Protein AF-A0A3D3JT69-F1 (afdb_monomer_lite)

Foldseek 3Di:
DDDDDDDDDDDDDDDDDDDDDDPDDPDDPVRVVVVVVLVVVVVVPPPDDDDDDDDDDDDDDDDPADPWDDDDPDWGEGEFDAEDAELVVSQVRVVDVVAWDADPVQLEIEHCTEYEFDANGEYEYECHEYEYNHAEYYYAANGEYEAECYEYYYDDPDAHEYEHNYEYEHELYEYERYDYDDDPDDDYDYHYYNYDYDDDDDDPDDDDDDDDDDDDDDDPDDPPPCPVVVVVPVVVVVCVVQVVVVVVLPDDCVVCPPPDDPVNLVSVVVVLVVVVVVLVVVCVVVVCVVVVVVVVVVPDDDDDDDPVVVVVVVVVVVVVVSVVSVVVSVVSSVVVVVSSVVSLVVPDPDPDPPPDPDPVLLVQVCVPPPDPDDPPDRQQCDADPVGDGSLLVVLVVCLLLLNAAEEDDPLLVCCVPPNVSSLVVLLSNLQSNLSSLHAYAAELPLQVVCVVVVFFFQDPVRDGDHLGGLLQDVVSLVVSLVSLLVSCVRRVVRSNYAAHEYEAHDLDLGQDPRSLVQLLVLPVVVDDCVVCVVLVNNDSVPDDQDDPVCCQVNLQSLLSSLVSSLVSVQVSVVSSLVSSCVSPVNHFYEYAHELQRDCQSRQQPGAEYHYDDQQLLFLLLLVSLLASVLSHNHWYAYEYQLLSAQELLSSLNSLQSRLLRTLYYDYQDPLCQRLDRDPPVVDSRNNNHDNCSPVSSSVSSLLCVLQNVPRHPWAFLAQEEEEDEVLVCSSQPAPDDPNPGDRLSSLLRSLLQLLCQLLQHHYRYYYLSSDDLVVLVSHQEYEAQLCQEHAPVSLVSVQVSQLVAHEYEYEPNRQQAYNSRHGDQFHPCCVQQQKTFDAWDQDDQKFKKFFAPPALLCVQQVDRIAMFGQNQTFTFIGGHQWDQGIATPVRTGQWTKHRHNNHIYIYGGGNRRSNFAPDPDSHDFVVRGHNRSSSVSSSVVSSSCVRSVHDRQKDKDPQDSQFGWGWIDDVPDIDIDTRRSDPPDPDDDPMDMGGDDDPPDPDFAADSSPRHGD

Structure (mmCIF, N/CA/C/O backbone):
data_AF-A0A3D3JT69-F1
#
_entry.id   AF-A0A3D3JT69-F1
#
loop_
_atom_site.group_PDB
_atom_site.id
_atom_site.type_symbol
_atom_site.label_atom_id
_atom_site.label_alt_id
_atom_site.label_comp_id
_atom_site.label_asym_id
_atom_site.label_entity_id
_atom_site.label_seq_id
_atom_site.pdbx_PDB_ins_code
_atom_site.Cartn_x
_atom_site.Cartn_y
_atom_site.Cartn_z
_atom_site.occupancy
_atom_site.B_iso_or_equiv
_atom_site.auth_seq_id
_atom_site.auth_comp_id
_atom_site.auth_asym_id
_atom_site.auth_atom_id
_atom_site.pdbx_PDB_model_num
ATOM 1 N N . MET A 1 1 ? 76.857 24.174 -8.595 1.00 25.11 1 MET A N 1
ATOM 2 C CA . MET A 1 1 ? 77.795 24.598 -7.530 1.00 25.11 1 MET A CA 1
ATOM 3 C C . MET A 1 1 ? 77.105 24.362 -6.198 1.00 25.11 1 MET A C 1
ATOM 5 O O . MET A 1 1 ? 75.937 24.708 -6.132 1.00 25.11 1 MET A O 1
ATOM 9 N N . LEU A 1 2 ? 77.691 23.782 -5.151 1.00 24.42 2 LEU A N 1
ATOM 10 C CA . LEU A 1 2 ? 78.926 22.993 -4.941 1.00 24.42 2 LEU A CA 1
ATOM 11 C C . LEU A 1 2 ? 78.522 21.928 -3.879 1.00 24.42 2 LEU A C 1
ATOM 13 O O . LEU A 1 2 ? 77.674 22.218 -3.046 1.00 24.42 2 LEU A O 1
ATOM 17 N N . CYS A 1 3 ? 78.853 20.640 -4.002 1.00 20.95 3 CYS A N 1
ATOM 18 C CA . CYS A 1 3 ? 80.142 20.002 -3.677 1.00 20.95 3 CYS A CA 1
ATOM 19 C C . CYS A 1 3 ? 80.611 20.204 -2.214 1.00 20.95 3 CYS A C 1
ATOM 21 O O . CYS A 1 3 ? 80.583 21.331 -1.739 1.00 20.95 3 CYS A O 1
ATOM 23 N N . ALA A 1 4 ? 81.153 19.205 -1.497 1.00 24.44 4 ALA A N 1
ATOM 24 C CA . ALA A 1 4 ? 81.247 17.749 -1.733 1.00 24.44 4 ALA A CA 1
ATOM 25 C C . ALA A 1 4 ? 81.879 17.025 -0.508 1.00 24.44 4 ALA A C 1
ATOM 27 O O . ALA A 1 4 ? 82.585 17.675 0.254 1.00 24.44 4 ALA A O 1
ATOM 28 N N . GLU A 1 5 ? 81.763 15.682 -0.450 1.00 26.53 5 GLU A N 1
ATOM 29 C CA . GLU A 1 5 ? 82.745 14.741 0.171 1.00 26.53 5 GLU A CA 1
ATOM 30 C C . GLU A 1 5 ? 82.989 14.819 1.706 1.00 26.53 5 GLU A C 1
ATOM 32 O O . GLU A 1 5 ? 82.524 15.741 2.358 1.00 26.53 5 GLU A O 1
ATOM 37 N N . ARG A 1 6 ? 83.644 13.876 2.421 1.00 25.52 6 ARG A N 1
ATOM 38 C CA . ARG A 1 6 ? 84.262 12.518 2.232 1.00 25.52 6 ARG A CA 1
ATOM 39 C C . ARG A 1 6 ? 84.212 11.842 3.635 1.00 25.52 6 ARG A C 1
ATOM 41 O O . ARG A 1 6 ? 84.133 12.570 4.614 1.00 25.52 6 ARG A O 1
ATOM 48 N N . SER A 1 7 ? 84.320 10.536 3.916 1.00 24.56 7 SER A N 1
ATOM 49 C CA . SER A 1 7 ? 84.473 9.229 3.220 1.00 24.56 7 SER A CA 1
ATOM 50 C C . SER A 1 7 ? 83.868 8.151 4.185 1.00 24.56 7 SER A C 1
ATOM 52 O O . SER A 1 7 ? 83.101 8.560 5.048 1.00 24.56 7 SER A O 1
ATOM 54 N N . SER A 1 8 ? 84.053 6.819 4.206 1.00 23.16 8 SER A N 1
ATOM 55 C CA . SER A 1 8 ? 84.802 5.738 3.508 1.00 23.16 8 SER A CA 1
ATOM 56 C C . SER A 1 8 ? 83.991 4.409 3.727 1.00 23.16 8 SER A C 1
ATOM 58 O O . SER A 1 8 ? 82.895 4.487 4.271 1.00 23.16 8 SER A O 1
ATOM 60 N N . LYS A 1 9 ? 84.273 3.152 3.316 1.00 22.08 9 LYS A N 1
ATOM 61 C CA . LYS A 1 9 ? 85.363 2.373 2.662 1.00 22.08 9 LYS A CA 1
ATOM 62 C C . LYS A 1 9 ? 86.536 1.913 3.562 1.00 22.08 9 LYS A C 1
ATOM 64 O O . LYS A 1 9 ? 87.231 2.754 4.107 1.00 22.08 9 LYS A O 1
ATOM 69 N N . CYS A 1 10 ? 86.882 0.625 3.730 1.00 22.62 10 CYS A N 1
ATOM 70 C CA . CYS A 1 10 ? 86.420 -0.703 3.239 1.00 22.62 10 CYS A CA 1
ATOM 71 C C . CYS A 1 10 ? 86.761 -1.773 4.327 1.00 22.62 10 CYS A C 1
ATOM 73 O O . CYS A 1 10 ? 87.497 -1.443 5.247 1.00 22.62 10 CYS A O 1
ATOM 75 N N . GLY A 1 11 ? 86.358 -3.056 4.300 1.00 22.52 11 GLY A N 1
ATOM 76 C CA . GLY A 1 11 ? 85.484 -3.832 3.400 1.00 22.52 11 GLY A CA 1
ATOM 77 C C . GLY A 1 11 ? 85.798 -5.355 3.434 1.00 22.52 11 GLY A C 1
ATOM 78 O O . GLY A 1 11 ? 86.669 -5.783 4.178 1.00 22.52 11 GLY A O 1
ATOM 79 N N . LEU A 1 12 ? 85.146 -6.122 2.542 1.00 23.16 12 LEU A N 1
ATOM 80 C CA . LEU A 1 12 ? 85.492 -7.481 2.045 1.00 23.16 12 LEU A CA 1
ATOM 81 C C . LEU A 1 12 ? 85.227 -8.776 2.875 1.00 23.16 12 LEU A C 1
ATOM 83 O O . LEU A 1 12 ? 85.897 -9.072 3.854 1.00 23.16 12 LEU A O 1
ATOM 87 N N . LEU A 1 13 ? 84.394 -9.631 2.237 1.00 23.95 13 LEU A N 1
ATOM 88 C CA . LEU A 1 13 ? 84.350 -11.119 2.181 1.00 23.95 13 LEU A CA 1
ATOM 89 C C . LEU A 1 13 ? 83.310 -11.886 3.034 1.00 23.95 13 LEU A C 1
ATOM 91 O O . LEU A 1 13 ? 83.487 -12.102 4.224 1.00 23.95 13 LEU A O 1
ATOM 95 N N . GLY A 1 14 ? 82.264 -12.412 2.364 1.00 23.31 14 GLY A N 1
ATOM 96 C CA . GLY A 1 14 ? 81.161 -13.148 3.018 1.00 23.31 14 GLY A CA 1
ATOM 97 C C . GLY A 1 14 ? 80.224 -14.013 2.142 1.00 23.31 14 GLY A C 1
ATOM 98 O O . GLY A 1 14 ? 79.122 -14.303 2.579 1.00 23.31 14 GLY A O 1
ATOM 99 N N . ARG A 1 15 ? 80.637 -14.449 0.936 1.00 24.39 15 ARG A N 1
ATOM 100 C CA . ARG A 1 15 ? 79.939 -15.430 0.049 1.00 24.39 15 ARG A CA 1
ATOM 101 C C . ARG A 1 15 ? 78.454 -15.170 -0.313 1.00 24.39 15 ARG A C 1
ATOM 103 O O . ARG A 1 15 ? 77.541 -15.650 0.351 1.00 24.39 15 ARG A O 1
ATOM 110 N N . ASN A 1 16 ? 78.217 -14.643 -1.518 1.00 24.42 16 ASN A N 1
ATOM 111 C CA . ASN A 1 16 ? 76.950 -14.879 -2.228 1.00 24.42 16 ASN A CA 1
ATOM 112 C C . ASN A 1 16 ? 76.803 -16.364 -2.623 1.00 24.42 16 ASN A C 1
ATOM 114 O O . ASN A 1 16 ? 77.756 -16.972 -3.115 1.00 24.42 16 ASN A O 1
ATOM 118 N N . ARG A 1 17 ? 75.584 -16.911 -2.525 1.00 24.09 17 ARG A N 1
ATOM 119 C CA . ARG A 1 17 ? 75.153 -18.110 -3.267 1.00 24.09 17 ARG A CA 1
ATOM 120 C C . ARG A 1 17 ? 73.887 -17.795 -4.062 1.00 24.09 17 ARG A C 1
ATOM 122 O O . ARG A 1 17 ? 72.787 -17.823 -3.524 1.00 24.09 17 ARG A O 1
ATOM 129 N N . LEU A 1 18 ? 74.053 -17.547 -5.360 1.00 26.19 18 LEU A N 1
ATOM 130 C CA . LEU A 1 18 ? 72.968 -17.730 -6.324 1.00 26.19 18 LEU A CA 1
ATOM 131 C C . LEU A 1 18 ? 72.593 -19.217 -6.354 1.00 26.19 18 LEU A C 1
ATOM 133 O O . LEU A 1 18 ? 73.477 -20.066 -6.476 1.00 26.19 18 LEU A O 1
ATOM 137 N N . LEU A 1 19 ? 71.299 -19.527 -6.292 1.00 23.61 19 LEU A N 1
ATOM 138 C CA . LEU A 1 19 ? 70.789 -20.863 -6.593 1.00 23.61 19 LEU A CA 1
ATOM 139 C C . LEU A 1 19 ? 69.545 -20.764 -7.477 1.00 23.61 19 LEU A C 1
ATOM 141 O O . LEU A 1 19 ? 68.429 -20.531 -7.022 1.00 23.61 19 LEU A O 1
ATOM 145 N N . THR A 1 20 ? 69.777 -20.927 -8.776 1.00 26.95 20 THR A N 1
ATOM 146 C CA . THR A 1 20 ? 68.760 -20.903 -9.826 1.00 26.95 20 THR A CA 1
ATOM 147 C C . THR A 1 20 ? 67.828 -22.111 -9.702 1.00 26.95 20 THR A C 1
ATOM 149 O O . THR A 1 20 ? 68.151 -23.199 -10.181 1.00 26.95 20 THR A O 1
ATOM 152 N N . VAL A 1 21 ? 66.652 -21.932 -9.095 1.00 25.34 21 VAL A N 1
ATOM 153 C CA . VAL A 1 21 ? 65.589 -22.950 -9.105 1.00 25.34 21 VAL A CA 1
ATOM 154 C C . VAL A 1 21 ? 64.744 -22.791 -10.372 1.00 25.34 21 VAL A C 1
ATOM 156 O O . VAL A 1 21 ? 64.348 -21.691 -10.756 1.00 25.34 21 VAL A O 1
ATOM 159 N N . ARG A 1 22 ? 64.520 -23.902 -11.078 1.00 25.34 22 ARG A N 1
ATOM 160 C CA . ARG A 1 22 ? 63.975 -23.912 -12.441 1.00 25.34 22 ARG A CA 1
ATOM 161 C C . ARG A 1 22 ? 62.456 -23.700 -12.438 1.00 25.34 22 ARG A C 1
ATOM 163 O O . ARG A 1 22 ? 61.723 -24.601 -12.049 1.00 25.34 22 ARG A O 1
ATOM 170 N N . ARG A 1 23 ? 61.964 -22.587 -13.001 1.00 26.91 23 ARG A N 1
ATOM 171 C CA . ARG A 1 23 ? 60.575 -22.499 -13.508 1.00 26.91 23 ARG A CA 1
ATOM 172 C C . ARG A 1 23 ? 60.438 -23.302 -14.812 1.00 26.91 23 ARG A C 1
ATOM 174 O O . ARG A 1 23 ? 60.352 -22.732 -15.896 1.00 26.91 23 ARG A O 1
ATOM 181 N N . LYS A 1 24 ? 60.438 -24.631 -14.699 1.00 31.14 24 LYS A N 1
ATOM 182 C CA . LYS A 1 24 ? 59.963 -25.565 -15.729 1.00 31.14 24 LYS A CA 1
ATOM 183 C C . LYS A 1 24 ? 59.310 -26.784 -15.071 1.00 31.14 24 LYS A C 1
ATOM 185 O O . LYS A 1 24 ? 59.735 -27.213 -14.007 1.00 31.14 24 LYS A O 1
ATOM 190 N N . ASP A 1 25 ? 58.305 -27.316 -15.759 1.00 38.91 25 ASP A N 1
ATOM 191 C CA . ASP A 1 25 ? 57.787 -28.681 -15.616 1.00 38.91 25 ASP A CA 1
ATOM 192 C C . ASP A 1 25 ? 57.030 -29.065 -14.325 1.00 38.91 25 ASP A C 1
ATOM 194 O O . ASP A 1 25 ? 57.192 -30.174 -13.831 1.00 38.91 25 ASP A O 1
ATOM 198 N N . ILE A 1 26 ? 56.070 -28.231 -13.887 1.00 37.03 26 ILE A N 1
ATOM 199 C CA . ILE A 1 26 ? 54.722 -28.732 -13.517 1.00 37.03 26 ILE A CA 1
ATOM 200 C C . ILE A 1 26 ? 53.636 -27.786 -14.075 1.00 37.03 26 ILE A C 1
ATOM 202 O O . ILE A 1 26 ? 53.062 -26.969 -13.361 1.00 37.03 26 ILE A O 1
ATOM 206 N N . MET A 1 27 ? 53.325 -27.912 -15.367 1.00 34.22 27 MET A N 1
ATOM 207 C CA . MET A 1 27 ? 52.020 -27.510 -15.916 1.00 34.22 27 MET A CA 1
ATOM 208 C C . MET A 1 27 ? 51.402 -28.715 -16.619 1.00 34.22 27 MET A C 1
ATOM 210 O O . MET A 1 27 ? 52.091 -29.425 -17.356 1.00 34.22 27 MET A O 1
ATOM 214 N N . SER A 1 28 ? 50.106 -28.960 -16.411 1.00 44.59 28 SER A N 1
ATOM 215 C CA . SER A 1 28 ? 49.423 -30.038 -17.126 1.00 44.59 28 SER A CA 1
ATOM 216 C C . SER A 1 28 ? 49.312 -29.686 -18.614 1.00 44.59 28 SER A C 1
ATOM 218 O O . SER A 1 28 ? 49.070 -28.536 -18.985 1.00 44.59 28 SER A O 1
ATOM 220 N N . LYS A 1 29 ? 49.423 -30.689 -19.497 1.00 36.53 29 LYS A N 1
ATOM 221 C CA . LYS A 1 29 ? 49.267 -30.492 -20.954 1.00 36.53 29 LYS A CA 1
ATOM 222 C C . LYS A 1 29 ? 47.880 -29.952 -21.352 1.00 36.53 29 LYS A C 1
ATOM 224 O O . LYS A 1 29 ? 47.718 -29.519 -22.490 1.00 36.53 29 LYS A O 1
ATOM 229 N N . ARG A 1 30 ? 46.895 -29.973 -20.441 1.00 39.41 30 ARG A N 1
ATOM 230 C CA . ARG A 1 30 ? 45.580 -29.331 -20.605 1.00 39.41 30 ARG A CA 1
ATOM 231 C C . ARG A 1 30 ? 45.664 -27.821 -20.339 1.00 39.41 30 ARG A C 1
ATOM 233 O O . ARG A 1 30 ? 45.279 -27.045 -21.206 1.00 39.41 30 ARG A O 1
ATOM 240 N N . PHE A 1 31 ? 46.255 -27.401 -19.217 1.00 40.16 31 PHE A N 1
ATOM 241 C CA . PHE A 1 31 ? 46.348 -25.984 -18.831 1.00 40.16 31 PHE A CA 1
ATOM 242 C C . PHE A 1 31 ? 47.177 -25.145 -19.822 1.00 40.16 31 PHE A C 1
ATOM 244 O O . PHE A 1 31 ? 46.760 -24.064 -20.231 1.00 40.16 31 PHE A O 1
ATOM 251 N N . THR A 1 32 ? 48.298 -25.680 -20.322 1.00 41.47 32 THR A N 1
ATOM 252 C CA . THR A 1 32 ? 49.110 -24.984 -21.340 1.00 41.47 32 THR A CA 1
ATOM 253 C C . THR A 1 32 ? 48.388 -24.853 -22.690 1.00 41.47 32 THR A C 1
ATOM 255 O O . THR A 1 32 ? 48.632 -23.899 -23.423 1.00 41.47 32 THR A O 1
ATOM 258 N N . ARG A 1 33 ? 47.482 -25.785 -23.033 1.00 39.00 33 ARG A N 1
ATOM 259 C CA . ARG A 1 33 ? 46.637 -25.678 -24.238 1.00 39.00 33 ARG A CA 1
ATOM 260 C C . ARG A 1 33 ? 45.537 -24.630 -24.069 1.00 39.00 33 ARG A C 1
ATOM 262 O O . ARG A 1 33 ? 45.292 -23.883 -25.006 1.00 39.00 33 ARG A O 1
ATOM 269 N N . PHE A 1 34 ? 44.927 -24.551 -22.886 1.00 41.25 34 PHE A N 1
ATOM 270 C CA . PHE A 1 34 ? 43.922 -23.538 -22.552 1.00 41.25 34 PHE A CA 1
ATOM 271 C C . PHE A 1 34 ? 44.482 -22.114 -22.721 1.00 41.25 34 PHE A C 1
ATOM 273 O O . PHE A 1 34 ? 43.963 -21.344 -23.527 1.00 41.25 34 PHE A O 1
ATOM 280 N N . LEU A 1 35 ? 45.616 -21.808 -22.076 1.00 39.72 35 LEU A N 1
ATOM 281 C CA . LEU A 1 35 ? 46.285 -20.503 -22.202 1.00 39.72 35 LEU A CA 1
ATOM 282 C C . LEU A 1 35 ? 46.687 -20.159 -23.647 1.00 39.72 35 LEU A C 1
ATOM 284 O O . LEU A 1 35 ? 46.569 -19.006 -24.057 1.00 39.72 35 LEU A O 1
ATOM 288 N N . ALA A 1 36 ? 47.126 -21.147 -24.436 1.00 36.06 36 ALA A N 1
ATOM 289 C CA . ALA A 1 36 ? 47.487 -20.931 -25.837 1.00 36.06 36 ALA A CA 1
ATOM 290 C C . ALA A 1 36 ? 46.282 -20.545 -26.717 1.00 36.06 36 ALA A C 1
ATOM 292 O O . ALA A 1 36 ? 46.438 -19.734 -27.626 1.00 36.06 36 ALA A O 1
ATOM 293 N N . VAL A 1 37 ? 45.089 -21.088 -26.443 1.00 38.09 37 VAL A N 1
ATOM 294 C CA . VAL A 1 37 ? 43.857 -20.736 -27.170 1.00 38.09 37 VAL A CA 1
ATOM 295 C C . VAL A 1 37 ? 43.357 -19.349 -26.762 1.00 38.09 37 VAL A C 1
ATOM 297 O O . VAL A 1 37 ? 43.074 -18.538 -27.640 1.00 38.09 37 VAL A O 1
ATOM 300 N N . VAL A 1 38 ? 43.335 -19.032 -25.461 1.00 37.72 38 VAL A N 1
ATOM 301 C CA . VAL A 1 38 ? 42.938 -17.698 -24.959 1.00 37.72 38 VAL A CA 1
ATOM 302 C C . VAL A 1 38 ? 43.817 -16.595 -25.565 1.00 37.72 38 VAL A C 1
ATOM 304 O O . VAL A 1 38 ? 43.300 -15.602 -26.077 1.00 37.72 38 VAL A O 1
ATOM 307 N N . ALA A 1 39 ? 45.139 -16.794 -25.601 1.00 33.41 39 ALA A N 1
ATOM 308 C CA . ALA A 1 39 ? 46.063 -15.849 -26.229 1.00 33.41 39 ALA A CA 1
ATOM 309 C C . ALA A 1 39 ? 45.804 -15.662 -27.738 1.00 33.41 39 ALA A C 1
ATOM 311 O O . ALA A 1 39 ? 45.961 -14.557 -28.258 1.00 33.41 39 ALA A O 1
ATOM 312 N N . MET A 1 40 ? 45.383 -16.716 -28.446 1.00 30.80 40 MET A N 1
ATOM 313 C CA . MET A 1 40 ? 45.122 -16.658 -29.888 1.00 30.80 40 MET A CA 1
ATOM 314 C C . MET A 1 40 ? 43.848 -15.866 -30.225 1.00 30.80 40 MET A C 1
ATOM 316 O O . MET A 1 40 ? 43.816 -15.181 -31.247 1.00 30.80 40 MET A O 1
ATOM 320 N N . THR A 1 41 ? 42.839 -15.890 -29.347 1.00 32.72 41 THR A N 1
ATOM 321 C CA . THR A 1 41 ? 41.621 -15.069 -29.471 1.00 32.72 41 THR A CA 1
ATOM 322 C C . THR A 1 41 ? 41.914 -13.575 -29.283 1.00 32.72 41 THR A C 1
ATOM 324 O O . THR A 1 41 ? 41.390 -12.749 -30.026 1.00 32.72 41 THR A O 1
ATOM 327 N N . ILE A 1 42 ? 42.795 -13.218 -28.340 1.00 30.95 42 ILE A N 1
ATOM 328 C CA . ILE A 1 42 ? 43.143 -11.815 -28.036 1.00 30.95 42 ILE A CA 1
ATOM 329 C C . ILE A 1 42 ? 43.859 -11.136 -29.219 1.00 30.95 42 ILE A C 1
ATOM 331 O O . ILE A 1 42 ? 43.561 -9.988 -29.547 1.00 30.95 42 ILE A O 1
ATOM 335 N N . VAL A 1 43 ? 44.762 -11.846 -29.907 1.00 27.41 43 VAL A N 1
ATOM 336 C CA . VAL A 1 43 ? 45.553 -11.294 -31.029 1.00 27.41 43 VAL A CA 1
ATOM 337 C C . VAL A 1 43 ? 44.688 -10.871 -32.227 1.00 27.41 43 VAL A C 1
ATOM 339 O O . VAL A 1 43 ? 45.072 -9.966 -32.968 1.00 27.41 43 VAL A O 1
ATOM 342 N N . PHE A 1 44 ? 43.505 -11.465 -32.414 1.00 27.23 44 PHE A N 1
ATOM 343 C CA . PHE A 1 44 ? 42.612 -11.109 -33.525 1.00 27.23 44 PHE A CA 1
ATOM 344 C C . PHE A 1 44 ? 41.963 -9.719 -33.390 1.00 27.23 44 PHE A C 1
ATOM 346 O O . PHE A 1 44 ? 41.537 -9.156 -34.397 1.00 27.23 44 PHE A O 1
ATOM 353 N N . PHE A 1 45 ? 41.911 -9.138 -32.186 1.00 27.70 45 PHE A N 1
ATOM 354 C CA . PHE A 1 45 ? 41.260 -7.842 -31.950 1.00 27.70 45 PHE A CA 1
ATOM 355 C C . PHE A 1 45 ? 42.126 -6.620 -32.306 1.00 27.70 45 PHE A C 1
ATOM 357 O O . PHE A 1 45 ? 41.590 -5.549 -32.584 1.00 27.70 45 PHE A O 1
ATOM 364 N N . THR A 1 46 ? 43.458 -6.738 -32.313 1.00 24.30 46 THR A N 1
ATOM 365 C CA . THR A 1 46 ? 44.363 -5.565 -32.310 1.00 24.30 46 THR A CA 1
ATOM 366 C C . THR A 1 46 ? 44.657 -4.968 -33.698 1.00 24.30 46 THR A C 1
ATOM 368 O O . THR A 1 46 ? 45.325 -3.944 -33.796 1.00 24.30 46 THR A O 1
ATOM 371 N N . ILE A 1 47 ? 44.187 -5.585 -34.787 1.00 25.17 47 ILE A N 1
ATOM 372 C CA . ILE A 1 47 ? 44.587 -5.230 -36.169 1.00 25.17 47 ILE A CA 1
ATOM 373 C C . ILE A 1 47 ? 43.637 -4.199 -36.830 1.00 25.17 47 ILE A C 1
ATOM 375 O O . ILE A 1 47 ? 43.936 -3.665 -37.895 1.00 25.17 47 ILE A O 1
ATOM 379 N N . ALA A 1 48 ? 42.503 -3.870 -36.205 1.00 24.03 48 ALA A N 1
ATOM 380 C CA . ALA A 1 48 ? 41.397 -3.168 -36.867 1.00 24.03 48 ALA A CA 1
ATOM 381 C C . ALA A 1 48 ? 41.528 -1.632 -37.025 1.00 24.03 48 ALA A C 1
ATOM 383 O O . ALA A 1 48 ? 40.702 -1.040 -37.719 1.00 24.03 48 ALA A O 1
ATOM 384 N N . THR A 1 49 ? 42.501 -0.958 -36.392 1.00 25.73 49 THR A N 1
ATOM 385 C CA . THR A 1 49 ? 42.469 0.518 -36.247 1.00 25.73 49 THR A CA 1
ATOM 386 C C . THR A 1 49 ? 43.813 1.231 -36.451 1.00 25.73 49 THR A C 1
ATOM 388 O O . THR A 1 49 ? 44.519 1.516 -35.483 1.00 25.73 49 THR A O 1
ATOM 391 N N . THR A 1 50 ? 44.149 1.617 -37.691 1.00 25.06 50 THR A N 1
ATOM 392 C CA . THR A 1 50 ? 44.907 2.860 -37.999 1.00 25.06 50 THR A CA 1
ATOM 393 C C . THR A 1 50 ? 44.969 3.170 -39.503 1.00 25.06 50 THR A C 1
ATOM 395 O O . THR A 1 50 ? 44.974 2.251 -40.315 1.00 25.06 50 THR A O 1
ATOM 398 N N . VAL A 1 51 ? 45.092 4.473 -39.821 1.00 24.05 51 VAL A N 1
ATOM 399 C CA . VAL A 1 51 ? 45.667 5.150 -41.020 1.00 24.05 51 VAL A CA 1
ATOM 400 C C . VAL A 1 51 ? 44.762 6.283 -41.526 1.00 24.05 51 VAL A C 1
ATOM 402 O O . VAL A 1 51 ? 43.581 6.092 -41.797 1.00 24.05 51 VAL A O 1
ATOM 405 N N . THR A 1 52 ? 45.350 7.470 -41.701 1.00 28.53 52 THR A N 1
ATOM 406 C CA . THR A 1 52 ? 44.730 8.684 -42.257 1.00 28.53 52 THR A CA 1
ATOM 407 C C . THR A 1 52 ? 45.677 9.356 -43.258 1.00 28.53 52 THR A C 1
ATOM 409 O O . THR A 1 52 ? 46.871 9.428 -42.979 1.00 28.53 52 THR A O 1
ATOM 412 N N . ALA A 1 53 ? 45.154 9.853 -44.396 1.00 24.83 53 ALA A N 1
ATOM 413 C CA . ALA A 1 53 ? 45.549 11.114 -45.072 1.00 24.83 53 ALA A CA 1
ATOM 414 C C . ALA A 1 53 ? 45.053 11.232 -46.540 1.00 24.83 53 ALA A C 1
ATOM 416 O O . ALA A 1 53 ? 45.374 10.394 -47.375 1.00 24.83 53 ALA A O 1
ATOM 417 N N . GLY A 1 54 ? 44.406 12.363 -46.861 1.00 25.80 54 GLY A N 1
ATOM 418 C CA . GLY A 1 54 ? 44.704 13.174 -48.060 1.00 25.80 54 GLY A CA 1
ATOM 419 C C . GLY A 1 54 ? 44.096 12.829 -49.434 1.00 25.80 54 GLY A C 1
ATOM 420 O O . GLY A 1 54 ? 44.659 12.040 -50.184 1.00 25.80 54 GLY A O 1
ATOM 421 N N . SER A 1 55 ? 43.069 13.584 -49.853 1.00 24.64 55 SER A N 1
ATOM 422 C CA . SER A 1 55 ? 42.897 14.068 -51.245 1.00 24.64 55 SER A CA 1
ATOM 423 C C . SER A 1 55 ? 41.930 15.273 -51.292 1.00 24.64 55 SER A C 1
ATOM 425 O O . SER A 1 55 ? 41.282 15.565 -50.288 1.00 24.64 55 SER A O 1
ATOM 427 N N . THR A 1 56 ? 41.879 16.005 -52.414 1.00 23.78 56 THR A N 1
ATOM 428 C CA . THR A 1 56 ? 41.227 17.331 -52.532 1.00 23.78 56 THR A CA 1
ATOM 429 C C . THR A 1 56 ? 40.002 17.310 -53.459 1.00 23.78 56 THR A C 1
ATOM 431 O O . THR A 1 56 ? 40.080 16.776 -54.563 1.00 23.78 56 THR A O 1
ATOM 434 N N . THR A 1 57 ? 38.905 17.952 -53.044 1.00 28.66 57 THR A N 1
ATOM 435 C CA . THR A 1 57 ? 37.638 18.120 -53.796 1.00 28.66 57 THR A CA 1
ATOM 436 C C . THR A 1 57 ? 37.589 19.440 -54.584 1.00 28.66 57 THR A C 1
ATOM 438 O O . THR A 1 57 ? 38.204 20.397 -54.130 1.00 28.66 57 THR A O 1
ATOM 441 N N . LEU A 1 58 ? 36.814 19.513 -55.684 1.00 28.03 58 LEU A N 1
ATOM 442 C CA . LEU A 1 58 ? 36.165 20.707 -56.299 1.00 28.03 58 LEU A CA 1
ATOM 443 C C . LEU A 1 58 ? 35.173 20.189 -57.392 1.00 28.03 58 LEU A C 1
ATOM 445 O O . LEU A 1 58 ? 35.628 19.562 -58.343 1.00 28.03 58 LEU A O 1
ATOM 449 N N . THR A 1 59 ? 33.844 20.150 -57.171 1.00 29.47 59 THR A N 1
ATOM 450 C CA . THR A 1 59 ? 32.785 21.135 -57.577 1.00 29.47 59 THR A CA 1
ATOM 451 C C . THR A 1 59 ? 32.592 21.373 -59.089 1.00 29.47 59 THR A C 1
ATOM 453 O O . THR A 1 59 ? 33.583 21.544 -59.787 1.00 29.47 59 THR A O 1
ATOM 456 N N . ASP A 1 60 ? 31.397 21.603 -59.657 1.00 26.17 60 ASP A N 1
ATOM 457 C CA . ASP A 1 60 ? 29.970 21.427 -59.268 1.00 26.17 60 ASP A CA 1
ATOM 458 C C . ASP A 1 60 ? 29.088 21.829 -60.490 1.00 26.17 60 ASP A C 1
ATOM 460 O O . ASP A 1 60 ? 29.482 22.753 -61.211 1.00 26.17 60 ASP A O 1
ATOM 464 N N . LYS A 1 61 ? 27.919 21.183 -60.711 1.00 25.94 61 LYS A N 1
ATOM 465 C CA . LYS A 1 61 ? 26.683 21.804 -61.268 1.00 25.94 61 LYS A CA 1
ATOM 466 C C . LYS A 1 61 ? 25.463 20.857 -61.372 1.00 25.94 61 LYS A C 1
ATOM 468 O O . LYS A 1 61 ? 25.264 20.180 -62.374 1.00 25.94 61 LYS A O 1
ATOM 473 N N . GLN A 1 62 ? 24.562 20.940 -60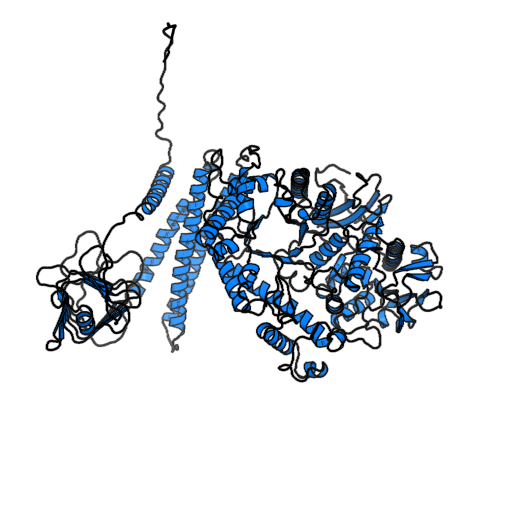.391 1.00 32.22 62 GLN A N 1
ATOM 474 C CA . GLN A 1 62 ? 23.089 20.827 -60.541 1.00 32.22 62 GLN A CA 1
ATOM 475 C C . GLN A 1 62 ? 22.455 19.637 -61.317 1.00 32.22 62 GLN A C 1
ATOM 477 O O . GLN A 1 62 ? 21.396 19.783 -61.930 1.00 32.22 62 GLN A O 1
ATOM 482 N N . ARG A 1 63 ? 23.005 18.429 -61.194 1.00 32.88 63 ARG A N 1
ATOM 483 C CA . ARG A 1 63 ? 22.263 17.147 -61.220 1.00 32.88 63 ARG A CA 1
ATOM 484 C C . ARG A 1 63 ? 23.142 16.146 -60.487 1.00 32.88 63 ARG A C 1
ATOM 486 O O . ARG A 1 63 ? 24.196 15.844 -61.021 1.00 32.88 63 ARG A O 1
ATOM 493 N N . ASP A 1 64 ? 22.747 15.765 -59.270 1.00 29.44 64 ASP A N 1
ATOM 494 C CA . ASP A 1 64 ? 23.622 15.285 -58.179 1.00 29.44 64 ASP A CA 1
ATOM 495 C C . ASP A 1 64 ? 24.846 14.465 -58.663 1.00 29.44 64 ASP A C 1
ATOM 497 O O . ASP A 1 64 ? 24.728 13.254 -58.869 1.00 29.44 64 ASP A O 1
ATOM 501 N N . PRO A 1 65 ? 25.994 15.123 -58.954 1.00 30.80 65 PRO A N 1
ATOM 502 C CA . PRO A 1 65 ? 27.039 14.501 -59.761 1.00 30.80 65 PRO A CA 1
ATOM 503 C C . PRO A 1 65 ? 27.825 13.446 -58.985 1.00 30.80 65 PRO A C 1
ATOM 505 O O . PRO A 1 65 ? 27.857 13.440 -57.755 1.00 30.80 65 PRO A O 1
ATOM 508 N N . LEU A 1 66 ? 28.549 12.597 -59.719 1.00 35.91 66 LEU A N 1
ATOM 509 C CA . LEU A 1 66 ? 29.495 11.631 -59.159 1.00 35.91 66 LEU A CA 1
ATOM 510 C C . LEU A 1 66 ? 30.405 12.253 -58.084 1.00 35.91 66 LEU A C 1
ATOM 512 O O . LEU A 1 66 ? 31.318 13.022 -58.387 1.00 35.91 66 LEU A O 1
ATOM 516 N N . GLU A 1 67 ? 30.237 11.813 -56.834 1.00 32.50 67 GLU A N 1
ATOM 517 C CA . GLU A 1 67 ? 31.301 11.881 -55.830 1.00 32.50 67 GLU A CA 1
ATOM 518 C C . GLU A 1 67 ? 32.455 10.975 -56.276 1.00 32.50 67 GLU A C 1
ATOM 520 O O . GLU A 1 67 ? 32.473 9.759 -56.053 1.00 32.50 67 GLU A O 1
ATOM 525 N N . THR A 1 68 ? 33.421 11.574 -56.962 1.00 31.19 68 THR A N 1
ATOM 526 C CA . THR A 1 68 ? 34.551 10.869 -57.552 1.00 31.19 68 THR A CA 1
ATOM 527 C C . THR A 1 68 ? 35.448 10.270 -56.462 1.00 31.19 68 THR A C 1
ATOM 529 O O . THR A 1 68 ? 36.107 10.993 -55.722 1.00 31.19 68 THR A O 1
ATOM 532 N N . LEU A 1 69 ? 35.564 8.935 -56.451 1.00 31.42 69 LEU A N 1
ATOM 533 C CA . LEU A 1 69 ? 36.612 8.157 -55.764 1.00 31.42 69 LEU A CA 1
ATOM 534 C C . LEU A 1 69 ? 36.558 8.085 -54.225 1.00 31.42 69 LEU A C 1
ATOM 536 O O . LEU A 1 69 ? 37.532 8.397 -53.539 1.00 31.42 69 LEU A O 1
ATOM 540 N N . ALA A 1 70 ? 35.514 7.448 -53.690 1.00 32.41 70 ALA A N 1
ATOM 541 C CA . ALA A 1 70 ? 35.658 6.716 -52.429 1.00 32.41 70 ALA A CA 1
ATOM 542 C C . ALA A 1 70 ? 36.769 5.645 -52.559 1.00 32.41 70 ALA A C 1
ATOM 544 O O . ALA A 1 70 ? 36.730 4.780 -53.444 1.00 32.41 70 ALA A O 1
ATOM 545 N N . THR A 1 71 ? 37.779 5.691 -51.688 1.00 30.34 71 THR A N 1
ATOM 546 C CA . THR A 1 71 ? 38.951 4.809 -51.754 1.00 30.34 71 THR A CA 1
ATOM 547 C C . THR A 1 71 ? 38.596 3.354 -51.442 1.00 30.34 71 THR A C 1
ATOM 549 O O . THR A 1 71 ? 38.254 2.984 -50.324 1.00 30.34 71 THR A O 1
ATOM 552 N N . THR A 1 72 ? 38.764 2.484 -52.439 1.00 34.41 72 THR A N 1
ATOM 553 C CA . THR A 1 72 ? 38.926 1.036 -52.237 1.00 34.41 72 THR A CA 1
ATOM 554 C C . THR A 1 72 ? 40.301 0.613 -52.750 1.00 34.41 72 THR A C 1
ATOM 556 O O . THR A 1 72 ? 40.867 1.276 -53.616 1.00 34.41 72 THR A O 1
ATOM 559 N N . VAL A 1 73 ? 40.833 -0.499 -52.236 1.00 35.34 73 VAL A N 1
ATOM 560 C CA . VAL A 1 73 ? 42.262 -0.904 -52.288 1.00 35.34 73 VAL A CA 1
ATOM 561 C C . VAL A 1 73 ? 42.838 -1.155 -53.707 1.00 35.34 73 VAL A C 1
ATOM 563 O O . VAL A 1 73 ? 43.997 -1.523 -53.855 1.00 35.34 73 VAL A O 1
ATOM 566 N N . ALA A 1 74 ? 42.077 -0.914 -54.781 1.00 40.09 74 ALA A N 1
ATOM 567 C CA . ALA A 1 74 ? 42.579 -0.983 -56.154 1.00 40.09 74 ALA A CA 1
ATOM 568 C C . ALA A 1 74 ? 41.813 -0.058 -57.119 1.00 40.09 74 ALA A C 1
ATOM 570 O O . ALA A 1 74 ? 40.636 -0.305 -57.388 1.00 40.09 74 ALA A O 1
ATOM 571 N N . GLY A 1 75 ? 42.515 0.917 -57.712 1.00 52.22 75 GLY A N 1
ATOM 572 C CA . GLY A 1 75 ? 42.160 1.595 -58.972 1.00 52.22 75 GLY A CA 1
ATOM 573 C C . GLY A 1 75 ? 41.102 2.712 -58.928 1.00 52.22 75 GLY A C 1
ATOM 574 O O . GLY A 1 75 ? 40.269 2.788 -58.023 1.00 52.22 75 GLY A O 1
ATOM 575 N N . LYS A 1 76 ? 41.109 3.564 -59.970 1.00 60.34 76 LYS A N 1
ATOM 576 C CA . LYS A 1 76 ? 40.023 4.524 -60.238 1.00 60.34 76 LYS A CA 1
ATOM 577 C C . LYS A 1 76 ? 38.689 3.777 -60.414 1.00 60.34 76 LYS A C 1
ATOM 579 O O . LYS A 1 76 ? 38.664 2.690 -60.991 1.00 60.34 76 LYS A O 1
ATOM 584 N N . SER A 1 77 ? 37.595 4.364 -59.932 1.00 69.19 77 SER A N 1
ATOM 585 C CA . SER A 1 77 ? 36.278 3.723 -59.832 1.00 69.19 77 SER A CA 1
ATOM 586 C C . SER A 1 77 ? 35.149 4.688 -60.196 1.00 69.19 77 SER A C 1
ATOM 588 O O . SER A 1 77 ? 35.137 5.809 -59.695 1.00 69.19 77 SER A O 1
ATOM 590 N N . ALA A 1 78 ? 34.196 4.226 -61.005 1.00 74.19 78 ALA A N 1
ATOM 591 C CA . ALA A 1 78 ? 32.849 4.776 -61.086 1.00 74.19 78 ALA A CA 1
ATOM 592 C C . ALA A 1 78 ? 32.004 4.178 -59.949 1.00 74.19 78 ALA A C 1
ATOM 594 O O . ALA A 1 78 ? 32.084 2.972 -59.694 1.00 74.19 78 ALA A O 1
ATOM 595 N N . VAL A 1 79 ? 31.224 5.010 -59.257 1.00 73.00 79 VAL A N 1
ATOM 596 C CA . VAL A 1 79 ? 30.407 4.600 -58.105 1.00 73.00 79 VAL A CA 1
ATOM 597 C C . VAL A 1 79 ? 28.940 4.853 -58.430 1.00 73.00 79 VAL A C 1
ATOM 599 O O . VAL A 1 79 ? 28.546 5.979 -58.710 1.00 73.00 79 VAL A O 1
ATOM 602 N N . VAL A 1 80 ? 28.151 3.787 -58.404 1.00 73.81 80 VAL A N 1
ATOM 603 C CA . VAL A 1 80 ? 26.734 3.749 -58.753 1.00 73.81 80 VAL A CA 1
ATOM 604 C C . VAL A 1 80 ? 25.919 3.828 -57.465 1.00 73.81 80 VAL A C 1
ATOM 606 O O . VAL A 1 80 ? 26.051 2.971 -56.587 1.00 73.81 80 VAL A O 1
ATOM 609 N N . LYS A 1 81 ? 25.076 4.859 -57.365 1.00 64.94 81 LYS A N 1
ATOM 610 C CA . LYS A 1 81 ? 24.137 5.108 -56.261 1.00 64.94 81 LYS A CA 1
ATOM 611 C C . LYS A 1 81 ? 22.706 5.168 -56.820 1.00 64.94 81 LYS A C 1
ATOM 613 O O . LYS A 1 81 ? 22.509 5.597 -57.954 1.00 64.94 81 LYS A O 1
ATOM 618 N N . GLY A 1 82 ? 21.710 4.766 -56.029 1.00 61.78 82 GLY A N 1
ATOM 619 C CA . GLY A 1 82 ? 20.291 4.848 -56.407 1.00 61.78 82 GLY A CA 1
ATOM 620 C C . GLY A 1 82 ? 19.842 3.883 -57.519 1.00 61.78 82 GLY A C 1
ATOM 621 O O . GLY A 1 82 ? 20.609 3.059 -58.022 1.00 61.78 82 GLY A O 1
ATOM 622 N N . ALA A 1 83 ? 18.562 3.956 -57.882 1.00 67.56 83 ALA A N 1
ATOM 623 C CA . ALA A 1 83 ? 17.933 3.064 -58.858 1.00 67.56 83 ALA A CA 1
ATOM 624 C C . ALA A 1 83 ? 17.865 3.676 -60.269 1.00 67.56 83 ALA A C 1
ATOM 626 O O . ALA A 1 83 ? 17.858 4.893 -60.427 1.00 67.56 83 ALA A O 1
ATOM 627 N N . GLY A 1 84 ? 17.756 2.818 -61.290 1.00 69.50 84 GLY A N 1
ATOM 628 C CA . GLY A 1 84 ? 17.603 3.232 -62.692 1.00 69.50 84 GLY A CA 1
ATOM 629 C C . GLY A 1 84 ? 18.914 3.420 -63.465 1.00 69.50 84 GLY A C 1
ATOM 630 O O . GLY A 1 84 ? 18.879 3.888 -64.600 1.00 69.50 84 GLY A O 1
ATOM 631 N N . ASN A 1 85 ? 20.057 3.039 -62.888 1.00 83.25 85 ASN A N 1
ATOM 632 C CA . ASN A 1 85 ? 21.355 3.181 -63.543 1.00 83.25 85 ASN A CA 1
ATOM 633 C C . ASN A 1 85 ? 21.517 2.195 -64.710 1.00 83.25 85 ASN A C 1
ATOM 635 O O . ASN A 1 85 ? 21.191 1.010 -64.598 1.00 83.25 85 ASN A O 1
ATOM 639 N N . THR A 1 86 ? 22.080 2.690 -65.811 1.00 88.94 86 THR A N 1
ATOM 640 C CA . THR A 1 86 ? 22.373 1.942 -67.043 1.00 88.94 86 THR A CA 1
ATOM 641 C C . THR A 1 86 ? 23.804 2.218 -67.498 1.00 88.94 86 THR A C 1
ATOM 643 O O . THR A 1 86 ? 24.461 3.132 -66.994 1.00 88.94 86 THR A O 1
ATOM 646 N N . LEU A 1 87 ? 24.308 1.467 -68.481 1.00 90.25 87 LEU A N 1
ATOM 647 C CA . LEU A 1 87 ? 25.623 1.764 -69.058 1.00 90.25 87 LEU A CA 1
ATOM 648 C C . LEU A 1 87 ? 25.650 3.105 -69.808 1.00 90.25 87 LEU A C 1
ATOM 650 O O . LEU A 1 87 ? 26.697 3.750 -69.847 1.00 90.25 87 LEU A O 1
ATOM 654 N N . GLN A 1 88 ? 24.511 3.543 -70.354 1.00 87.25 88 GLN A N 1
ATOM 655 C CA . GLN A 1 88 ? 24.375 4.867 -70.953 1.00 87.25 88 GLN A CA 1
ATOM 656 C C . GLN A 1 88 ? 24.432 5.979 -69.896 1.00 87.25 88 GLN A C 1
ATOM 658 O O . GLN A 1 88 ? 25.245 6.889 -70.047 1.00 87.25 88 GLN A O 1
ATOM 663 N N . SER A 1 89 ? 23.644 5.896 -68.813 1.00 82.50 89 SER A N 1
ATOM 664 C CA . SER A 1 89 ? 23.633 6.954 -67.787 1.00 82.50 89 SER A CA 1
ATOM 665 C C . SER A 1 89 ? 25.008 7.121 -67.136 1.00 82.50 89 SER A C 1
ATOM 667 O O . SER A 1 89 ? 25.502 8.234 -67.040 1.00 82.50 89 SER A O 1
ATOM 669 N N . ILE A 1 90 ? 25.705 6.017 -66.837 1.00 84.00 90 ILE A N 1
ATOM 670 C CA . ILE A 1 90 ? 27.075 6.058 -66.298 1.00 84.00 90 ILE A CA 1
ATOM 671 C C . ILE A 1 90 ? 28.049 6.793 -67.243 1.00 84.00 90 ILE A C 1
ATOM 673 O O . ILE A 1 90 ? 28.957 7.472 -66.768 1.00 84.00 90 ILE A O 1
ATOM 677 N N . ALA A 1 91 ? 27.879 6.699 -68.566 1.00 82.38 91 ALA A N 1
ATOM 678 C CA . ALA A 1 91 ? 28.704 7.448 -69.519 1.00 82.38 91 ALA A CA 1
ATOM 679 C C . ALA A 1 91 ? 28.333 8.940 -69.587 1.00 82.38 91 ALA A C 1
ATOM 681 O O . ALA A 1 91 ? 29.224 9.784 -69.699 1.00 82.38 91 ALA A O 1
ATOM 682 N N . GLU A 1 92 ? 27.039 9.259 -69.509 1.00 79.94 92 GLU A N 1
ATOM 683 C CA . GLU A 1 92 ? 26.526 10.634 -69.475 1.00 79.94 92 GLU A CA 1
ATOM 684 C C . GLU A 1 92 ? 26.970 11.365 -68.195 1.00 79.94 92 GLU A C 1
ATOM 686 O O . GLU A 1 92 ? 27.466 12.488 -68.280 1.00 79.94 92 GLU A O 1
ATOM 691 N N . ASP A 1 93 ? 26.894 10.700 -67.038 1.00 73.19 93 ASP A N 1
ATOM 692 C CA . ASP A 1 93 ? 27.291 11.240 -65.732 1.00 73.19 93 ASP A CA 1
ATOM 693 C C . ASP A 1 93 ? 28.815 11.433 -65.613 1.00 73.19 93 ASP A C 1
ATOM 695 O O . ASP A 1 93 ? 29.278 12.417 -65.034 1.00 73.19 93 ASP A O 1
ATOM 699 N N . ILE A 1 94 ? 29.621 10.508 -66.160 1.00 77.12 94 ILE A N 1
ATOM 700 C CA . ILE A 1 94 ? 31.094 10.594 -66.118 1.00 77.12 94 ILE A CA 1
ATOM 701 C C . ILE A 1 94 ? 31.629 11.709 -67.029 1.00 77.12 94 ILE A C 1
ATOM 703 O O . ILE A 1 94 ? 32.685 12.267 -66.729 1.00 77.12 94 ILE A O 1
ATOM 707 N N . ALA A 1 95 ? 30.943 12.014 -68.138 1.00 72.88 95 ALA A N 1
ATOM 708 C CA . ALA A 1 95 ? 31.284 13.040 -69.138 1.00 72.88 95 ALA A CA 1
ATOM 709 C C . ALA A 1 95 ? 32.704 12.972 -69.769 1.00 72.88 95 ALA A C 1
ATOM 711 O O . ALA A 1 95 ? 33.037 13.770 -70.646 1.00 72.88 95 ALA A O 1
ATOM 712 N N . ASP A 1 96 ? 33.534 12.000 -69.381 1.00 76.94 96 ASP A N 1
ATOM 713 C CA . ASP A 1 96 ? 34.890 11.761 -69.875 1.00 76.94 96 ASP A CA 1
ATOM 714 C C . ASP A 1 96 ? 34.973 10.414 -70.615 1.00 76.94 96 ASP A C 1
ATOM 716 O O . ASP A 1 96 ? 35.238 9.355 -70.034 1.00 76.94 96 ASP A O 1
ATOM 720 N N . ALA A 1 97 ? 34.829 10.475 -71.942 1.00 78.44 97 ALA A N 1
ATOM 721 C CA . ALA A 1 97 ? 34.971 9.330 -72.845 1.00 78.44 97 ALA A CA 1
ATOM 722 C C . ALA A 1 97 ? 36.380 8.691 -72.837 1.00 78.44 97 ALA A C 1
ATOM 724 O O . ALA A 1 97 ? 36.579 7.608 -73.397 1.00 78.44 97 ALA A O 1
ATOM 725 N N . THR A 1 98 ? 37.380 9.319 -72.203 1.00 74.94 98 THR A N 1
ATOM 726 C CA . THR A 1 98 ? 38.686 8.696 -71.961 1.00 74.94 98 THR A CA 1
ATOM 727 C C . THR A 1 98 ? 38.673 7.765 -70.745 1.00 74.94 98 THR A C 1
ATOM 729 O O . THR A 1 98 ? 39.522 6.873 -70.686 1.00 74.94 98 THR A O 1
ATOM 732 N N . VAL A 1 99 ? 37.704 7.903 -69.834 1.00 75.56 99 VAL A N 1
ATOM 733 C CA . VAL A 1 99 ? 37.532 7.116 -68.600 1.00 75.56 99 VAL A CA 1
ATOM 734 C C . VAL A 1 99 ? 36.445 6.049 -68.753 1.00 75.56 99 VAL A C 1
ATOM 736 O O . VAL A 1 99 ? 36.692 4.878 -68.447 1.00 75.56 99 VAL A O 1
ATOM 739 N N . PHE A 1 100 ? 35.275 6.431 -69.262 1.00 85.50 100 PHE A N 1
ATOM 740 C CA . PHE A 1 100 ? 34.156 5.537 -69.558 1.00 85.50 100 PHE A CA 1
ATOM 741 C C . PHE A 1 100 ? 33.443 6.056 -70.807 1.00 85.50 100 PHE A C 1
ATOM 743 O O . PHE A 1 100 ? 33.074 7.224 -70.862 1.00 85.50 100 PHE A O 1
ATOM 750 N N . SER A 1 101 ? 33.239 5.208 -71.813 1.00 86.44 101 SER A N 1
ATOM 751 C CA . SER A 1 101 ? 32.485 5.577 -73.016 1.00 86.44 101 SER A CA 1
ATOM 752 C C . SER A 1 101 ? 31.332 4.616 -73.276 1.00 86.44 101 SER A C 1
ATOM 754 O O . SER A 1 101 ? 31.409 3.438 -72.928 1.00 86.44 101 SER A O 1
ATOM 756 N N . TYR A 1 102 ? 30.276 5.119 -73.913 1.00 92.69 102 TYR A N 1
ATOM 757 C CA . TYR A 1 102 ? 29.140 4.341 -74.396 1.00 92.69 102 TYR A CA 1
ATOM 758 C C . TYR A 1 102 ? 28.840 4.739 -75.843 1.00 92.69 102 TYR A C 1
ATOM 760 O O . TYR A 1 102 ? 28.657 5.916 -76.147 1.00 92.69 102 TYR A O 1
ATOM 768 N N . ASP A 1 103 ? 28.813 3.756 -76.738 1.00 90.62 103 ASP A N 1
ATOM 769 C CA . ASP A 1 103 ? 28.376 3.921 -78.121 1.00 90.62 103 ASP A CA 1
ATOM 770 C C . ASP A 1 103 ? 26.941 3.404 -78.263 1.00 90.62 103 ASP A C 1
ATOM 772 O O . ASP A 1 103 ? 26.698 2.194 -78.278 1.00 90.62 103 ASP A O 1
ATOM 776 N N . ALA A 1 104 ? 25.997 4.336 -78.400 1.00 84.94 104 ALA A N 1
ATOM 777 C CA . ALA A 1 104 ? 24.577 4.044 -78.570 1.00 84.94 104 ALA A CA 1
ATOM 778 C C . ALA A 1 104 ? 24.252 3.308 -79.886 1.00 84.94 104 ALA A C 1
ATOM 780 O O . ALA A 1 104 ? 23.225 2.634 -79.961 1.00 84.94 104 ALA A O 1
ATOM 781 N N . SER A 1 105 ? 25.112 3.394 -80.911 1.00 83.50 105 SER A N 1
ATOM 782 C CA . SER A 1 105 ? 24.897 2.716 -82.198 1.00 83.50 105 SER A CA 1
ATOM 783 C C . SER A 1 105 ? 25.230 1.221 -82.143 1.00 83.50 105 SER A C 1
ATOM 785 O O . SER A 1 105 ? 24.544 0.416 -82.771 1.00 83.50 105 SER A O 1
ATOM 787 N N . SER A 1 106 ? 26.229 0.832 -81.341 1.00 87.38 106 SER A N 1
ATOM 788 C CA . SER A 1 106 ? 26.631 -0.567 -81.128 1.00 87.38 106 SER A CA 1
ATOM 789 C C . SER A 1 106 ? 26.270 -1.125 -79.743 1.00 87.38 106 SER A C 1
ATOM 791 O O . SER A 1 106 ? 26.692 -2.235 -79.406 1.00 87.38 106 SER A O 1
ATOM 793 N N . LYS A 1 107 ? 25.523 -0.360 -78.928 1.00 91.19 107 LYS A N 1
ATOM 794 C CA . LYS A 1 107 ? 25.183 -0.658 -77.520 1.00 91.19 107 LYS A CA 1
ATOM 795 C C . LYS A 1 107 ? 26.379 -1.169 -76.708 1.00 91.19 107 LYS A C 1
ATOM 797 O O . LYS A 1 107 ? 26.281 -2.137 -75.949 1.00 91.19 107 LYS A O 1
ATOM 802 N N . THR A 1 108 ? 27.541 -0.556 -76.926 1.00 91.69 108 THR A N 1
ATOM 803 C CA . THR A 1 108 ? 28.811 -1.004 -76.351 1.00 91.69 108 THR A CA 1
ATOM 804 C C . THR A 1 108 ? 29.364 0.043 -75.398 1.00 91.69 108 THR A C 1
ATOM 806 O O . THR A 1 108 ? 29.706 1.149 -75.813 1.00 91.69 108 THR A O 1
ATOM 809 N N . ALA A 1 109 ? 29.531 -0.342 -74.136 1.00 90.62 109 ALA A N 1
ATOM 810 C CA . ALA A 1 109 ? 30.258 0.423 -73.136 1.00 90.62 109 ALA A CA 1
ATOM 811 C C . ALA A 1 109 ? 31.714 -0.044 -73.020 1.00 90.62 109 ALA A C 1
ATOM 813 O O . ALA A 1 109 ? 32.008 -1.242 -73.105 1.00 90.62 109 ALA A O 1
ATOM 814 N N . VAL A 1 110 ? 32.624 0.891 -72.759 1.00 88.62 110 VAL A N 1
ATOM 815 C CA . VAL A 1 110 ? 34.036 0.621 -72.471 1.00 88.62 110 VAL A CA 1
ATOM 816 C C . VAL A 1 110 ? 34.433 1.355 -71.192 1.00 88.62 110 VAL A C 1
ATOM 818 O O . VAL A 1 110 ? 34.651 2.565 -71.205 1.00 88.62 110 VAL A O 1
ATOM 821 N N . SER A 1 111 ? 34.566 0.618 -70.088 1.00 85.06 111 SER A N 1
ATOM 822 C CA . SER A 1 111 ? 35.015 1.176 -68.806 1.00 85.06 111 SER A CA 1
ATOM 823 C C . SER A 1 111 ? 36.513 0.967 -68.618 1.00 85.06 111 SER A C 1
ATOM 825 O O . SER A 1 111 ? 36.974 -0.175 -68.585 1.00 85.06 111 SER A O 1
ATOM 827 N N . LYS A 1 112 ? 37.283 2.042 -68.416 1.00 80.69 112 LYS A N 1
ATOM 828 C CA . LYS A 1 112 ? 38.698 1.969 -67.987 1.00 80.69 112 LYS A CA 1
ATOM 829 C C . LYS A 1 112 ? 38.863 2.038 -66.467 1.00 80.69 112 LYS A C 1
ATOM 831 O O . LYS A 1 112 ? 39.982 2.085 -65.960 1.00 80.69 112 LYS A O 1
ATOM 836 N N . VAL A 1 113 ? 37.749 2.033 -65.743 1.00 74.81 113 VAL A N 1
ATOM 837 C CA . VAL A 1 113 ? 37.666 2.125 -64.285 1.00 74.81 113 VAL A CA 1
ATOM 838 C C . VAL A 1 113 ? 36.892 0.947 -63.710 1.00 74.81 113 VAL A C 1
ATOM 840 O O . VAL A 1 113 ? 36.250 0.181 -64.432 1.00 74.81 113 VAL A O 1
ATOM 843 N N . ASN A 1 114 ? 36.962 0.784 -62.394 1.00 76.25 114 ASN A N 1
ATOM 844 C CA . ASN A 1 114 ? 36.052 -0.114 -61.697 1.00 76.25 114 ASN A CA 1
ATOM 845 C C . ASN A 1 114 ? 34.606 0.375 -61.820 1.00 76.25 114 ASN A C 1
ATOM 847 O O . ASN A 1 114 ? 34.384 1.578 -61.944 1.00 76.25 114 ASN A O 1
ATOM 851 N N . ILE A 1 115 ? 33.644 -0.527 -61.657 1.00 82.19 115 ILE A N 1
ATOM 852 C CA . ILE A 1 115 ? 32.246 -0.173 -61.376 1.00 82.19 115 ILE A CA 1
ATOM 853 C C . ILE A 1 115 ? 31.924 -0.667 -59.964 1.00 82.19 115 ILE A C 1
ATOM 855 O O . ILE A 1 115 ? 32.140 -1.841 -59.665 1.00 82.19 115 ILE A O 1
ATOM 859 N N . VAL A 1 116 ? 31.449 0.214 -59.085 1.00 76.94 116 VAL A N 1
ATOM 860 C CA . VAL A 1 116 ? 31.061 -0.117 -57.704 1.00 76.94 116 VAL A CA 1
ATOM 861 C C . VAL A 1 116 ? 29.583 0.199 -57.518 1.00 76.94 116 VAL A C 1
ATOM 863 O O . VAL A 1 116 ? 29.195 1.341 -57.709 1.00 76.94 116 VAL A O 1
ATOM 866 N N . VAL A 1 117 ? 28.766 -0.784 -57.148 1.00 75.50 117 VAL A N 1
ATOM 867 C CA . VAL A 1 117 ? 27.334 -0.615 -56.854 1.00 75.50 117 VAL A CA 1
ATOM 868 C C . VAL A 1 117 ? 27.160 -0.581 -55.337 1.00 75.50 117 VAL A C 1
ATOM 870 O O . VAL A 1 117 ? 27.508 -1.550 -54.659 1.00 75.50 117 VAL A O 1
ATOM 873 N N . GLU A 1 118 ? 26.698 0.551 -54.807 1.00 68.94 118 GLU A N 1
ATOM 874 C CA . GLU A 1 118 ? 26.552 0.807 -53.365 1.00 68.94 118 GLU A CA 1
ATOM 875 C C . GLU A 1 118 ? 25.228 0.272 -52.783 1.00 68.94 118 GLU A C 1
ATOM 877 O O . GLU A 1 118 ? 24.353 -0.214 -53.500 1.00 68.94 118 GLU A O 1
ATOM 882 N N . PHE A 1 119 ? 25.069 0.374 -51.459 1.00 54.91 119 PHE A N 1
ATOM 883 C CA . PHE A 1 119 ? 23.813 0.063 -50.769 1.00 54.91 119 PHE A CA 1
ATOM 884 C C . PHE A 1 119 ? 22.640 0.884 -51.338 1.00 54.91 119 PHE A C 1
ATOM 886 O O . PHE A 1 119 ? 22.736 2.104 -51.471 1.00 54.91 119 PHE A O 1
ATOM 893 N N . GLY A 1 120 ? 21.523 0.223 -51.656 1.00 49.69 120 GLY A N 1
ATOM 894 C CA . GLY A 1 120 ? 20.337 0.844 -52.250 1.00 49.69 120 GLY A CA 1
ATOM 895 C C . GLY A 1 120 ? 20.487 1.212 -53.731 1.00 49.69 120 GLY A C 1
ATOM 896 O O . GLY A 1 120 ? 19.611 1.881 -54.279 1.00 49.69 120 GLY A O 1
ATOM 897 N N . ALA A 1 121 ? 21.584 0.812 -54.384 1.00 65.81 121 ALA A N 1
ATOM 898 C CA . ALA A 1 121 ? 21.825 1.087 -55.793 1.00 65.81 121 ALA A CA 1
ATOM 899 C C . ALA A 1 121 ? 21.437 -0.099 -56.692 1.00 65.81 121 ALA A C 1
ATOM 901 O O . ALA A 1 121 ? 21.720 -1.250 -56.363 1.00 65.81 121 ALA A O 1
ATOM 902 N N . ILE A 1 122 ? 20.829 0.184 -57.848 1.00 73.06 122 ILE A N 1
ATOM 903 C CA . ILE A 1 122 ? 20.442 -0.821 -58.850 1.00 73.06 122 ILE A CA 1
ATOM 904 C C . ILE A 1 122 ? 21.073 -0.456 -60.193 1.00 73.06 122 ILE A C 1
ATOM 906 O O . ILE A 1 122 ? 20.792 0.618 -60.733 1.00 73.06 122 ILE A O 1
ATOM 910 N N . LEU A 1 123 ? 21.886 -1.369 -60.732 1.00 84.62 123 LEU A N 1
ATOM 911 C CA . LEU A 1 123 ? 22.487 -1.285 -62.066 1.00 84.62 123 LEU A CA 1
ATOM 912 C C . LEU A 1 123 ? 21.885 -2.346 -62.997 1.00 84.62 123 LEU A C 1
ATOM 914 O O . LEU A 1 123 ? 21.979 -3.548 -62.731 1.00 84.62 123 LEU A O 1
ATOM 918 N N . THR A 1 124 ? 21.334 -1.895 -64.121 1.00 86.81 124 THR A N 1
ATOM 919 C CA . THR A 1 124 ? 20.777 -2.751 -65.174 1.00 86.81 124 THR A CA 1
ATOM 920 C C . THR A 1 124 ? 21.670 -2.730 -66.413 1.00 86.81 124 THR A C 1
ATOM 922 O O . THR A 1 124 ? 22.059 -1.667 -66.889 1.00 86.81 124 THR A O 1
ATOM 925 N N . ILE A 1 125 ? 21.965 -3.915 -66.951 1.00 89.56 125 ILE A N 1
ATOM 926 C CA . ILE A 1 125 ? 22.677 -4.128 -68.216 1.00 89.56 125 ILE A CA 1
ATOM 927 C C . ILE A 1 125 ? 21.803 -5.040 -69.085 1.00 89.56 125 ILE A C 1
ATOM 929 O O . ILE A 1 125 ? 21.695 -6.238 -68.805 1.00 89.56 125 ILE A O 1
ATOM 933 N N . GLN A 1 126 ? 21.151 -4.495 -70.118 1.00 88.38 126 GLN A N 1
ATOM 934 C CA . GLN A 1 126 ? 20.122 -5.231 -70.869 1.00 88.38 126 GLN A CA 1
ATOM 935 C C . GLN A 1 126 ? 20.269 -5.104 -72.391 1.00 88.38 126 GLN A C 1
ATOM 937 O O . GLN A 1 126 ? 19.980 -4.065 -72.982 1.00 88.38 126 GLN A O 1
ATOM 942 N N . GLY A 1 127 ? 20.667 -6.197 -73.053 1.00 86.25 127 GLY A N 1
ATOM 943 C CA . GLY A 1 127 ? 20.907 -6.193 -74.503 1.00 86.25 127 GLY A CA 1
ATOM 944 C C . GLY A 1 127 ? 22.126 -5.361 -74.930 1.00 86.25 127 GLY A C 1
ATOM 945 O O . GLY A 1 127 ? 22.153 -4.842 -76.045 1.00 86.25 127 GLY A O 1
ATOM 946 N N . GLU A 1 128 ? 23.102 -5.203 -74.034 1.00 90.44 128 GLU A N 1
ATOM 947 C CA . GLU A 1 128 ? 24.294 -4.359 -74.191 1.00 90.44 128 GLU A CA 1
ATOM 948 C C . GLU A 1 128 ? 25.593 -5.178 -74.081 1.00 90.44 128 GLU A C 1
ATOM 950 O O . GLU A 1 128 ? 25.612 -6.315 -73.595 1.00 90.44 128 GLU A O 1
ATOM 955 N N . THR A 1 129 ? 26.711 -4.582 -74.505 1.00 89.75 129 THR A N 1
ATOM 956 C CA . THR A 1 129 ? 28.060 -5.138 -74.326 1.00 89.75 129 THR A CA 1
ATOM 957 C C . THR A 1 129 ? 28.906 -4.244 -73.421 1.00 89.75 129 THR A C 1
ATOM 959 O O . THR A 1 129 ? 29.252 -3.132 -73.806 1.00 89.75 129 THR A O 1
ATOM 962 N N . LEU A 1 130 ? 29.320 -4.746 -72.256 1.00 89.56 130 LEU A N 1
ATOM 963 C CA . LEU A 1 130 ? 30.269 -4.076 -71.363 1.00 89.56 130 LEU A CA 1
ATOM 964 C C . LEU A 1 130 ? 31.679 -4.655 -71.537 1.00 89.56 130 LEU A C 1
ATOM 966 O O . LEU A 1 130 ? 31.919 -5.831 -71.252 1.00 89.56 130 LEU A O 1
ATOM 970 N N . LYS A 1 131 ? 32.623 -3.805 -71.955 1.00 86.62 131 LYS A N 1
ATOM 971 C CA . LYS A 1 131 ? 34.056 -4.115 -72.052 1.00 86.62 131 LYS A CA 1
ATOM 972 C C . LYS A 1 131 ? 34.811 -3.466 -70.890 1.00 86.62 131 LYS A C 1
ATOM 974 O O . LYS A 1 131 ? 34.980 -2.248 -70.846 1.00 86.62 131 LYS A O 1
ATOM 979 N N . MET A 1 132 ? 35.287 -4.287 -69.960 1.00 80.25 132 MET A N 1
ATOM 980 C CA . MET A 1 132 ? 36.098 -3.870 -68.816 1.00 80.25 132 MET A CA 1
ATOM 981 C C . MET A 1 132 ? 37.580 -3.804 -69.206 1.00 80.25 132 MET A C 1
ATOM 983 O O . MET A 1 132 ? 38.251 -4.824 -69.364 1.00 80.25 132 MET A O 1
ATOM 987 N N . LEU A 1 133 ? 38.096 -2.585 -69.353 1.00 73.75 133 LEU A N 1
ATOM 988 C CA . LEU A 1 133 ? 39.532 -2.290 -69.375 1.00 73.75 133 LEU A CA 1
ATOM 989 C C . LEU A 1 133 ? 40.050 -1.920 -67.966 1.00 73.75 133 LEU A C 1
ATOM 991 O O . LEU A 1 133 ? 41.252 -1.989 -67.722 1.00 73.75 133 LEU A O 1
ATOM 995 N N . GLY A 1 134 ? 39.152 -1.545 -67.042 1.00 61.53 134 GLY A N 1
ATOM 996 C CA . GLY A 1 134 ? 39.418 -1.390 -65.606 1.00 61.53 134 GLY A CA 1
ATOM 997 C C . GLY A 1 134 ? 39.260 -2.700 -64.802 1.00 61.53 134 GLY A C 1
ATOM 998 O O . GLY A 1 134 ? 38.614 -3.632 -65.283 1.00 61.53 134 GLY A O 1
ATOM 999 N N . PRO A 1 135 ? 39.834 -2.802 -63.583 1.00 61.03 135 PRO A N 1
ATOM 1000 C CA . PRO A 1 135 ? 40.104 -4.103 -62.963 1.00 61.03 135 PRO A CA 1
ATOM 1001 C C . PRO A 1 135 ? 38.987 -4.755 -62.122 1.00 61.03 135 PRO A C 1
ATOM 1003 O O . PRO A 1 135 ? 39.180 -5.904 -61.733 1.00 61.03 135 PRO A O 1
ATOM 1006 N N . LYS A 1 136 ? 37.840 -4.124 -61.815 1.00 72.06 136 LYS A N 1
ATOM 1007 C CA . LYS A 1 136 ? 36.734 -4.851 -61.144 1.00 72.06 136 LYS A CA 1
ATOM 1008 C C . LYS A 1 136 ? 35.318 -4.324 -61.403 1.00 72.06 136 LYS A C 1
ATOM 1010 O O . LYS A 1 136 ? 35.117 -3.134 -61.638 1.00 72.06 136 LYS A O 1
ATOM 1015 N N . ILE A 1 137 ? 34.333 -5.205 -61.249 1.00 77.19 137 ILE A N 1
ATOM 1016 C CA . ILE A 1 137 ? 32.950 -4.848 -60.907 1.00 77.19 137 ILE A CA 1
ATOM 1017 C C . ILE A 1 137 ? 32.702 -5.335 -59.472 1.00 77.19 137 ILE A C 1
ATOM 1019 O O . ILE A 1 137 ? 33.023 -6.475 -59.141 1.00 77.19 137 ILE A O 1
ATOM 1023 N N . LEU A 1 138 ? 32.170 -4.469 -58.613 1.00 69.25 138 LEU A N 1
ATOM 1024 C CA . LEU A 1 138 ? 31.975 -4.712 -57.185 1.00 69.25 138 LEU A CA 1
ATOM 1025 C C . LEU A 1 138 ? 30.540 -4.355 -56.786 1.00 69.25 138 LEU A C 1
ATOM 1027 O O . LEU A 1 138 ? 30.193 -3.180 -56.770 1.00 69.25 138 LEU A O 1
ATOM 1031 N N . VAL A 1 139 ? 29.726 -5.341 -56.415 1.00 68.38 139 VAL A N 1
ATOM 1032 C CA . VAL A 1 139 ? 28.391 -5.107 -55.836 1.00 68.38 139 VAL A CA 1
ATOM 1033 C C . VAL A 1 139 ? 28.508 -5.204 -54.320 1.00 68.38 139 VAL A C 1
ATOM 1035 O O . VAL A 1 139 ? 28.858 -6.267 -53.812 1.00 68.38 139 VAL A O 1
ATOM 1038 N N . ARG A 1 140 ? 28.269 -4.111 -53.592 1.00 56.78 140 ARG A N 1
ATOM 1039 C CA . ARG A 1 140 ? 28.308 -4.081 -52.120 1.00 56.78 140 ARG A CA 1
ATOM 1040 C C . ARG A 1 140 ? 26.991 -4.583 -51.516 1.00 56.78 140 ARG A C 1
ATOM 1042 O O . ARG A 1 140 ? 25.999 -4.766 -52.219 1.00 56.78 140 ARG A O 1
ATOM 1049 N N . PHE A 1 141 ? 26.985 -4.809 -50.201 1.00 49.19 141 PHE A N 1
ATOM 1050 C CA . PHE A 1 141 ? 25.775 -5.167 -49.456 1.00 49.19 141 PHE A CA 1
ATOM 1051 C C . PHE A 1 141 ? 24.639 -4.173 -49.737 1.00 49.19 141 PHE A C 1
ATOM 1053 O O . PHE A 1 141 ? 24.853 -2.964 -49.706 1.00 49.19 141 PHE A O 1
ATOM 1060 N N . GLY A 1 142 ? 23.440 -4.690 -50.017 1.00 46.69 142 GLY A N 1
ATOM 1061 C CA . GLY A 1 142 ? 22.258 -3.890 -50.357 1.00 46.69 142 GLY A CA 1
ATOM 1062 C C . GLY A 1 142 ? 22.252 -3.267 -51.759 1.00 46.69 142 GLY A C 1
ATOM 1063 O O . GLY A 1 142 ? 21.290 -2.579 -52.080 1.00 46.69 142 GLY A O 1
ATOM 1064 N N . GLY A 1 143 ? 23.287 -3.473 -52.579 1.00 56.59 143 GLY A N 1
ATOM 1065 C CA . GLY A 1 143 ? 23.272 -3.143 -54.007 1.00 56.59 143 GLY A CA 1
ATOM 1066 C C . GLY A 1 143 ? 22.810 -4.327 -54.863 1.00 56.59 143 GLY A C 1
ATOM 1067 O O . GLY A 1 143 ? 23.009 -5.486 -54.483 1.00 56.59 143 GLY A O 1
ATOM 1068 N N . GLU A 1 144 ? 22.227 -4.050 -56.030 1.00 69.38 144 GLU A N 1
ATOM 1069 C CA . GLU A 1 144 ? 21.731 -5.067 -56.966 1.00 69.38 144 GLU A CA 1
ATOM 1070 C C . GLU A 1 144 ? 22.229 -4.863 -58.403 1.00 69.38 144 GLU A C 1
ATOM 1072 O O . GLU A 1 144 ? 22.348 -3.741 -58.904 1.00 69.38 144 GLU A O 1
ATOM 1077 N N . VAL A 1 145 ? 22.489 -5.980 -59.090 1.00 78.12 145 VAL A N 1
ATOM 1078 C CA . VAL A 1 145 ? 22.859 -6.018 -60.512 1.00 78.12 145 VAL A CA 1
ATOM 1079 C C . VAL A 1 145 ? 21.933 -6.949 -61.296 1.00 78.12 145 VAL A C 1
ATOM 1081 O O . VAL A 1 145 ? 21.812 -8.139 -60.991 1.00 78.12 145 VAL A O 1
ATOM 1084 N N . PHE A 1 146 ? 21.337 -6.414 -62.362 1.00 80.56 146 PHE A N 1
ATOM 1085 C CA . PHE A 1 146 ? 20.517 -7.155 -63.321 1.00 80.56 146 PHE A CA 1
ATOM 1086 C C . PHE A 1 146 ? 21.217 -7.197 -64.681 1.00 80.56 146 PHE A C 1
ATOM 1088 O O . PHE A 1 146 ? 21.484 -6.159 -65.281 1.00 80.56 146 PHE A O 1
ATOM 1095 N N . ILE A 1 147 ? 21.516 -8.402 -65.170 1.00 83.75 147 ILE A N 1
ATOM 1096 C CA . ILE A 1 147 ? 22.178 -8.638 -66.460 1.00 83.75 147 ILE A CA 1
ATOM 1097 C C . ILE A 1 147 ? 21.277 -9.557 -67.289 1.00 83.75 147 ILE A C 1
ATOM 1099 O O . ILE A 1 147 ? 21.115 -10.724 -66.934 1.00 83.75 147 ILE A O 1
ATOM 1103 N N . ASP A 1 148 ? 20.696 -9.066 -68.385 1.00 81.44 148 ASP A N 1
ATOM 1104 C CA . ASP A 1 148 ? 19.858 -9.885 -69.277 1.00 81.44 148 ASP A CA 1
ATOM 1105 C C . ASP A 1 148 ? 20.199 -9.676 -70.759 1.00 81.44 148 ASP A C 1
ATOM 1107 O O . ASP A 1 148 ? 20.376 -8.551 -71.227 1.00 81.44 148 ASP A O 1
ATOM 1111 N N . ASN A 1 149 ? 20.295 -10.780 -71.503 1.00 85.44 149 ASN A N 1
ATOM 1112 C CA . ASN A 1 149 ? 20.647 -10.816 -72.927 1.00 85.44 149 ASN A CA 1
ATOM 1113 C C . ASN A 1 149 ? 21.923 -10.008 -73.282 1.00 85.44 149 ASN A C 1
ATOM 1115 O O . ASN A 1 149 ? 22.011 -9.394 -74.345 1.00 85.44 149 ASN A O 1
ATOM 1119 N N . ALA A 1 150 ? 22.899 -9.955 -72.371 1.00 85.06 150 ALA A N 1
ATOM 1120 C CA . ALA A 1 150 ? 24.048 -9.053 -72.434 1.00 85.06 150 ALA A CA 1
ATOM 1121 C C . ALA A 1 150 ? 25.394 -9.798 -72.500 1.00 85.06 150 ALA A C 1
ATOM 1123 O O . ALA A 1 150 ? 25.501 -10.999 -72.225 1.00 85.06 150 ALA A O 1
ATOM 1124 N N . THR A 1 151 ? 26.458 -9.072 -72.854 1.00 85.62 151 THR A N 1
ATOM 1125 C CA . THR A 1 151 ? 27.837 -9.589 -72.849 1.00 85.62 151 THR A CA 1
ATOM 1126 C C . THR A 1 151 ? 28.726 -8.746 -71.942 1.00 85.62 151 THR A C 1
ATOM 1128 O O . THR A 1 151 ? 28.901 -7.557 -72.186 1.00 85.62 151 THR A O 1
ATOM 1131 N N . VAL A 1 152 ? 29.339 -9.366 -70.931 1.00 82.88 152 VAL A N 1
ATOM 1132 C CA . VAL A 1 152 ? 30.319 -8.714 -70.044 1.00 82.88 152 VAL A CA 1
ATOM 1133 C C . VAL A 1 152 ? 31.673 -9.403 -70.195 1.00 82.88 152 VAL A C 1
ATOM 1135 O O . VAL A 1 152 ? 31.800 -10.606 -69.951 1.00 82.88 152 VAL A O 1
ATOM 1138 N N . SER A 1 153 ? 32.692 -8.653 -70.611 1.00 77.00 153 SER A N 1
ATOM 1139 C CA . SER A 1 153 ? 34.021 -9.191 -70.916 1.00 77.00 153 SER A CA 1
ATOM 1140 C C . SER A 1 153 ? 35.150 -8.234 -70.537 1.00 77.00 153 SER A C 1
ATOM 1142 O O . SER A 1 153 ? 34.975 -7.019 -70.505 1.00 77.00 153 SER A O 1
ATOM 1144 N N . GLY A 1 154 ? 36.326 -8.791 -70.241 1.00 69.62 154 GLY A N 1
ATOM 1145 C CA . GLY A 1 154 ? 37.534 -8.035 -69.910 1.00 69.62 154 GLY A CA 1
ATOM 1146 C C . GLY A 1 154 ? 38.497 -7.869 -71.086 1.00 69.62 154 GLY A C 1
ATOM 1147 O O . GLY A 1 154 ? 38.437 -8.609 -72.071 1.00 69.62 154 GLY A O 1
ATOM 1148 N N . ALA A 1 155 ? 39.431 -6.928 -70.952 1.00 64.00 155 ALA A N 1
ATOM 1149 C CA . ALA A 1 155 ? 40.546 -6.744 -71.877 1.00 64.00 155 ALA A CA 1
ATOM 1150 C C . ALA A 1 155 ? 41.376 -8.030 -72.058 1.00 64.00 155 ALA A C 1
ATOM 1152 O O . ALA A 1 155 ? 41.739 -8.706 -71.092 1.00 64.00 155 ALA A O 1
ATOM 1153 N N . SER A 1 156 ? 41.750 -8.341 -73.301 1.00 52.56 156 SER A N 1
ATOM 1154 C CA . SER A 1 156 ? 42.583 -9.502 -73.629 1.00 52.56 156 SER A CA 1
ATOM 1155 C C . SER A 1 156 ? 43.978 -9.391 -72.999 1.00 52.56 156 SER A C 1
ATOM 1157 O O . SER A 1 156 ? 44.842 -8.693 -73.522 1.00 52.56 156 SER A O 1
ATOM 1159 N N . GLY A 1 157 ? 44.198 -10.105 -71.891 1.00 51.66 157 GLY A N 1
ATOM 1160 C CA . GLY A 1 157 ? 45.486 -10.179 -71.189 1.00 51.66 157 GLY A CA 1
ATOM 1161 C C . GLY A 1 157 ? 45.472 -9.661 -69.748 1.00 51.66 157 GLY A C 1
ATOM 1162 O O . GLY A 1 157 ? 46.397 -9.971 -69.001 1.00 51.66 157 GLY A O 1
ATOM 1163 N N . HIS A 1 158 ? 44.424 -8.950 -69.322 1.00 45.72 158 HIS A N 1
ATOM 1164 C CA . HIS A 1 158 ? 44.305 -8.441 -67.951 1.00 45.72 158 HIS A CA 1
ATOM 1165 C C . HIS A 1 158 ? 43.351 -9.289 -67.096 1.00 45.72 158 HIS A C 1
ATOM 1167 O O . HIS A 1 158 ? 42.415 -9.910 -67.602 1.00 45.72 158 HIS A O 1
ATOM 1173 N N . ARG A 1 159 ? 43.589 -9.309 -65.778 1.00 48.06 159 ARG A N 1
ATOM 1174 C CA . ARG A 1 159 ? 42.586 -9.746 -64.797 1.00 48.06 159 ARG A CA 1
ATOM 1175 C C . ARG A 1 159 ? 41.530 -8.653 -64.651 1.00 48.06 159 ARG A C 1
ATOM 1177 O O . ARG A 1 159 ? 41.891 -7.479 -64.591 1.00 48.06 159 ARG A O 1
ATOM 1184 N N . TYR A 1 160 ? 40.271 -9.053 -64.515 1.00 55.47 160 TYR A N 1
ATOM 1185 C CA . TYR A 1 160 ? 39.264 -8.239 -63.849 1.00 55.47 160 TYR A CA 1
ATOM 1186 C C . TYR A 1 160 ? 38.399 -9.142 -62.969 1.00 55.47 160 TYR A C 1
ATOM 1188 O O . TYR A 1 160 ? 38.081 -10.259 -63.374 1.00 55.47 160 TYR A O 1
ATOM 1196 N N . ASP A 1 161 ? 38.051 -8.674 -61.776 1.00 58.16 161 ASP A N 1
ATOM 1197 C CA . ASP A 1 161 ? 37.257 -9.437 -60.810 1.00 58.16 161 ASP A CA 1
ATOM 1198 C C . ASP A 1 161 ? 35.797 -8.958 -60.813 1.00 58.16 161 ASP A C 1
ATOM 1200 O O . ASP A 1 161 ? 35.525 -7.764 -60.943 1.00 58.16 161 ASP A O 1
ATOM 1204 N N . PHE A 1 162 ? 34.836 -9.873 -60.665 1.00 61.66 162 PHE A N 1
ATOM 1205 C CA . PHE A 1 162 ? 33.412 -9.538 -60.528 1.00 61.66 162 PHE A CA 1
ATOM 1206 C C . PHE A 1 162 ? 32.907 -10.045 -59.176 1.00 61.66 162 PHE A C 1
ATOM 1208 O O . PHE A 1 162 ? 32.428 -11.170 -59.055 1.00 61.66 162 PHE A O 1
ATOM 1215 N N . ALA A 1 163 ? 33.078 -9.214 -58.148 1.00 58.03 163 ALA A N 1
ATOM 1216 C CA . ALA A 1 163 ? 32.803 -9.560 -56.760 1.00 58.03 163 ALA A CA 1
ATOM 1217 C C . ALA A 1 163 ? 31.392 -9.109 -56.350 1.00 58.03 163 ALA A C 1
ATOM 1219 O O . ALA A 1 163 ? 31.037 -7.936 -56.487 1.00 58.03 163 ALA A O 1
ATOM 1220 N N . ILE A 1 164 ? 30.592 -10.045 -55.836 1.00 57.59 164 ILE A N 1
ATOM 1221 C CA . ILE A 1 164 ? 29.179 -9.835 -55.498 1.00 57.59 164 ILE A CA 1
ATOM 1222 C C . ILE A 1 164 ? 28.985 -10.088 -53.998 1.00 57.59 164 ILE A C 1
ATOM 1224 O O . ILE A 1 164 ? 28.965 -11.232 -53.553 1.00 57.59 164 ILE A O 1
ATOM 1228 N N . PHE A 1 165 ? 28.830 -9.005 -53.237 1.00 48.88 165 PHE A N 1
ATOM 1229 C CA . PHE A 1 165 ? 28.430 -8.993 -51.822 1.00 48.88 165 PHE A CA 1
ATOM 1230 C C . PHE A 1 165 ? 26.955 -8.566 -51.640 1.00 48.88 165 PHE A C 1
ATOM 1232 O O . PHE A 1 165 ? 26.425 -8.632 -50.534 1.00 48.88 165 PHE A O 1
ATOM 1239 N N . GLY A 1 166 ? 26.302 -8.116 -52.718 1.00 50.12 166 GLY A N 1
ATOM 1240 C CA . GLY A 1 166 ? 24.868 -7.816 -52.797 1.00 50.12 166 GLY A CA 1
ATOM 1241 C C . GLY A 1 166 ? 24.080 -8.863 -53.597 1.00 50.12 166 GLY A C 1
ATOM 1242 O O . GLY A 1 166 ? 24.427 -10.046 -53.600 1.00 50.12 166 GLY A O 1
ATOM 1243 N N . GLY A 1 167 ? 23.016 -8.431 -54.278 1.00 51.50 167 GLY A N 1
ATOM 1244 C CA . GLY A 1 167 ? 22.169 -9.288 -55.118 1.00 51.50 167 GLY A CA 1
ATOM 1245 C C . GLY A 1 167 ? 22.586 -9.298 -56.594 1.00 51.50 167 GLY A C 1
ATOM 1246 O O . GLY A 1 167 ? 23.013 -8.275 -57.133 1.00 51.50 167 GLY A O 1
ATOM 1247 N N . ALA A 1 168 ? 22.434 -10.441 -57.277 1.00 58.78 168 ALA A N 1
ATOM 1248 C CA . ALA A 1 168 ? 22.647 -10.525 -58.724 1.00 58.78 168 ALA A CA 1
ATOM 1249 C C . ALA A 1 168 ? 21.653 -11.458 -59.439 1.00 58.78 168 ALA A C 1
ATOM 1251 O O . ALA A 1 168 ? 21.452 -12.611 -59.050 1.00 58.78 168 ALA A O 1
ATOM 1252 N N . THR A 1 169 ? 21.086 -10.984 -60.551 1.00 67.88 169 THR A N 1
ATOM 1253 C CA . THR A 1 169 ? 20.266 -11.791 -61.470 1.00 67.88 169 THR A CA 1
ATOM 1254 C C . THR A 1 169 ? 20.860 -11.739 -62.874 1.00 67.88 169 THR A C 1
ATOM 1256 O O . THR A 1 169 ? 21.010 -10.662 -63.446 1.00 67.88 169 THR A O 1
ATOM 1259 N N . ILE A 1 170 ? 21.193 -12.905 -63.435 1.00 70.19 170 ILE A N 1
ATOM 1260 C CA . ILE A 1 170 ? 21.910 -13.053 -64.708 1.00 70.19 170 ILE A CA 1
ATOM 1261 C C . ILE A 1 170 ? 21.124 -13.988 -65.635 1.00 70.19 170 ILE A C 1
ATOM 1263 O O . ILE A 1 170 ? 20.920 -15.163 -65.334 1.00 70.19 170 ILE A O 1
ATOM 1267 N N . ARG A 1 171 ? 20.668 -13.494 -66.783 1.00 68.06 171 ARG A N 1
ATOM 1268 C CA . ARG A 1 171 ? 19.809 -14.239 -67.715 1.00 68.06 171 ARG A CA 1
ATOM 1269 C C . ARG A 1 171 ? 20.327 -14.114 -69.147 1.00 68.06 171 ARG A C 1
ATOM 1271 O O . ARG A 1 171 ? 20.801 -13.058 -69.544 1.00 68.06 171 ARG A O 1
ATOM 1278 N N . ASN A 1 172 ? 20.287 -15.199 -69.918 1.00 70.88 172 ASN A N 1
ATOM 1279 C CA . ASN A 1 172 ? 20.559 -15.225 -71.366 1.00 70.88 172 ASN A CA 1
ATOM 1280 C C . ASN A 1 172 ? 21.904 -14.590 -71.799 1.00 70.88 172 ASN A C 1
ATOM 1282 O O . ASN A 1 172 ? 22.027 -14.096 -72.917 1.00 70.88 172 ASN A O 1
ATOM 1286 N N . SER A 1 173 ? 22.904 -14.557 -70.912 1.00 71.94 173 SER A N 1
ATOM 1287 C CA . SER A 1 173 ? 24.072 -13.667 -71.024 1.00 71.94 173 SER A CA 1
ATOM 1288 C C . SER A 1 173 ? 25.406 -14.414 -71.113 1.00 71.94 173 SER A C 1
ATOM 1290 O O . SER A 1 173 ? 25.552 -15.554 -70.659 1.00 71.94 173 SER A O 1
ATOM 1292 N N . ARG A 1 174 ? 26.426 -13.752 -71.673 1.00 74.50 174 ARG A N 1
ATOM 1293 C CA . ARG A 1 174 ? 27.804 -14.266 -71.773 1.00 74.50 174 ARG A CA 1
ATOM 1294 C C . ARG A 1 174 ? 28.731 -13.494 -70.835 1.00 74.50 174 ARG A C 1
ATOM 1296 O O . ARG A 1 174 ? 28.849 -12.278 -70.958 1.00 74.50 174 ARG A O 1
ATOM 1303 N N . ILE A 1 175 ? 29.434 -14.207 -69.949 1.00 70.06 175 ILE A N 1
ATOM 1304 C CA . ILE A 1 175 ? 30.390 -13.615 -68.998 1.00 70.06 175 ILE A CA 1
ATOM 1305 C C . ILE A 1 175 ? 31.696 -14.423 -68.999 1.00 70.06 175 ILE A C 1
ATOM 1307 O O . ILE A 1 175 ? 31.682 -15.653 -68.909 1.00 70.06 175 ILE A O 1
ATOM 1311 N N . SER A 1 176 ? 32.843 -13.747 -69.107 1.00 63.69 176 SER A N 1
ATOM 1312 C CA . SER A 1 176 ? 34.161 -14.391 -69.247 1.00 63.69 176 SER A CA 1
ATOM 1313 C C . SER A 1 176 ? 35.224 -13.741 -68.358 1.00 63.69 176 SER A C 1
ATOM 1315 O O . SER A 1 176 ? 35.587 -12.597 -68.608 1.00 63.69 176 SER A O 1
ATOM 1317 N N . GLY A 1 177 ? 35.768 -14.485 -67.387 1.00 52.47 177 GLY A N 1
ATOM 1318 C CA . GLY A 1 177 ? 36.726 -13.968 -66.391 1.00 52.47 177 GLY A CA 1
ATOM 1319 C C . GLY A 1 177 ? 36.236 -14.004 -64.936 1.00 52.47 177 GLY A C 1
ATOM 1320 O O . GLY A 1 177 ? 36.873 -13.417 -64.074 1.00 52.47 177 GLY A O 1
ATOM 1321 N N . LEU A 1 178 ? 35.116 -14.681 -64.659 1.00 53.50 178 LEU A N 1
ATOM 1322 C CA . LEU A 1 178 ? 34.471 -14.713 -63.343 1.00 53.50 178 LEU A CA 1
ATOM 1323 C C . LEU A 1 178 ? 35.377 -15.285 -62.231 1.00 53.50 178 LEU A C 1
ATOM 1325 O O . LEU A 1 178 ? 35.997 -16.336 -62.409 1.00 53.50 178 LEU A O 1
ATOM 1329 N N . SER A 1 179 ? 35.362 -14.627 -61.070 1.00 48.50 179 SER A N 1
ATOM 1330 C CA . SER A 1 179 ? 36.020 -15.030 -59.822 1.00 48.50 179 SER A CA 1
ATOM 1331 C C . SER A 1 179 ? 35.012 -14.917 -58.674 1.00 48.50 179 SER A C 1
ATOM 1333 O O . SER A 1 179 ? 34.267 -13.941 -58.621 1.00 48.50 179 SER A O 1
ATOM 1335 N N . PHE A 1 180 ? 34.972 -15.899 -57.770 1.00 47.78 180 PHE A N 1
ATOM 1336 C CA . PHE A 1 180 ? 34.147 -15.865 -56.558 1.00 47.78 180 PHE A CA 1
ATOM 1337 C C . PHE A 1 180 ? 35.057 -15.918 -55.327 1.00 47.78 180 PHE A C 1
ATOM 1339 O O . PHE A 1 180 ? 35.716 -16.933 -55.096 1.00 47.78 180 PHE A O 1
ATOM 1346 N N . GLU A 1 181 ? 35.052 -14.865 -54.509 1.00 39.53 181 GLU A N 1
ATOM 1347 C CA . GLU A 1 181 ? 35.688 -14.863 -53.188 1.00 39.53 181 GLU A CA 1
ATOM 1348 C C . GLU A 1 181 ? 34.627 -15.000 -52.081 1.00 39.53 181 GLU A C 1
ATOM 1350 O O . GLU A 1 181 ? 33.975 -14.014 -51.735 1.00 39.53 181 GLU A O 1
ATOM 1355 N N . PRO A 1 182 ? 34.419 -16.201 -51.509 1.00 35.34 182 PRO A N 1
ATOM 1356 C CA . PRO A 1 182 ? 33.557 -16.359 -50.345 1.00 35.34 182 PRO A CA 1
ATOM 1357 C C . PRO A 1 182 ? 34.272 -15.872 -49.076 1.00 35.34 182 PRO A C 1
ATOM 1359 O O . PRO A 1 182 ? 35.362 -16.349 -48.747 1.00 35.34 182 PRO A O 1
ATOM 1362 N N . MET A 1 183 ? 33.633 -14.969 -48.329 1.00 33.09 183 MET A N 1
ATOM 1363 C CA . MET A 1 183 ? 33.970 -14.723 -46.922 1.00 33.09 183 MET A CA 1
ATOM 1364 C C . MET A 1 183 ? 33.173 -15.665 -45.998 1.00 33.09 183 MET A C 1
ATOM 1366 O O . MET A 1 183 ? 32.167 -16.224 -46.433 1.00 33.09 183 MET A O 1
ATOM 1370 N N . PRO A 1 184 ? 33.595 -15.880 -44.733 1.00 30.84 184 PRO A N 1
ATOM 1371 C CA . PRO A 1 184 ? 32.990 -16.900 -43.864 1.00 30.84 184 PRO A CA 1
ATOM 1372 C C . PRO A 1 184 ? 31.573 -16.577 -43.360 1.00 30.84 184 PRO A C 1
ATOM 1374 O O . PRO A 1 184 ? 30.963 -17.418 -42.706 1.00 30.84 184 PRO A O 1
ATOM 1377 N N . PHE A 1 185 ? 31.066 -15.373 -43.636 1.00 31.38 185 PHE A N 1
ATOM 1378 C CA . PHE A 1 185 ? 29.791 -14.863 -43.141 1.00 31.38 185 PHE A CA 1
ATOM 1379 C C . PHE A 1 185 ? 29.031 -14.143 -44.268 1.00 31.38 185 PHE A C 1
ATOM 1381 O O . PHE A 1 185 ? 29.639 -13.432 -45.070 1.00 31.38 185 PHE A O 1
ATOM 1388 N N . ASN A 1 186 ? 27.702 -14.285 -44.250 1.00 30.83 186 ASN A N 1
ATOM 1389 C CA . ASN A 1 186 ? 26.698 -13.731 -45.174 1.00 30.83 186 ASN A CA 1
ATOM 1390 C C . ASN A 1 186 ? 26.563 -14.406 -46.556 1.00 30.83 186 ASN A C 1
ATOM 1392 O O . ASN A 1 186 ? 27.484 -15.003 -47.107 1.00 30.83 186 ASN A O 1
ATOM 1396 N N . SER A 1 187 ? 25.346 -14.317 -47.101 1.00 34.19 187 SER A N 1
ATOM 1397 C CA . SER A 1 187 ? 24.875 -15.044 -48.284 1.00 34.19 187 SER A CA 1
ATOM 1398 C C . SER A 1 187 ? 24.613 -14.121 -49.478 1.00 34.19 187 SER A C 1
ATOM 1400 O O . SER A 1 187 ? 23.706 -13.291 -49.422 1.00 34.19 187 SER A O 1
ATOM 1402 N N . ALA A 1 188 ? 25.328 -14.325 -50.586 1.00 34.25 188 ALA A N 1
ATOM 1403 C CA . ALA A 1 188 ? 24.974 -13.741 -51.880 1.00 34.25 188 ALA A CA 1
ATOM 1404 C C . ALA A 1 188 ? 23.959 -14.637 -52.616 1.00 34.25 188 ALA A C 1
ATOM 1406 O O . ALA A 1 188 ? 24.170 -15.846 -52.739 1.00 34.25 188 ALA A O 1
ATOM 1407 N N . VAL A 1 189 ? 22.874 -14.053 -53.135 1.00 35.84 189 VAL A N 1
ATOM 1408 C CA . VAL A 1 189 ? 21.908 -14.749 -54.004 1.00 35.84 189 VAL A CA 1
ATOM 1409 C C . VAL A 1 189 ? 22.240 -14.425 -55.459 1.00 35.84 189 VAL A C 1
ATOM 1411 O O . VAL A 1 189 ? 22.173 -13.267 -55.871 1.00 35.84 189 VAL A O 1
ATOM 1414 N N . VAL A 1 190 ? 22.601 -15.455 -56.231 1.00 41.81 190 VAL A N 1
ATOM 1415 C CA . VAL A 1 190 ? 22.951 -15.341 -57.654 1.00 41.81 190 VAL A CA 1
ATOM 1416 C C . VAL A 1 190 ? 22.018 -16.227 -58.476 1.00 41.81 190 VAL A C 1
ATOM 1418 O O . VAL A 1 190 ? 22.209 -17.440 -58.559 1.00 41.81 190 VAL A O 1
ATOM 1421 N N . ASN A 1 191 ? 21.010 -15.617 -59.096 1.00 41.06 191 ASN A N 1
ATOM 1422 C CA . ASN A 1 191 ? 20.061 -16.314 -59.965 1.00 41.06 191 ASN A CA 1
ATOM 1423 C C . ASN A 1 191 ? 20.604 -16.364 -61.399 1.00 41.06 191 ASN A C 1
ATOM 1425 O O . ASN A 1 191 ? 20.845 -15.307 -61.982 1.00 41.06 191 ASN A O 1
ATOM 1429 N N . TYR A 1 192 ? 20.760 -17.556 -61.988 1.00 53.16 192 TYR A N 1
ATOM 1430 C CA . TYR A 1 192 ? 21.270 -17.722 -63.356 1.00 53.16 192 TYR A CA 1
ATOM 1431 C C . TYR A 1 192 ? 20.345 -18.548 -64.267 1.00 53.16 192 TYR A C 1
ATOM 1433 O O . TYR A 1 192 ? 19.855 -19.603 -63.877 1.00 53.16 192 TYR A O 1
ATOM 1441 N N . ARG A 1 193 ? 20.136 -18.088 -65.511 1.00 40.69 193 ARG A N 1
ATOM 1442 C CA . ARG A 1 193 ? 19.412 -18.811 -66.584 1.00 40.69 193 ARG A CA 1
ATOM 1443 C C . ARG A 1 193 ? 20.140 -18.615 -67.915 1.00 40.69 193 ARG A C 1
ATOM 1445 O O . ARG A 1 193 ? 20.452 -17.479 -68.256 1.00 40.69 193 ARG A O 1
ATOM 1452 N N . ASN A 1 194 ? 20.395 -19.681 -68.678 1.00 46.00 194 ASN A N 1
ATOM 1453 C CA . ASN A 1 194 ? 21.028 -19.620 -70.010 1.00 46.00 194 ASN A CA 1
ATOM 1454 C C . ASN A 1 194 ? 22.367 -18.836 -70.053 1.00 46.00 194 ASN A C 1
ATOM 1456 O O . ASN A 1 194 ? 22.535 -17.932 -70.872 1.00 46.00 194 ASN A O 1
ATOM 1460 N N . VAL A 1 195 ? 23.319 -19.149 -69.162 1.00 49.25 195 VAL A N 1
ATOM 1461 C CA . VAL A 1 195 ? 24.600 -18.417 -69.035 1.00 49.25 195 VAL A CA 1
ATOM 1462 C C . VAL A 1 195 ? 25.783 -19.270 -69.501 1.00 49.25 195 VAL A C 1
ATOM 1464 O O . VAL A 1 195 ? 25.947 -20.400 -69.046 1.00 49.25 195 VAL A O 1
ATOM 1467 N N . LYS A 1 196 ? 26.657 -18.722 -70.361 1.00 46.69 196 LYS A N 1
ATOM 1468 C CA . LYS A 1 196 ? 27.921 -19.380 -70.764 1.00 46.69 196 LYS A CA 1
ATOM 1469 C C . LYS A 1 196 ? 29.121 -18.751 -70.050 1.00 46.69 196 LYS A C 1
ATOM 1471 O O . LYS A 1 196 ? 29.423 -17.577 -70.268 1.00 46.69 196 LYS A O 1
ATOM 1476 N N . LEU A 1 197 ? 29.787 -19.557 -69.215 1.00 51.66 197 LEU A N 1
ATOM 1477 C CA . LEU A 1 197 ? 30.899 -19.181 -68.332 1.00 51.66 197 LEU A CA 1
ATOM 1478 C C . LEU A 1 197 ? 32.230 -19.806 -68.778 1.00 51.66 197 LEU A C 1
ATOM 1480 O O . LEU A 1 197 ? 32.263 -20.931 -69.272 1.00 51.66 197 LEU A O 1
ATOM 1484 N N . PHE A 1 198 ? 33.338 -19.095 -68.545 1.00 42.88 198 PHE A N 1
ATOM 1485 C CA . PHE A 1 198 ? 34.694 -19.528 -68.918 1.00 42.88 198 PHE A CA 1
ATOM 1486 C C . PHE A 1 198 ? 35.705 -19.289 -67.769 1.00 42.88 198 PHE A C 1
ATOM 1488 O O . PHE A 1 198 ? 36.320 -18.221 -67.721 1.00 42.88 198 PHE A O 1
ATOM 1495 N N . PRO A 1 199 ? 35.877 -20.243 -66.828 1.00 41.84 199 PRO A N 1
ATOM 1496 C CA . PRO A 1 199 ? 36.844 -20.149 -65.725 1.00 41.84 199 PRO A CA 1
ATOM 1497 C C . PRO A 1 199 ? 38.268 -20.552 -66.156 1.00 41.84 199 PRO A C 1
ATOM 1499 O O . PRO A 1 199 ? 38.442 -21.342 -67.087 1.00 41.84 199 PRO A O 1
ATOM 1502 N N . LYS A 1 200 ? 39.312 -20.047 -65.473 1.00 35.41 200 LYS A N 1
ATOM 1503 C CA . LYS A 1 200 ? 40.717 -20.259 -65.887 1.00 35.41 200 LYS A CA 1
ATOM 1504 C C . LYS A 1 200 ? 41.691 -20.494 -64.712 1.00 35.41 200 LYS A C 1
ATOM 1506 O O . LYS A 1 200 ? 42.410 -19.588 -64.307 1.00 35.41 200 LYS A O 1
ATOM 1511 N N . ARG A 1 201 ? 41.775 -21.769 -64.289 1.00 33.66 201 ARG A N 1
ATOM 1512 C CA . ARG A 1 201 ? 42.578 -22.354 -63.181 1.00 33.66 201 ARG A CA 1
ATOM 1513 C C . ARG A 1 201 ? 42.136 -21.996 -61.753 1.00 33.66 201 ARG A C 1
ATOM 1515 O O . ARG A 1 201 ? 41.589 -20.935 -61.496 1.00 33.66 201 ARG A O 1
ATOM 1522 N N . ALA A 1 202 ? 42.438 -22.924 -60.843 1.00 30.95 202 ALA A N 1
ATOM 1523 C CA . ALA A 1 202 ? 42.393 -22.763 -59.393 1.00 30.95 202 ALA A CA 1
ATOM 1524 C C . ALA A 1 202 ? 43.825 -22.771 -58.824 1.00 30.95 202 ALA A C 1
ATOM 1526 O O . ALA A 1 202 ? 44.742 -23.292 -59.464 1.00 30.95 202 ALA A O 1
ATOM 1527 N N . SER A 1 203 ? 44.000 -22.210 -57.628 1.00 26.05 203 SER A N 1
ATOM 1528 C CA . SER A 1 203 ? 45.230 -22.266 -56.829 1.00 26.05 203 SER A CA 1
ATOM 1529 C C . SER A 1 203 ? 45.042 -23.180 -55.616 1.00 26.05 203 SER A C 1
ATOM 1531 O O . SER A 1 203 ? 43.937 -23.295 -55.086 1.00 26.05 203 SER A O 1
ATOM 1533 N N . GLU A 1 204 ? 46.117 -23.825 -55.177 1.00 31.69 204 GLU A N 1
ATOM 1534 C CA . GLU A 1 204 ? 46.095 -24.841 -54.121 1.00 31.69 204 GLU A CA 1
ATOM 1535 C C . GLU A 1 204 ? 45.655 -24.274 -52.755 1.00 31.69 204 GLU A C 1
ATOM 1537 O O . GLU A 1 204 ? 45.909 -23.113 -52.434 1.00 31.69 204 GLU A O 1
ATOM 1542 N N . GLY A 1 205 ? 44.993 -25.105 -51.938 1.00 31.42 205 GLY A N 1
ATOM 1543 C CA . GLY A 1 205 ? 44.654 -24.789 -50.541 1.00 31.42 205 GLY A CA 1
ATOM 1544 C C . GLY A 1 205 ? 43.192 -24.432 -50.230 1.00 31.42 205 GLY A C 1
ATOM 1545 O O . GLY A 1 205 ? 42.877 -24.219 -49.061 1.00 31.42 205 GLY A O 1
ATOM 1546 N N . ARG A 1 206 ? 42.276 -24.391 -51.211 1.00 27.41 206 ARG A N 1
ATOM 1547 C CA . ARG A 1 206 ? 40.823 -24.226 -50.971 1.00 27.41 206 ARG A CA 1
ATOM 1548 C C . ARG A 1 206 ? 40.005 -25.225 -51.795 1.00 27.41 206 ARG A C 1
ATOM 1550 O O . ARG A 1 206 ? 40.317 -25.479 -52.954 1.00 27.41 206 ARG A O 1
ATOM 1557 N N . TYR A 1 207 ? 38.971 -25.807 -51.186 1.00 27.88 207 TYR A N 1
ATOM 1558 C CA . TYR A 1 207 ? 38.148 -26.851 -51.805 1.00 27.88 207 TYR A CA 1
ATOM 1559 C C . TYR A 1 207 ? 37.172 -26.280 -52.842 1.00 27.88 207 TYR A C 1
ATOM 1561 O O . TYR A 1 207 ? 36.457 -25.321 -52.564 1.00 27.88 207 TYR A O 1
ATOM 1569 N N . PHE A 1 208 ? 37.076 -26.936 -53.998 1.00 25.17 208 PHE A N 1
ATOM 1570 C CA . PHE A 1 208 ? 35.985 -26.759 -54.957 1.00 25.17 208 PHE A CA 1
ATOM 1571 C C . PHE A 1 208 ? 35.527 -28.140 -55.443 1.00 25.17 208 PHE A C 1
ATOM 1573 O O . PHE A 1 208 ? 36.364 -29.000 -55.721 1.00 25.17 208 PHE A O 1
ATOM 1580 N N . ILE A 1 209 ? 34.214 -28.369 -55.529 1.00 28.78 209 ILE A N 1
ATOM 1581 C CA . ILE A 1 209 ? 33.643 -29.672 -55.895 1.00 28.78 209 ILE A CA 1
ATOM 1582 C C . ILE A 1 209 ? 33.021 -29.595 -57.288 1.00 28.78 209 ILE A C 1
ATOM 1584 O O . ILE A 1 209 ? 32.037 -28.893 -57.501 1.00 28.78 209 ILE A O 1
ATOM 1588 N N . GLY A 1 210 ? 33.536 -30.419 -58.201 1.00 25.56 210 GLY A N 1
ATOM 1589 C CA . GLY A 1 210 ? 32.826 -30.805 -59.418 1.00 25.56 210 GLY A CA 1
ATOM 1590 C C . GLY A 1 210 ? 32.903 -29.828 -60.594 1.00 25.56 210 GLY A C 1
ATOM 1591 O O . GLY A 1 210 ? 33.333 -28.681 -60.496 1.00 25.56 210 GLY A O 1
ATOM 1592 N N . LYS A 1 211 ? 32.498 -30.346 -61.754 1.00 23.17 211 LYS A N 1
ATOM 1593 C CA . LYS A 1 211 ? 32.459 -29.648 -63.041 1.00 23.17 211 LYS A CA 1
ATOM 1594 C C . LYS A 1 211 ? 30.994 -29.366 -63.371 1.00 23.17 211 LYS A C 1
ATOM 1596 O O . LYS A 1 211 ? 30.191 -30.292 -63.335 1.00 23.17 211 LYS A O 1
ATOM 1601 N N . VAL A 1 212 ? 30.658 -28.128 -63.723 1.00 30.39 212 VAL A N 1
ATOM 1602 C CA . VAL A 1 212 ? 29.310 -27.764 -64.184 1.00 30.39 212 VAL A CA 1
ATOM 1603 C C . VAL A 1 212 ? 29.342 -27.556 -65.696 1.00 30.39 212 VAL A C 1
ATOM 1605 O O . VAL A 1 212 ? 30.072 -26.703 -66.194 1.00 30.39 212 VAL A O 1
ATOM 1608 N N . ASN A 1 213 ? 28.548 -28.352 -66.408 1.00 28.03 213 ASN A N 1
ATOM 1609 C CA . ASN A 1 213 ? 28.229 -28.202 -67.826 1.00 28.03 213 ASN A CA 1
ATOM 1610 C C . ASN A 1 213 ? 26.696 -28.115 -67.884 1.00 28.03 213 ASN A C 1
ATOM 1612 O O . ASN A 1 213 ? 26.043 -29.068 -67.463 1.00 28.03 213 ASN A O 1
ATOM 1616 N N . ILE A 1 214 ? 26.125 -26.993 -68.331 1.00 37.22 214 ILE A N 1
ATOM 1617 C CA . ILE A 1 214 ? 24.665 -26.806 -68.390 1.00 37.22 214 ILE A CA 1
ATOM 1618 C C . ILE A 1 214 ? 24.225 -26.760 -69.850 1.00 37.22 214 ILE A C 1
ATOM 1620 O O . ILE A 1 214 ? 24.388 -25.738 -70.508 1.00 37.22 214 ILE A O 1
ATOM 1624 N N . ASP A 1 215 ? 23.642 -27.865 -70.302 1.00 38.84 215 ASP A N 1
ATOM 1625 C CA . ASP A 1 215 ? 22.726 -27.954 -71.442 1.00 38.84 215 ASP A CA 1
ATOM 1626 C C . ASP A 1 215 ? 21.703 -29.055 -71.071 1.00 38.84 215 ASP A C 1
ATOM 1628 O O . ASP A 1 215 ? 21.934 -30.239 -71.317 1.00 38.84 215 ASP A O 1
ATOM 1632 N N . GLN A 1 216 ? 20.619 -28.684 -70.376 1.00 34.78 216 GLN A N 1
ATOM 1633 C CA . GLN A 1 216 ? 19.501 -29.567 -69.989 1.00 34.78 216 GLN A CA 1
ATOM 1634 C C . GLN A 1 216 ? 18.156 -28.793 -69.942 1.00 34.78 216 GLN A C 1
ATOM 1636 O O . GLN A 1 216 ? 18.194 -27.563 -70.023 1.00 34.78 216 GLN A O 1
ATOM 1641 N N . PRO A 1 217 ? 16.991 -29.487 -69.930 1.00 36.22 217 PRO A N 1
ATOM 1642 C CA . PRO A 1 217 ? 15.726 -28.950 -70.463 1.00 36.22 217 PRO A CA 1
ATOM 1643 C C . PRO A 1 217 ? 14.950 -27.930 -69.603 1.00 36.22 217 PRO A C 1
ATOM 1645 O O . PRO A 1 217 ? 15.408 -27.461 -68.565 1.00 36.22 217 PRO A O 1
ATOM 1648 N N . ALA A 1 218 ? 13.780 -27.534 -70.116 1.00 38.59 218 ALA A N 1
ATOM 1649 C CA . ALA A 1 218 ? 12.991 -26.369 -69.709 1.00 38.59 218 ALA A CA 1
ATOM 1650 C C . ALA A 1 218 ? 11.994 -26.649 -68.563 1.00 38.59 218 ALA A C 1
ATOM 1652 O O . ALA A 1 218 ? 10.843 -26.216 -68.607 1.00 38.59 218 ALA A O 1
ATOM 1653 N N . ASP A 1 219 ? 12.452 -27.363 -67.541 1.00 37.16 219 ASP A N 1
ATOM 1654 C CA . ASP A 1 219 ? 11.641 -27.863 -66.434 1.00 37.16 219 ASP A CA 1
ATOM 1655 C C . ASP A 1 219 ? 11.969 -27.039 -65.173 1.00 37.16 219 ASP A C 1
ATOM 1657 O O . ASP A 1 219 ? 13.004 -27.254 -64.542 1.00 37.16 219 ASP A O 1
ATOM 1661 N N . ASP A 1 220 ? 11.116 -26.071 -64.803 1.00 37.94 220 ASP A N 1
ATOM 1662 C CA . ASP A 1 220 ? 11.370 -25.059 -63.748 1.00 37.94 220 ASP A CA 1
ATOM 1663 C C . ASP A 1 220 ? 11.336 -25.628 -62.291 1.00 37.94 220 ASP A C 1
ATOM 1665 O O . ASP A 1 220 ? 10.830 -24.997 -61.363 1.00 37.94 220 ASP A O 1
ATOM 1669 N N . THR A 1 221 ? 11.891 -26.826 -62.054 1.00 35.88 221 THR A N 1
ATOM 1670 C CA . THR A 1 221 ? 11.987 -27.475 -60.728 1.00 35.88 221 THR A CA 1
ATOM 1671 C C . THR A 1 221 ? 13.290 -27.092 -60.002 1.00 35.88 221 THR A C 1
ATOM 1673 O O . THR A 1 221 ? 14.375 -27.467 -60.459 1.00 35.88 221 THR A O 1
ATOM 1676 N N . PRO A 1 222 ? 13.252 -26.410 -58.837 1.00 33.03 222 PRO A N 1
ATOM 1677 C CA . PRO A 1 222 ? 14.470 -26.003 -58.133 1.00 33.03 222 PRO A CA 1
ATOM 1678 C C . PRO A 1 222 ? 15.169 -27.181 -57.430 1.00 33.03 222 PRO A C 1
ATOM 1680 O O . PRO A 1 222 ? 14.806 -27.573 -56.319 1.00 33.03 222 PRO A O 1
ATOM 1683 N N . VAL A 1 223 ? 16.230 -27.726 -58.035 1.00 32.62 223 VAL A N 1
ATOM 1684 C CA . VAL A 1 223 ? 17.070 -28.764 -57.405 1.00 32.62 223 VAL A CA 1
ATOM 1685 C C . VAL A 1 223 ? 17.892 -28.154 -56.263 1.00 32.62 223 VAL A C 1
ATOM 1687 O O . VAL A 1 223 ? 19.021 -27.695 -56.447 1.00 32.62 223 VAL A O 1
ATOM 1690 N N . ASN A 1 224 ? 17.329 -28.138 -55.051 1.00 35.22 224 ASN A N 1
ATOM 1691 C CA . ASN A 1 224 ? 17.998 -27.562 -53.888 1.00 35.22 224 ASN A CA 1
ATOM 1692 C C . ASN A 1 224 ? 19.074 -28.501 -53.308 1.00 35.22 224 ASN A C 1
ATOM 1694 O O . ASN A 1 224 ? 18.848 -29.248 -52.353 1.00 35.22 224 ASN A O 1
ATOM 1698 N N . VAL A 1 225 ? 20.283 -28.402 -53.868 1.00 31.64 225 VAL A N 1
ATOM 1699 C CA . VAL A 1 225 ? 21.483 -29.147 -53.443 1.00 31.64 225 VAL A CA 1
ATOM 1700 C C . VAL A 1 225 ? 21.816 -28.944 -51.953 1.00 31.64 225 VAL A C 1
ATOM 1702 O O . VAL A 1 225 ? 22.443 -29.816 -51.347 1.00 31.64 225 VAL A O 1
ATOM 1705 N N . GLN A 1 226 ? 21.361 -27.853 -51.316 1.00 34.16 226 GLN A N 1
ATOM 1706 C CA . GLN A 1 226 ? 21.602 -27.638 -49.887 1.00 34.16 226 GLN A CA 1
ATOM 1707 C C . GLN A 1 226 ? 20.912 -28.689 -49.012 1.00 34.16 226 GLN A C 1
ATOM 1709 O O . GLN A 1 226 ? 21.528 -29.144 -48.056 1.00 34.16 226 GLN A O 1
ATOM 1714 N N . THR A 1 227 ? 19.672 -29.103 -49.299 1.00 29.80 227 THR A N 1
ATOM 1715 C CA . THR A 1 227 ? 18.861 -29.878 -48.335 1.00 29.80 227 THR A CA 1
ATOM 1716 C C . THR A 1 227 ? 19.499 -31.225 -47.975 1.00 29.80 227 THR A C 1
ATOM 1718 O O . THR A 1 227 ? 19.656 -31.544 -46.795 1.00 29.80 227 THR A O 1
ATOM 1721 N N . VAL A 1 228 ? 19.957 -31.989 -48.973 1.00 29.48 228 VAL A N 1
ATOM 1722 C CA . VAL A 1 228 ? 20.597 -33.303 -48.755 1.00 29.48 228 VAL A CA 1
ATOM 1723 C C . VAL A 1 228 ? 21.986 -33.164 -48.115 1.00 29.48 228 VAL A C 1
ATOM 1725 O O . VAL A 1 228 ? 22.384 -34.011 -47.311 1.00 29.48 228 VAL A O 1
ATOM 1728 N N . ALA A 1 229 ? 22.717 -32.088 -48.426 1.00 30.17 229 ALA A N 1
ATOM 1729 C CA . ALA A 1 229 ? 24.028 -31.809 -47.843 1.00 30.17 229 ALA A CA 1
ATOM 1730 C C . ALA A 1 229 ? 23.930 -31.333 -46.381 1.00 30.17 229 ALA A C 1
ATOM 1732 O O . ALA A 1 229 ? 24.669 -31.811 -45.521 1.00 30.17 229 ALA A O 1
ATOM 1733 N N . PHE A 1 230 ? 22.995 -30.430 -46.083 1.00 33.69 230 PHE A N 1
ATOM 1734 C CA . PHE A 1 230 ? 22.783 -29.809 -44.774 1.00 33.69 230 PHE A CA 1
ATOM 1735 C C . PHE A 1 230 ? 22.435 -30.861 -43.713 1.00 33.69 230 PHE A C 1
ATOM 1737 O O . PHE A 1 230 ? 23.133 -30.975 -42.705 1.00 33.69 230 PHE A O 1
ATOM 1744 N N . ILE A 1 231 ? 21.445 -31.719 -43.995 1.00 33.78 231 ILE A N 1
ATOM 1745 C CA . ILE A 1 231 ? 20.976 -32.767 -43.070 1.00 33.78 231 ILE A CA 1
ATOM 1746 C C . ILE A 1 231 ? 22.096 -33.762 -42.713 1.00 33.78 231 ILE A C 1
ATOM 1748 O O . ILE A 1 231 ? 22.219 -34.161 -41.555 1.00 33.78 231 ILE A O 1
ATOM 1752 N N . LYS A 1 232 ? 22.956 -34.137 -43.673 1.00 32.56 232 LYS A N 1
ATOM 1753 C CA . LYS A 1 232 ? 24.058 -35.092 -43.441 1.00 32.56 232 LYS A CA 1
ATOM 1754 C C . LYS A 1 232 ? 25.321 -34.481 -42.819 1.00 32.56 232 LYS A C 1
ATOM 1756 O O . LYS A 1 232 ? 26.160 -35.237 -42.339 1.00 32.56 232 LYS A O 1
ATOM 1761 N N . THR A 1 233 ? 25.472 -33.156 -42.808 1.00 35.75 233 THR A N 1
ATOM 1762 C CA . THR A 1 233 ? 26.688 -32.480 -42.305 1.00 35.75 233 THR A CA 1
ATOM 1763 C C . THR A 1 233 ? 26.490 -31.763 -40.974 1.00 35.75 233 THR A C 1
ATOM 1765 O O . THR A 1 233 ? 27.391 -31.781 -40.136 1.00 35.75 233 THR A O 1
ATOM 1768 N N . HIS A 1 234 ? 25.328 -31.145 -40.745 1.00 38.75 234 HIS A N 1
ATOM 1769 C CA . HIS A 1 234 ? 25.174 -30.199 -39.638 1.00 38.75 234 HIS A CA 1
ATOM 1770 C C . HIS A 1 234 ? 24.975 -30.863 -38.269 1.00 38.75 234 HIS A C 1
ATOM 1772 O O . HIS A 1 234 ? 25.418 -30.311 -37.268 1.00 38.75 234 HIS A O 1
ATOM 1778 N N . ILE A 1 235 ? 24.410 -32.074 -38.198 1.00 39.81 235 ILE A N 1
ATOM 1779 C CA . ILE A 1 235 ? 24.280 -32.810 -36.924 1.00 39.81 235 ILE A CA 1
ATOM 1780 C C . ILE A 1 235 ? 25.662 -33.233 -36.373 1.00 39.81 235 ILE A C 1
ATOM 1782 O O . ILE A 1 235 ? 25.932 -32.954 -35.202 1.00 39.81 235 ILE A O 1
ATOM 1786 N N . PRO A 1 236 ? 26.580 -33.815 -37.180 1.00 43.47 236 PRO A N 1
ATOM 1787 C CA . PRO A 1 236 ? 27.979 -33.974 -36.783 1.00 43.47 236 PRO A CA 1
ATOM 1788 C C . PRO A 1 236 ? 28.675 -32.656 -36.426 1.00 43.47 236 PRO A C 1
ATOM 1790 O O . PRO A 1 236 ? 29.430 -32.638 -35.463 1.00 43.47 236 PRO A O 1
ATOM 1793 N N . LEU A 1 237 ? 28.424 -31.559 -37.151 1.00 37.28 237 LEU A N 1
ATOM 1794 C CA . LEU A 1 237 ? 29.066 -30.261 -36.891 1.00 37.28 237 LEU A CA 1
ATOM 1795 C C . LEU A 1 237 ? 28.620 -29.608 -35.577 1.00 37.28 237 LEU A C 1
ATOM 1797 O O . LEU A 1 237 ? 29.476 -29.169 -34.819 1.00 37.28 237 LEU A O 1
ATOM 1801 N N . VAL A 1 238 ? 27.321 -29.584 -35.262 1.00 41.34 238 VAL A N 1
ATOM 1802 C CA . VAL A 1 238 ? 26.820 -29.055 -33.977 1.00 41.34 238 VAL A CA 1
ATOM 1803 C C . VAL A 1 238 ? 27.391 -29.864 -32.808 1.00 41.34 238 VAL A C 1
ATOM 1805 O O . VAL A 1 238 ? 27.790 -29.286 -31.798 1.00 41.34 238 VAL A O 1
ATOM 1808 N N . LYS A 1 239 ? 27.534 -31.186 -32.969 1.00 42.69 239 LYS A N 1
ATOM 1809 C CA . LYS A 1 239 ? 28.253 -32.034 -32.009 1.00 42.69 239 LYS A CA 1
ATOM 1810 C C . LYS A 1 239 ? 29.745 -31.691 -31.936 1.00 42.69 239 LYS A C 1
ATOM 1812 O O . LYS A 1 239 ? 30.211 -31.347 -30.859 1.00 42.69 239 LYS A O 1
ATOM 1817 N N . LEU A 1 240 ? 30.474 -31.653 -33.053 1.00 40.84 240 LEU A N 1
ATOM 1818 C CA . LEU A 1 240 ? 31.894 -31.259 -33.083 1.00 40.84 240 LEU A CA 1
ATOM 1819 C C . LEU A 1 240 ? 32.163 -29.833 -32.568 1.00 40.84 240 LEU A C 1
ATOM 1821 O O . LEU A 1 240 ? 33.297 -29.541 -32.203 1.00 40.84 240 LEU A O 1
ATOM 1825 N N . TYR A 1 241 ? 31.168 -28.946 -32.553 1.00 39.53 241 TYR A N 1
ATOM 1826 C CA . TYR A 1 241 ? 31.313 -27.563 -32.098 1.00 39.53 241 TYR A CA 1
ATOM 1827 C C . TYR A 1 241 ? 30.927 -27.362 -30.621 1.00 39.53 241 TYR A C 1
ATOM 1829 O O . TYR A 1 241 ? 31.510 -26.510 -29.948 1.00 39.53 241 TYR A O 1
ATOM 1837 N N . LEU A 1 242 ? 29.979 -28.150 -30.095 1.00 43.59 242 LEU A N 1
ATOM 1838 C CA . LEU A 1 242 ? 29.502 -28.044 -28.708 1.00 43.59 242 LEU A CA 1
ATOM 1839 C C . LEU A 1 242 ? 30.063 -29.129 -27.773 1.00 43.59 242 LEU A C 1
ATOM 1841 O O . LEU A 1 242 ? 30.314 -28.838 -26.607 1.00 43.59 242 LEU A O 1
ATOM 1845 N N . GLU A 1 243 ? 30.322 -30.352 -28.244 1.00 49.72 243 GLU A N 1
ATOM 1846 C CA . GLU A 1 243 ? 30.888 -31.429 -27.412 1.00 49.72 243 GLU A CA 1
ATOM 1847 C C . GLU A 1 243 ? 32.309 -31.082 -26.899 1.00 49.72 243 GLU A C 1
ATOM 1849 O O . GLU A 1 243 ? 32.549 -31.255 -25.704 1.00 49.72 243 GLU A O 1
ATOM 1854 N N . PRO A 1 244 ? 33.216 -30.440 -27.669 1.00 46.91 244 PRO A N 1
ATOM 1855 C CA . PRO A 1 244 ? 34.472 -29.916 -27.115 1.00 46.91 244 PRO A CA 1
ATOM 1856 C C . PRO A 1 244 ? 34.300 -28.765 -26.107 1.00 46.91 244 PRO A C 1
ATOM 1858 O O . PRO A 1 244 ? 35.192 -28.532 -25.291 1.00 46.91 244 PRO A O 1
ATOM 1861 N N . LYS A 1 245 ? 33.159 -28.055 -26.114 1.00 46.31 245 LYS A N 1
ATOM 1862 C CA . LYS A 1 245 ? 32.829 -27.067 -25.070 1.00 46.31 245 LYS A CA 1
ATOM 1863 C C . LYS A 1 245 ? 32.359 -27.743 -23.769 1.00 46.31 245 LYS A C 1
ATOM 1865 O O . LYS A 1 245 ? 32.555 -27.165 -22.704 1.00 46.31 245 LYS A O 1
ATOM 1870 N N . PHE A 1 246 ? 31.864 -28.989 -23.805 1.00 48.06 246 PHE A N 1
ATOM 1871 C CA . PHE A 1 246 ? 31.673 -29.793 -22.585 1.00 48.06 246 PHE A CA 1
ATOM 1872 C C . PHE A 1 246 ? 33.010 -30.190 -21.938 1.00 48.06 246 PHE A C 1
ATOM 1874 O O . PHE A 1 246 ? 33.115 -30.127 -20.716 1.00 48.06 246 PHE A O 1
ATOM 1881 N N . ASP A 1 247 ? 34.041 -30.538 -22.716 1.00 48.84 247 ASP A N 1
ATOM 1882 C CA . ASP A 1 247 ? 35.380 -30.847 -22.178 1.00 48.84 247 ASP A CA 1
ATOM 1883 C C . ASP A 1 247 ? 36.041 -29.629 -21.502 1.00 48.84 247 ASP A C 1
ATOM 1885 O O . ASP A 1 247 ? 36.754 -29.778 -20.509 1.00 48.84 247 ASP A O 1
ATOM 1889 N N . LEU A 1 248 ? 35.765 -28.411 -21.986 1.00 48.12 248 LEU A N 1
ATOM 1890 C CA . LEU A 1 248 ? 36.181 -27.160 -21.332 1.00 48.12 248 LEU A CA 1
ATOM 1891 C C . LEU A 1 248 ? 35.435 -26.891 -20.012 1.00 48.12 248 LEU A C 1
ATOM 1893 O O . LEU A 1 248 ? 35.976 -26.225 -19.136 1.00 48.12 248 LEU A O 1
ATOM 1897 N N . LEU A 1 249 ? 34.228 -27.439 -19.843 1.00 48.47 249 LEU A N 1
ATOM 1898 C CA . LEU A 1 249 ? 33.404 -27.318 -18.632 1.00 48.47 249 LEU A CA 1
ATOM 1899 C C . LEU A 1 249 ? 33.512 -28.545 -17.700 1.00 48.47 249 LEU A C 1
ATOM 1901 O O . LEU A 1 249 ? 32.793 -28.626 -16.702 1.00 48.47 249 LEU A O 1
ATOM 1905 N N . GLN A 1 250 ? 34.408 -29.496 -17.988 1.00 50.34 250 GLN A N 1
ATOM 1906 C CA . GLN A 1 250 ? 34.700 -30.679 -17.157 1.00 50.34 250 GLN A CA 1
ATOM 1907 C C . GLN A 1 250 ? 35.811 -30.455 -16.111 1.00 50.34 250 GLN A C 1
ATOM 1909 O O . GLN A 1 250 ? 36.302 -31.413 -15.517 1.00 50.34 250 GLN A O 1
ATOM 1914 N N . PHE A 1 251 ? 36.219 -29.209 -15.864 1.00 52.09 251 PHE A N 1
ATOM 1915 C CA . PHE A 1 251 ? 37.093 -28.904 -14.732 1.00 52.09 251 PHE A CA 1
ATOM 1916 C C . PHE A 1 251 ? 36.329 -28.986 -13.407 1.00 52.09 251 PHE A C 1
ATOM 1918 O O . PHE A 1 251 ? 35.160 -28.597 -13.322 1.00 52.09 251 PHE A O 1
ATOM 1925 N N . ASP A 1 252 ? 37.022 -29.475 -12.382 1.00 52.44 252 ASP A N 1
ATOM 1926 C CA . ASP A 1 252 ? 36.643 -29.283 -10.989 1.00 52.44 252 ASP A CA 1
ATOM 1927 C C . ASP A 1 252 ? 37.358 -28.028 -10.463 1.00 52.44 252 ASP A C 1
ATOM 1929 O O . ASP A 1 252 ? 38.537 -27.806 -10.755 1.00 52.44 252 ASP A O 1
ATOM 1933 N N . LEU A 1 253 ? 36.628 -27.178 -9.742 1.00 52.09 253 LEU A N 1
ATOM 1934 C CA . LEU A 1 253 ? 37.147 -25.929 -9.184 1.00 52.09 253 LEU A CA 1
ATOM 1935 C C . LEU A 1 253 ? 37.767 -26.135 -7.797 1.00 52.09 253 LEU A C 1
ATOM 1937 O O . LEU A 1 253 ? 38.637 -25.354 -7.412 1.00 52.09 253 LEU A O 1
ATOM 1941 N N . ASP A 1 254 ? 37.406 -27.202 -7.078 1.00 50.09 254 ASP A N 1
ATOM 1942 C CA . ASP A 1 254 ? 38.025 -27.509 -5.785 1.00 50.09 254 ASP A CA 1
ATOM 1943 C C . ASP A 1 254 ? 39.493 -27.968 -5.965 1.00 50.09 254 ASP A C 1
ATOM 1945 O O . ASP A 1 254 ? 40.356 -27.629 -5.153 1.00 50.09 254 ASP A O 1
ATOM 1949 N N . ASP A 1 255 ? 39.816 -28.595 -7.105 1.00 48.47 255 ASP A N 1
ATOM 1950 C CA . ASP A 1 255 ? 41.173 -28.991 -7.546 1.00 48.47 255 ASP A CA 1
ATOM 1951 C C . ASP A 1 255 ? 42.085 -27.777 -7.888 1.00 48.47 255 ASP A C 1
ATOM 1953 O O . ASP A 1 255 ? 43.303 -27.901 -8.056 1.00 48.47 255 ASP A O 1
ATOM 1957 N N . LEU A 1 256 ? 41.496 -26.575 -7.982 1.00 48.47 256 LEU A N 1
ATOM 1958 C CA . LEU A 1 256 ? 42.167 -25.287 -8.215 1.00 48.47 256 LEU A CA 1
ATOM 1959 C C . LEU A 1 256 ? 42.206 -24.386 -6.964 1.00 48.47 256 LEU A C 1
ATOM 1961 O O . LEU A 1 256 ? 42.735 -23.269 -7.027 1.00 48.47 256 LEU A O 1
ATOM 1965 N N . SER A 1 257 ? 41.682 -24.858 -5.828 1.00 43.66 257 SER A N 1
ATOM 1966 C CA . SER A 1 257 ? 41.671 -24.106 -4.570 1.00 43.66 257 SER A CA 1
ATOM 1967 C C . SER A 1 257 ? 43.084 -23.648 -4.163 1.00 43.66 257 SER A C 1
ATOM 1969 O O . SER A 1 257 ? 44.069 -24.385 -4.236 1.00 43.66 257 SER A O 1
ATOM 1971 N N . GLY A 1 258 ? 43.209 -22.364 -3.805 1.00 47.34 258 GLY A N 1
ATOM 1972 C CA . GLY A 1 258 ? 44.498 -21.727 -3.505 1.00 47.34 258 GLY A CA 1
ATOM 1973 C C . GLY A 1 258 ? 45.382 -21.383 -4.718 1.00 47.34 258 GLY A C 1
ATOM 1974 O O . GLY A 1 258 ? 46.555 -21.063 -4.523 1.00 47.34 258 GLY A O 1
ATOM 1975 N N . ARG A 1 259 ? 44.872 -21.452 -5.961 1.00 45.69 259 ARG A N 1
ATOM 1976 C CA . ARG A 1 259 ? 45.618 -21.078 -7.189 1.00 45.69 259 ARG A CA 1
ATOM 1977 C C . ARG A 1 259 ? 44.882 -20.144 -8.157 1.00 45.69 259 ARG A C 1
ATOM 1979 O O . ARG A 1 259 ? 45.434 -19.831 -9.210 1.00 45.69 259 ARG A O 1
ATOM 1986 N N . ILE A 1 260 ? 43.666 -19.716 -7.827 1.00 47.34 260 ILE A N 1
ATOM 1987 C CA . ILE A 1 260 ? 42.891 -18.747 -8.611 1.00 47.34 260 ILE A CA 1
ATOM 1988 C C . ILE A 1 260 ? 43.104 -17.357 -8.003 1.00 47.34 260 ILE A C 1
ATOM 1990 O O . ILE A 1 260 ? 42.877 -17.171 -6.809 1.00 47.34 260 ILE A O 1
ATOM 1994 N N . ASP A 1 261 ? 43.526 -16.398 -8.824 1.00 48.44 261 ASP A N 1
ATOM 1995 C CA . ASP A 1 261 ? 43.485 -14.965 -8.516 1.00 48.44 261 ASP A CA 1
ATOM 1996 C C . ASP A 1 261 ? 42.345 -14.278 -9.295 1.00 48.44 261 ASP A C 1
ATOM 1998 O O . ASP A 1 261 ? 41.674 -14.899 -10.125 1.00 48.44 261 ASP A O 1
ATOM 2002 N N . THR A 1 262 ? 42.107 -12.991 -9.036 1.00 43.88 262 THR A N 1
ATOM 2003 C CA . THR A 1 262 ? 41.049 -12.213 -9.701 1.00 43.88 262 THR A CA 1
ATOM 2004 C C . THR A 1 262 ? 41.226 -12.100 -11.215 1.00 43.88 262 THR A C 1
ATOM 2006 O O . THR A 1 262 ? 40.225 -12.031 -11.917 1.00 43.88 262 THR A O 1
ATOM 2009 N N . ALA A 1 263 ? 42.449 -12.138 -11.754 1.00 44.19 263 ALA A N 1
ATOM 2010 C CA . ALA A 1 263 ? 42.666 -12.088 -13.201 1.00 44.19 263 ALA A CA 1
ATOM 2011 C C . ALA A 1 263 ? 42.356 -13.439 -13.871 1.00 44.19 263 ALA A C 1
ATOM 2013 O O . ALA A 1 263 ? 41.805 -13.476 -14.972 1.00 44.19 263 ALA A O 1
ATOM 2014 N N . VAL A 1 264 ? 42.649 -14.555 -13.193 1.00 46.09 264 VAL A N 1
ATOM 2015 C CA . VAL A 1 264 ? 42.196 -15.894 -13.608 1.00 46.09 264 VAL A CA 1
ATOM 2016 C C . VAL A 1 264 ? 40.670 -16.005 -13.519 1.00 46.09 264 VAL A C 1
ATOM 2018 O O . VAL A 1 264 ? 40.057 -16.606 -14.402 1.00 46.09 264 VAL A O 1
ATOM 2021 N N . PHE A 1 265 ? 40.048 -15.406 -12.499 1.00 49.72 265 PHE A N 1
ATOM 2022 C CA . PHE A 1 265 ? 38.592 -15.386 -12.348 1.00 49.72 265 PHE A CA 1
ATOM 2023 C C . PHE A 1 265 ? 37.902 -14.551 -13.436 1.00 49.72 265 PHE A C 1
ATOM 2025 O O . PHE A 1 265 ? 37.004 -15.068 -14.098 1.00 49.72 265 PHE A O 1
ATOM 2032 N N . ASP A 1 266 ? 38.356 -13.318 -13.692 1.00 45.22 266 ASP A N 1
ATOM 2033 C CA . ASP A 1 266 ? 37.836 -12.467 -14.773 1.00 45.22 266 ASP A CA 1
ATOM 2034 C C . ASP A 1 266 ? 37.973 -13.164 -16.140 1.00 45.22 266 ASP A C 1
ATOM 2036 O O . ASP A 1 266 ? 37.023 -13.194 -16.919 1.00 45.22 266 ASP A O 1
ATOM 2040 N N . ALA A 1 267 ? 39.111 -13.813 -16.418 1.00 47.38 267 ALA A N 1
ATOM 2041 C CA . ALA A 1 267 ? 39.312 -14.558 -17.664 1.00 47.38 267 ALA A CA 1
ATOM 2042 C C . ALA A 1 267 ? 38.393 -15.791 -17.801 1.00 47.38 267 ALA A C 1
ATOM 2044 O O . ALA A 1 267 ? 37.952 -16.106 -18.907 1.00 47.38 267 ALA A O 1
ATOM 2045 N N . LEU A 1 268 ? 38.085 -16.488 -16.699 1.00 49.03 268 LEU A N 1
ATOM 2046 C CA . LEU A 1 268 ? 37.081 -17.560 -16.677 1.00 49.03 268 LEU A CA 1
ATOM 2047 C C . LEU A 1 268 ? 35.667 -17.010 -16.889 1.00 49.03 268 LEU A C 1
ATOM 2049 O O . LEU A 1 268 ? 34.879 -17.609 -17.618 1.00 49.03 268 LEU A O 1
ATOM 2053 N N . TYR A 1 269 ? 35.355 -15.870 -16.278 1.00 51.59 269 TYR A N 1
ATOM 2054 C CA . TYR A 1 269 ? 34.045 -15.239 -16.345 1.00 51.59 269 TYR A CA 1
ATOM 2055 C C . TYR A 1 269 ? 33.725 -14.724 -17.759 1.00 51.59 269 TYR A C 1
ATOM 2057 O O . TYR A 1 269 ? 32.701 -15.099 -18.329 1.00 51.59 269 TYR A O 1
ATOM 2065 N N . GLU A 1 270 ? 34.645 -13.975 -18.374 1.00 48.56 270 GLU A N 1
ATOM 2066 C CA . GLU A 1 270 ? 34.559 -13.528 -19.775 1.00 48.56 270 GLU A CA 1
ATOM 2067 C C . GLU A 1 270 ? 34.454 -14.728 -20.741 1.00 48.56 270 GLU A C 1
ATOM 2069 O O . GLU A 1 270 ? 33.672 -14.704 -21.694 1.00 48.56 270 GLU A O 1
ATOM 2074 N N . ALA A 1 271 ? 35.172 -15.830 -20.475 1.00 48.00 271 ALA A N 1
ATOM 2075 C CA . ALA A 1 271 ? 35.065 -17.052 -21.275 1.00 48.00 271 ALA A CA 1
ATOM 2076 C C . ALA A 1 271 ? 33.687 -17.733 -21.147 1.00 48.00 271 ALA A C 1
ATOM 2078 O O . ALA A 1 271 ? 33.133 -18.182 -22.152 1.00 48.00 271 ALA A O 1
ATOM 2079 N N . VAL A 1 272 ? 33.104 -17.791 -19.944 1.00 47.66 272 VAL A N 1
ATOM 2080 C CA . VAL A 1 272 ? 31.747 -18.325 -19.726 1.00 47.66 272 VAL A CA 1
ATOM 2081 C C . VAL A 1 272 ? 30.690 -17.427 -20.378 1.00 47.66 272 VAL A C 1
ATOM 2083 O O . VAL A 1 272 ? 29.787 -17.943 -21.040 1.00 47.66 272 VAL A O 1
ATOM 2086 N N . ALA A 1 273 ? 30.824 -16.101 -20.272 1.00 46.12 273 ALA A N 1
ATOM 2087 C CA . ALA A 1 273 ? 29.944 -15.138 -20.933 1.00 46.12 273 ALA A CA 1
ATOM 2088 C C . ALA A 1 273 ? 30.009 -15.268 -22.467 1.00 46.12 273 ALA A C 1
ATOM 2090 O O . ALA A 1 273 ? 28.969 -15.387 -23.119 1.00 46.12 273 ALA A O 1
ATOM 2091 N N . GLY A 1 274 ? 31.216 -15.354 -23.038 1.00 47.91 274 GLY A N 1
ATOM 2092 C CA . GLY A 1 274 ? 31.431 -15.602 -24.466 1.00 47.91 274 GLY A CA 1
ATOM 2093 C C . GLY A 1 274 ? 30.835 -16.932 -24.940 1.00 47.91 274 GLY A C 1
ATOM 2094 O O . GLY A 1 274 ? 30.158 -16.974 -25.965 1.00 47.91 274 GLY A O 1
ATOM 2095 N N . ILE A 1 275 ? 30.981 -18.010 -24.161 1.00 48.31 275 ILE A N 1
ATOM 2096 C CA . ILE A 1 275 ? 30.335 -19.300 -24.456 1.00 48.31 275 ILE A CA 1
ATOM 2097 C C . ILE A 1 275 ? 28.799 -19.175 -24.412 1.00 48.31 275 ILE A C 1
ATOM 2099 O O . ILE A 1 275 ? 28.126 -19.711 -25.294 1.00 48.31 275 ILE A O 1
ATOM 2103 N N . ARG A 1 276 ? 28.225 -18.444 -23.444 1.00 48.06 276 ARG A N 1
ATOM 2104 C CA . ARG A 1 276 ? 26.768 -18.211 -23.352 1.00 48.06 276 ARG A CA 1
ATOM 2105 C C . ARG A 1 276 ? 26.249 -17.383 -24.535 1.00 48.06 276 ARG A C 1
ATOM 2107 O O . ARG A 1 276 ? 25.175 -17.686 -25.060 1.00 48.06 276 ARG A O 1
ATOM 2114 N N . ALA A 1 277 ? 27.025 -16.406 -25.006 1.00 47.62 277 ALA A N 1
ATOM 2115 C CA . ALA A 1 277 ? 26.732 -15.627 -26.209 1.00 47.62 277 ALA A CA 1
ATOM 2116 C C . ALA A 1 277 ? 26.798 -16.484 -27.489 1.00 47.62 277 ALA A C 1
ATOM 2118 O O . ALA A 1 277 ? 25.838 -16.476 -28.260 1.00 47.62 277 ALA A O 1
ATOM 2119 N N . ASP A 1 278 ? 27.856 -17.284 -27.675 1.00 47.69 278 ASP A N 1
ATOM 2120 C CA . ASP A 1 278 ? 28.002 -18.234 -28.792 1.00 47.69 278 ASP A CA 1
ATOM 2121 C C . ASP A 1 278 ? 26.792 -19.175 -28.904 1.00 47.69 278 ASP A C 1
ATOM 2123 O O . ASP A 1 278 ? 26.242 -19.362 -29.992 1.00 47.69 278 ASP A O 1
ATOM 2127 N N . ILE A 1 279 ? 26.376 -19.778 -27.782 1.00 49.25 279 ILE A N 1
ATOM 2128 C CA . ILE A 1 279 ? 25.213 -20.679 -27.719 1.00 49.25 279 ILE A CA 1
ATOM 2129 C C . ILE A 1 279 ? 23.947 -19.913 -28.110 1.00 49.25 279 ILE A C 1
ATOM 2131 O O . ILE A 1 279 ? 23.186 -20.370 -28.961 1.00 49.25 279 ILE A O 1
ATOM 2135 N N . SER A 1 280 ? 23.747 -18.728 -27.527 1.00 45.25 280 SER A N 1
ATOM 2136 C CA . SER A 1 280 ? 22.562 -17.901 -27.762 1.00 45.25 280 SER A CA 1
ATOM 2137 C C . SER A 1 280 ? 22.429 -17.479 -29.226 1.00 45.25 280 SER A C 1
ATOM 2139 O O . SER A 1 280 ? 21.335 -17.567 -29.778 1.00 45.25 280 SER A O 1
ATOM 2141 N N . LEU A 1 281 ? 23.524 -17.061 -29.868 1.00 45.41 281 LEU A N 1
ATOM 2142 C CA . LEU A 1 281 ? 23.564 -16.707 -31.290 1.00 45.41 281 LEU A CA 1
ATOM 2143 C C . LEU A 1 281 ? 23.304 -17.935 -32.172 1.00 45.41 281 LEU A C 1
ATOM 2145 O O . LEU A 1 281 ? 22.348 -17.944 -32.946 1.00 45.41 281 LEU A O 1
ATOM 2149 N N . THR A 1 282 ? 24.087 -19.005 -31.986 1.00 45.97 282 THR A N 1
ATOM 2150 C CA . THR A 1 282 ? 23.996 -20.235 -32.795 1.00 45.97 282 THR A CA 1
ATOM 2151 C C . THR A 1 282 ? 22.587 -20.832 -32.757 1.00 45.97 282 THR A C 1
ATOM 2153 O O . THR A 1 282 ? 22.041 -21.209 -33.795 1.00 45.97 282 THR A O 1
ATOM 2156 N N . THR A 1 283 ? 21.970 -20.898 -31.573 1.00 47.66 283 THR A N 1
ATOM 2157 C CA . THR A 1 283 ? 20.608 -21.422 -31.414 1.00 47.66 283 THR A CA 1
ATOM 2158 C C . THR A 1 283 ? 19.564 -20.466 -31.984 1.00 47.66 283 THR A C 1
ATOM 2160 O O . THR A 1 283 ? 18.665 -20.921 -32.690 1.00 47.66 283 THR A O 1
ATOM 2163 N N . ARG A 1 284 ? 19.676 -19.152 -31.738 1.00 46.84 284 ARG A N 1
ATOM 2164 C CA . ARG A 1 284 ? 18.716 -18.148 -32.232 1.00 46.84 284 ARG A CA 1
ATOM 2165 C C . ARG A 1 284 ? 18.657 -18.127 -33.757 1.00 46.84 284 ARG A C 1
ATOM 2167 O O . ARG A 1 284 ? 17.556 -18.158 -34.303 1.00 46.84 284 ARG A O 1
ATOM 2174 N N . ASP A 1 285 ? 19.801 -18.157 -34.434 1.00 45.97 285 ASP A N 1
ATOM 2175 C CA . ASP A 1 285 ? 19.868 -18.161 -35.899 1.00 45.97 285 ASP A CA 1
ATOM 2176 C C . ASP A 1 285 ? 19.338 -19.475 -36.487 1.00 45.97 285 ASP A C 1
ATOM 2178 O O . ASP A 1 285 ? 18.554 -19.469 -37.443 1.00 45.97 285 ASP A O 1
ATOM 2182 N N . LEU A 1 286 ? 19.684 -20.617 -35.881 1.00 46.75 286 LEU A N 1
ATOM 2183 C CA . LEU A 1 286 ? 19.179 -21.930 -36.291 1.00 46.75 286 LEU A CA 1
ATOM 2184 C C . LEU A 1 286 ? 17.653 -22.031 -36.110 1.00 46.75 286 LEU A C 1
ATOM 2186 O O . LEU A 1 286 ? 16.945 -22.509 -36.998 1.00 46.75 286 LEU A O 1
ATOM 2190 N N . GLN A 1 287 ? 17.128 -21.537 -34.987 1.00 47.12 287 GLN A N 1
ATOM 2191 C CA . GLN A 1 287 ? 15.708 -21.585 -34.644 1.00 47.12 287 GLN A CA 1
ATOM 2192 C C . GLN A 1 287 ? 14.884 -20.569 -35.448 1.00 47.12 287 GLN A C 1
ATOM 2194 O O . GLN A 1 287 ? 13.794 -20.911 -35.914 1.00 47.12 287 GLN A O 1
ATOM 2199 N N . ALA A 1 288 ? 15.413 -19.368 -35.708 1.00 46.16 288 ALA A N 1
ATOM 2200 C CA . ALA A 1 288 ? 14.821 -18.406 -36.636 1.00 46.16 288 ALA A CA 1
ATOM 2201 C C . ALA A 1 288 ? 14.782 -18.960 -38.069 1.00 46.16 288 ALA A C 1
ATOM 2203 O O . ALA A 1 288 ? 13.736 -18.892 -38.716 1.00 46.16 288 ALA A O 1
ATOM 2204 N N . THR A 1 289 ? 15.860 -19.595 -38.540 1.00 44.69 289 THR A N 1
ATOM 2205 C CA . THR A 1 289 ? 15.919 -20.236 -39.868 1.00 44.69 289 THR A CA 1
ATOM 2206 C C . THR A 1 289 ? 14.876 -21.353 -39.997 1.00 44.69 289 THR A C 1
ATOM 2208 O O . THR A 1 289 ? 14.094 -21.372 -40.951 1.00 44.69 289 THR A O 1
ATOM 2211 N N . LEU A 1 290 ? 14.799 -22.255 -39.010 1.00 45.34 290 LEU A N 1
ATOM 2212 C CA . LEU A 1 290 ? 13.830 -23.360 -38.988 1.00 45.34 290 LEU A CA 1
ATOM 2213 C C . LEU A 1 290 ? 12.371 -22.884 -38.888 1.00 45.34 290 LEU A C 1
ATOM 2215 O O . LEU A 1 290 ? 11.492 -23.507 -39.493 1.00 45.34 290 LEU A O 1
ATOM 2219 N N . THR A 1 291 ? 12.118 -21.790 -38.161 1.00 44.47 291 THR A N 1
ATOM 2220 C CA . THR A 1 291 ? 10.784 -21.180 -38.001 1.00 44.47 291 THR A CA 1
ATOM 2221 C C . THR A 1 291 ? 10.359 -20.401 -39.244 1.00 44.47 291 THR A C 1
ATOM 2223 O O . THR A 1 291 ? 9.193 -20.450 -39.630 1.00 44.47 291 THR A O 1
ATOM 2226 N N . THR A 1 292 ? 11.292 -19.714 -39.906 1.00 44.41 292 THR A N 1
ATOM 2227 C CA . THR A 1 292 ? 11.018 -18.954 -41.135 1.00 44.41 292 THR A CA 1
ATOM 2228 C C . THR A 1 292 ? 10.638 -19.898 -42.271 1.00 44.41 292 THR A C 1
ATOM 2230 O O . THR A 1 292 ? 9.614 -19.679 -42.914 1.00 44.41 292 THR A O 1
ATOM 2233 N N . ARG A 1 293 ? 11.368 -21.013 -42.431 1.00 42.44 293 ARG A N 1
ATOM 2234 C CA . ARG A 1 293 ? 10.976 -22.088 -43.356 1.00 42.44 293 ARG A CA 1
ATOM 2235 C C . ARG A 1 293 ? 9.612 -22.688 -43.018 1.00 42.44 293 ARG A C 1
ATOM 2237 O O . ARG A 1 293 ? 8.776 -22.781 -43.906 1.00 42.44 293 ARG A O 1
ATOM 2244 N N . ALA A 1 294 ? 9.331 -22.982 -41.743 1.00 42.41 294 ALA A N 1
ATOM 2245 C CA . ALA A 1 294 ? 8.032 -23.542 -41.341 1.00 42.41 294 ALA A CA 1
ATOM 2246 C C . ALA A 1 294 ? 6.847 -22.646 -41.749 1.00 42.41 294 ALA A C 1
ATOM 2248 O O . ALA A 1 294 ? 5.818 -23.144 -42.194 1.00 42.41 294 ALA A O 1
ATOM 2249 N N . LYS A 1 295 ? 7.003 -21.319 -41.645 1.00 40.66 295 LYS A N 1
ATOM 2250 C CA . LYS A 1 295 ? 5.985 -20.344 -42.075 1.00 40.66 295 LYS A CA 1
ATOM 2251 C C . LYS A 1 295 ? 5.843 -20.218 -43.598 1.00 40.66 295 LYS A C 1
ATOM 2253 O O . LYS A 1 295 ? 4.828 -19.704 -44.051 1.00 40.66 295 LYS A O 1
ATOM 2258 N N . GLN A 1 296 ? 6.835 -20.659 -44.371 1.00 42.34 296 GLN A N 1
ATOM 2259 C CA . GLN A 1 296 ? 6.794 -20.701 -45.838 1.00 42.34 296 GLN A CA 1
ATOM 2260 C C . GLN A 1 296 ? 6.221 -22.032 -46.350 1.00 42.34 296 GLN A C 1
ATOM 2262 O O . GLN A 1 296 ? 5.491 -22.042 -47.333 1.00 42.34 296 GLN A O 1
ATOM 2267 N N . GLU A 1 297 ? 6.506 -23.136 -45.658 1.00 39.03 297 GLU A N 1
ATOM 2268 C CA . GLU A 1 297 ? 6.039 -24.489 -45.994 1.00 39.03 297 GLU A CA 1
ATOM 2269 C C . GLU A 1 297 ? 4.536 -24.663 -45.683 1.00 39.03 297 GLU A C 1
ATOM 2271 O O . GLU A 1 297 ? 3.782 -25.150 -46.516 1.00 39.03 297 GLU A O 1
ATOM 2276 N N . VAL A 1 298 ? 4.051 -24.151 -44.542 1.00 41.28 298 VAL A N 1
ATOM 2277 C CA . VAL A 1 298 ? 2.620 -24.201 -44.145 1.00 41.28 298 VAL A CA 1
ATOM 2278 C C . VAL A 1 298 ? 1.715 -23.283 -45.000 1.00 41.28 298 VAL A C 1
ATOM 2280 O O . VAL A 1 298 ? 0.498 -23.277 -44.837 1.00 41.28 298 VAL A O 1
ATOM 2283 N N . ALA A 1 299 ? 2.281 -22.503 -45.926 1.00 38.34 299 ALA A N 1
ATOM 2284 C CA . ALA A 1 299 ? 1.544 -21.545 -46.755 1.00 38.34 299 ALA A CA 1
ATOM 2285 C C . ALA A 1 299 ? 0.998 -22.122 -48.081 1.00 38.34 299 ALA A C 1
ATOM 2287 O O . ALA A 1 299 ? 0.435 -21.362 -48.870 1.00 38.34 299 ALA A O 1
ATOM 2288 N N . GLN A 1 300 ? 1.153 -23.426 -48.347 1.00 40.53 300 GLN A N 1
ATOM 2289 C CA . GLN A 1 300 ? 0.582 -24.097 -49.526 1.00 40.53 300 GLN A CA 1
ATOM 2290 C C . GLN A 1 300 ? -0.491 -25.134 -49.134 1.00 40.53 300 GLN A C 1
ATOM 2292 O O . GLN A 1 300 ? -0.399 -25.717 -48.052 1.00 40.53 300 GLN A O 1
ATOM 2297 N N . PRO A 1 301 ? -1.526 -25.371 -49.970 1.00 38.44 301 PRO A N 1
ATOM 2298 C CA . PRO A 1 301 ? -2.554 -26.370 -49.681 1.00 38.44 301 PRO A CA 1
ATOM 2299 C C . PRO A 1 301 ? -1.996 -27.791 -49.814 1.00 38.44 301 PRO A C 1
ATOM 2301 O O . PRO A 1 301 ? -1.354 -28.113 -50.811 1.00 38.44 301 PRO A O 1
ATOM 2304 N N . LEU A 1 302 ? -2.286 -28.646 -48.834 1.00 41.72 302 LEU A N 1
ATOM 2305 C CA . LEU A 1 302 ? -1.918 -30.062 -48.854 1.00 41.72 302 LEU A CA 1
ATOM 2306 C C . LEU A 1 302 ? -3.002 -30.889 -49.561 1.00 41.72 302 LEU A C 1
ATOM 2308 O O . LEU A 1 302 ? -4.121 -30.988 -49.056 1.00 41.72 302 LEU A O 1
ATOM 2312 N N . GLU A 1 303 ? -2.648 -31.530 -50.674 1.00 37.12 303 GLU A N 1
ATOM 2313 C CA . GLU A 1 303 ? -3.349 -32.721 -51.175 1.00 37.12 303 GLU A CA 1
ATOM 2314 C C . GLU A 1 303 ? -2.580 -34.000 -50.772 1.00 37.12 303 GLU A C 1
ATOM 2316 O O . GLU A 1 303 ? -1.517 -33.933 -50.156 1.00 37.12 303 GLU A O 1
ATOM 2321 N N . SER A 1 304 ? -3.184 -35.174 -50.971 1.00 46.12 304 SER A N 1
ATOM 2322 C CA . SER A 1 304 ? -2.901 -36.382 -50.178 1.00 46.12 304 SER A CA 1
ATOM 2323 C C . SER A 1 304 ? -1.617 -37.165 -50.518 1.00 46.12 304 SER A C 1
ATOM 2325 O O . SER A 1 304 ? -1.082 -37.085 -51.618 1.00 46.12 304 SER A O 1
ATOM 2327 N N . ASP A 1 305 ? -1.222 -38.022 -49.564 1.00 51.00 305 ASP A N 1
ATOM 2328 C CA . ASP A 1 305 ? -0.189 -39.076 -49.650 1.00 51.00 305 ASP A CA 1
ATOM 2329 C C . ASP A 1 305 ? 1.282 -38.606 -49.668 1.00 51.00 305 ASP A C 1
ATOM 2331 O O . ASP A 1 305 ? 2.110 -39.043 -50.468 1.00 51.00 305 ASP A O 1
ATOM 2335 N N . ASP A 1 306 ? 1.623 -37.742 -48.707 1.00 39.16 306 ASP A N 1
ATOM 2336 C CA . ASP A 1 306 ? 2.859 -36.952 -48.697 1.00 39.16 306 ASP A CA 1
ATOM 2337 C C . ASP A 1 306 ? 4.034 -37.509 -47.832 1.00 39.16 306 ASP A C 1
ATOM 2339 O O . ASP A 1 306 ? 3.913 -37.654 -46.603 1.00 39.16 306 ASP A O 1
ATOM 2343 N N . PRO A 1 307 ? 5.229 -37.742 -48.425 1.00 44.56 307 PRO A N 1
ATOM 2344 C CA . PRO A 1 307 ? 6.491 -37.981 -47.713 1.00 44.56 307 PRO A CA 1
ATOM 2345 C C . PRO A 1 307 ? 6.934 -36.897 -46.707 1.00 44.56 307 PRO A C 1
ATOM 2347 O O . PRO A 1 307 ? 7.688 -37.224 -45.780 1.00 44.56 307 PRO A O 1
ATOM 2350 N N . GLU A 1 308 ? 6.503 -35.634 -46.823 1.00 40.06 308 GLU A N 1
ATOM 2351 C CA . GLU A 1 308 ? 6.881 -34.559 -45.887 1.00 40.06 308 GLU A CA 1
ATOM 2352 C C . GLU A 1 308 ? 6.470 -34.854 -44.441 1.00 40.06 308 GLU A C 1
ATOM 2354 O O . GLU A 1 308 ? 7.154 -34.444 -43.498 1.00 40.06 308 GLU A O 1
ATOM 2359 N N . LEU A 1 309 ? 5.421 -35.654 -44.227 1.00 41.03 309 LEU A N 1
ATOM 2360 C CA . LEU A 1 309 ? 4.972 -36.042 -42.888 1.00 41.03 309 LEU A CA 1
ATOM 2361 C C . LEU A 1 309 ? 6.025 -36.897 -42.144 1.00 41.03 309 LEU A C 1
ATOM 2363 O O . LEU A 1 309 ? 6.067 -36.913 -40.909 1.00 41.03 309 LEU A O 1
ATOM 2367 N N . SER A 1 310 ? 6.946 -37.534 -42.879 1.00 42.41 310 SER A N 1
ATOM 2368 C CA . SER A 1 310 ? 8.166 -38.151 -42.338 1.00 42.41 310 SER A CA 1
ATOM 2369 C C . SER A 1 310 ? 9.213 -37.099 -41.942 1.00 42.41 310 SER A C 1
ATOM 2371 O O . SER A 1 310 ? 9.744 -37.135 -40.825 1.00 42.41 310 SER A O 1
ATOM 2373 N N . MET A 1 311 ? 9.459 -36.103 -42.804 1.00 40.88 311 MET A N 1
ATOM 2374 C CA . MET A 1 311 ? 10.392 -35.005 -42.517 1.00 40.88 311 MET A CA 1
ATOM 2375 C C . MET A 1 311 ? 9.936 -34.152 -41.327 1.00 40.88 311 MET A C 1
ATOM 2377 O O . MET A 1 311 ? 10.765 -33.791 -40.495 1.00 40.88 311 MET A O 1
ATOM 2381 N N . LEU A 1 312 ? 8.634 -33.902 -41.156 1.00 44.38 312 LEU A N 1
ATOM 2382 C CA . LEU A 1 312 ? 8.081 -33.208 -39.986 1.00 44.38 312 LEU A CA 1
ATOM 2383 C C . LEU A 1 312 ? 8.331 -33.974 -38.675 1.00 44.38 312 LEU A C 1
ATOM 2385 O O . LEU A 1 312 ? 8.682 -33.364 -37.661 1.00 44.38 312 LEU A O 1
ATOM 2389 N N . ARG A 1 313 ? 8.237 -35.311 -38.683 1.00 45.72 313 ARG A N 1
ATOM 2390 C CA . ARG A 1 313 ? 8.565 -36.147 -37.510 1.00 45.72 313 ARG A CA 1
ATOM 2391 C C . ARG A 1 313 ? 10.069 -36.136 -37.205 1.00 45.72 313 ARG A C 1
ATOM 2393 O O . ARG A 1 313 ? 10.455 -36.020 -36.037 1.00 45.72 313 ARG A O 1
ATOM 2400 N N . GLN A 1 314 ? 10.926 -36.167 -38.229 1.00 45.69 314 GLN A N 1
ATOM 2401 C CA . GLN A 1 314 ? 12.374 -35.977 -38.055 1.00 45.69 314 GLN A CA 1
ATOM 2402 C C . GLN A 1 314 ? 12.703 -34.573 -37.516 1.00 45.69 314 GLN A C 1
ATOM 2404 O O . GLN A 1 314 ? 13.431 -34.455 -36.535 1.00 45.69 314 GLN A O 1
ATOM 2409 N N . ARG A 1 315 ? 12.090 -33.513 -38.057 1.00 50.78 315 ARG A N 1
ATOM 2410 C CA . ARG A 1 315 ? 12.234 -32.110 -37.619 1.00 50.78 315 ARG A CA 1
ATOM 2411 C C . ARG A 1 315 ? 11.878 -31.912 -36.144 1.00 50.78 315 ARG A C 1
ATOM 2413 O O . ARG A 1 315 ? 12.651 -31.293 -35.416 1.00 50.78 315 ARG A O 1
ATOM 2420 N N . GLN A 1 316 ? 10.764 -32.485 -35.674 1.00 49.09 316 GLN A N 1
ATOM 2421 C CA . GLN A 1 316 ? 10.425 -32.479 -34.243 1.00 49.09 316 GLN A CA 1
ATOM 2422 C C . GLN A 1 316 ? 11.459 -33.232 -33.394 1.00 49.09 316 GLN A C 1
ATOM 2424 O O . GLN A 1 316 ? 11.750 -32.818 -32.274 1.00 49.09 316 GLN A O 1
ATOM 2429 N N . THR A 1 317 ? 12.032 -34.317 -33.917 1.00 50.50 317 THR A N 1
ATOM 2430 C CA . THR A 1 317 ? 13.077 -35.085 -33.224 1.00 50.50 317 THR A CA 1
ATOM 2431 C C . THR A 1 317 ? 14.378 -34.283 -33.118 1.00 50.50 317 THR A C 1
ATOM 2433 O O . THR A 1 317 ? 14.992 -34.253 -32.053 1.00 50.50 317 THR A O 1
ATOM 2436 N N . TYR A 1 318 ? 14.759 -33.554 -34.171 1.00 52.69 318 TYR A N 1
ATOM 2437 C CA . TYR A 1 318 ? 15.938 -32.687 -34.161 1.00 52.69 318 TYR A CA 1
ATOM 2438 C C . TYR A 1 318 ? 15.788 -31.490 -33.217 1.00 52.69 318 TYR A C 1
ATOM 2440 O O . TYR A 1 318 ? 16.706 -31.227 -32.446 1.00 52.69 318 TYR A O 1
ATOM 2448 N N . LEU A 1 319 ? 14.630 -30.818 -33.197 1.00 52.44 319 LEU A N 1
ATOM 2449 C CA . LEU A 1 319 ? 14.367 -29.733 -32.239 1.00 52.44 319 LEU A CA 1
ATOM 2450 C C . LEU A 1 319 ? 14.459 -30.219 -30.782 1.00 52.44 319 LEU A C 1
ATOM 2452 O O . LEU A 1 319 ? 15.050 -29.541 -29.946 1.00 52.44 319 LEU A O 1
ATOM 2456 N N . ARG A 1 320 ? 13.947 -31.421 -30.477 1.00 55.84 320 ARG A N 1
ATOM 2457 C CA . ARG A 1 320 ? 14.078 -32.017 -29.135 1.00 55.84 320 ARG A CA 1
ATOM 2458 C C . ARG A 1 320 ? 15.537 -32.249 -28.744 1.00 55.84 320 ARG A C 1
ATOM 2460 O O . ARG A 1 320 ? 15.903 -31.931 -27.618 1.00 55.84 320 ARG A O 1
ATOM 2467 N N . GLU A 1 321 ? 16.367 -32.778 -29.643 1.00 53.19 321 GLU A N 1
ATOM 2468 C CA . GLU A 1 321 ? 17.765 -33.090 -29.316 1.00 53.19 321 GLU A CA 1
ATOM 2469 C C . GLU A 1 321 ? 18.658 -31.831 -29.272 1.00 53.19 321 GLU A C 1
ATOM 2471 O O . GLU A 1 321 ? 19.560 -31.770 -28.439 1.00 53.19 321 GLU A O 1
ATOM 2476 N N . ILE A 1 322 ? 18.364 -30.789 -30.066 1.00 51.78 322 ILE A N 1
ATOM 2477 C CA . ILE A 1 322 ? 19.003 -29.462 -29.944 1.00 51.78 322 ILE A CA 1
ATOM 2478 C C . ILE A 1 322 ? 18.717 -28.871 -28.558 1.00 51.78 322 ILE A C 1
ATOM 2480 O O . ILE A 1 322 ? 19.655 -28.599 -27.806 1.00 51.78 322 ILE A O 1
ATOM 2484 N N . ASN A 1 323 ? 17.440 -28.773 -28.173 1.00 54.66 323 ASN A N 1
ATOM 2485 C CA . ASN A 1 323 ? 17.042 -28.261 -26.858 1.00 54.66 323 ASN A CA 1
ATOM 2486 C C . ASN A 1 323 ? 17.643 -29.112 -25.720 1.00 54.66 323 ASN A C 1
ATOM 2488 O O . ASN A 1 323 ? 18.053 -28.594 -24.689 1.00 54.66 323 ASN A O 1
ATOM 2492 N N . ARG A 1 324 ? 17.766 -30.432 -25.901 1.00 61.91 324 ARG A N 1
ATOM 2493 C CA . ARG A 1 324 ? 18.388 -31.332 -24.914 1.00 61.91 324 ARG A CA 1
ATOM 2494 C C . ARG A 1 324 ? 19.889 -31.084 -24.728 1.00 61.91 324 ARG A C 1
ATOM 2496 O O . ARG A 1 324 ? 20.388 -31.250 -23.614 1.00 61.91 324 ARG A O 1
ATOM 2503 N N . VAL A 1 325 ? 20.611 -30.718 -25.790 1.00 53.69 325 VAL A N 1
ATOM 2504 C CA . VAL A 1 325 ? 22.027 -30.319 -25.708 1.00 53.69 325 VAL A CA 1
ATOM 2505 C C . VAL A 1 325 ? 22.151 -28.938 -25.063 1.00 53.69 325 VAL A C 1
ATOM 2507 O O . VAL A 1 325 ? 22.954 -28.788 -24.144 1.00 53.69 325 VAL A O 1
ATOM 2510 N N . GLN A 1 326 ? 21.315 -27.975 -25.467 1.00 56.31 326 GLN A N 1
ATOM 2511 C CA . GLN A 1 326 ? 21.254 -26.633 -24.878 1.00 56.31 326 GLN A CA 1
ATOM 2512 C C . GLN A 1 326 ? 20.994 -26.687 -23.367 1.00 56.31 326 GLN A C 1
ATOM 2514 O O . GLN A 1 326 ? 21.848 -26.260 -22.595 1.00 56.31 326 GLN A O 1
ATOM 2519 N N . ASN A 1 327 ? 19.889 -27.301 -22.930 1.00 59.41 327 ASN A N 1
ATOM 2520 C CA . ASN A 1 327 ? 19.501 -27.355 -21.517 1.00 59.41 327 ASN A CA 1
ATOM 2521 C C . ASN A 1 327 ? 20.570 -28.038 -20.639 1.00 59.41 327 ASN A C 1
ATOM 2523 O O . ASN A 1 327 ? 20.723 -27.705 -19.467 1.00 59.41 327 ASN A O 1
ATOM 2527 N N . ARG A 1 328 ? 21.329 -29.001 -21.188 1.00 59.78 328 ARG A N 1
ATOM 2528 C CA . ARG A 1 328 ? 22.469 -29.633 -20.495 1.00 59.78 328 ARG A CA 1
ATOM 2529 C C . ARG A 1 328 ? 23.680 -28.711 -20.373 1.00 59.78 328 ARG A C 1
ATOM 2531 O O . ARG A 1 328 ? 24.404 -28.802 -19.385 1.00 59.78 328 ARG A O 1
ATOM 2538 N N . LEU A 1 329 ? 23.919 -27.878 -21.381 1.00 55.19 329 LEU A N 1
ATOM 2539 C CA . LEU A 1 329 ? 25.046 -26.955 -21.432 1.00 55.19 329 LEU A CA 1
ATOM 2540 C C . LEU A 1 329 ? 24.784 -25.730 -20.542 1.00 55.19 329 LEU A C 1
ATOM 2542 O O . LEU A 1 329 ? 25.648 -25.370 -19.749 1.00 55.19 329 LEU A O 1
ATOM 2546 N N . GLU A 1 330 ? 23.567 -25.185 -20.573 1.00 57.41 330 GLU A N 1
ATOM 2547 C CA . GLU A 1 330 ? 23.084 -24.142 -19.656 1.00 57.41 330 GLU A CA 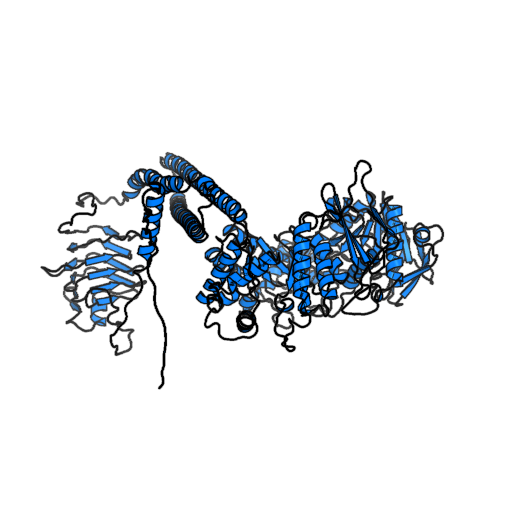1
ATOM 2548 C C . GLU A 1 330 ? 23.123 -24.620 -18.199 1.00 57.41 330 GLU A C 1
ATOM 2550 O O . GLU A 1 330 ? 23.792 -24.002 -17.377 1.00 57.41 330 GLU A O 1
ATOM 2555 N N . ALA A 1 331 ? 22.552 -25.791 -17.888 1.00 61.81 331 ALA A N 1
ATOM 2556 C CA . ALA A 1 331 ? 22.600 -26.341 -16.531 1.00 61.81 331 ALA A CA 1
ATOM 2557 C C . ALA A 1 331 ? 24.033 -26.596 -16.016 1.00 61.81 331 ALA A C 1
ATOM 2559 O O . ALA A 1 331 ? 24.259 -26.546 -14.804 1.00 61.81 331 ALA A O 1
ATOM 2560 N N . ARG A 1 332 ? 25.013 -26.852 -16.902 1.00 61.56 332 ARG A N 1
ATOM 2561 C CA . ARG A 1 332 ? 26.432 -26.948 -16.515 1.00 61.56 332 ARG A CA 1
ATOM 2562 C C . ARG A 1 332 ? 27.088 -25.574 -16.370 1.00 61.56 332 ARG A C 1
ATOM 2564 O O . ARG A 1 332 ? 27.867 -25.418 -15.436 1.00 61.56 332 ARG A O 1
ATOM 2571 N N . ILE A 1 333 ? 26.757 -24.594 -17.213 1.00 56.06 333 ILE A N 1
ATOM 2572 C CA . ILE A 1 333 ? 27.172 -23.192 -17.041 1.00 56.06 333 ILE A CA 1
ATOM 2573 C C . ILE A 1 333 ? 26.691 -22.680 -15.680 1.00 56.06 333 ILE A C 1
ATOM 2575 O O . ILE A 1 333 ? 27.513 -22.272 -14.870 1.00 56.06 333 ILE A O 1
ATOM 2579 N N . ASP A 1 334 ? 25.405 -22.823 -15.361 1.00 56.09 334 ASP A N 1
ATOM 2580 C CA . ASP A 1 334 ? 24.844 -22.347 -14.093 1.00 56.09 334 ASP A CA 1
ATOM 2581 C C . ASP A 1 334 ? 25.346 -23.154 -12.880 1.00 56.09 334 ASP A C 1
ATOM 2583 O O . ASP A 1 334 ? 25.305 -22.672 -11.749 1.00 56.09 334 ASP A O 1
ATOM 2587 N N . ALA A 1 335 ? 25.831 -24.387 -13.068 1.00 59.22 335 ALA A N 1
ATOM 2588 C CA . ALA A 1 335 ? 26.553 -25.127 -12.027 1.00 59.22 335 ALA A CA 1
ATOM 2589 C C . ALA A 1 335 ? 27.981 -24.589 -11.821 1.00 59.22 335 ALA A C 1
ATOM 2591 O O . ALA A 1 335 ? 28.390 -24.385 -10.681 1.00 59.22 335 ALA A O 1
ATOM 2592 N N . VAL A 1 336 ? 28.718 -24.303 -12.901 1.00 55.69 336 VAL A N 1
ATOM 2593 C CA . VAL A 1 336 ? 30.061 -23.704 -12.834 1.00 55.69 336 VAL A CA 1
ATOM 2594 C C . VAL A 1 336 ? 29.996 -22.287 -12.259 1.00 55.69 336 VAL A C 1
ATOM 2596 O O . VAL A 1 336 ? 30.780 -21.975 -11.371 1.00 55.69 336 VAL A O 1
ATOM 2599 N N . SER A 1 337 ? 29.024 -21.460 -12.654 1.00 52.94 337 SER A N 1
ATOM 2600 C CA . SER A 1 337 ? 28.807 -20.127 -12.075 1.00 52.94 337 SER A CA 1
ATOM 2601 C C . SER A 1 337 ? 28.486 -20.178 -10.576 1.00 52.94 337 SER A C 1
ATOM 2603 O O . SER A 1 337 ? 28.979 -19.333 -9.834 1.00 52.94 337 SER A O 1
ATOM 2605 N N . ARG A 1 338 ? 27.743 -21.190 -10.101 1.00 58.34 338 ARG A N 1
ATOM 2606 C CA . ARG A 1 338 ? 27.531 -21.411 -8.657 1.00 58.34 338 ARG A CA 1
ATOM 2607 C C . ARG A 1 338 ? 28.805 -21.855 -7.942 1.00 58.34 338 ARG A C 1
ATOM 2609 O O . ARG A 1 338 ? 29.154 -21.242 -6.944 1.00 58.34 338 ARG A O 1
ATOM 2616 N N . GLN A 1 339 ? 29.559 -22.820 -8.479 1.00 59.06 339 GLN A N 1
ATOM 2617 C CA . GLN A 1 339 ? 30.863 -23.197 -7.909 1.00 59.06 339 GLN A CA 1
ATOM 2618 C C . GLN A 1 339 ? 31.852 -22.012 -7.894 1.00 59.06 339 GLN A C 1
ATOM 2620 O O . GLN A 1 339 ? 32.610 -21.856 -6.941 1.00 59.06 339 GLN A O 1
ATOM 2625 N N . MET A 1 340 ? 31.816 -21.140 -8.910 1.00 56.72 340 MET A N 1
ATOM 2626 C CA . MET A 1 340 ? 32.579 -19.888 -8.951 1.00 56.72 340 MET A CA 1
ATOM 2627 C C . MET A 1 340 ? 32.137 -18.912 -7.852 1.00 56.72 340 MET A C 1
ATOM 2629 O O . MET A 1 340 ? 33.000 -18.363 -7.177 1.00 56.72 340 MET A O 1
ATOM 2633 N N . GLN A 1 341 ? 30.833 -18.725 -7.624 1.00 56.12 341 GLN A N 1
ATOM 2634 C CA . GLN A 1 341 ? 30.310 -17.892 -6.530 1.00 56.12 341 GLN A CA 1
ATOM 2635 C C . GLN A 1 341 ? 30.642 -18.467 -5.144 1.00 56.12 341 GLN A C 1
ATOM 2637 O O . GLN A 1 341 ? 31.074 -17.726 -4.266 1.00 56.12 341 GLN A O 1
ATOM 2642 N N . GLU A 1 342 ? 30.509 -19.781 -4.950 1.00 59.41 342 GLU A N 1
ATOM 2643 C CA . GLU A 1 342 ? 30.870 -20.469 -3.704 1.00 59.41 342 GLU A CA 1
ATOM 2644 C C . GLU A 1 342 ? 32.370 -20.366 -3.400 1.00 59.41 342 GLU A C 1
ATOM 2646 O O . GLU A 1 342 ? 32.747 -20.167 -2.248 1.00 59.41 342 GLU A O 1
ATOM 2651 N N . GLN A 1 343 ? 33.234 -20.464 -4.415 1.00 58.25 343 GLN A N 1
ATOM 2652 C CA . GLN A 1 343 ? 34.673 -20.243 -4.257 1.00 58.25 343 GLN A CA 1
ATOM 2653 C C . GLN A 1 343 ? 35.007 -18.758 -4.039 1.00 58.25 343 GLN A C 1
ATOM 2655 O O . GLN A 1 343 ? 35.846 -18.458 -3.193 1.00 58.25 343 GLN A O 1
ATOM 2660 N N . LEU A 1 344 ? 34.318 -17.819 -4.700 1.00 51.56 344 LEU A N 1
ATOM 2661 C CA . LEU A 1 344 ? 34.505 -16.383 -4.456 1.00 51.56 344 LEU A CA 1
ATOM 2662 C C . LEU A 1 344 ? 34.110 -15.998 -3.019 1.00 51.56 344 LEU A C 1
ATOM 2664 O O . LEU A 1 344 ? 34.829 -15.246 -2.375 1.00 51.56 344 LEU A O 1
ATOM 2668 N N . ALA A 1 345 ? 33.034 -16.581 -2.481 1.00 49.22 345 ALA A N 1
ATOM 2669 C CA . ALA A 1 345 ? 32.611 -16.405 -1.088 1.00 49.22 345 ALA A CA 1
ATOM 2670 C C . ALA A 1 345 ? 33.542 -17.083 -0.056 1.00 49.22 345 ALA A C 1
ATOM 2672 O O . ALA A 1 345 ? 33.451 -16.792 1.136 1.00 49.22 345 ALA A O 1
ATOM 2673 N N . ARG A 1 346 ? 34.435 -17.986 -0.494 1.00 50.09 346 ARG A N 1
ATOM 2674 C CA . ARG A 1 346 ? 35.510 -18.579 0.330 1.00 50.09 346 ARG A CA 1
ATOM 2675 C C . ARG A 1 346 ? 36.818 -17.785 0.261 1.00 50.09 346 ARG A C 1
ATOM 2677 O O . ARG A 1 346 ? 37.662 -17.957 1.141 1.00 50.09 346 ARG A O 1
ATOM 2684 N N . LEU A 1 347 ? 37.014 -16.936 -0.752 1.00 48.97 347 LEU A N 1
ATOM 2685 C CA . LEU A 1 347 ? 38.107 -15.966 -0.742 1.00 48.97 347 LEU A CA 1
ATOM 2686 C C . LEU A 1 347 ? 37.816 -14.959 0.372 1.00 48.97 347 LEU A C 1
ATOM 2688 O O . LEU A 1 347 ? 36.769 -14.315 0.377 1.00 48.97 347 LEU A O 1
ATOM 2692 N N . ALA A 1 348 ? 38.732 -14.846 1.336 1.00 40.28 348 ALA A N 1
ATOM 2693 C CA . ALA A 1 348 ? 38.577 -13.897 2.431 1.00 40.28 348 ALA A CA 1
ATOM 2694 C C . ALA A 1 348 ? 38.365 -12.482 1.860 1.00 40.28 348 ALA A C 1
ATOM 2696 O O . ALA A 1 348 ? 39.081 -12.111 0.921 1.00 40.28 348 ALA A O 1
ATOM 2697 N N . PRO A 1 349 ? 37.408 -11.695 2.392 1.00 42.00 349 PRO A N 1
ATOM 2698 C CA . PRO A 1 349 ? 37.162 -10.350 1.897 1.00 42.00 349 PRO A CA 1
ATOM 2699 C C . PRO A 1 349 ? 38.465 -9.559 1.975 1.00 42.00 349 PRO A C 1
ATOM 2701 O O . PRO A 1 349 ? 39.077 -9.477 3.042 1.00 42.00 349 PRO A O 1
ATOM 2704 N N . VAL A 1 350 ? 38.899 -9.012 0.835 1.00 40.09 350 VAL A N 1
ATOM 2705 C CA . VAL A 1 350 ? 40.093 -8.163 0.768 1.00 40.09 350 VAL A CA 1
ATOM 2706 C C . VAL A 1 350 ? 39.917 -7.067 1.805 1.00 40.09 350 VAL A C 1
ATOM 2708 O O . VAL A 1 350 ? 38.916 -6.352 1.764 1.00 40.09 350 VAL A O 1
ATOM 2711 N N . GLU A 1 351 ? 40.859 -6.979 2.745 1.00 36.75 351 GLU A N 1
ATOM 2712 C CA . GLU A 1 351 ? 40.794 -6.061 3.877 1.00 36.75 351 GLU A CA 1
ATOM 2713 C C . GLU A 1 351 ? 40.665 -4.634 3.339 1.00 36.75 351 GLU A C 1
ATOM 2715 O O . GLU A 1 351 ? 41.625 -4.066 2.824 1.00 36.75 351 GLU A O 1
ATOM 2720 N N . VAL A 1 352 ? 39.433 -4.108 3.346 1.00 40.75 352 VAL A N 1
ATOM 2721 C CA . VAL A 1 352 ? 39.098 -2.856 2.663 1.00 40.75 352 VAL A CA 1
ATOM 2722 C C . VAL A 1 352 ? 39.818 -1.739 3.404 1.00 40.75 352 VAL A C 1
ATOM 2724 O O . VAL A 1 352 ? 39.383 -1.429 4.523 1.00 40.75 352 VAL A O 1
ATOM 2727 N N . PRO A 1 353 ? 40.860 -1.117 2.811 1.00 41.38 353 PRO A N 1
ATOM 2728 C CA . PRO A 1 353 ? 41.513 0.010 3.446 1.00 41.38 353 PRO A CA 1
ATOM 2729 C C . PRO A 1 353 ? 40.448 1.074 3.674 1.00 41.38 353 PRO A C 1
ATOM 2731 O O . PRO A 1 353 ? 39.569 1.256 2.826 1.00 41.38 353 PRO A O 1
ATOM 2734 N N . ASP A 1 354 ? 40.515 1.796 4.788 1.00 43.12 354 ASP A N 1
ATOM 2735 C CA . ASP A 1 354 ? 39.721 3.015 4.940 1.00 43.12 354 ASP A CA 1
ATOM 2736 C C . ASP A 1 354 ? 40.362 4.127 4.092 1.00 43.12 354 ASP A C 1
ATOM 2738 O O . ASP A 1 354 ? 40.873 5.123 4.600 1.00 43.12 354 ASP A O 1
ATOM 2742 N N . VAL A 1 355 ? 40.324 3.918 2.767 1.00 45.59 355 VAL A N 1
ATOM 2743 C CA . VAL A 1 355 ? 40.395 4.974 1.761 1.00 45.59 355 VAL A CA 1
ATOM 2744 C C . VAL A 1 355 ? 39.324 5.983 2.172 1.00 45.59 355 VAL A C 1
ATOM 2746 O O . VAL A 1 355 ? 38.148 5.605 2.261 1.00 45.59 355 VAL A O 1
ATOM 2749 N N . PRO A 1 356 ? 39.686 7.233 2.501 1.00 46.75 356 PRO A N 1
ATOM 2750 C CA . PRO A 1 356 ? 38.686 8.217 2.861 1.00 46.75 356 PRO A CA 1
ATOM 2751 C C . PRO A 1 356 ? 37.749 8.440 1.671 1.00 46.75 356 PRO A C 1
ATOM 2753 O O . PRO A 1 356 ? 38.149 8.325 0.512 1.00 46.75 356 PRO A O 1
ATOM 2756 N N . MET A 1 357 ? 36.494 8.800 1.947 1.00 50.59 357 MET A N 1
ATOM 2757 C CA . MET A 1 357 ? 35.558 9.255 0.914 1.00 50.59 357 MET A CA 1
ATOM 2758 C C . MET A 1 357 ? 35.955 10.681 0.492 1.00 50.59 357 MET A C 1
ATOM 2760 O O . MET A 1 357 ? 35.295 11.657 0.852 1.00 50.59 357 MET A O 1
ATOM 2764 N N . ASP A 1 358 ? 37.106 10.778 -0.172 1.00 49.25 358 ASP A N 1
ATOM 2765 C CA . ASP A 1 358 ? 37.889 11.995 -0.341 1.00 49.25 358 ASP A CA 1
ATOM 2766 C C . ASP A 1 358 ? 37.204 13.050 -1.219 1.00 49.25 358 ASP A C 1
ATOM 2768 O O . ASP A 1 358 ? 36.283 12.787 -2.003 1.00 49.25 358 ASP A O 1
ATOM 2772 N N . ASP A 1 359 ? 37.763 14.258 -1.133 1.00 43.34 359 ASP A N 1
ATOM 2773 C CA . ASP A 1 359 ? 37.457 15.463 -1.909 1.00 43.34 359 ASP A CA 1
ATOM 2774 C C . ASP A 1 359 ? 37.220 15.242 -3.418 1.00 43.34 359 ASP A C 1
ATOM 2776 O O . ASP A 1 359 ? 36.543 16.049 -4.059 1.00 43.34 359 ASP A O 1
ATOM 2780 N N . TRP A 1 360 ? 37.742 14.153 -3.985 1.00 41.84 360 TRP A N 1
ATOM 2781 C CA . TRP A 1 360 ? 37.628 13.798 -5.396 1.00 41.84 360 TRP A CA 1
ATOM 2782 C C . TRP A 1 360 ? 36.293 13.128 -5.773 1.00 41.84 360 TRP A C 1
ATOM 2784 O O . TRP A 1 360 ? 35.663 13.550 -6.741 1.00 41.84 360 TRP A O 1
ATOM 2794 N N . LEU A 1 361 ? 35.788 12.155 -4.997 1.00 48.72 361 LEU A N 1
ATOM 2795 C CA . LEU A 1 361 ? 34.463 11.546 -5.247 1.00 48.72 361 LEU A CA 1
ATOM 2796 C C . LEU A 1 361 ? 33.343 12.584 -5.091 1.00 48.72 361 LEU A C 1
ATOM 2798 O O . LEU A 1 361 ? 32.407 12.648 -5.894 1.00 48.72 361 LEU A O 1
ATOM 2802 N N . ARG A 1 362 ? 33.509 13.444 -4.083 1.00 48.12 362 ARG A N 1
ATOM 2803 C CA . ARG A 1 362 ? 32.714 14.642 -3.798 1.00 48.12 362 ARG A CA 1
ATOM 2804 C C . ARG A 1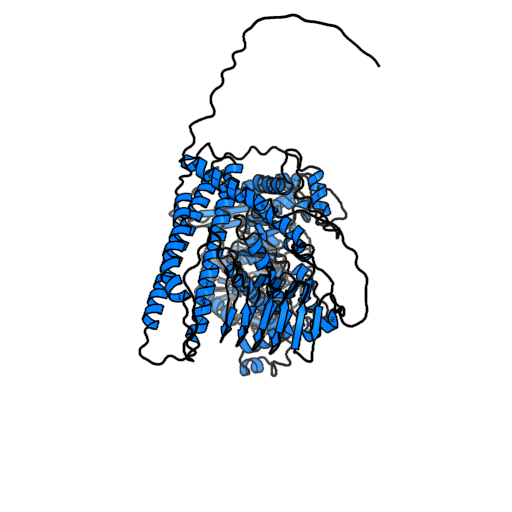 362 ? 32.608 15.577 -5.010 1.00 48.12 362 ARG A C 1
ATOM 2806 O O . ARG A 1 362 ? 31.508 16.011 -5.345 1.00 48.12 362 ARG A O 1
ATOM 2813 N N . ASP A 1 363 ? 33.722 15.865 -5.683 1.00 43.03 363 ASP A N 1
ATOM 2814 C CA . ASP A 1 363 ? 33.753 16.707 -6.885 1.00 43.03 363 ASP A CA 1
ATOM 2815 C C . ASP A 1 363 ? 33.196 15.988 -8.130 1.00 43.03 363 ASP A C 1
ATOM 2817 O O . ASP A 1 363 ? 32.419 16.578 -8.886 1.00 43.03 363 ASP A O 1
ATOM 2821 N N . THR A 1 364 ? 33.541 14.712 -8.322 1.00 44.91 364 THR A N 1
ATOM 2822 C CA . THR A 1 364 ? 33.135 13.887 -9.473 1.00 44.91 364 THR A CA 1
ATOM 2823 C C . THR A 1 364 ? 31.618 13.683 -9.544 1.00 44.91 364 THR A C 1
ATOM 2825 O O . THR A 1 364 ? 31.009 13.990 -10.571 1.00 44.91 364 THR A O 1
ATOM 2828 N N . PHE A 1 365 ? 30.967 13.254 -8.455 1.00 49.25 365 PHE A N 1
ATOM 2829 C CA . PHE A 1 365 ? 29.513 13.027 -8.452 1.00 49.25 365 PHE A CA 1
ATOM 2830 C C . PHE A 1 365 ? 28.682 14.322 -8.356 1.00 49.25 365 PHE A C 1
ATOM 2832 O O . PHE A 1 365 ? 27.537 14.353 -8.809 1.00 49.25 365 PHE A O 1
ATOM 2839 N N . HIS A 1 366 ? 29.218 15.428 -7.822 1.00 41.97 366 HIS A N 1
ATOM 2840 C CA . HIS A 1 366 ? 28.485 16.704 -7.823 1.00 41.97 366 HIS A CA 1
ATOM 2841 C C . HIS A 1 366 ? 28.352 17.335 -9.216 1.00 41.97 366 HIS A C 1
ATOM 2843 O O . HIS A 1 366 ? 27.348 18.005 -9.477 1.00 41.97 366 HIS A O 1
ATOM 2849 N N . ARG A 1 367 ? 29.327 17.127 -10.111 1.00 38.16 367 ARG A N 1
ATOM 2850 C CA . ARG A 1 367 ? 29.327 17.717 -11.462 1.00 38.16 367 ARG A CA 1
ATOM 2851 C C . ARG A 1 367 ? 28.329 17.049 -12.414 1.00 38.16 367 ARG A C 1
ATOM 2853 O O . ARG A 1 367 ? 27.800 17.732 -13.285 1.00 38.16 367 ARG A O 1
ATOM 2860 N N . SER A 1 368 ? 28.042 15.758 -12.240 1.00 37.97 368 SER A N 1
ATOM 2861 C CA . SER A 1 368 ? 27.221 14.965 -13.170 1.00 37.97 368 SER A CA 1
ATOM 2862 C C . SER A 1 368 ? 25.705 15.042 -12.935 1.00 37.97 368 SER A C 1
ATOM 2864 O O . SER A 1 368 ? 24.943 14.790 -13.867 1.00 37.97 368 SER A O 1
ATOM 2866 N N . ILE A 1 369 ? 25.247 15.399 -11.725 1.00 41.03 369 ILE A N 1
ATOM 2867 C CA . ILE A 1 369 ? 23.820 15.295 -11.339 1.00 41.03 369 ILE A CA 1
ATOM 2868 C C . ILE A 1 369 ? 23.188 16.655 -10.971 1.00 41.03 369 ILE A C 1
ATOM 2870 O O . ILE A 1 369 ? 21.991 16.861 -11.162 1.00 41.03 369 ILE A O 1
ATOM 2874 N N . GLY A 1 370 ? 23.969 17.614 -10.454 1.00 31.38 370 GLY A N 1
ATOM 2875 C CA . GLY A 1 370 ? 23.421 18.807 -9.788 1.00 31.38 370 GLY A CA 1
ATOM 2876 C C . GLY A 1 370 ? 22.900 19.937 -10.691 1.00 31.38 370 GLY A C 1
ATOM 2877 O O . GLY A 1 370 ? 22.104 20.759 -10.237 1.00 31.38 370 GLY A O 1
ATOM 2878 N N . SER A 1 371 ? 23.353 20.027 -11.945 1.00 27.72 371 SER A N 1
ATOM 2879 C CA . SER A 1 371 ? 22.961 21.088 -12.889 1.00 27.72 371 SER A CA 1
ATOM 2880 C C . SER A 1 371 ? 23.252 20.678 -14.337 1.00 27.72 371 SER A C 1
ATOM 2882 O O . SER A 1 371 ? 24.067 19.791 -14.569 1.00 27.72 371 SER A O 1
ATOM 2884 N N . GLY A 1 372 ? 22.579 21.299 -15.313 1.00 33.06 372 GLY A N 1
ATOM 2885 C CA . GLY A 1 372 ? 22.687 20.946 -16.736 1.00 33.06 372 GLY A CA 1
ATOM 2886 C C . GLY A 1 372 ? 24.015 21.360 -17.379 1.00 33.06 372 GLY A C 1
ATOM 2887 O O . GLY A 1 372 ? 24.051 22.330 -18.130 1.00 33.06 372 GLY A O 1
ATOM 2888 N N . ILE A 1 373 ? 25.086 20.627 -17.077 1.00 30.25 373 ILE A N 1
ATOM 2889 C CA . ILE A 1 373 ? 26.447 20.823 -17.595 1.00 30.25 373 ILE A CA 1
ATOM 2890 C C . ILE A 1 373 ? 26.787 19.712 -18.608 1.00 30.25 373 ILE A C 1
ATOM 2892 O O . ILE A 1 373 ? 26.170 18.648 -18.618 1.00 30.25 373 ILE A O 1
ATOM 2896 N N . SER A 1 374 ? 27.730 19.997 -19.513 1.00 32.03 374 SER A N 1
ATOM 2897 C CA . SER A 1 374 ? 28.115 19.125 -20.631 1.00 32.03 374 SER A CA 1
ATOM 2898 C C . SER A 1 374 ? 28.540 17.717 -20.192 1.00 32.03 374 SER A C 1
ATOM 2900 O O . SER A 1 374 ? 29.403 17.561 -19.330 1.00 32.03 374 SER A O 1
ATOM 2902 N N . MET A 1 375 ? 27.991 16.694 -20.851 1.00 36.06 375 MET A N 1
ATOM 2903 C CA . MET A 1 375 ? 28.272 15.266 -20.621 1.00 36.06 375 MET A CA 1
ATOM 2904 C C . MET A 1 375 ? 29.556 14.819 -21.350 1.00 36.06 375 MET A C 1
ATOM 2906 O O . MET A 1 375 ? 29.556 13.797 -22.031 1.00 36.06 375 MET A O 1
ATOM 2910 N N . ALA A 1 376 ? 30.610 15.639 -21.306 1.00 34.22 376 ALA A N 1
ATOM 2911 C CA . ALA A 1 376 ? 31.739 15.528 -22.230 1.00 34.22 376 ALA A CA 1
ATOM 2912 C C . ALA A 1 376 ? 32.567 14.244 -22.042 1.00 34.22 376 ALA A C 1
ATOM 2914 O O . ALA A 1 376 ? 32.847 13.561 -23.023 1.00 34.22 376 ALA A O 1
ATOM 2915 N N . GLU A 1 377 ? 32.939 13.910 -20.801 1.00 40.84 377 GLU A N 1
ATOM 2916 C CA . GLU A 1 377 ? 33.845 12.796 -20.484 1.00 40.84 377 GLU A CA 1
ATOM 2917 C C . GLU A 1 377 ? 33.407 12.086 -19.181 1.00 40.84 377 GLU A C 1
ATOM 2919 O O . GLU A 1 377 ? 32.996 12.761 -18.230 1.00 40.84 377 GLU A O 1
ATOM 2924 N N . PRO A 1 378 ? 33.440 10.737 -19.108 1.00 42.75 378 PRO A N 1
ATOM 2925 C CA . PRO A 1 378 ? 33.003 9.986 -17.931 1.00 42.75 378 PRO A CA 1
ATOM 2926 C C . PRO A 1 378 ? 34.119 9.813 -16.886 1.00 42.75 378 PRO A C 1
ATOM 2928 O O . PRO A 1 378 ? 34.866 8.834 -16.919 1.00 42.75 378 PRO A O 1
ATOM 2931 N N . THR A 1 379 ? 34.129 10.675 -15.867 1.00 51.19 379 THR A N 1
ATOM 2932 C CA . THR A 1 379 ? 35.028 10.645 -14.685 1.00 51.19 379 THR A CA 1
ATOM 2933 C C . THR A 1 379 ? 34.825 9.447 -13.727 1.00 51.19 379 THR A C 1
ATOM 2935 O O . THR A 1 379 ? 35.149 9.486 -12.537 1.00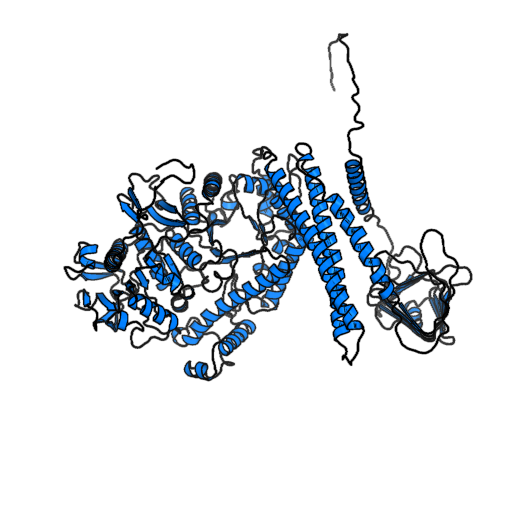 51.19 379 THR A O 1
ATOM 2938 N N . PHE A 1 380 ? 34.263 8.352 -14.244 1.00 49.94 380 PHE A N 1
ATOM 2939 C CA . PHE A 1 380 ? 34.038 7.076 -13.559 1.00 49.94 380 PHE A CA 1
ATOM 2940 C C . PHE A 1 380 ? 35.028 5.983 -13.981 1.00 49.94 380 PHE A C 1
ATOM 2942 O O . PHE A 1 380 ? 35.126 4.964 -13.301 1.00 49.94 380 PHE A O 1
ATOM 2949 N N . ALA A 1 381 ? 35.739 6.187 -15.096 1.00 45.06 381 ALA A N 1
ATOM 2950 C CA . ALA A 1 381 ? 36.805 5.305 -15.576 1.00 45.06 381 ALA A CA 1
ATOM 2951 C C . ALA A 1 381 ? 38.214 5.793 -15.182 1.00 45.06 381 ALA A C 1
ATOM 2953 O O . ALA A 1 381 ? 39.186 5.066 -15.383 1.00 45.06 381 ALA A O 1
ATOM 2954 N N . ASP A 1 382 ? 38.326 7.004 -14.626 1.00 48.09 382 ASP A N 1
ATOM 2955 C CA . ASP A 1 382 ? 39.599 7.567 -14.178 1.00 48.09 382 ASP A CA 1
ATOM 2956 C C . ASP A 1 382 ? 40.155 6.771 -12.982 1.00 48.09 382 ASP A C 1
ATOM 2958 O O . ASP A 1 382 ? 39.428 6.556 -12.003 1.00 48.09 382 ASP A O 1
ATOM 2962 N N . PRO A 1 383 ? 41.431 6.341 -13.022 1.00 48.31 383 PRO A N 1
ATOM 2963 C CA . PRO A 1 383 ? 42.049 5.638 -11.910 1.00 48.31 383 PRO A CA 1
ATOM 2964 C C . PRO A 1 383 ? 42.324 6.593 -10.744 1.00 48.31 383 PRO A C 1
ATOM 2966 O O . PRO A 1 383 ? 43.018 7.605 -10.870 1.00 48.31 383 PRO A O 1
ATOM 2969 N N . VAL A 1 384 ? 41.800 6.218 -9.586 1.00 53.59 384 VAL A N 1
ATOM 2970 C CA . VAL A 1 384 ? 42.057 6.822 -8.275 1.00 53.59 384 VAL A CA 1
ATOM 2971 C C . VAL A 1 384 ? 43.470 6.411 -7.815 1.00 53.59 384 VAL A C 1
ATOM 2973 O O . VAL A 1 384 ? 44.016 5.430 -8.338 1.00 53.59 384 VAL A O 1
ATOM 2976 N N . PRO A 1 385 ? 44.108 7.103 -6.846 1.00 43.56 385 PRO A N 1
ATOM 2977 C CA . PRO A 1 385 ? 45.206 6.518 -6.079 1.00 43.56 385 PRO A CA 1
ATOM 2978 C C . PRO A 1 385 ? 44.956 5.044 -5.708 1.00 43.56 385 PRO A C 1
ATOM 2980 O O . PRO A 1 385 ? 43.822 4.620 -5.498 1.00 43.56 385 PRO A O 1
ATOM 2983 N N . ASP A 1 386 ? 46.032 4.258 -5.719 1.00 49.59 386 ASP A N 1
ATOM 2984 C CA . ASP A 1 386 ? 46.046 2.788 -5.630 1.00 49.59 386 ASP A CA 1
ATOM 2985 C C . ASP A 1 386 ? 45.383 2.020 -6.801 1.00 49.59 386 ASP A C 1
ATOM 2987 O O . ASP A 1 386 ? 45.387 0.789 -6.816 1.00 49.59 386 ASP A O 1
ATOM 2991 N N . GLY A 1 387 ? 44.925 2.714 -7.851 1.00 55.97 387 GLY A N 1
ATOM 2992 C CA . GLY A 1 387 ? 44.602 2.127 -9.162 1.00 55.97 387 GLY A CA 1
ATOM 2993 C C . GLY A 1 387 ? 43.188 1.559 -9.319 1.00 55.97 387 GLY A C 1
ATOM 2994 O O . GLY A 1 387 ? 42.912 0.903 -10.322 1.00 55.97 387 GLY A O 1
ATOM 2995 N N . LEU A 1 388 ? 42.299 1.810 -8.355 1.00 55.75 388 LEU A N 1
ATOM 2996 C CA . LEU A 1 388 ? 40.873 1.467 -8.428 1.00 55.75 388 LEU A CA 1
ATOM 2997 C C . LEU A 1 388 ? 40.084 2.526 -9.220 1.00 55.75 388 LEU A C 1
ATOM 2999 O O . LEU A 1 388 ? 40.555 3.647 -9.410 1.00 55.75 388 LEU A O 1
ATOM 3003 N N . THR A 1 389 ? 38.856 2.209 -9.639 1.00 66.62 389 THR A N 1
ATOM 3004 C CA . THR A 1 389 ? 37.932 3.200 -10.235 1.00 66.62 389 THR A CA 1
ATOM 3005 C C . THR A 1 389 ? 36.989 3.815 -9.195 1.00 66.62 389 THR A C 1
ATOM 3007 O O . THR A 1 389 ? 36.679 3.203 -8.170 1.00 66.62 389 THR A O 1
ATOM 3010 N N . SER A 1 390 ? 36.447 5.003 -9.484 1.00 65.94 390 SER A N 1
ATOM 3011 C CA . SER A 1 390 ? 35.406 5.663 -8.673 1.00 65.94 390 SER A CA 1
ATOM 3012 C C . SER A 1 390 ? 34.166 4.781 -8.471 1.00 65.94 390 SER A C 1
ATOM 3014 O O . SER A 1 390 ? 33.552 4.814 -7.404 1.00 65.94 390 SER A O 1
ATOM 3016 N N . MET A 1 391 ? 33.800 3.988 -9.485 1.00 74.19 391 MET A N 1
ATOM 3017 C CA . MET A 1 391 ? 32.666 3.060 -9.427 1.00 74.19 391 MET A CA 1
ATOM 3018 C C . MET A 1 391 ? 32.954 1.857 -8.520 1.00 74.19 391 MET A C 1
ATOM 3020 O O . MET A 1 391 ? 32.123 1.490 -7.691 1.00 74.19 391 MET A O 1
ATOM 3024 N N . GLU A 1 392 ? 34.148 1.273 -8.632 1.00 73.00 392 GLU A N 1
ATOM 3025 C CA . GLU A 1 392 ? 34.574 0.147 -7.799 1.00 73.00 392 GLU A CA 1
ATOM 3026 C C . GLU A 1 392 ? 34.634 0.531 -6.312 1.00 73.00 392 GLU A C 1
ATOM 3028 O O . GLU A 1 392 ? 34.154 -0.215 -5.457 1.00 73.00 392 GLU A O 1
ATOM 3033 N N . ILE A 1 393 ? 35.153 1.723 -5.999 1.00 71.75 393 ILE A N 1
ATOM 3034 C CA . ILE A 1 393 ? 35.178 2.267 -4.633 1.00 71.75 393 ILE A CA 1
ATOM 3035 C C . ILE A 1 393 ? 33.752 2.455 -4.091 1.00 71.75 393 ILE A C 1
ATOM 3037 O O . ILE A 1 393 ? 33.463 2.018 -2.975 1.00 71.75 393 ILE A O 1
ATOM 3041 N N . LEU A 1 394 ? 32.835 3.033 -4.880 1.00 75.75 394 LEU A N 1
ATOM 3042 C CA . LEU A 1 394 ? 31.431 3.195 -4.484 1.00 75.75 394 LEU A CA 1
ATOM 3043 C C . LEU A 1 394 ? 30.769 1.845 -4.163 1.00 75.75 394 LEU A C 1
ATOM 3045 O O . LEU A 1 394 ? 30.182 1.695 -3.091 1.00 75.75 394 LEU A O 1
ATOM 3049 N N . MET A 1 395 ? 30.878 0.859 -5.059 1.00 81.56 395 MET A N 1
ATOM 3050 C CA . MET A 1 395 ? 30.258 -0.458 -4.864 1.00 81.56 395 MET A CA 1
ATOM 3051 C C . MET A 1 395 ? 30.842 -1.179 -3.640 1.00 81.56 395 MET A C 1
ATOM 3053 O O . MET A 1 395 ? 30.086 -1.713 -2.827 1.00 81.56 395 MET A O 1
ATOM 3057 N N . ARG A 1 396 ? 32.165 -1.116 -3.428 1.00 78.12 396 ARG A N 1
ATOM 3058 C CA . ARG A 1 396 ? 32.819 -1.650 -2.218 1.00 78.12 396 ARG A CA 1
ATOM 3059 C C . ARG A 1 396 ? 32.320 -0.973 -0.934 1.00 78.12 396 ARG A C 1
ATOM 3061 O O . ARG A 1 396 ? 32.107 -1.661 0.063 1.00 78.12 396 ARG A O 1
ATOM 3068 N N . HIS A 1 397 ? 32.093 0.345 -0.930 1.00 76.44 397 HIS A N 1
ATOM 3069 C CA . HIS A 1 397 ? 31.538 1.044 0.239 1.00 76.44 397 HIS A CA 1
ATOM 3070 C C . HIS A 1 397 ? 30.073 0.690 0.518 1.00 76.44 397 HIS A C 1
ATOM 3072 O O . HIS A 1 397 ? 29.714 0.545 1.686 1.00 76.44 397 HIS A O 1
ATOM 3078 N N . LEU A 1 398 ? 29.240 0.529 -0.518 1.00 80.12 398 LEU A N 1
ATOM 3079 C CA . LEU A 1 398 ? 27.848 0.095 -0.358 1.00 80.12 398 LEU A CA 1
ATOM 3080 C C . LEU A 1 398 ? 27.782 -1.325 0.226 1.00 80.12 398 LEU A C 1
ATOM 3082 O O . LEU A 1 398 ? 27.073 -1.544 1.208 1.00 80.12 398 LEU A O 1
ATOM 3086 N N . ALA A 1 399 ? 28.597 -2.256 -0.284 1.00 81.56 399 ALA A N 1
ATOM 3087 C CA . ALA A 1 399 ? 28.716 -3.608 0.265 1.00 81.56 399 ALA A CA 1
ATOM 3088 C C . ALA A 1 399 ? 29.255 -3.616 1.712 1.00 81.56 399 ALA A C 1
ATOM 3090 O O . ALA A 1 399 ? 28.638 -4.222 2.585 1.00 81.56 399 ALA A O 1
ATOM 3091 N N . LYS A 1 400 ? 30.330 -2.862 2.014 1.00 79.19 400 LYS A N 1
ATOM 3092 C CA . LYS A 1 400 ? 30.880 -2.691 3.383 1.00 79.19 400 LYS A CA 1
ATOM 3093 C C . LYS A 1 400 ? 29.874 -2.059 4.366 1.00 79.19 400 LYS A C 1
ATOM 3095 O O . LYS A 1 400 ? 30.112 -2.100 5.568 1.00 79.19 400 LYS A O 1
ATOM 3100 N N . ALA A 1 401 ? 28.772 -1.484 3.879 1.00 77.25 401 ALA A N 1
ATOM 3101 C CA . ALA A 1 401 ? 27.690 -0.907 4.675 1.00 77.25 401 ALA A CA 1
ATOM 3102 C C . ALA A 1 401 ? 26.377 -1.720 4.646 1.00 77.25 401 ALA A C 1
ATOM 3104 O O . ALA A 1 401 ? 25.387 -1.256 5.205 1.00 77.25 401 ALA A O 1
ATOM 3105 N N . GLY A 1 402 ? 26.337 -2.889 3.990 1.00 79.56 402 GLY A N 1
ATOM 3106 C CA . GLY A 1 402 ? 25.126 -3.714 3.843 1.00 79.56 402 GLY A CA 1
ATOM 3107 C C . GLY A 1 402 ? 24.052 -3.130 2.909 1.00 79.56 402 GLY A C 1
ATOM 3108 O O . GLY A 1 402 ? 22.911 -3.585 2.917 1.00 79.56 402 GLY A O 1
ATOM 3109 N N . MET A 1 403 ? 24.376 -2.105 2.115 1.00 81.06 403 MET A N 1
ATOM 3110 C CA . MET A 1 403 ? 23.411 -1.348 1.308 1.00 81.06 403 MET A CA 1
ATOM 3111 C C . MET A 1 403 ? 23.110 -2.042 -0.029 1.00 81.06 403 MET A C 1
ATOM 3113 O O . MET A 1 403 ? 23.655 -1.673 -1.070 1.00 81.06 403 MET A O 1
ATOM 3117 N N . THR A 1 404 ? 22.219 -3.038 -0.006 1.00 75.56 404 THR A N 1
ATOM 3118 C CA . THR A 1 404 ? 21.704 -3.716 -1.212 1.00 75.56 404 THR A CA 1
ATOM 3119 C C . THR A 1 404 ? 20.177 -3.889 -1.139 1.00 75.56 404 THR A C 1
ATOM 3121 O O . THR A 1 404 ? 19.660 -4.048 -0.033 1.00 75.56 404 THR A O 1
ATOM 3124 N N . PRO A 1 405 ? 19.435 -3.874 -2.268 1.00 81.31 405 PRO A N 1
ATOM 3125 C CA . PRO A 1 405 ? 19.869 -3.573 -3.638 1.00 81.31 405 PRO A CA 1
ATOM 3126 C C . PRO A 1 405 ? 20.177 -2.079 -3.863 1.00 81.31 405 PRO A C 1
ATOM 3128 O O . PRO A 1 405 ? 19.779 -1.216 -3.085 1.00 81.31 405 PRO A O 1
ATOM 3131 N N . TYR A 1 406 ? 20.861 -1.773 -4.965 1.00 82.19 406 TYR A N 1
ATOM 3132 C CA . TYR A 1 406 ? 21.077 -0.418 -5.472 1.00 82.19 406 TYR A CA 1
ATOM 3133 C C . TYR A 1 406 ? 20.043 -0.058 -6.554 1.00 82.19 406 TYR A C 1
ATOM 3135 O O . TYR A 1 406 ? 19.563 -0.911 -7.307 1.00 82.19 406 TYR A O 1
ATOM 3143 N N . VAL A 1 407 ? 19.715 1.229 -6.650 1.00 79.06 407 VAL A N 1
ATOM 3144 C CA . VAL A 1 407 ? 18.826 1.787 -7.673 1.00 79.06 407 VAL A CA 1
ATOM 3145 C C . VAL A 1 407 ? 19.535 2.957 -8.340 1.00 79.06 407 VAL A C 1
ATOM 3147 O O . VAL A 1 407 ? 19.959 3.896 -7.669 1.00 79.06 407 VAL A O 1
ATOM 3150 N N . ASP A 1 408 ? 19.636 2.899 -9.664 1.00 71.81 408 ASP A N 1
ATOM 3151 C CA . ASP A 1 408 ? 20.129 3.993 -10.495 1.00 71.81 408 ASP A CA 1
ATOM 3152 C C . ASP A 1 408 ? 18.945 4.823 -11.045 1.00 71.81 408 ASP A C 1
ATOM 3154 O O . ASP A 1 408 ? 17.880 4.276 -11.327 1.00 71.81 408 ASP A O 1
ATOM 3158 N N . ASP A 1 409 ? 19.119 6.144 -11.202 1.00 70.62 409 ASP A N 1
ATOM 3159 C CA . ASP A 1 409 ? 18.142 7.053 -11.844 1.00 70.62 409 ASP A CA 1
ATOM 3160 C C . ASP A 1 409 ? 18.726 7.797 -13.067 1.00 70.62 409 ASP A C 1
ATOM 3162 O O . ASP A 1 409 ? 18.118 8.740 -13.574 1.00 70.62 409 ASP A O 1
ATOM 3166 N N . ILE A 1 410 ? 19.921 7.426 -13.551 1.00 67.94 410 ILE A N 1
ATOM 3167 C CA . ILE A 1 410 ? 20.669 8.227 -14.538 1.00 67.94 410 ILE A CA 1
ATOM 3168 C C . ILE A 1 410 ? 21.190 7.466 -15.767 1.00 67.94 410 ILE A C 1
ATOM 3170 O O . ILE A 1 410 ? 21.348 8.107 -16.805 1.00 67.94 410 ILE A O 1
ATOM 3174 N N . CYS A 1 411 ? 21.392 6.144 -15.733 1.00 70.81 411 CYS A N 1
ATOM 3175 C CA . CYS A 1 411 ? 21.926 5.349 -16.849 1.00 70.81 411 CYS A CA 1
ATOM 3176 C C . CYS A 1 411 ? 21.168 5.595 -18.159 1.00 70.81 411 CYS A C 1
ATOM 3178 O O . CYS A 1 411 ? 21.766 6.021 -19.150 1.00 70.81 411 CYS A O 1
ATOM 3180 N N . LEU A 1 412 ? 19.847 5.373 -18.176 1.00 76.12 412 LEU A N 1
ATOM 3181 C CA . LEU A 1 412 ? 19.069 5.551 -19.408 1.00 76.12 412 LEU A CA 1
ATOM 3182 C C . LEU A 1 412 ? 18.958 7.029 -19.803 1.00 76.12 412 LEU A C 1
ATOM 3184 O O . LEU A 1 412 ? 19.000 7.343 -20.989 1.00 76.12 412 LEU A O 1
ATOM 3188 N N . ARG A 1 413 ? 18.941 7.951 -18.832 1.00 73.19 413 ARG A N 1
ATOM 3189 C CA . ARG A 1 413 ? 18.980 9.402 -19.076 1.00 73.19 413 ARG A CA 1
ATOM 3190 C C . ARG A 1 413 ? 20.260 9.838 -19.787 1.00 73.19 413 ARG A C 1
ATOM 3192 O O . ARG A 1 413 ? 20.214 10.693 -20.668 1.00 73.19 413 ARG A O 1
ATOM 3199 N N . MET A 1 414 ? 21.394 9.239 -19.422 1.00 69.50 414 MET A N 1
ATOM 3200 C CA . MET A 1 414 ? 22.680 9.441 -20.088 1.00 69.50 414 MET A CA 1
ATOM 3201 C C . MET A 1 414 ? 22.679 8.810 -21.484 1.00 69.50 414 MET A C 1
ATOM 3203 O O . MET A 1 414 ? 23.081 9.476 -22.432 1.00 69.50 414 MET A O 1
ATOM 3207 N N . ILE A 1 415 ? 22.161 7.586 -21.650 1.00 73.81 415 ILE A N 1
ATOM 3208 C CA . ILE A 1 415 ? 22.055 6.930 -22.969 1.00 73.81 415 ILE A CA 1
ATOM 3209 C C . ILE A 1 415 ? 21.188 7.756 -23.937 1.00 73.81 415 ILE A C 1
ATOM 3211 O O . ILE A 1 415 ? 21.611 7.998 -25.065 1.00 73.81 415 ILE A O 1
ATOM 3215 N N . ASN A 1 416 ? 20.033 8.259 -23.485 1.00 69.50 416 ASN A N 1
ATOM 3216 C CA . ASN A 1 416 ? 19.111 9.077 -24.285 1.00 69.50 416 ASN A CA 1
ATOM 3217 C C . ASN A 1 416 ? 19.738 10.394 -24.794 1.00 69.50 416 ASN A C 1
ATOM 3219 O O . ASN A 1 416 ? 19.257 10.961 -25.772 1.00 69.50 416 ASN A O 1
ATOM 3223 N N . ARG A 1 417 ? 20.782 10.907 -24.125 1.00 67.00 417 ARG A N 1
ATOM 3224 C CA . ARG A 1 417 ? 21.410 12.211 -24.423 1.00 67.00 417 ARG A CA 1
ATOM 3225 C C . ARG A 1 417 ? 22.844 12.118 -24.965 1.00 67.00 417 ARG A C 1
ATOM 3227 O O . ARG A 1 417 ? 23.322 13.071 -25.573 1.00 67.00 417 ARG A O 1
ATOM 3234 N N . GLY A 1 418 ? 23.534 11.006 -24.727 1.00 66.56 418 GLY A N 1
ATOM 3235 C CA . GLY A 1 418 ? 24.936 10.768 -25.079 1.00 66.56 418 GLY A CA 1
ATOM 3236 C C . GLY A 1 418 ? 25.238 9.264 -25.094 1.00 66.56 418 GLY A C 1
ATOM 3237 O O . GLY A 1 418 ? 25.802 8.755 -24.121 1.00 66.56 418 GLY A O 1
ATOM 3238 N N . PRO A 1 419 ? 24.863 8.540 -26.171 1.00 70.06 419 PRO A N 1
ATOM 3239 C CA . PRO A 1 419 ? 24.736 7.083 -26.156 1.00 70.06 419 PRO A CA 1
ATOM 3240 C C . PRO A 1 419 ? 25.961 6.320 -25.645 1.00 70.06 419 PRO A C 1
ATOM 3242 O O . PRO A 1 419 ? 25.821 5.498 -24.743 1.00 70.06 419 PRO A O 1
ATOM 3245 N N . GLU A 1 420 ? 27.164 6.595 -26.158 1.00 72.88 420 GLU A N 1
ATOM 3246 C CA . GLU A 1 420 ? 28.357 5.816 -25.786 1.00 72.88 420 GLU A CA 1
ATOM 3247 C C . GLU A 1 420 ? 28.843 6.101 -24.358 1.00 72.88 420 GLU A C 1
ATOM 3249 O O . GLU A 1 420 ? 29.291 5.182 -23.670 1.00 72.88 420 GLU A O 1
ATOM 3254 N N . VAL A 1 421 ? 28.674 7.332 -23.863 1.00 67.81 421 VAL A N 1
ATOM 3255 C CA . VAL A 1 421 ? 28.997 7.695 -22.471 1.00 67.81 421 VAL A CA 1
ATOM 3256 C C . VAL A 1 421 ? 28.044 6.978 -21.510 1.00 67.81 421 VAL A C 1
ATOM 3258 O O . VAL A 1 421 ? 28.489 6.340 -20.556 1.00 67.81 421 VAL A O 1
ATOM 3261 N N . GLY A 1 422 ? 26.737 7.000 -21.801 1.00 72.88 422 GLY A N 1
ATOM 3262 C CA . GLY A 1 422 ? 25.727 6.292 -21.009 1.00 72.88 422 GLY A CA 1
ATOM 3263 C C . GLY A 1 422 ? 25.906 4.769 -21.013 1.00 72.88 422 GLY A C 1
ATOM 3264 O O . GLY A 1 422 ? 25.857 4.146 -19.953 1.00 72.88 422 GLY A O 1
ATOM 3265 N N . LYS A 1 423 ? 26.188 4.166 -22.177 1.00 80.44 423 LYS A N 1
ATOM 3266 C CA . LYS A 1 423 ? 26.490 2.726 -22.307 1.00 80.44 423 LYS A CA 1
ATOM 3267 C C . LYS A 1 423 ? 27.727 2.326 -21.503 1.00 80.44 423 LYS A C 1
ATOM 3269 O O . LYS A 1 423 ? 27.716 1.285 -20.851 1.00 80.44 423 LYS A O 1
ATOM 3274 N N . THR A 1 424 ? 28.782 3.141 -21.548 1.00 76.56 424 THR A N 1
ATOM 3275 C CA . THR A 1 424 ? 30.040 2.881 -20.829 1.00 76.56 424 THR A CA 1
ATOM 3276 C C . THR A 1 424 ? 29.824 2.941 -19.318 1.00 76.56 424 THR A C 1
ATOM 3278 O O . THR A 1 424 ? 30.206 2.008 -18.614 1.00 76.56 424 THR A O 1
ATOM 3281 N N . TYR A 1 425 ? 29.130 3.976 -18.829 1.00 78.56 425 TYR A N 1
ATOM 3282 C CA . TYR A 1 425 ? 28.754 4.099 -17.419 1.00 78.56 425 TYR A CA 1
ATOM 3283 C C . TYR A 1 425 ? 27.909 2.909 -16.940 1.00 78.56 425 TYR A C 1
ATOM 3285 O O . TYR A 1 425 ? 28.221 2.306 -15.915 1.00 78.56 425 TYR A O 1
ATOM 3293 N N . MET A 1 426 ? 26.884 2.521 -17.708 1.00 83.81 426 MET A N 1
ATOM 3294 C CA . MET A 1 426 ? 26.003 1.405 -17.355 1.00 83.81 426 MET A CA 1
ATOM 3295 C C . MET A 1 426 ? 26.760 0.071 -17.273 1.00 83.81 426 MET A C 1
ATOM 3297 O O . MET A 1 426 ? 26.581 -0.670 -16.313 1.00 83.81 426 MET A O 1
ATOM 3301 N N . LYS A 1 427 ? 27.660 -0.222 -18.220 1.00 84.56 427 LYS A N 1
ATOM 3302 C CA . LYS A 1 427 ? 28.492 -1.437 -18.161 1.00 84.56 427 LYS A CA 1
ATOM 3303 C C . LYS A 1 427 ? 29.423 -1.453 -16.947 1.00 84.56 427 LYS A C 1
ATOM 3305 O O . LYS A 1 427 ? 29.517 -2.476 -16.277 1.00 84.56 427 LYS A O 1
ATOM 3310 N N . ALA A 1 428 ? 30.072 -0.328 -16.639 1.00 79.69 428 ALA A N 1
ATOM 3311 C CA . ALA A 1 428 ? 30.936 -0.218 -15.464 1.00 79.69 428 ALA A CA 1
ATOM 3312 C C . ALA A 1 428 ? 30.148 -0.422 -14.157 1.00 79.69 428 ALA A C 1
ATOM 3314 O O . ALA A 1 428 ? 30.557 -1.220 -13.319 1.00 79.69 428 ALA A O 1
ATOM 3315 N N . LEU A 1 429 ? 28.988 0.231 -14.012 1.00 83.56 429 LEU A N 1
ATOM 3316 C CA . LEU A 1 429 ? 28.106 0.076 -12.852 1.00 83.56 429 LEU A CA 1
ATOM 3317 C C . LEU A 1 429 ? 27.749 -1.394 -12.595 1.00 83.56 429 LEU A C 1
ATOM 3319 O O . LEU A 1 429 ? 27.925 -1.883 -11.481 1.00 83.56 429 LEU A O 1
ATOM 3323 N N . TYR A 1 430 ? 27.272 -2.106 -13.618 1.00 88.62 430 TYR A N 1
ATOM 3324 C CA . TYR A 1 430 ? 26.787 -3.475 -13.441 1.00 88.62 430 TYR A CA 1
ATOM 3325 C C . TYR A 1 430 ? 27.929 -4.482 -13.223 1.00 88.62 430 TYR A C 1
ATOM 3327 O O . TYR A 1 430 ? 27.774 -5.358 -12.372 1.00 88.62 430 TYR A O 1
ATOM 3335 N N . ARG A 1 431 ? 29.093 -4.323 -13.877 1.00 84.75 431 ARG A N 1
ATOM 3336 C CA . ARG A 1 431 ? 30.279 -5.170 -13.629 1.00 84.75 431 ARG A CA 1
ATOM 3337 C C . ARG A 1 431 ? 30.810 -5.010 -12.203 1.00 84.75 431 ARG A C 1
ATOM 3339 O O . ARG A 1 431 ? 31.052 -6.003 -11.518 1.00 84.75 431 ARG A O 1
ATOM 3346 N N . GLU A 1 432 ? 30.969 -3.774 -11.727 1.00 81.62 432 GLU A N 1
ATOM 3347 C CA . GLU A 1 432 ? 31.468 -3.526 -10.368 1.00 81.62 432 GLU A CA 1
ATOM 3348 C C . GLU A 1 432 ? 30.451 -3.950 -9.298 1.00 81.62 432 GLU A C 1
ATOM 3350 O O . GLU A 1 432 ? 30.838 -4.518 -8.276 1.00 81.62 432 GLU A O 1
ATOM 3355 N N . ALA A 1 433 ? 29.150 -3.783 -9.555 1.00 85.44 433 ALA A N 1
ATOM 3356 C CA . ALA A 1 433 ? 28.098 -4.329 -8.702 1.00 85.44 433 ALA A CA 1
ATOM 3357 C C . ALA A 1 433 ? 28.125 -5.871 -8.659 1.00 85.44 433 ALA A C 1
ATOM 3359 O O . ALA A 1 433 ? 28.012 -6.451 -7.577 1.00 85.44 433 ALA A O 1
ATOM 3360 N N . SER A 1 434 ? 28.354 -6.544 -9.798 1.00 85.94 434 SER A N 1
ATOM 3361 C CA . SER A 1 434 ? 28.473 -8.010 -9.881 1.00 85.94 434 SER A CA 1
ATOM 3362 C C . SER A 1 434 ? 29.624 -8.540 -9.018 1.00 85.94 434 SER A C 1
ATOM 3364 O O . SER A 1 434 ? 29.427 -9.508 -8.282 1.00 85.94 434 SER A O 1
ATOM 3366 N N . LYS A 1 435 ? 30.794 -7.876 -9.020 1.00 83.50 435 LYS A N 1
ATOM 3367 C CA . LYS A 1 435 ? 31.933 -8.228 -8.140 1.00 83.50 435 LYS A CA 1
ATOM 3368 C C . LYS A 1 435 ? 31.594 -8.159 -6.646 1.00 83.50 435 LYS A C 1
ATOM 3370 O O . LYS A 1 435 ? 32.241 -8.832 -5.851 1.00 83.50 435 LYS A O 1
ATOM 3375 N N . GLN A 1 436 ? 30.640 -7.311 -6.260 1.00 83.12 436 GLN A N 1
ATOM 3376 C CA . GLN A 1 436 ? 30.242 -7.068 -4.868 1.00 83.12 436 GLN A CA 1
ATOM 3377 C C . GLN A 1 436 ? 28.912 -7.757 -4.490 1.00 83.12 436 GLN A C 1
ATOM 3379 O O . GLN A 1 436 ? 28.386 -7.514 -3.408 1.00 83.12 436 GLN A O 1
ATOM 3384 N N . ASN A 1 437 ? 28.351 -8.598 -5.374 1.00 84.44 437 ASN A N 1
ATOM 3385 C CA . ASN A 1 437 ? 27.019 -9.213 -5.241 1.00 84.44 437 ASN A CA 1
ATOM 3386 C C . ASN A 1 437 ? 25.865 -8.197 -5.034 1.00 84.44 437 ASN A C 1
ATOM 3388 O O . ASN A 1 437 ? 24.809 -8.531 -4.495 1.00 84.44 437 ASN A O 1
ATOM 3392 N N . ILE A 1 438 ? 26.039 -6.950 -5.479 1.00 86.50 438 ILE A N 1
ATOM 3393 C CA . ILE A 1 438 ? 25.011 -5.911 -5.376 1.00 86.50 438 ILE A CA 1
ATOM 3394 C C . ILE A 1 438 ? 24.020 -6.086 -6.527 1.00 86.50 438 ILE A C 1
ATOM 3396 O O . ILE A 1 438 ? 24.387 -6.046 -7.701 1.00 86.50 438 ILE A O 1
ATOM 3400 N N . LYS A 1 439 ? 22.739 -6.252 -6.192 1.00 90.81 439 LYS A N 1
ATOM 3401 C CA . LYS A 1 439 ? 21.641 -6.228 -7.165 1.00 90.81 439 LYS A CA 1
ATOM 3402 C C . LYS A 1 439 ? 21.307 -4.789 -7.558 1.00 90.81 439 LYS A C 1
ATOM 3404 O O . LYS A 1 439 ? 21.200 -3.940 -6.680 1.00 90.81 439 LYS A O 1
ATOM 3409 N N . VAL A 1 440 ? 21.122 -4.524 -8.849 1.00 91.62 440 VAL A N 1
ATOM 3410 C CA . VAL A 1 440 ? 20.886 -3.192 -9.425 1.00 91.62 440 VAL A CA 1
ATOM 3411 C C . VAL A 1 440 ? 19.623 -3.193 -10.286 1.00 91.62 440 VAL A C 1
ATOM 3413 O O . VAL A 1 440 ? 19.450 -4.051 -11.157 1.00 91.62 440 VAL A O 1
ATOM 3416 N N . PHE A 1 441 ? 18.757 -2.202 -10.067 1.00 91.81 441 PHE A N 1
ATOM 3417 C CA . PHE A 1 441 ? 17.610 -1.915 -10.932 1.00 91.81 441 PHE A CA 1
ATOM 3418 C C . PHE A 1 441 ? 17.928 -0.775 -11.915 1.00 91.81 441 PHE A C 1
ATOM 3420 O O . PHE A 1 441 ? 18.449 0.270 -11.524 1.00 91.81 441 PHE A O 1
ATOM 3427 N N . THR A 1 442 ? 17.582 -0.961 -13.192 1.00 89.62 442 THR A N 1
ATOM 3428 C CA . THR A 1 442 ? 17.689 0.056 -14.256 1.00 89.62 442 THR A CA 1
ATOM 3429 C C . THR A 1 442 ? 16.508 1.031 -14.194 1.00 89.62 442 THR A C 1
ATOM 3431 O O . THR A 1 442 ? 15.372 0.564 -14.154 1.00 89.62 442 THR A O 1
ATOM 3434 N N . PRO A 1 443 ? 16.694 2.358 -14.295 1.00 82.50 443 PRO A N 1
ATOM 3435 C CA . PRO A 1 443 ? 15.567 3.285 -14.360 1.00 82.50 443 PRO A CA 1
ATOM 3436 C C . PRO A 1 443 ? 14.847 3.207 -15.710 1.00 82.50 443 PRO A C 1
ATOM 3438 O O . PRO A 1 443 ? 15.431 3.512 -16.748 1.00 82.50 443 PRO A O 1
ATOM 3441 N N . GLY A 1 444 ? 13.555 2.883 -15.707 1.00 82.88 444 GLY A N 1
ATOM 3442 C CA . GLY A 1 444 ? 12.673 3.147 -16.845 1.00 82.88 444 GLY A CA 1
ATOM 3443 C C . GLY A 1 444 ? 12.361 4.642 -16.904 1.00 82.88 444 GLY A C 1
ATOM 3444 O O . GLY A 1 444 ? 11.428 5.105 -16.250 1.00 82.88 444 GLY A O 1
ATOM 3445 N N . ASP A 1 445 ? 13.157 5.414 -17.646 1.00 80.88 445 ASP A N 1
ATOM 3446 C CA . ASP A 1 445 ? 13.169 6.883 -17.588 1.00 80.88 445 ASP A CA 1
ATOM 3447 C C . ASP A 1 445 ? 12.041 7.538 -18.408 1.00 80.88 445 ASP A C 1
ATOM 3449 O O . ASP A 1 445 ? 12.263 8.361 -19.302 1.00 80.88 445 ASP A O 1
ATOM 3453 N N . PHE A 1 446 ? 10.792 7.201 -18.068 1.00 85.25 446 PHE A N 1
ATOM 3454 C CA . PHE A 1 446 ? 9.596 7.831 -18.635 1.00 85.25 446 PHE A CA 1
ATOM 3455 C C . PHE A 1 446 ? 9.559 9.352 -18.379 1.00 85.25 446 PHE A C 1
ATOM 3457 O O . PHE A 1 446 ? 8.935 10.088 -19.143 1.00 85.25 446 PHE A O 1
ATOM 3464 N N . LYS A 1 447 ? 10.261 9.844 -17.343 1.00 82.56 447 LYS A N 1
ATOM 3465 C CA . LYS A 1 447 ? 10.398 11.278 -17.031 1.00 82.56 447 LYS A CA 1
ATOM 3466 C C . LYS A 1 447 ? 11.163 12.038 -18.121 1.00 82.56 447 LYS A C 1
ATOM 3468 O O . LYS A 1 447 ? 10.768 13.153 -18.454 1.00 82.56 447 LYS A O 1
ATOM 3473 N N . GLU A 1 448 ? 12.215 11.449 -18.692 1.00 81.12 448 GLU A N 1
ATOM 3474 C CA . GLU A 1 448 ? 12.923 12.015 -19.851 1.00 81.12 448 GLU A CA 1
ATOM 3475 C C . GLU A 1 448 ? 12.119 11.830 -21.147 1.00 81.12 448 GLU A C 1
ATOM 3477 O O . GLU A 1 448 ? 12.067 12.751 -21.957 1.00 81.12 448 GLU A O 1
ATOM 3482 N N . LEU A 1 449 ? 11.429 10.694 -21.325 1.00 85.62 449 LEU A N 1
ATOM 3483 C CA . LEU A 1 449 ? 10.590 10.443 -22.509 1.00 85.62 449 LEU A CA 1
ATOM 3484 C C . LEU A 1 449 ? 9.425 11.443 -22.646 1.00 85.62 449 LEU A C 1
ATOM 3486 O O . LEU A 1 449 ? 9.161 11.936 -23.739 1.00 85.62 449 LEU A O 1
ATOM 3490 N N . MET A 1 450 ? 8.782 11.830 -21.537 1.00 85.81 450 MET A N 1
ATOM 3491 C CA . MET A 1 450 ? 7.739 12.875 -21.504 1.00 85.81 450 MET A CA 1
ATOM 3492 C C . MET A 1 450 ? 8.241 14.301 -21.814 1.00 85.81 450 MET A C 1
ATOM 3494 O O . MET A 1 450 ? 7.489 15.267 -21.666 1.00 85.81 450 MET A O 1
ATOM 3498 N N . ARG A 1 451 ? 9.499 14.468 -22.246 1.00 81.88 451 ARG A N 1
ATOM 3499 C CA . ARG A 1 451 ? 9.960 15.703 -22.898 1.00 81.88 451 ARG A CA 1
ATOM 3500 C C . ARG A 1 451 ? 9.377 15.869 -24.301 1.00 81.88 451 ARG A C 1
ATOM 3502 O O . ARG A 1 451 ? 9.221 17.011 -24.727 1.00 81.88 451 ARG A O 1
ATOM 3509 N N . ASP A 1 452 ? 9.003 14.781 -24.984 1.00 84.81 452 ASP A N 1
ATOM 3510 C CA . ASP A 1 452 ? 8.004 14.876 -26.053 1.00 84.81 452 ASP A CA 1
ATOM 3511 C C . ASP A 1 452 ? 6.661 15.224 -25.385 1.00 84.81 452 ASP A C 1
ATOM 3513 O O . ASP A 1 452 ? 6.129 14.415 -24.611 1.00 84.81 452 ASP A O 1
ATOM 3517 N N . PRO A 1 453 ? 6.083 16.413 -25.650 1.00 81.06 453 PRO A N 1
ATOM 3518 C CA . PRO A 1 453 ? 4.840 16.812 -25.009 1.00 81.06 453 PRO A CA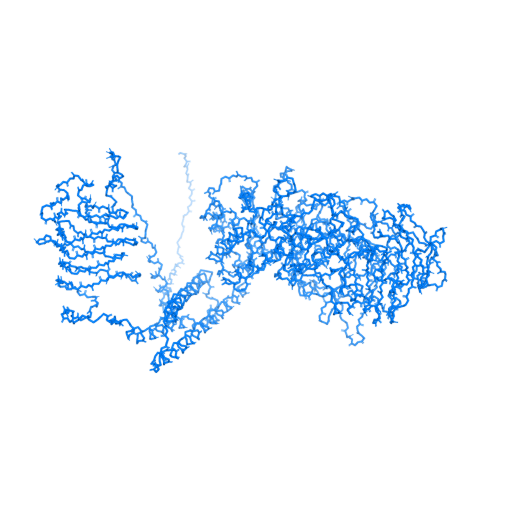 1
ATOM 3519 C C . PRO A 1 453 ? 3.696 15.846 -25.335 1.00 81.06 453 PRO A C 1
ATOM 3521 O O . PRO A 1 453 ? 2.775 15.720 -24.538 1.00 81.06 453 PRO A O 1
ATOM 3524 N N . THR A 1 454 ? 3.724 15.139 -26.466 1.00 84.12 454 THR A N 1
ATOM 3525 C CA . THR A 1 454 ? 2.619 14.274 -26.900 1.00 84.12 454 THR A CA 1
ATOM 3526 C C . THR A 1 454 ? 2.464 12.987 -26.076 1.00 84.12 454 THR A C 1
ATOM 3528 O O . THR A 1 454 ? 1.485 12.273 -26.278 1.00 84.12 454 THR A O 1
ATOM 3531 N N . TRP A 1 455 ? 3.392 12.668 -25.158 1.00 88.44 455 TRP A N 1
ATOM 3532 C CA . TRP A 1 455 ? 3.409 11.389 -24.418 1.00 88.44 455 TRP A CA 1
ATOM 3533 C C . TRP A 1 455 ? 2.900 11.497 -22.966 1.00 88.44 455 TRP A C 1
ATOM 3535 O O . TRP A 1 455 ? 2.530 10.490 -22.359 1.00 88.44 455 TRP A O 1
ATOM 3545 N N . GLY A 1 456 ? 2.838 12.709 -22.406 1.00 86.31 456 GLY A N 1
ATOM 3546 C CA . GLY A 1 456 ? 2.185 12.963 -21.117 1.00 86.31 456 GLY A CA 1
ATOM 3547 C C . GLY A 1 456 ? 0.654 12.888 -21.202 1.00 86.31 456 GLY A C 1
ATOM 3548 O O . GLY A 1 456 ? 0.084 13.038 -22.284 1.00 86.31 456 GLY A O 1
ATOM 3549 N N . CYS A 1 457 ? -0.025 12.765 -20.060 1.00 86.38 457 CYS A N 1
ATOM 3550 C CA . CYS A 1 457 ? -1.438 13.136 -19.958 1.00 86.38 457 CYS A CA 1
ATOM 3551 C C . CYS A 1 457 ? -1.605 14.646 -20.182 1.00 86.38 457 CYS A C 1
ATOM 3553 O O . CYS A 1 457 ? -0.717 15.446 -19.860 1.00 86.38 457 CYS A O 1
ATOM 3555 N N . LEU A 1 458 ? -2.761 15.055 -20.700 1.00 86.62 458 LEU A N 1
ATOM 3556 C CA . LEU A 1 458 ? -3.233 16.437 -20.585 1.00 86.62 458 LEU A CA 1
ATOM 3557 C C . LEU A 1 458 ? -4.103 16.582 -19.325 1.00 86.62 458 LEU A C 1
ATOM 3559 O O . LEU A 1 458 ? -4.910 15.708 -19.034 1.00 86.62 458 LEU A O 1
ATOM 3563 N N . GLY A 1 459 ? -3.948 17.663 -18.565 1.00 81.88 459 GLY A N 1
ATOM 3564 C CA . GLY A 1 459 ? -4.827 18.013 -17.448 1.00 81.88 459 GLY A CA 1
ATOM 3565 C C . GLY A 1 459 ? -5.910 19.018 -17.840 1.00 81.88 459 GLY A C 1
ATOM 3566 O O . GLY A 1 459 ? -5.842 19.639 -18.899 1.00 81.88 459 GLY A O 1
ATOM 3567 N N . GLN A 1 460 ? -6.872 19.228 -16.937 1.00 77.56 460 GLN A N 1
ATOM 3568 C CA . GLN A 1 460 ? -8.070 20.069 -17.131 1.00 77.56 460 GLN A CA 1
ATOM 3569 C C . GLN A 1 460 ? -7.773 21.509 -17.601 1.00 77.56 460 GLN A C 1
ATOM 3571 O O . GLN A 1 460 ? -8.563 22.099 -18.325 1.00 77.56 460 GLN A O 1
ATOM 3576 N N . GLU A 1 461 ? -6.615 22.073 -17.243 1.00 79.75 461 GLU A N 1
ATOM 3577 C CA . GLU A 1 461 ? -6.174 23.410 -17.683 1.00 79.75 461 GLU A CA 1
ATOM 3578 C C . GLU A 1 461 ? -5.505 23.430 -19.079 1.00 79.75 461 GLU A C 1
ATOM 3580 O O . GLU A 1 461 ? -4.866 24.420 -19.435 1.00 79.75 461 GLU A O 1
ATOM 3585 N N . GLY A 1 462 ? -5.533 22.327 -19.837 1.00 77.81 462 GLY A N 1
ATOM 3586 C CA . GLY A 1 462 ? -4.740 22.167 -21.065 1.00 77.81 462 GLY A CA 1
ATOM 3587 C C . GLY A 1 462 ? -3.226 22.073 -20.814 1.00 77.81 462 GLY A C 1
ATOM 3588 O O . GLY A 1 462 ? -2.423 22.265 -21.726 1.00 77.81 462 GLY A O 1
ATOM 3589 N N . LYS A 1 463 ? -2.816 21.800 -19.569 1.00 80.19 463 LYS A N 1
ATOM 3590 C CA . LYS A 1 463 ? -1.413 21.722 -19.124 1.00 80.19 463 LYS A CA 1
ATOM 3591 C C . LYS A 1 463 ? -1.041 20.288 -18.780 1.00 80.19 463 LYS A C 1
ATOM 3593 O O . LYS A 1 463 ? -1.891 19.513 -18.353 1.00 80.19 463 LYS A O 1
ATOM 3598 N N . ARG A 1 464 ? 0.230 19.936 -18.952 1.00 80.19 464 ARG A N 1
ATOM 3599 C CA . ARG A 1 464 ? 0.751 18.585 -18.698 1.00 80.19 464 ARG A CA 1
ATOM 3600 C C . ARG A 1 464 ? 1.395 18.540 -17.319 1.00 80.19 464 ARG A C 1
ATOM 3602 O O . ARG A 1 464 ? 2.197 19.413 -16.992 1.00 80.19 464 ARG A O 1
ATOM 3609 N N . GLU A 1 465 ? 1.010 17.563 -16.507 1.00 75.12 465 GLU A N 1
ATOM 3610 C CA . GLU A 1 465 ? 1.464 17.461 -15.118 1.00 75.12 465 GLU A CA 1
ATOM 3611 C C . GLU A 1 465 ? 2.797 16.717 -14.992 1.00 75.12 465 GLU A C 1
ATOM 3613 O O . GLU A 1 465 ? 3.143 15.835 -15.783 1.00 75.12 465 GLU A O 1
ATOM 3618 N N . ARG A 1 466 ? 3.557 17.053 -13.947 1.00 76.12 466 ARG A N 1
ATOM 3619 C CA . ARG A 1 466 ? 4.823 16.381 -13.645 1.00 76.12 466 ARG A CA 1
ATOM 3620 C C . ARG A 1 466 ? 4.568 14.922 -13.235 1.00 76.12 466 ARG A C 1
ATOM 3622 O O . ARG A 1 466 ? 3.719 14.653 -12.396 1.00 76.12 466 ARG A O 1
ATOM 3629 N N . HIS A 1 467 ? 5.359 14.004 -13.797 1.00 82.56 467 HIS A N 1
ATOM 3630 C CA . HIS A 1 467 ? 5.292 12.548 -13.573 1.00 82.56 467 HIS A CA 1
ATOM 3631 C C . HIS A 1 467 ? 3.969 11.871 -14.002 1.00 82.56 467 HIS A C 1
ATOM 3633 O O . HIS A 1 467 ? 3.710 10.748 -13.580 1.00 82.56 467 HIS A O 1
ATOM 3639 N N . ALA A 1 468 ? 3.162 12.517 -14.855 1.00 87.50 468 ALA A N 1
ATOM 3640 C CA . ALA A 1 468 ? 1.856 12.028 -15.309 1.00 87.50 468 ALA A CA 1
ATOM 3641 C C . ALA A 1 468 ? 1.853 11.613 -16.803 1.00 87.50 468 ALA A C 1
ATOM 3643 O O . ALA A 1 468 ? 1.433 12.399 -17.658 1.00 87.50 468 ALA A O 1
ATOM 3644 N N . PRO A 1 469 ? 2.326 10.404 -17.152 1.00 90.50 469 PRO A N 1
ATOM 3645 C CA . PRO A 1 469 ? 2.220 9.853 -18.506 1.00 90.50 469 PRO A CA 1
ATOM 3646 C C . PRO A 1 469 ? 0.786 9.430 -18.856 1.00 90.50 469 PRO A C 1
ATOM 3648 O O . PRO A 1 469 ? 0.064 8.938 -17.990 1.00 90.50 469 PRO A O 1
ATOM 3651 N N . CYS A 1 470 ? 0.396 9.516 -20.136 1.00 91.69 470 CYS A N 1
ATOM 3652 C CA . CYS A 1 470 ? -0.803 8.806 -20.597 1.00 91.69 470 CYS A CA 1
ATOM 3653 C C . CYS A 1 470 ? -0.420 7.344 -20.850 1.00 91.69 470 CYS A C 1
ATOM 3655 O O . CYS A 1 470 ? 0.126 7.000 -21.898 1.00 91.69 470 CYS A O 1
ATOM 3657 N N . TRP A 1 471 ? -0.712 6.476 -19.878 1.00 93.62 471 TRP A N 1
ATOM 3658 C CA . TRP A 1 471 ? -0.444 5.029 -19.930 1.00 93.62 471 TRP A CA 1
ATOM 3659 C C . TRP A 1 471 ? -1.083 4.316 -21.131 1.00 93.62 471 TRP A C 1
ATOM 3661 O O . TRP A 1 471 ? -0.607 3.264 -21.550 1.00 93.62 471 TRP A O 1
ATOM 3671 N N . ASN A 1 472 ? -2.116 4.920 -21.721 1.00 94.50 472 ASN A N 1
ATOM 3672 C CA . ASN A 1 472 ? -2.790 4.437 -22.924 1.00 94.50 472 ASN A CA 1
ATOM 3673 C C . ASN A 1 472 ? -2.084 4.844 -24.237 1.00 94.50 472 ASN A C 1
ATOM 3675 O O . ASN A 1 472 ? -2.523 4.438 -25.310 1.00 94.50 472 ASN A O 1
ATOM 3679 N N . ASN A 1 473 ? -0.999 5.630 -24.194 1.00 94.38 473 ASN A N 1
ATOM 3680 C CA . ASN A 1 473 ? -0.270 6.058 -25.389 1.00 94.38 473 ASN A CA 1
ATOM 3681 C C . ASN A 1 473 ? 0.734 4.983 -25.863 1.00 94.38 473 ASN A C 1
ATOM 3683 O O . ASN A 1 473 ? 1.773 4.786 -25.222 1.00 94.38 473 ASN A O 1
ATOM 3687 N N . PRO A 1 474 ? 0.505 4.327 -27.021 1.00 93.69 474 PRO A N 1
ATOM 3688 C CA . PRO A 1 474 ? 1.371 3.249 -27.490 1.00 93.69 474 PRO A CA 1
ATOM 3689 C C . PRO A 1 474 ? 2.782 3.723 -27.863 1.00 93.69 474 PRO A C 1
ATOM 3691 O O . PRO A 1 474 ? 3.705 2.913 -27.820 1.00 93.69 474 PRO A O 1
ATOM 3694 N N . LYS A 1 475 ? 2.992 5.012 -28.182 1.00 93.62 475 LYS A N 1
ATOM 3695 C CA . LYS A 1 475 ? 4.338 5.553 -28.449 1.00 93.62 475 LYS A CA 1
ATOM 3696 C C . LYS A 1 475 ? 5.204 5.508 -27.194 1.00 93.62 475 LYS A C 1
ATOM 3698 O O . LYS A 1 475 ? 6.314 4.991 -27.246 1.00 93.62 475 LYS A O 1
ATOM 3703 N N . LEU A 1 476 ? 4.662 5.973 -26.065 1.00 92.94 476 LEU A N 1
ATOM 3704 C CA . LEU A 1 476 ? 5.346 5.925 -24.774 1.00 92.94 476 LEU A CA 1
ATOM 3705 C C . LEU A 1 476 ? 5.643 4.481 -24.363 1.00 92.94 476 LEU A C 1
ATOM 3707 O O . LEU A 1 476 ? 6.778 4.163 -24.019 1.00 92.94 476 LEU A O 1
ATOM 3711 N N . ILE A 1 477 ? 4.640 3.600 -24.428 1.00 95.06 477 ILE A N 1
ATOM 3712 C CA . ILE A 1 477 ? 4.801 2.195 -24.037 1.00 95.06 477 ILE A CA 1
ATOM 3713 C C . ILE A 1 477 ? 5.844 1.490 -24.918 1.00 95.06 477 ILE A C 1
ATOM 3715 O O . ILE A 1 477 ? 6.646 0.714 -24.402 1.00 95.06 477 ILE A O 1
ATOM 3719 N N . ASN A 1 478 ? 5.893 1.777 -26.222 1.00 95.56 478 ASN A N 1
ATOM 3720 C CA . ASN A 1 478 ? 6.908 1.208 -27.110 1.00 95.56 478 ASN A CA 1
ATOM 3721 C C . ASN A 1 478 ? 8.307 1.788 -26.851 1.00 95.56 478 ASN A C 1
ATOM 3723 O O . ASN A 1 478 ? 9.252 1.014 -26.757 1.00 95.56 478 ASN A O 1
ATOM 3727 N N . ALA A 1 479 ? 8.447 3.095 -26.617 1.00 93.00 479 ALA A N 1
ATOM 3728 C CA . ALA A 1 479 ? 9.733 3.697 -26.251 1.00 93.00 479 ALA A CA 1
ATOM 3729 C C . ALA A 1 479 ? 10.258 3.196 -24.888 1.00 93.00 479 ALA A C 1
ATOM 3731 O O . ALA A 1 479 ? 11.459 2.990 -24.714 1.00 93.00 479 ALA A O 1
ATOM 3732 N N . MET A 1 480 ? 9.370 2.917 -23.926 1.00 94.19 480 MET A N 1
ATOM 3733 C CA . MET A 1 480 ? 9.738 2.240 -22.676 1.00 94.19 480 MET A CA 1
ATOM 3734 C C . MET A 1 480 ? 10.170 0.782 -22.917 1.00 94.19 480 MET A C 1
ATOM 3736 O O . MET A 1 480 ? 11.115 0.318 -22.283 1.00 94.19 480 MET A O 1
ATOM 3740 N N . LYS A 1 481 ? 9.549 0.065 -23.865 1.00 95.31 481 LYS A N 1
ATOM 3741 C CA . LYS A 1 481 ? 10.001 -1.274 -24.296 1.00 95.31 481 LYS A CA 1
ATOM 3742 C C . LYS A 1 481 ? 11.369 -1.216 -24.999 1.00 95.31 481 LYS A C 1
ATOM 3744 O O . LYS A 1 481 ? 12.217 -2.059 -24.729 1.00 95.31 481 LYS A O 1
ATOM 3749 N N . GLU A 1 482 ? 11.644 -0.199 -25.813 1.00 93.25 482 GLU A N 1
ATOM 3750 C CA . GLU A 1 482 ? 12.962 0.031 -26.433 1.00 93.25 482 GLU A CA 1
ATOM 3751 C C . GLU A 1 482 ? 14.050 0.356 -25.394 1.00 93.25 482 GLU A C 1
ATOM 3753 O O . GLU A 1 482 ? 15.156 -0.189 -25.467 1.00 93.25 482 GLU A O 1
ATOM 3758 N N . GLN A 1 483 ? 13.728 1.160 -24.375 1.00 90.38 483 GLN A N 1
ATOM 3759 C CA . GLN A 1 483 ? 14.586 1.384 -23.204 1.00 90.38 483 GLN A CA 1
ATOM 3760 C C . GLN A 1 483 ? 14.877 0.079 -22.443 1.00 90.38 483 GLN A C 1
ATOM 3762 O O . GLN A 1 483 ? 16.040 -0.220 -22.162 1.00 90.38 483 GLN A O 1
ATOM 3767 N N . ILE A 1 484 ? 13.844 -0.730 -22.172 1.00 94.00 484 ILE A N 1
ATOM 3768 C CA . ILE A 1 484 ? 13.978 -2.048 -21.533 1.00 94.00 484 ILE A CA 1
ATOM 3769 C C . ILE A 1 484 ? 14.891 -2.964 -22.356 1.00 94.00 484 ILE A C 1
ATOM 3771 O O . ILE A 1 484 ? 15.827 -3.553 -21.813 1.00 94.00 484 ILE A O 1
ATOM 3775 N N . LYS A 1 485 ? 14.673 -3.047 -23.673 1.00 94.12 485 LYS A N 1
ATOM 3776 C CA . LYS A 1 485 ? 15.498 -3.869 -24.564 1.00 94.12 485 LYS A CA 1
ATOM 3777 C C . LYS A 1 485 ? 16.957 -3.417 -24.558 1.00 94.12 485 LYS A C 1
ATOM 3779 O O . LYS A 1 485 ? 17.843 -4.251 -24.411 1.00 94.12 485 LYS A O 1
ATOM 3784 N N . THR A 1 486 ? 17.195 -2.110 -24.656 1.00 90.81 486 THR A N 1
ATOM 3785 C CA . THR A 1 486 ? 18.542 -1.521 -24.660 1.00 90.81 486 THR A CA 1
ATOM 3786 C C . THR A 1 486 ? 19.315 -1.888 -23.393 1.00 90.81 486 THR A C 1
ATOM 3788 O O . THR A 1 486 ? 20.474 -2.281 -23.473 1.00 90.81 486 THR A O 1
ATOM 3791 N N . ALA A 1 487 ? 18.674 -1.828 -22.224 1.00 91.19 487 ALA A N 1
ATOM 3792 C CA . ALA A 1 487 ? 19.291 -2.226 -20.962 1.00 91.19 487 ALA A CA 1
ATOM 3793 C C . ALA A 1 487 ? 19.588 -3.736 -20.888 1.00 91.19 487 ALA A C 1
ATOM 3795 O O . ALA A 1 487 ? 20.697 -4.119 -20.514 1.00 91.19 487 ALA A O 1
ATOM 3796 N N . VAL A 1 488 ? 18.644 -4.596 -21.295 1.00 93.56 488 VAL A N 1
ATOM 3797 C CA . VAL A 1 488 ? 18.853 -6.058 -21.299 1.00 93.56 488 VAL A CA 1
ATOM 3798 C C . VAL A 1 488 ? 19.953 -6.465 -22.290 1.00 93.56 488 VAL A C 1
ATOM 3800 O O . VAL A 1 488 ? 20.813 -7.267 -21.934 1.00 93.56 488 VAL A O 1
ATOM 3803 N N . ASP A 1 489 ? 19.999 -5.870 -23.487 1.00 91.62 489 ASP A N 1
ATOM 3804 C CA . ASP A 1 489 ? 21.073 -6.103 -24.466 1.00 91.62 489 ASP A CA 1
ATOM 3805 C C . ASP A 1 489 ? 22.459 -5.677 -23.925 1.00 91.62 489 ASP A C 1
ATOM 3807 O O . ASP A 1 489 ? 23.471 -6.292 -24.265 1.00 91.62 489 ASP A O 1
ATOM 3811 N N . LEU A 1 490 ? 22.527 -4.611 -23.111 1.00 88.81 490 LEU A N 1
ATOM 3812 C CA . LEU A 1 490 ? 23.784 -4.036 -22.612 1.00 88.81 490 LEU A CA 1
ATOM 3813 C C . LEU A 1 490 ? 24.336 -4.721 -21.360 1.00 88.81 490 LEU A C 1
ATOM 3815 O O . LEU A 1 490 ? 25.552 -4.892 -21.280 1.00 88.81 490 LEU A O 1
ATOM 3819 N N . VAL A 1 491 ? 23.474 -5.044 -20.388 1.00 91.19 491 VAL A N 1
ATOM 3820 C CA . VAL A 1 491 ? 23.862 -5.532 -19.047 1.00 91.19 491 VAL A CA 1
ATOM 3821 C C . VAL A 1 491 ? 22.953 -6.638 -18.496 1.00 91.19 491 VAL A C 1
ATOM 3823 O O . VAL A 1 491 ? 23.200 -7.133 -17.405 1.00 91.19 491 VAL A O 1
ATOM 3826 N N . GLY A 1 492 ? 21.941 -7.105 -19.235 1.00 90.12 492 GLY A N 1
ATOM 3827 C CA . GLY A 1 492 ? 21.050 -8.192 -18.792 1.00 90.12 492 GLY A CA 1
ATOM 3828 C C . GLY A 1 492 ? 21.712 -9.573 -18.665 1.00 90.12 492 GLY A C 1
ATOM 3829 O O . GLY A 1 492 ? 21.029 -10.552 -18.400 1.00 90.12 492 GLY A O 1
ATOM 3830 N N . HIS A 1 493 ? 23.023 -9.673 -18.886 1.00 86.19 493 HIS A N 1
ATOM 3831 C CA . HIS A 1 493 ? 23.837 -10.865 -18.633 1.00 86.19 493 HIS A CA 1
ATOM 3832 C C . HIS A 1 493 ? 24.659 -10.765 -17.333 1.00 86.19 493 HIS A C 1
ATOM 3834 O O . HIS A 1 493 ? 25.292 -11.743 -16.941 1.00 86.19 493 HIS A O 1
ATOM 3840 N N . GLU A 1 494 ? 24.673 -9.600 -16.678 1.00 89.06 494 GLU A N 1
ATOM 3841 C CA . GLU A 1 494 ? 25.393 -9.367 -15.425 1.00 89.06 494 GLU A CA 1
ATOM 3842 C C . GLU A 1 494 ? 24.598 -9.911 -14.222 1.00 89.06 494 GLU A C 1
ATOM 3844 O O . GLU A 1 494 ? 23.421 -9.580 -14.076 1.00 89.06 494 GLU A O 1
ATOM 3849 N N . PRO A 1 495 ? 25.206 -10.692 -13.307 1.00 87.50 495 PRO A N 1
ATOM 3850 C CA . PRO A 1 495 ? 24.577 -11.177 -12.080 1.00 87.50 495 PRO A CA 1
ATOM 3851 C C . PRO A 1 495 ? 24.017 -10.082 -11.172 1.00 87.50 495 PRO A C 1
ATOM 3853 O O . PRO A 1 495 ? 23.131 -10.368 -10.365 1.00 87.50 495 PRO A O 1
ATOM 3856 N N . SER A 1 496 ? 24.500 -8.845 -11.285 1.00 90.94 496 SER A N 1
ATOM 3857 C CA . SER A 1 496 ? 23.913 -7.677 -10.628 1.00 90.94 496 SER A CA 1
ATOM 3858 C C . SER A 1 496 ? 22.532 -7.293 -11.175 1.00 90.94 496 SER A C 1
ATOM 3860 O O . SER A 1 496 ? 21.750 -6.690 -10.445 1.00 90.94 496 SER A O 1
ATOM 3862 N N . PHE A 1 497 ? 22.166 -7.659 -12.406 1.00 94.31 497 PHE A N 1
ATOM 3863 C CA . PHE A 1 497 ? 20.906 -7.243 -13.022 1.00 94.31 497 PHE A CA 1
ATOM 3864 C C . PHE A 1 497 ? 19.677 -7.799 -12.284 1.00 94.31 497 PHE A C 1
ATOM 3866 O O . PHE A 1 497 ? 19.458 -9.009 -12.213 1.00 94.31 497 PHE A O 1
ATOM 3873 N N . ALA A 1 498 ? 18.861 -6.897 -11.726 1.00 94.25 498 ALA A N 1
ATOM 3874 C CA . ALA A 1 498 ? 17.617 -7.233 -11.029 1.00 94.25 498 ALA A CA 1
ATOM 3875 C C . ALA A 1 498 ? 16.361 -6.987 -11.883 1.00 94.25 498 ALA A C 1
ATOM 3877 O O . ALA A 1 498 ? 15.347 -7.661 -11.709 1.00 94.25 498 ALA A O 1
ATOM 3878 N N . GLY A 1 499 ? 16.414 -6.027 -12.810 1.00 94.44 499 GLY A N 1
ATOM 3879 C CA . GLY A 1 499 ? 15.270 -5.583 -13.604 1.00 94.44 499 GLY A CA 1
ATOM 3880 C C . GLY A 1 499 ? 15.149 -4.063 -13.627 1.00 94.44 499 GLY A C 1
ATOM 3881 O O . GLY A 1 499 ? 16.156 -3.366 -13.759 1.00 94.44 499 GLY A O 1
ATOM 3882 N N . PHE A 1 500 ? 13.923 -3.546 -13.517 1.00 93.38 500 PHE A N 1
ATOM 3883 C CA . PHE A 1 500 ? 13.608 -2.143 -13.781 1.00 93.38 500 PHE A CA 1
ATOM 3884 C C . PHE A 1 500 ? 12.921 -1.435 -12.618 1.00 93.38 500 PHE A C 1
ATOM 3886 O O . PHE A 1 500 ? 11.969 -1.936 -12.021 1.00 93.38 500 PHE A O 1
ATOM 3893 N N . TYR A 1 501 ? 13.398 -0.224 -12.362 1.00 90.88 501 TYR A N 1
ATOM 3894 C CA . TYR A 1 501 ? 12.864 0.740 -11.422 1.00 90.88 501 TYR A CA 1
ATOM 3895 C C . TYR A 1 501 ? 11.983 1.764 -12.153 1.00 90.88 501 TYR A C 1
ATOM 3897 O O . TYR A 1 501 ? 12.400 2.311 -13.176 1.00 90.88 501 TYR A O 1
ATOM 3905 N N . LEU A 1 502 ? 10.789 2.066 -11.634 1.00 91.00 502 LEU A N 1
ATOM 3906 C CA . LEU A 1 502 ? 9.989 3.210 -12.093 1.00 91.00 502 LEU A CA 1
ATOM 3907 C C . LEU A 1 502 ? 9.869 4.247 -10.977 1.00 91.00 502 LEU A C 1
ATOM 3909 O O . LEU A 1 502 ? 9.258 4.007 -9.938 1.00 91.00 502 LEU A O 1
ATOM 3913 N N . ASN A 1 503 ? 10.439 5.419 -11.233 1.00 87.38 503 ASN A N 1
ATOM 3914 C CA . ASN A 1 503 ? 10.516 6.521 -10.288 1.00 87.38 503 ASN A CA 1
ATOM 3915 C C . ASN A 1 503 ? 9.230 7.372 -10.310 1.00 87.38 503 ASN A C 1
ATOM 3917 O O . ASN A 1 503 ? 8.974 8.053 -11.299 1.00 87.38 503 ASN A O 1
ATOM 3921 N N . GLU A 1 504 ? 8.443 7.390 -9.236 1.00 86.50 504 GLU A N 1
ATOM 3922 C CA . GLU A 1 504 ? 7.249 8.239 -9.065 1.00 86.50 504 GLU A CA 1
ATOM 3923 C C . GLU A 1 504 ? 6.152 8.186 -10.177 1.00 86.50 504 GLU A C 1
ATOM 3925 O O . GLU A 1 504 ? 5.521 9.221 -10.423 1.00 86.50 504 GLU A O 1
ATOM 3930 N N . PRO A 1 505 ? 5.874 7.071 -10.888 1.00 88.81 505 PRO A N 1
ATOM 3931 C CA . PRO A 1 505 ? 4.815 7.046 -11.904 1.00 88.81 505 PRO A CA 1
ATOM 3932 C C . PRO A 1 505 ? 3.444 7.390 -11.303 1.00 88.81 505 PRO A C 1
ATOM 3934 O O . PRO A 1 505 ? 3.064 6.850 -10.268 1.00 88.81 505 PRO A O 1
ATOM 3937 N N . ARG A 1 506 ? 2.691 8.283 -11.956 1.00 86.69 506 ARG A N 1
ATOM 3938 C CA . ARG A 1 506 ? 1.337 8.671 -11.531 1.00 86.69 506 ARG A CA 1
ATOM 3939 C C . ARG A 1 506 ? 0.282 8.081 -12.453 1.00 86.69 506 ARG A C 1
ATOM 3941 O O . ARG A 1 506 ? 0.390 8.205 -13.674 1.00 86.69 506 ARG A O 1
ATOM 3948 N N . ALA A 1 507 ? -0.784 7.533 -11.882 1.00 83.12 507 ALA A N 1
ATOM 3949 C CA . ALA A 1 507 ? -2.053 7.432 -12.587 1.00 83.12 507 ALA A CA 1
ATOM 3950 C C . ALA A 1 507 ? -2.716 8.817 -12.552 1.00 83.12 507 ALA A C 1
ATOM 3952 O O . ALA A 1 507 ? -2.797 9.447 -11.498 1.00 83.12 507 ALA A O 1
ATOM 3953 N N . PHE A 1 508 ? -3.131 9.340 -13.706 1.00 80.50 508 PHE A N 1
ATOM 3954 C CA . PHE A 1 508 ? -3.611 10.716 -13.801 1.00 80.50 508 PHE A CA 1
ATOM 3955 C C . PHE A 1 508 ? -4.809 10.840 -14.736 1.00 80.50 508 PHE A C 1
ATOM 3957 O O . PHE A 1 508 ? -4.881 10.165 -15.761 1.00 80.50 508 PHE A O 1
ATOM 3964 N N . ASN A 1 509 ? -5.724 11.747 -14.393 1.00 74.94 509 ASN A N 1
ATOM 3965 C CA . ASN A 1 509 ? -6.927 12.033 -15.163 1.00 74.94 509 ASN A CA 1
ATOM 3966 C C . ASN A 1 509 ? -6.561 12.710 -16.504 1.00 74.94 509 ASN A C 1
ATOM 3968 O O . ASN A 1 509 ? -6.447 13.934 -16.558 1.00 74.94 509 ASN A O 1
ATOM 3972 N N . GLY A 1 510 ? -6.354 11.922 -17.564 1.00 81.44 510 GLY A N 1
ATOM 3973 C CA . GLY A 1 510 ? -5.925 12.389 -18.889 1.00 81.44 510 GLY A CA 1
ATOM 3974 C C . GLY A 1 510 ? -7.061 12.936 -19.760 1.00 81.44 510 GLY A C 1
ATOM 3975 O O . GLY A 1 510 ? -8.049 12.252 -20.004 1.00 81.44 510 GLY A O 1
ATOM 3976 N N . TRP A 1 511 ? -6.894 14.167 -20.245 1.00 86.81 511 TRP A N 1
ATOM 3977 C CA . TRP A 1 511 ? -7.831 14.900 -21.110 1.00 86.81 511 TRP A CA 1
ATOM 3978 C C . TRP A 1 511 ? -7.403 14.938 -22.584 1.00 86.81 511 TRP A C 1
ATOM 3980 O O . TRP A 1 511 ? -8.084 15.546 -23.403 1.00 86.81 511 TRP A O 1
ATOM 3990 N N . ASP A 1 512 ? -6.286 14.307 -22.938 1.00 88.19 512 ASP A N 1
ATOM 3991 C CA . ASP A 1 512 ? -5.873 14.097 -24.327 1.00 88.19 512 ASP A CA 1
ATOM 3992 C C . ASP A 1 512 ? -6.730 13.030 -25.026 1.00 88.19 512 ASP A C 1
ATOM 3994 O O . ASP A 1 512 ? -7.250 12.111 -24.390 1.00 88.19 512 ASP A O 1
ATOM 3998 N N . ASP A 1 513 ? -6.843 13.131 -26.352 1.00 90.75 513 ASP A N 1
ATOM 3999 C CA . ASP A 1 513 ? -7.728 12.289 -27.169 1.00 90.75 513 ASP A CA 1
ATOM 4000 C C . ASP A 1 513 ? -7.457 10.785 -27.013 1.00 90.75 513 ASP A C 1
ATOM 4002 O O . ASP A 1 513 ? -8.378 9.975 -27.123 1.00 90.75 513 ASP A O 1
ATOM 4006 N N . ILE A 1 514 ? -6.207 10.397 -26.727 1.00 92.75 514 ILE A N 1
ATOM 4007 C CA . ILE A 1 514 ? -5.811 9.000 -26.516 1.00 92.75 514 ILE A CA 1
ATOM 4008 C C . ILE A 1 514 ? -6.398 8.491 -25.199 1.00 92.75 514 ILE A C 1
ATOM 4010 O O . ILE A 1 514 ? -7.133 7.500 -25.194 1.00 92.75 514 ILE A O 1
ATOM 4014 N N . CYS A 1 515 ? -6.110 9.175 -24.087 1.00 91.62 515 CYS A N 1
ATOM 4015 C CA . CYS A 1 515 ? -6.639 8.795 -22.783 1.00 91.62 515 CYS A CA 1
ATOM 4016 C C . CYS A 1 515 ? -8.183 8.927 -22.719 1.00 91.62 515 CYS A C 1
ATOM 4018 O O . CYS A 1 515 ? -8.826 8.053 -22.137 1.00 91.62 515 CYS A O 1
ATOM 4020 N N . GLN A 1 516 ? -8.802 9.900 -23.407 1.00 92.38 516 GLN A N 1
ATOM 4021 C CA . GLN A 1 516 ? -10.268 9.966 -23.565 1.00 92.38 516 GLN A CA 1
ATOM 4022 C C . GLN A 1 516 ? -10.839 8.777 -24.359 1.00 92.38 516 GLN A C 1
ATOM 4024 O O . GLN A 1 516 ? -11.820 8.165 -23.938 1.00 92.38 516 GLN A O 1
ATOM 4029 N N . THR A 1 517 ? -10.245 8.429 -25.506 1.00 94.88 517 THR A N 1
ATOM 4030 C CA . THR A 1 517 ? -10.724 7.313 -26.346 1.00 94.88 517 THR A CA 1
ATOM 4031 C C . THR A 1 517 ? -10.626 5.983 -25.601 1.00 94.88 517 THR A C 1
ATOM 4033 O O . THR A 1 517 ? -11.548 5.170 -25.663 1.00 94.88 517 THR A O 1
ATOM 4036 N N . ALA A 1 518 ? -9.556 5.787 -24.826 1.00 95.38 518 ALA A N 1
ATOM 4037 C CA . ALA A 1 518 ? -9.407 4.631 -23.950 1.00 95.38 518 ALA A CA 1
ATOM 4038 C C . ALA A 1 518 ? -10.467 4.592 -22.827 1.00 95.38 518 ALA A C 1
ATOM 4040 O O . ALA A 1 518 ? -10.982 3.515 -22.535 1.00 95.38 518 ALA A O 1
ATOM 4041 N N . PHE A 1 519 ? -10.879 5.735 -22.259 1.00 96.38 519 PHE A N 1
ATOM 4042 C CA . PHE A 1 519 ? -11.976 5.776 -21.279 1.00 96.38 519 PHE A CA 1
ATOM 4043 C C . PHE A 1 519 ? -13.328 5.387 -21.904 1.00 96.38 519 PHE A C 1
ATOM 4045 O O . PHE A 1 519 ? -14.067 4.577 -21.345 1.00 96.38 519 PHE A O 1
ATOM 4052 N N . ARG A 1 520 ? -13.625 5.876 -23.116 1.00 97.06 520 ARG A N 1
ATOM 4053 C CA . ARG A 1 520 ? -14.823 5.470 -23.882 1.00 97.06 520 ARG A CA 1
ATOM 4054 C C . ARG A 1 520 ? -14.807 3.989 -24.273 1.00 97.06 520 ARG A C 1
ATOM 4056 O O . ARG A 1 520 ? -15.868 3.399 -24.463 1.00 97.06 520 ARG A O 1
ATOM 4063 N N . ALA A 1 521 ? -13.630 3.384 -24.435 1.00 96.50 521 ALA A N 1
ATOM 4064 C CA . ALA A 1 521 ? -13.496 1.944 -24.645 1.00 96.50 521 ALA A CA 1
ATOM 4065 C C . ALA A 1 521 ? -13.743 1.162 -23.342 1.00 96.50 521 ALA A C 1
ATOM 4067 O O . ALA A 1 521 ? -14.541 0.231 -23.346 1.00 96.50 521 ALA A O 1
ATOM 4068 N N . TYR A 1 522 ? -13.153 1.598 -22.221 1.00 96.94 522 TYR A N 1
ATOM 4069 C CA . TYR A 1 522 ? -13.366 1.017 -20.888 1.00 96.94 522 TYR A CA 1
ATOM 4070 C C . TYR A 1 522 ? -14.852 0.961 -20.498 1.00 96.94 522 TYR A C 1
ATOM 4072 O O . TYR A 1 522 ? -15.336 -0.083 -20.069 1.00 96.94 522 TYR A O 1
ATOM 4080 N N . LEU A 1 523 ? -15.604 2.044 -20.723 1.00 97.31 523 LEU A N 1
ATOM 4081 C CA . LEU A 1 523 ? -17.043 2.078 -20.431 1.00 97.31 523 LEU A CA 1
ATOM 4082 C C . LEU A 1 523 ? -17.862 1.078 -21.271 1.00 97.31 523 LEU A C 1
ATOM 4084 O O . LEU A 1 523 ? -18.856 0.559 -20.773 1.00 97.31 523 LEU A O 1
ATOM 4088 N N . ARG A 1 524 ? -17.450 0.783 -22.514 1.00 96.81 524 ARG A N 1
ATOM 4089 C CA . ARG A 1 524 ? -18.111 -0.213 -23.386 1.00 96.81 524 ARG A CA 1
ATOM 4090 C C . ARG A 1 524 ? -17.726 -1.659 -23.074 1.00 96.81 524 ARG A C 1
ATOM 4092 O O . ARG A 1 524 ? -18.502 -2.557 -23.372 1.00 96.81 524 ARG A O 1
ATOM 4099 N N . ASP A 1 525 ? -16.532 -1.876 -22.532 1.00 97.25 525 ASP A N 1
ATOM 4100 C CA . ASP A 1 525 ? -16.058 -3.193 -22.092 1.00 97.25 525 ASP A CA 1
ATOM 4101 C C . ASP A 1 525 ? -16.717 -3.595 -20.760 1.00 97.25 525 ASP A C 1
ATOM 4103 O O . ASP A 1 525 ? -17.144 -4.733 -20.580 1.00 97.25 525 ASP A O 1
ATOM 4107 N N . LYS A 1 526 ? -16.877 -2.623 -19.848 1.00 95.94 526 LYS A N 1
ATOM 4108 C CA . LYS A 1 526 ? -17.451 -2.821 -18.510 1.00 95.94 526 LYS A CA 1
ATOM 4109 C C . LYS A 1 526 ? -18.983 -2.898 -18.475 1.00 95.94 526 LYS A C 1
ATOM 4111 O O . LYS A 1 526 ? -19.517 -3.546 -17.577 1.00 95.94 526 LYS A O 1
ATOM 4116 N N . TYR A 1 527 ? -19.688 -2.239 -19.400 1.00 97.00 527 TYR A N 1
ATOM 4117 C CA . TYR A 1 527 ? -21.148 -2.090 -19.347 1.00 97.00 527 TYR A CA 1
ATOM 4118 C C . TYR A 1 527 ? -21.834 -2.297 -20.699 1.00 97.00 527 TYR A C 1
ATOM 4120 O O . TYR A 1 527 ? -21.396 -1.794 -21.735 1.00 97.00 527 TYR A O 1
ATOM 4128 N N . THR A 1 528 ? -22.999 -2.948 -20.681 1.00 96.94 528 THR A N 1
ATOM 4129 C CA . THR A 1 528 ? -23.905 -2.964 -21.835 1.00 96.94 528 THR A CA 1
ATOM 4130 C C . THR A 1 528 ? -24.549 -1.590 -22.057 1.00 96.94 528 THR A C 1
ATOM 4132 O O . THR A 1 528 ? -24.706 -0.788 -21.136 1.00 96.94 528 THR A O 1
ATOM 4135 N N . ALA A 1 529 ? -25.024 -1.329 -23.280 1.00 95.06 529 ALA A N 1
ATOM 4136 C CA . ALA A 1 529 ? -25.747 -0.094 -23.607 1.00 95.06 529 ALA A CA 1
ATOM 4137 C C . ALA A 1 529 ? -27.011 0.134 -22.744 1.00 95.06 529 ALA A C 1
ATOM 4139 O O . ALA A 1 529 ? -27.414 1.276 -22.530 1.00 95.06 529 ALA A O 1
ATOM 4140 N N . ALA A 1 530 ? -27.628 -0.934 -22.224 1.00 96.69 530 ALA A N 1
ATOM 4141 C CA . ALA A 1 530 ? -28.768 -0.831 -21.314 1.00 96.69 530 ALA A CA 1
ATOM 4142 C C . ALA A 1 530 ? -28.350 -0.359 -19.910 1.00 96.69 530 ALA A C 1
ATOM 4144 O O . ALA A 1 530 ? -29.035 0.469 -19.312 1.00 96.69 530 ALA A O 1
ATOM 4145 N N . GLU A 1 531 ? -27.213 -0.842 -19.403 1.00 97.00 531 GLU A N 1
ATOM 4146 C CA . GLU A 1 531 ? -26.656 -0.431 -18.108 1.00 97.00 531 GLU A CA 1
ATOM 4147 C C . GLU A 1 531 ? -26.105 0.996 -18.165 1.00 97.00 531 GLU A C 1
ATOM 4149 O O . GLU A 1 531 ? -26.409 1.794 -17.284 1.00 97.00 531 GLU A O 1
ATOM 4154 N N . LEU A 1 532 ? -25.396 1.359 -19.240 1.00 96.19 532 LEU A N 1
ATOM 4155 C CA . LEU A 1 532 ? -24.950 2.734 -19.498 1.00 96.19 532 LEU A CA 1
ATOM 4156 C C . LEU A 1 532 ? -26.130 3.714 -19.478 1.00 96.19 532 LEU A C 1
ATOM 4158 O O . LEU A 1 532 ? -26.093 4.714 -18.760 1.00 96.19 532 LEU A O 1
ATOM 4162 N N . LYS A 1 533 ? -27.232 3.379 -20.161 1.00 95.69 533 LYS A N 1
ATOM 4163 C CA . LYS A 1 533 ? -28.457 4.186 -20.134 1.00 95.69 533 LYS A CA 1
ATOM 4164 C C . LYS A 1 533 ? -29.107 4.235 -18.743 1.00 95.69 533 LYS A C 1
ATOM 4166 O O . LYS A 1 533 ? -29.567 5.295 -18.330 1.00 95.69 533 LYS A O 1
ATOM 4171 N N . ALA A 1 534 ? -29.106 3.135 -17.985 1.00 95.25 534 ALA A N 1
ATOM 4172 C CA . ALA A 1 534 ? -29.576 3.118 -16.592 1.00 95.25 534 ALA A CA 1
ATOM 4173 C C . ALA A 1 534 ? -28.677 3.936 -15.634 1.00 95.25 534 ALA A C 1
ATOM 4175 O O . ALA A 1 534 ? -29.139 4.403 -14.591 1.00 95.25 534 ALA A O 1
ATOM 4176 N N . LEU A 1 535 ? -27.414 4.153 -16.007 1.00 93.88 535 LEU A N 1
ATOM 4177 C CA . LEU A 1 535 ? -26.465 5.061 -15.360 1.00 93.88 535 LEU A CA 1
ATOM 4178 C C . LEU A 1 535 ? -26.555 6.513 -15.880 1.00 93.88 535 LEU A C 1
ATOM 4180 O O . LEU A 1 535 ? -25.807 7.369 -15.415 1.00 93.88 535 LEU A O 1
ATOM 4184 N N . GLY A 1 536 ? -27.474 6.825 -16.801 1.00 93.69 536 GLY A N 1
ATOM 4185 C CA . GLY A 1 536 ? -27.643 8.170 -17.367 1.00 93.69 536 GLY A CA 1
ATOM 4186 C C . GLY A 1 536 ? -26.623 8.539 -18.452 1.00 93.69 536 GLY A C 1
ATOM 4187 O O . GLY A 1 536 ? -26.436 9.719 -18.738 1.00 93.69 536 GLY A O 1
ATOM 4188 N N . ILE A 1 537 ? -25.959 7.547 -19.049 1.00 95.06 537 ILE A N 1
ATOM 4189 C CA . ILE A 1 537 ? -25.006 7.701 -20.154 1.00 95.06 537 ILE A CA 1
ATOM 4190 C C . ILE A 1 537 ? -25.695 7.222 -21.441 1.00 95.06 537 ILE A C 1
ATOM 4192 O O . ILE A 1 537 ? -25.576 6.062 -21.835 1.00 95.06 537 ILE A O 1
ATOM 4196 N N . ASP A 1 538 ? -26.463 8.111 -22.078 1.00 93.00 538 ASP A N 1
ATOM 4197 C CA . ASP A 1 538 ? -27.181 7.819 -23.332 1.00 93.00 538 ASP A CA 1
ATOM 4198 C C . ASP A 1 538 ? -26.258 7.711 -24.562 1.00 93.00 538 ASP A C 1
ATOM 4200 O O . ASP A 1 538 ? -26.566 6.967 -25.492 1.00 93.00 538 ASP A O 1
ATOM 4204 N N . ASP A 1 539 ? -25.131 8.431 -24.568 1.00 94.12 539 ASP A N 1
ATOM 4205 C CA . ASP A 1 539 ? -24.131 8.429 -25.643 1.00 94.12 539 ASP A CA 1
ATOM 4206 C C . ASP A 1 539 ? -22.713 8.360 -25.050 1.00 94.12 539 ASP A C 1
ATOM 4208 O O . ASP A 1 539 ? -22.276 9.271 -24.346 1.00 94.12 539 ASP A O 1
ATOM 4212 N N . VAL A 1 540 ? -21.992 7.270 -25.336 1.00 95.44 540 VAL A N 1
ATOM 4213 C CA . VAL A 1 540 ? -20.608 7.048 -24.877 1.00 95.44 540 VAL A CA 1
ATOM 4214 C C . VAL A 1 540 ? -19.578 7.764 -25.757 1.00 95.44 540 VAL A C 1
ATOM 4216 O O . VAL A 1 540 ? -18.491 8.079 -25.275 1.00 95.44 540 VAL A O 1
ATOM 4219 N N . ASP A 1 541 ? -19.884 8.064 -27.020 1.00 94.00 541 ASP A N 1
ATOM 4220 C CA . ASP A 1 541 ? -18.971 8.821 -27.886 1.00 94.00 541 ASP A CA 1
ATOM 4221 C C . ASP A 1 541 ? -18.890 10.296 -27.468 1.00 94.00 541 ASP A C 1
ATOM 4223 O O . ASP A 1 541 ? -17.820 10.902 -27.549 1.00 94.00 541 ASP A O 1
ATOM 4227 N N . ALA A 1 542 ? -19.971 10.835 -26.897 1.00 92.50 542 ALA A N 1
ATOM 4228 C CA . ALA A 1 542 ? -19.995 12.155 -26.271 1.00 92.50 542 ALA A CA 1
ATOM 4229 C C . ALA A 1 542 ? -19.313 12.228 -24.885 1.00 92.50 542 ALA A C 1
ATOM 4231 O O . ALA A 1 542 ? -19.018 13.330 -24.418 1.00 92.50 542 ALA A O 1
ATOM 4232 N N . VAL A 1 543 ? -19.043 11.100 -24.206 1.00 93.88 543 VAL A N 1
ATOM 4233 C CA . VAL A 1 543 ? -18.474 11.113 -22.841 1.00 93.88 543 VAL A CA 1
ATOM 4234 C C . VAL A 1 543 ? -17.090 11.756 -22.819 1.00 93.88 543 VAL A C 1
ATOM 4236 O O . VAL A 1 543 ? -16.207 11.401 -23.599 1.00 93.88 543 VAL A O 1
ATOM 4239 N N . VAL A 1 544 ? -16.871 12.642 -21.851 1.00 88.38 544 VAL A N 1
ATOM 4240 C CA . VAL A 1 544 ? -15.556 13.141 -21.431 1.00 88.38 544 VAL A CA 1
ATOM 4241 C C . VAL A 1 544 ? -15.397 12.929 -19.920 1.00 88.38 544 VAL A C 1
ATOM 4243 O O . VAL A 1 544 ? -16.403 12.803 -19.217 1.00 88.38 544 VAL A O 1
ATOM 4246 N N . PRO A 1 545 ? -14.167 12.879 -19.382 1.00 84.88 545 PRO A N 1
ATOM 4247 C CA . PRO A 1 545 ? -13.962 12.914 -17.938 1.00 84.88 545 PRO A CA 1
ATOM 4248 C C . PRO A 1 545 ? -14.557 14.195 -17.320 1.00 84.88 545 PRO A C 1
ATOM 4250 O O . PRO A 1 545 ? -14.374 15.262 -17.899 1.00 84.88 545 PRO A O 1
ATOM 4253 N N . PRO A 1 546 ? -15.215 14.149 -16.149 1.00 85.62 546 PRO A N 1
ATOM 4254 C CA . PRO A 1 546 ? -15.730 15.357 -15.504 1.00 85.62 546 PRO A CA 1
ATOM 4255 C C . PRO A 1 546 ? -14.630 16.215 -14.852 1.00 85.62 546 PRO A C 1
ATOM 4257 O O . PRO A 1 546 ? -13.575 15.724 -14.423 1.00 85.62 546 PRO A O 1
ATOM 4260 N N . LEU A 1 547 ? -14.883 17.522 -14.738 1.00 83.06 547 LEU A N 1
ATOM 4261 C CA . LEU A 1 547 ? -14.035 18.458 -13.997 1.00 83.06 547 LEU A CA 1
ATOM 4262 C C . LEU A 1 547 ? -14.049 18.163 -12.484 1.00 83.06 547 LEU A C 1
ATOM 4264 O O . LEU A 1 547 ? -15.019 17.632 -11.943 1.00 83.06 547 LEU A O 1
ATOM 4268 N N . VAL A 1 548 ? -13.008 18.583 -11.747 1.00 79.88 548 VAL A N 1
ATOM 4269 C CA . VAL A 1 548 ? -12.963 18.441 -10.265 1.00 79.88 548 VAL A CA 1
ATOM 4270 C C . VAL A 1 548 ? -14.151 19.140 -9.576 1.00 79.88 548 VAL A C 1
ATOM 4272 O O . VAL A 1 548 ? -14.588 18.719 -8.501 1.00 79.88 548 VAL A O 1
ATOM 4275 N N . THR A 1 549 ? -14.673 20.197 -10.205 1.00 82.12 549 THR A N 1
ATOM 4276 C CA . THR A 1 549 ? -15.868 20.959 -9.809 1.00 82.12 549 THR A CA 1
ATOM 4277 C C . THR A 1 549 ? -17.186 20.259 -10.142 1.00 82.12 549 THR A C 1
ATOM 4279 O O . THR A 1 549 ? -18.197 20.547 -9.514 1.00 82.12 549 THR A O 1
ATOM 4282 N N . GLU A 1 550 ? -17.190 19.336 -11.104 1.00 85.50 550 GLU A N 1
ATOM 4283 C CA . GLU A 1 550 ? -18.389 18.648 -11.601 1.00 85.50 550 GLU A CA 1
ATOM 4284 C C . GLU A 1 550 ? -18.630 17.300 -10.916 1.00 85.50 550 GLU A C 1
ATOM 4286 O O . GLU A 1 550 ? -19.694 16.715 -11.093 1.00 85.50 550 GLU A O 1
ATOM 4291 N N . ARG A 1 551 ? -17.689 16.814 -10.093 1.00 83.00 551 ARG A N 1
ATOM 4292 C CA . ARG A 1 551 ? -17.756 15.483 -9.460 1.00 83.00 551 ARG A CA 1
ATOM 4293 C C . ARG A 1 551 ? -19.042 15.192 -8.675 1.00 83.00 551 ARG A C 1
ATOM 4295 O O . ARG A 1 551 ? -19.444 14.042 -8.593 1.00 83.00 551 ARG A O 1
ATOM 4302 N N . GLY A 1 552 ? -19.698 16.217 -8.124 1.00 82.69 552 GLY A N 1
ATOM 4303 C CA . GLY A 1 552 ? -20.996 16.076 -7.446 1.00 82.69 552 GLY A CA 1
ATOM 4304 C C . GLY A 1 552 ? -22.208 16.051 -8.389 1.00 82.69 552 GLY A C 1
ATOM 4305 O O . GLY A 1 552 ? -23.251 15.527 -8.018 1.00 82.69 552 GLY A O 1
ATOM 4306 N N . ALA A 1 553 ? -22.076 16.590 -9.604 1.00 88.50 553 ALA A N 1
ATOM 4307 C CA . ALA A 1 553 ? -23.105 16.559 -10.648 1.00 88.50 553 ALA A CA 1
ATOM 4308 C C . ALA A 1 553 ? -22.965 15.336 -11.574 1.00 88.50 553 ALA A C 1
ATOM 4310 O O . ALA A 1 553 ? -23.954 14.864 -12.125 1.00 88.50 553 ALA A O 1
ATOM 4311 N N . GLN A 1 554 ? -21.746 14.807 -11.724 1.00 91.00 554 GLN A N 1
ATOM 4312 C CA . GLN A 1 554 ? -21.417 13.636 -12.543 1.00 91.00 554 GLN A CA 1
ATOM 4313 C C . GLN A 1 554 ? -20.682 12.548 -11.719 1.00 91.00 554 GLN A C 1
ATOM 4315 O O . GLN A 1 554 ? -19.584 12.132 -12.101 1.00 91.00 554 GLN A O 1
ATOM 4320 N N . PRO A 1 555 ? -21.241 12.076 -10.583 1.00 90.69 555 PRO A N 1
ATOM 4321 C CA . PRO A 1 555 ? -20.533 11.180 -9.661 1.00 90.69 555 PRO A CA 1
ATOM 4322 C C . PRO A 1 555 ? -20.156 9.840 -10.307 1.00 90.69 555 PRO A C 1
ATOM 4324 O O . PRO A 1 555 ? -19.040 9.368 -10.116 1.00 90.69 555 PRO A O 1
ATOM 4327 N N . ILE A 1 556 ? -21.023 9.295 -11.171 1.00 92.94 556 ILE A N 1
ATOM 4328 C CA . ILE A 1 556 ? -20.773 8.059 -11.931 1.00 92.94 556 ILE A CA 1
ATOM 4329 C C . ILE A 1 556 ? -19.527 8.199 -12.807 1.00 92.94 556 ILE A C 1
ATOM 4331 O O . ILE A 1 556 ? -18.577 7.444 -12.632 1.00 92.94 556 ILE A O 1
ATOM 4335 N N . LEU A 1 557 ? -19.487 9.190 -13.704 1.00 93.12 557 LEU A N 1
ATOM 4336 C CA . LEU A 1 557 ? -18.329 9.396 -14.579 1.00 93.12 557 LEU A CA 1
ATOM 4337 C C . LEU A 1 557 ? -17.065 9.771 -13.792 1.00 93.12 557 LEU A C 1
ATOM 4339 O O . LEU A 1 557 ? -15.968 9.423 -14.217 1.00 93.12 557 LEU A O 1
ATOM 4343 N N . TRP A 1 558 ? -17.192 10.430 -12.636 1.00 90.69 558 TRP A N 1
ATOM 4344 C CA . TRP A 1 558 ? -16.053 10.722 -11.764 1.00 90.69 558 TRP A CA 1
ATOM 4345 C C . TRP A 1 558 ? -15.479 9.453 -11.111 1.00 90.69 558 TRP A C 1
ATOM 4347 O O . TRP A 1 558 ? -14.266 9.236 -11.164 1.00 90.69 558 TRP A O 1
ATOM 4357 N N . ALA A 1 559 ? -16.334 8.595 -10.546 1.00 90.81 559 ALA A N 1
ATOM 4358 C CA . ALA A 1 559 ? -15.940 7.323 -9.941 1.00 90.81 559 ALA A CA 1
ATOM 4359 C C . ALA A 1 559 ? -15.351 6.359 -10.984 1.00 90.81 559 ALA A C 1
ATOM 4361 O O . ALA A 1 559 ? -14.261 5.827 -10.784 1.00 90.81 559 ALA A O 1
ATOM 4362 N N . GLU A 1 560 ? -16.023 6.203 -12.128 1.00 93.56 560 GLU A N 1
ATOM 4363 C CA . GLU A 1 560 ? -15.583 5.356 -13.242 1.00 93.56 560 GLU A CA 1
ATOM 4364 C C . GLU A 1 560 ? -14.263 5.831 -13.860 1.00 93.56 560 GLU A C 1
ATOM 4366 O O . GLU A 1 560 ? -13.406 5.015 -14.196 1.00 93.56 560 GLU A O 1
ATOM 4371 N N . HIS A 1 561 ? -14.050 7.146 -13.972 1.00 91.44 561 HIS A N 1
ATOM 4372 C CA . HIS A 1 561 ? -12.782 7.681 -14.464 1.00 91.44 561 HIS A CA 1
ATOM 4373 C C . HIS A 1 561 ? -11.635 7.510 -13.452 1.00 91.44 561 HIS A C 1
ATOM 4375 O O . HIS A 1 561 ? -10.489 7.293 -13.852 1.00 91.44 561 HIS A O 1
ATOM 4381 N N . GLY A 1 562 ? -11.940 7.561 -12.148 1.00 89.25 562 GLY A N 1
ATOM 4382 C CA . GLY A 1 562 ? -11.017 7.167 -11.081 1.00 89.25 562 GLY A CA 1
ATOM 4383 C C . GLY A 1 562 ? -10.605 5.700 -11.210 1.00 89.25 562 GLY A C 1
ATOM 4384 O O . GLY A 1 562 ? -9.421 5.410 -11.344 1.00 89.25 562 GLY A O 1
ATOM 4385 N N . ASP A 1 563 ? -11.584 4.797 -11.295 1.00 90.62 563 ASP A N 1
ATOM 4386 C CA . ASP A 1 563 ? -11.379 3.369 -11.571 1.00 90.62 563 ASP A CA 1
ATOM 4387 C C . ASP A 1 563 ? -10.480 3.160 -12.816 1.00 90.62 563 ASP A C 1
ATOM 4389 O O . ASP A 1 563 ? -9.521 2.385 -12.773 1.00 90.62 563 ASP A O 1
ATOM 4393 N N . PHE A 1 564 ? -10.755 3.878 -13.912 1.00 93.50 564 PHE A N 1
ATOM 4394 C CA . PHE A 1 564 ? -10.079 3.754 -15.209 1.00 93.50 564 PHE A CA 1
ATOM 4395 C C . PHE A 1 564 ? -8.609 4.211 -15.234 1.00 93.50 564 PHE A C 1
ATOM 4397 O O . PHE A 1 564 ? -7.785 3.556 -15.881 1.00 93.50 564 PHE A O 1
ATOM 4404 N N . ARG A 1 565 ? -8.232 5.315 -14.570 1.00 90.38 565 ARG A N 1
ATOM 4405 C CA . ARG A 1 565 ? -6.821 5.773 -14.584 1.00 90.38 565 ARG A CA 1
ATOM 4406 C C . ARG A 1 565 ? -5.889 4.760 -13.904 1.00 90.38 565 ARG A C 1
ATOM 4408 O O . ARG A 1 565 ? -4.777 4.524 -14.383 1.00 90.38 565 ARG A O 1
ATOM 4415 N N . ASP A 1 566 ? -6.375 4.114 -12.848 1.00 89.62 566 ASP A N 1
ATOM 4416 C CA . ASP A 1 566 ? -5.625 3.149 -12.046 1.00 89.62 566 ASP A CA 1
ATOM 4417 C C . ASP A 1 566 ? -5.622 1.766 -12.741 1.00 89.62 566 ASP A C 1
ATOM 4419 O O . ASP A 1 566 ? -4.610 1.060 -12.746 1.00 89.62 566 ASP A O 1
ATOM 4423 N N . GLU A 1 567 ? -6.705 1.437 -13.464 1.00 92.62 567 GLU A N 1
ATOM 4424 C CA . GLU A 1 567 ? -6.776 0.333 -14.438 1.00 92.62 567 GLU A CA 1
ATOM 4425 C C . GLU A 1 567 ? -5.733 0.494 -15.562 1.00 92.62 567 GLU A C 1
ATOM 4427 O O . GLU A 1 567 ? -5.001 -0.441 -15.889 1.00 92.62 567 GLU A O 1
ATOM 4432 N N . SER A 1 568 ? -5.622 1.704 -16.122 1.00 94.19 568 SER A N 1
ATOM 4433 C CA . SER A 1 568 ? -4.698 2.032 -17.215 1.00 94.19 568 SER A CA 1
ATOM 4434 C C . SER A 1 568 ? -3.236 1.852 -16.798 1.00 94.19 568 SER A C 1
ATOM 4436 O O . SER A 1 568 ? -2.451 1.261 -17.542 1.00 94.19 568 SER A O 1
ATOM 4438 N N . MET A 1 569 ? -2.864 2.310 -15.595 1.00 93.62 569 MET A N 1
ATOM 4439 C CA . MET A 1 569 ? -1.497 2.148 -15.089 1.00 93.62 569 MET A CA 1
ATOM 4440 C C . MET A 1 569 ? -1.165 0.679 -14.788 1.00 93.62 569 MET A C 1
ATOM 4442 O O . MET A 1 569 ? -0.097 0.209 -15.184 1.00 93.62 569 MET A O 1
ATOM 4446 N N . LYS A 1 570 ? -2.097 -0.081 -14.187 1.00 94.75 570 LYS A N 1
ATOM 4447 C CA . LYS A 1 570 ? -1.969 -1.541 -14.012 1.00 94.75 570 LYS A CA 1
ATOM 4448 C C . LYS A 1 570 ? -1.700 -2.240 -15.350 1.00 94.75 570 LYS A C 1
ATOM 4450 O O . LYS A 1 570 ? -0.759 -3.025 -15.463 1.00 94.75 570 LYS A O 1
ATOM 4455 N N . ASN A 1 571 ? -2.489 -1.924 -16.376 1.00 95.62 571 ASN A N 1
ATOM 4456 C CA . ASN A 1 571 ? -2.389 -2.555 -17.692 1.00 95.62 571 ASN A CA 1
ATOM 4457 C C . ASN A 1 571 ? -1.082 -2.187 -18.421 1.00 95.62 571 ASN A C 1
ATOM 4459 O O . ASN A 1 571 ? -0.495 -3.033 -19.099 1.00 95.62 571 ASN A O 1
ATOM 4463 N N . ALA A 1 572 ? -0.575 -0.963 -18.242 1.00 95.31 572 ALA A N 1
ATOM 4464 C CA . ALA A 1 572 ? 0.746 -0.574 -18.732 1.00 95.31 572 ALA A CA 1
ATOM 4465 C C . ALA A 1 572 ? 1.885 -1.304 -17.998 1.00 95.31 572 ALA A C 1
ATOM 4467 O O . ALA A 1 572 ? 2.788 -1.827 -18.652 1.00 95.31 572 ALA A O 1
ATOM 4468 N N . PHE A 1 573 ? 1.835 -1.406 -16.665 1.00 96.19 573 PHE A N 1
ATOM 4469 C CA . PHE A 1 573 ? 2.831 -2.159 -15.890 1.00 96.19 573 PHE A CA 1
ATOM 4470 C C . PHE A 1 573 ? 2.854 -3.638 -16.292 1.00 96.19 573 PHE A C 1
ATOM 4472 O O . PHE A 1 573 ? 3.935 -4.193 -16.477 1.00 96.19 573 PHE A O 1
ATOM 4479 N N . GLN A 1 574 ? 1.690 -4.257 -16.512 1.00 96.94 574 GLN A N 1
ATOM 4480 C CA . GLN A 1 574 ? 1.594 -5.633 -17.002 1.00 96.94 574 GLN A CA 1
ATOM 4481 C C . GLN A 1 574 ? 2.266 -5.796 -18.379 1.00 96.94 574 GLN A C 1
ATOM 4483 O O . GLN A 1 574 ? 3.163 -6.623 -18.526 1.00 96.94 574 GLN A O 1
ATOM 4488 N N . GLN A 1 575 ? 1.946 -4.935 -19.354 1.00 96.81 575 GLN A N 1
ATOM 4489 C CA . GLN A 1 575 ? 2.593 -4.951 -20.676 1.00 96.81 575 GLN A CA 1
ATOM 4490 C C . GLN A 1 575 ? 4.116 -4.756 -20.635 1.00 96.81 575 GLN A C 1
ATOM 4492 O O . GLN A 1 575 ? 4.830 -5.308 -21.477 1.00 96.81 575 GLN A O 1
ATOM 4497 N N . LEU A 1 576 ? 4.615 -3.930 -19.711 1.00 96.31 576 LEU A N 1
ATOM 4498 C CA . LEU A 1 576 ? 6.049 -3.713 -19.524 1.00 96.31 576 LEU A CA 1
ATOM 4499 C C . LEU A 1 576 ? 6.702 -4.936 -18.871 1.00 96.31 576 LEU A C 1
ATOM 4501 O O . LEU A 1 576 ? 7.754 -5.365 -19.339 1.00 96.31 576 LEU A O 1
ATOM 4505 N N . MET A 1 577 ? 6.061 -5.544 -17.866 1.00 96.62 577 MET A N 1
ATOM 4506 C CA . MET A 1 577 ? 6.534 -6.780 -17.236 1.00 96.62 577 MET A CA 1
ATOM 4507 C C . MET A 1 577 ? 6.608 -7.952 -18.218 1.00 96.62 577 MET A C 1
ATOM 4509 O O . MET A 1 577 ? 7.611 -8.660 -18.236 1.00 96.62 577 MET A O 1
ATOM 4513 N N . ASP A 1 578 ? 5.581 -8.158 -19.041 1.00 97.25 578 ASP A N 1
ATOM 4514 C CA . ASP A 1 578 ? 5.534 -9.292 -19.970 1.00 97.25 578 ASP A CA 1
ATOM 4515 C C . ASP A 1 578 ? 6.583 -9.147 -21.078 1.00 97.25 578 ASP A C 1
ATOM 4517 O O . ASP A 1 578 ? 7.298 -10.100 -21.397 1.00 97.25 578 ASP A O 1
ATOM 4521 N N . TYR A 1 579 ? 6.763 -7.928 -21.600 1.00 97.56 579 TYR A N 1
ATOM 4522 C CA . TYR A 1 579 ? 7.839 -7.633 -22.543 1.00 97.56 579 TYR A CA 1
ATOM 4523 C C . TYR A 1 579 ? 9.226 -7.825 -21.906 1.00 97.56 579 TYR A C 1
ATOM 4525 O O . TYR A 1 579 ? 10.067 -8.522 -22.471 1.00 97.56 579 TYR A O 1
ATOM 4533 N N . MET A 1 580 ? 9.445 -7.267 -20.711 1.00 95.69 580 MET A N 1
ATOM 4534 C CA . MET A 1 580 ? 10.685 -7.392 -19.935 1.00 95.69 580 MET A CA 1
ATOM 4535 C C . MET A 1 580 ? 11.055 -8.863 -19.701 1.00 95.69 580 MET A C 1
ATOM 4537 O O . MET A 1 580 ? 12.181 -9.265 -19.997 1.00 95.69 580 MET A O 1
ATOM 4541 N N . ARG A 1 581 ? 10.103 -9.688 -19.245 1.00 95.44 581 ARG A N 1
ATOM 4542 C CA . ARG A 1 581 ? 10.328 -11.121 -18.998 1.00 95.44 581 ARG A CA 1
ATOM 4543 C C . ARG A 1 581 ? 10.494 -11.935 -20.285 1.00 95.44 581 ARG A C 1
ATOM 4545 O O . ARG A 1 581 ? 11.191 -12.944 -20.256 1.00 95.44 581 ARG A O 1
ATOM 4552 N N . SER A 1 582 ? 9.953 -11.484 -21.424 1.00 96.88 582 SER A N 1
ATOM 4553 C CA . SER A 1 582 ? 10.244 -12.095 -22.734 1.00 96.88 582 SER A CA 1
ATOM 4554 C C . SER A 1 582 ? 11.704 -11.924 -23.189 1.00 96.88 582 SER A C 1
ATOM 4556 O O . SER A 1 582 ? 12.175 -12.694 -24.025 1.00 96.88 582 SER A O 1
ATOM 4558 N N . LEU A 1 583 ? 12.426 -10.945 -22.625 1.00 96.00 583 LEU A N 1
ATOM 4559 C CA . LEU A 1 583 ? 13.849 -10.703 -22.885 1.00 96.00 583 LEU A CA 1
ATOM 4560 C C . LEU A 1 583 ? 14.753 -11.273 -21.781 1.00 96.00 583 LEU A C 1
ATOM 4562 O O . LEU A 1 583 ? 15.820 -11.799 -22.085 1.00 96.00 583 LEU A O 1
ATOM 4566 N N . HIS A 1 584 ? 14.330 -11.178 -20.517 1.00 95.00 584 HIS A N 1
ATOM 4567 C CA . HIS A 1 584 ? 15.049 -11.700 -19.353 1.00 95.00 584 HIS A CA 1
ATOM 4568 C C . HIS A 1 584 ? 14.055 -12.263 -18.311 1.00 95.00 584 HIS A C 1
ATOM 4570 O O . HIS A 1 584 ? 13.488 -11.483 -17.540 1.00 95.00 584 HIS A O 1
ATOM 4576 N N . PRO A 1 585 ? 13.823 -13.593 -18.257 1.00 93.19 585 PRO A N 1
ATOM 4577 C CA . PRO A 1 585 ? 12.728 -14.198 -17.486 1.00 93.19 585 PRO A CA 1
ATOM 4578 C C . PRO A 1 585 ? 12.666 -13.814 -16.002 1.00 93.19 585 PRO A C 1
ATOM 4580 O O . PRO A 1 585 ? 11.579 -13.552 -15.486 1.00 93.19 585 PRO A O 1
ATOM 4583 N N . ASP A 1 586 ? 13.817 -13.723 -15.332 1.00 92.06 586 ASP A N 1
ATOM 4584 C CA . ASP A 1 586 ? 13.899 -13.437 -13.893 1.00 92.06 586 ASP A CA 1
ATOM 4585 C C . ASP A 1 586 ? 13.816 -11.943 -13.542 1.00 92.06 586 ASP A C 1
ATOM 4587 O O . ASP A 1 586 ? 13.862 -11.586 -12.365 1.00 92.06 586 ASP A O 1
ATOM 4591 N N . ALA A 1 587 ? 13.702 -11.056 -14.537 1.00 95.12 587 ALA A N 1
ATOM 4592 C CA . ALA A 1 587 ? 13.689 -9.615 -14.306 1.00 95.12 587 ALA A CA 1
ATOM 4593 C C . ALA A 1 587 ? 12.460 -9.168 -13.493 1.00 95.12 587 ALA A C 1
ATOM 4595 O O . ALA A 1 587 ? 11.359 -9.720 -13.613 1.00 95.12 587 ALA A O 1
ATOM 4596 N N . LYS A 1 588 ? 12.663 -8.136 -12.670 1.00 95.44 588 LYS A N 1
ATOM 4597 C CA . LYS A 1 588 ? 11.697 -7.634 -11.689 1.00 95.44 588 LYS A CA 1
ATOM 4598 C C . LYS A 1 588 ? 11.285 -6.196 -11.978 1.00 95.44 588 LYS A C 1
ATOM 4600 O O . LYS A 1 588 ? 12.139 -5.362 -12.269 1.00 95.44 588 LYS A O 1
ATOM 4605 N N . LEU A 1 589 ? 9.988 -5.895 -11.866 1.00 95.56 589 LEU A N 1
ATOM 4606 C CA . LEU A 1 589 ? 9.485 -4.519 -11.910 1.00 95.56 589 LEU A CA 1
ATOM 4607 C C . LEU A 1 589 ? 9.279 -3.978 -10.489 1.00 95.56 589 LEU A C 1
ATOM 4609 O O . LEU A 1 589 ? 8.486 -4.529 -9.723 1.00 95.56 589 LEU A O 1
ATOM 4613 N N . PHE A 1 590 ? 9.968 -2.879 -10.181 1.00 94.69 590 PHE A N 1
ATOM 4614 C CA . PHE A 1 590 ? 9.940 -2.175 -8.900 1.00 94.69 590 PHE A CA 1
ATOM 4615 C C . PHE A 1 590 ? 9.543 -0.703 -9.107 1.00 94.69 590 PHE A C 1
ATOM 4617 O O . PHE A 1 590 ? 10.398 0.131 -9.396 1.00 94.69 590 PHE A O 1
ATOM 4624 N N . PRO A 1 591 ? 8.260 -0.327 -9.002 1.00 93.19 591 PRO A N 1
ATOM 4625 C CA . PRO A 1 591 ? 7.878 1.074 -9.023 1.00 93.19 591 PRO A CA 1
ATOM 4626 C C . PRO A 1 591 ? 7.832 1.648 -7.592 1.00 93.19 591 PRO A C 1
ATOM 4628 O O . PRO A 1 591 ? 7.115 1.123 -6.738 1.00 93.19 591 PRO A O 1
ATOM 4631 N N . ILE A 1 592 ? 8.553 2.750 -7.334 1.00 89.88 592 ILE A N 1
ATOM 4632 C CA . ILE A 1 592 ? 8.280 3.611 -6.168 1.00 89.88 592 ILE A CA 1
ATOM 4633 C C . ILE A 1 592 ? 7.217 4.615 -6.585 1.00 89.88 592 ILE A C 1
ATOM 4635 O O . ILE A 1 592 ? 7.448 5.426 -7.480 1.00 89.88 592 ILE A O 1
ATOM 4639 N N . ILE A 1 593 ? 6.062 4.583 -5.931 1.00 86.56 593 ILE A N 1
ATOM 4640 C CA . ILE A 1 593 ? 4.940 5.465 -6.244 1.00 86.56 593 ILE A CA 1
ATOM 4641 C C . ILE A 1 593 ? 4.848 6.603 -5.217 1.00 86.56 593 ILE A C 1
ATOM 4643 O O . ILE A 1 593 ? 5.115 6.415 -4.027 1.00 86.56 593 ILE A O 1
ATOM 4647 N N . ASN A 1 594 ? 4.421 7.783 -5.676 1.00 79.12 594 ASN A N 1
ATOM 4648 C CA . ASN A 1 594 ? 3.991 8.857 -4.778 1.00 79.12 594 ASN A CA 1
ATOM 4649 C C . ASN A 1 594 ? 2.737 8.426 -3.986 1.00 79.12 594 ASN A C 1
ATOM 4651 O O . ASN A 1 594 ? 1.900 7.706 -4.528 1.00 79.12 594 ASN A O 1
ATOM 4655 N N . PRO A 1 595 ? 2.514 8.945 -2.766 1.00 74.12 595 PRO A N 1
ATOM 4656 C CA . PRO A 1 595 ? 1.315 8.635 -1.987 1.00 74.12 595 PRO A CA 1
ATOM 4657 C C . PRO A 1 595 ? -0.037 9.014 -2.632 1.00 74.12 595 PRO A C 1
ATOM 4659 O O . PRO A 1 595 ? -1.063 8.635 -2.078 1.00 74.12 595 PRO A O 1
ATOM 4662 N N . ASP A 1 596 ? -0.082 9.766 -3.746 1.00 71.56 596 ASP A N 1
ATOM 4663 C CA . ASP A 1 596 ? -1.327 10.247 -4.385 1.00 71.56 596 ASP A CA 1
ATOM 4664 C C . ASP A 1 596 ? -1.905 9.281 -5.426 1.00 71.56 596 ASP A C 1
ATOM 4666 O O . ASP A 1 596 ? -2.851 9.623 -6.135 1.00 71.56 596 ASP A O 1
ATOM 4670 N N . VAL A 1 597 ? -1.377 8.058 -5.477 1.00 80.25 597 VAL A N 1
ATOM 4671 C CA . VAL A 1 597 ? -1.920 6.957 -6.270 1.00 80.25 597 VAL A CA 1
ATOM 4672 C C . VAL A 1 597 ? -2.252 5.791 -5.343 1.00 80.25 597 VAL A C 1
ATOM 4674 O O . VAL A 1 597 ? -1.445 5.424 -4.489 1.00 80.25 597 VAL A O 1
ATOM 4677 N N . CYS A 1 598 ? -3.432 5.197 -5.514 1.00 86.06 598 CYS A N 1
ATOM 4678 C CA . CYS A 1 598 ? -3.825 4.021 -4.751 1.00 86.06 598 CYS A CA 1
ATOM 4679 C C . CYS A 1 598 ? -3.105 2.762 -5.275 1.00 86.06 598 CYS A C 1
ATOM 4681 O O . CYS A 1 598 ? -3.254 2.429 -6.454 1.00 86.06 598 CYS A O 1
ATOM 4683 N N . PRO A 1 599 ? -2.371 2.006 -4.434 1.00 90.00 599 PRO A N 1
ATOM 4684 C CA . PRO A 1 599 ? -1.690 0.784 -4.857 1.00 90.00 599 PRO A CA 1
ATOM 4685 C C . PRO A 1 599 ? -2.628 -0.394 -5.141 1.00 90.00 599 PRO A C 1
ATOM 4687 O O . PRO A 1 599 ? -2.180 -1.370 -5.742 1.00 90.00 599 PRO A O 1
ATOM 4690 N N . ALA A 1 600 ? -3.904 -0.323 -4.748 1.00 89.88 600 ALA A N 1
ATOM 4691 C CA . ALA A 1 600 ? -4.825 -1.460 -4.713 1.00 89.88 600 ALA A CA 1
ATOM 4692 C C . ALA A 1 600 ? -4.935 -2.242 -6.036 1.00 89.88 600 ALA A C 1
ATOM 4694 O O . ALA A 1 600 ? -5.044 -3.468 -6.022 1.00 89.88 600 ALA A O 1
ATOM 4695 N N . LYS A 1 601 ? -4.855 -1.560 -7.189 1.00 89.69 601 LYS A N 1
ATOM 4696 C CA . LYS A 1 601 ? -4.965 -2.210 -8.507 1.00 89.69 601 LYS A CA 1
ATOM 4697 C C . LYS A 1 601 ? -3.677 -2.842 -9.035 1.00 89.69 601 LYS A C 1
ATOM 4699 O O . LYS A 1 601 ? -3.769 -3.771 -9.834 1.00 89.69 601 LYS A O 1
ATOM 4704 N N . TYR A 1 602 ? -2.493 -2.361 -8.646 1.00 90.94 602 TYR A N 1
ATOM 4705 C CA . TYR A 1 602 ? -1.215 -2.803 -9.237 1.00 90.94 602 TYR A CA 1
ATOM 4706 C C . TYR A 1 602 ? -0.217 -3.412 -8.241 1.00 90.94 602 TYR A C 1
ATOM 4708 O O . TYR A 1 602 ? 0.631 -4.205 -8.654 1.00 90.94 602 TYR A O 1
ATOM 4716 N N . GLY A 1 603 ? -0.343 -3.129 -6.941 1.00 93.31 603 GLY A N 1
ATOM 4717 C CA . GLY A 1 603 ? 0.354 -3.849 -5.869 1.00 93.31 603 GLY A CA 1
ATOM 4718 C C . GLY A 1 603 ? 0.239 -5.379 -5.993 1.00 93.31 603 GLY A C 1
ATOM 4719 O O . GLY A 1 603 ? 1.266 -6.054 -5.875 1.00 93.31 603 GLY A O 1
ATOM 4720 N N . PRO A 1 604 ? -0.939 -5.931 -6.363 1.00 93.88 604 PRO A N 1
ATOM 4721 C CA . PRO A 1 604 ? -1.122 -7.367 -6.571 1.00 93.88 604 PRO A CA 1
ATOM 4722 C C . PRO A 1 604 ? -0.434 -7.968 -7.811 1.00 93.88 604 PRO A C 1
ATOM 4724 O O . PRO A 1 604 ? -0.515 -9.182 -7.993 1.00 93.88 604 PRO A O 1
ATOM 4727 N N . ILE A 1 605 ? 0.221 -7.179 -8.680 1.00 94.12 605 ILE A N 1
ATOM 4728 C CA . ILE A 1 605 ? 0.897 -7.699 -9.892 1.00 94.12 605 ILE A CA 1
ATOM 4729 C C . ILE A 1 605 ? 2.412 -7.449 -9.936 1.00 94.12 605 ILE A C 1
ATOM 4731 O O . ILE A 1 605 ? 3.135 -8.317 -10.444 1.00 94.12 605 ILE A O 1
ATOM 4735 N N . VAL A 1 606 ? 2.894 -6.322 -9.397 1.00 95.12 606 VAL A N 1
ATOM 4736 C CA . VAL A 1 606 ? 4.320 -5.931 -9.423 1.00 95.12 606 VAL A CA 1
ATOM 4737 C C . VAL A 1 606 ? 5.199 -6.877 -8.594 1.00 95.12 606 VAL A C 1
ATOM 4739 O O . VAL A 1 606 ? 4.708 -7.586 -7.717 1.00 95.12 606 VAL A O 1
ATOM 4742 N N . ASP A 1 607 ? 6.499 -6.944 -8.895 1.00 95.19 607 ASP A N 1
ATOM 4743 C CA . ASP A 1 607 ? 7.420 -7.850 -8.190 1.00 95.19 607 ASP A CA 1
ATOM 4744 C C . ASP A 1 607 ? 7.886 -7.296 -6.835 1.00 95.19 607 ASP A C 1
ATOM 4746 O O . ASP A 1 607 ? 8.138 -8.066 -5.912 1.00 95.19 607 ASP A O 1
ATOM 4750 N N . VAL A 1 608 ? 8.021 -5.973 -6.733 1.00 93.88 608 VAL A N 1
ATOM 4751 C CA . VAL A 1 608 ? 8.420 -5.225 -5.532 1.00 93.88 608 VAL A CA 1
ATOM 4752 C C . VAL A 1 608 ? 7.597 -3.941 -5.531 1.00 93.88 608 VAL A C 1
ATOM 4754 O O . VAL A 1 608 ? 7.521 -3.293 -6.571 1.00 93.88 608 VAL A O 1
ATOM 4757 N N . LEU A 1 609 ? 6.983 -3.553 -4.413 1.00 93.81 609 LEU A N 1
ATOM 4758 C CA . LEU A 1 609 ? 6.247 -2.284 -4.314 1.00 93.81 609 LEU A CA 1
ATOM 4759 C C . LEU A 1 609 ? 7.081 -1.265 -3.531 1.00 93.81 609 LEU A C 1
ATOM 4761 O O . LEU A 1 609 ? 7.708 -1.622 -2.539 1.00 93.81 609 LEU A O 1
ATOM 4765 N N . GLY A 1 610 ? 7.090 -0.000 -3.950 1.00 91.69 610 GLY A N 1
ATOM 4766 C CA . GLY A 1 610 ? 7.757 1.079 -3.223 1.00 91.69 610 GLY A CA 1
ATOM 4767 C C . GLY A 1 610 ? 6.856 2.287 -2.987 1.00 91.69 610 GLY A C 1
ATOM 4768 O O . GLY A 1 610 ? 5.985 2.588 -3.804 1.00 91.69 610 GLY A O 1
ATOM 4769 N N . CYS A 1 611 ? 7.082 2.998 -1.883 1.00 86.44 611 CYS A N 1
ATOM 4770 C CA . CYS A 1 611 ? 6.263 4.137 -1.457 1.00 86.44 611 CYS A CA 1
ATOM 4771 C C . CYS A 1 611 ? 7.110 5.347 -1.029 1.00 86.44 611 CYS A C 1
ATOM 4773 O O . CYS A 1 611 ? 8.048 5.205 -0.245 1.00 86.44 611 CYS A O 1
ATOM 4775 N N . ASP A 1 612 ? 6.780 6.539 -1.538 1.00 83.81 612 ASP A N 1
ATOM 4776 C CA . ASP A 1 612 ? 7.584 7.767 -1.394 1.00 83.81 612 ASP A CA 1
ATOM 4777 C C . ASP A 1 612 ? 7.042 8.717 -0.299 1.00 83.81 612 ASP A C 1
ATOM 4779 O O . ASP A 1 612 ? 6.590 9.832 -0.567 1.00 83.81 612 ASP A O 1
ATOM 4783 N N . PHE A 1 613 ? 6.986 8.254 0.958 1.00 77.31 613 PHE A N 1
ATOM 4784 C CA . PHE A 1 613 ? 6.222 8.950 2.011 1.00 77.31 613 PHE A CA 1
ATOM 4785 C C . PHE A 1 613 ? 6.910 10.164 2.655 1.00 77.31 613 PHE A C 1
ATOM 4787 O O . PHE A 1 613 ? 6.209 11.065 3.123 1.00 77.31 613 PHE A O 1
ATOM 4794 N N . TYR A 1 614 ? 8.247 10.205 2.735 1.00 81.56 614 TYR A N 1
ATOM 4795 C CA . TYR A 1 614 ? 9.031 11.322 3.309 1.00 81.56 614 TYR A CA 1
ATOM 4796 C C . TYR A 1 614 ? 8.483 11.925 4.621 1.00 81.56 614 TYR A C 1
ATOM 4798 O O . TYR A 1 614 ? 8.463 13.153 4.806 1.00 81.56 614 TYR A O 1
ATOM 4806 N N . SER A 1 615 ? 8.024 11.048 5.518 1.00 79.44 615 SER A N 1
ATOM 4807 C CA . SER A 1 615 ? 7.257 11.381 6.724 1.00 79.44 615 SER A CA 1
ATOM 4808 C C . SER A 1 615 ? 8.042 11.171 8.032 1.00 79.44 615 SER A C 1
ATOM 4810 O O . SER A 1 615 ? 7.465 11.263 9.115 1.00 79.44 615 SER A O 1
ATOM 4812 N N . ARG A 1 616 ? 9.376 11.020 7.957 1.00 86.19 616 ARG A N 1
ATOM 4813 C CA . ARG A 1 616 ? 10.310 11.162 9.094 1.00 86.19 616 ARG A CA 1
ATOM 4814 C C . ARG A 1 616 ? 10.077 10.151 10.230 1.00 86.19 616 ARG A C 1
ATOM 4816 O O . ARG A 1 616 ? 10.273 10.484 11.405 1.00 86.19 616 ARG A O 1
ATOM 4823 N N . GLY A 1 617 ? 9.535 8.971 9.933 1.00 87.19 617 GLY A N 1
ATOM 4824 C CA . GLY A 1 617 ? 9.138 7.983 10.942 1.00 87.19 617 GLY A CA 1
ATOM 4825 C C . GLY A 1 617 ? 8.050 8.459 11.918 1.00 87.19 617 GLY A C 1
ATOM 4826 O O . GLY A 1 617 ? 8.082 8.114 13.101 1.00 87.19 617 GLY A O 1
ATOM 4827 N N . GLU A 1 618 ? 7.122 9.317 11.479 1.00 86.06 618 GLU A N 1
ATOM 4828 C CA . GLU A 1 618 ? 5.902 9.613 12.249 1.00 86.06 618 GLU A CA 1
ATOM 4829 C C . GLU A 1 618 ? 4.828 8.522 12.062 1.00 86.06 618 GLU A C 1
ATOM 4831 O O . GLU A 1 618 ? 4.874 7.736 11.115 1.00 86.06 618 GLU A O 1
ATOM 4836 N N . THR A 1 619 ? 3.852 8.436 12.967 1.00 88.31 619 THR A N 1
ATOM 4837 C CA . THR A 1 619 ? 2.917 7.296 13.030 1.00 88.31 619 THR A CA 1
ATOM 4838 C C . THR A 1 619 ? 1.934 7.212 11.851 1.00 88.31 619 THR A C 1
ATOM 4840 O O . THR A 1 619 ? 1.407 6.133 11.575 1.00 88.31 619 THR A O 1
ATOM 4843 N N . ARG A 1 620 ? 1.757 8.280 11.055 1.00 85.50 620 ARG A N 1
ATOM 4844 C CA . ARG A 1 620 ? 1.089 8.195 9.740 1.00 85.50 620 ARG A CA 1
ATOM 4845 C C . ARG A 1 620 ? 1.902 7.434 8.688 1.00 85.50 620 ARG A C 1
ATOM 4847 O O . ARG A 1 620 ? 1.307 6.882 7.766 1.00 85.50 620 ARG A O 1
ATOM 4854 N N . GLN A 1 621 ? 3.231 7.387 8.808 1.00 87.38 621 GLN A N 1
ATOM 4855 C CA . GLN A 1 621 ? 4.080 6.602 7.909 1.00 87.38 621 GLN A CA 1
ATOM 4856 C C . GLN A 1 621 ? 3.899 5.106 8.164 1.00 87.38 621 GLN A C 1
ATOM 4858 O O . GLN A 1 621 ? 3.752 4.352 7.213 1.00 87.38 621 GLN A O 1
ATOM 4863 N N . ALA A 1 622 ? 3.818 4.696 9.434 1.00 90.94 622 ALA A N 1
ATOM 4864 C CA . ALA A 1 622 ? 3.456 3.333 9.826 1.00 90.94 622 ALA A CA 1
ATOM 4865 C C . ALA A 1 622 ? 2.113 2.899 9.205 1.00 90.94 622 ALA A C 1
ATOM 4867 O O . ALA A 1 622 ? 2.066 1.909 8.479 1.00 90.94 622 ALA A O 1
ATOM 4868 N N . TYR A 1 623 ? 1.059 3.709 9.386 1.00 92.06 623 TYR A N 1
ATOM 4869 C CA . TYR A 1 623 ? -0.252 3.506 8.750 1.00 92.06 623 TYR A CA 1
ATOM 4870 C C . TYR A 1 623 ? -0.160 3.326 7.228 1.00 92.06 623 TYR A C 1
ATOM 4872 O O . TYR A 1 623 ? -0.749 2.400 6.673 1.00 92.06 623 TYR A O 1
ATOM 4880 N N . ALA A 1 624 ? 0.545 4.231 6.543 1.00 89.38 624 ALA A N 1
ATOM 4881 C CA . ALA A 1 624 ? 0.589 4.243 5.087 1.00 89.38 624 ALA A CA 1
ATOM 4882 C C . ALA A 1 624 ? 1.405 3.062 4.533 1.00 89.38 624 ALA A C 1
ATOM 4884 O O . ALA A 1 624 ? 0.998 2.453 3.546 1.00 89.38 624 ALA A O 1
ATOM 4885 N N . THR A 1 625 ? 2.501 2.693 5.200 1.00 91.62 625 THR A N 1
ATOM 4886 C CA . THR A 1 625 ? 3.301 1.507 4.875 1.00 91.62 625 THR A CA 1
ATOM 4887 C C . THR A 1 625 ? 2.485 0.229 5.079 1.00 91.62 625 THR A C 1
ATOM 4889 O O . THR A 1 625 ? 2.361 -0.541 4.132 1.00 91.62 625 THR A O 1
ATOM 4892 N N . ASP A 1 626 ? 1.825 0.040 6.227 1.00 93.81 626 ASP A N 1
ATOM 4893 C CA . ASP A 1 626 ? 0.981 -1.145 6.463 1.00 93.81 626 ASP A CA 1
ATOM 4894 C C . ASP A 1 626 ? -0.179 -1.247 5.457 1.00 93.81 626 ASP A C 1
ATOM 4896 O O . ASP A 1 626 ? -0.462 -2.327 4.936 1.00 93.81 626 ASP A O 1
ATOM 4900 N N . LEU A 1 627 ? -0.819 -0.119 5.122 1.00 93.69 627 LEU A N 1
ATOM 4901 C CA . LEU A 1 627 ? -1.912 -0.079 4.149 1.00 93.69 627 LEU A CA 1
ATOM 4902 C C . LEU A 1 627 ? -1.436 -0.470 2.742 1.00 93.69 627 LEU A C 1
ATOM 4904 O O . LEU A 1 627 ? -2.143 -1.173 2.021 1.00 93.69 627 LEU A O 1
ATOM 4908 N N . TRP A 1 628 ? -0.239 -0.047 2.338 1.00 92.69 628 TRP A N 1
ATOM 4909 C CA . TRP A 1 628 ? 0.334 -0.404 1.037 1.00 92.69 628 TRP A CA 1
ATOM 4910 C C . TRP A 1 628 ? 0.833 -1.849 1.009 1.00 92.69 628 TRP A C 1
ATOM 4912 O O . TRP A 1 628 ? 0.660 -2.547 0.011 1.00 92.69 628 TRP A O 1
ATOM 4922 N N . TRP A 1 629 ? 1.376 -2.326 2.126 1.00 92.50 629 TRP A N 1
ATOM 4923 C CA . TRP A 1 629 ? 1.796 -3.710 2.319 1.00 92.50 629 TRP A CA 1
ATOM 4924 C C . TRP A 1 629 ? 0.605 -4.670 2.225 1.00 92.50 629 TRP A C 1
ATOM 4926 O O . TRP A 1 629 ? 0.712 -5.734 1.623 1.00 92.50 629 TRP A O 1
ATOM 4936 N N . SER A 1 630 ? -0.575 -4.241 2.691 1.00 92.38 630 SER A N 1
ATOM 4937 C CA . SER A 1 630 ? -1.829 -5.004 2.623 1.00 92.38 630 SER A CA 1
ATOM 4938 C C . SER A 1 630 ? -2.223 -5.491 1.213 1.00 92.38 630 SER A C 1
ATOM 4940 O O . SER A 1 630 ? -3.014 -6.433 1.095 1.00 92.38 630 SER A O 1
ATOM 4942 N N . THR A 1 631 ? -1.699 -4.859 0.157 1.00 91.62 631 THR A N 1
ATOM 4943 C CA . THR A 1 631 ? -1.975 -5.171 -1.256 1.00 91.62 631 THR A CA 1
ATOM 4944 C C . THR A 1 631 ? -0.705 -5.522 -2.051 1.00 91.62 631 THR A C 1
ATOM 4946 O O . THR A 1 631 ? -0.770 -5.791 -3.249 1.00 91.62 631 THR A O 1
ATOM 4949 N N . ALA A 1 632 ? 0.467 -5.556 -1.410 1.00 92.94 632 ALA A N 1
ATOM 4950 C CA . ALA A 1 632 ? 1.721 -5.900 -2.068 1.00 92.94 632 ALA A CA 1
ATOM 4951 C C . ALA A 1 632 ? 1.809 -7.415 -2.344 1.00 92.94 632 ALA A C 1
ATOM 4953 O O . ALA A 1 632 ? 1.629 -8.240 -1.452 1.00 92.94 632 ALA A O 1
ATOM 4954 N N . LYS A 1 633 ? 2.101 -7.793 -3.595 1.00 92.12 633 LYS A N 1
ATOM 4955 C CA . LYS A 1 633 ? 2.368 -9.189 -3.995 1.00 92.12 633 LYS A CA 1
ATOM 4956 C C . LYS A 1 633 ? 3.757 -9.679 -3.572 1.00 92.12 633 LYS A C 1
ATOM 4958 O O . LYS A 1 633 ? 3.944 -10.867 -3.316 1.00 92.12 633 LYS A O 1
ATOM 4963 N N . GLY A 1 634 ? 4.732 -8.777 -3.597 1.00 90.56 634 GLY A N 1
ATOM 4964 C CA . GLY A 1 634 ? 6.109 -8.993 -3.157 1.00 90.56 634 GLY A CA 1
ATOM 4965 C C . GLY A 1 634 ? 6.469 -8.041 -2.012 1.00 90.56 634 GLY A C 1
ATOM 4966 O O . GLY A 1 634 ? 5.570 -7.408 -1.459 1.00 90.56 634 GLY A O 1
ATOM 4967 N N . PRO A 1 635 ? 7.759 -7.906 -1.660 1.00 91.69 635 PRO A N 1
ATOM 4968 C CA . PRO A 1 635 ? 8.176 -7.053 -0.551 1.00 91.69 635 PRO A CA 1
ATOM 4969 C C . PRO A 1 635 ? 7.770 -5.589 -0.770 1.00 91.69 635 PRO A C 1
ATOM 4971 O O . PRO A 1 635 ? 7.906 -5.057 -1.880 1.00 91.69 635 PRO A O 1
ATOM 4974 N N . LEU A 1 636 ? 7.316 -4.930 0.302 1.00 92.62 636 LEU A N 1
ATOM 4975 C CA . LEU A 1 636 ? 7.160 -3.473 0.321 1.00 92.62 636 LEU A CA 1
ATOM 4976 C C . LEU A 1 636 ? 8.461 -2.811 0.784 1.00 92.62 636 LEU A C 1
ATOM 4978 O O . LEU A 1 636 ? 8.959 -3.091 1.874 1.00 92.62 636 LEU A O 1
ATOM 4982 N N . ILE A 1 637 ? 8.959 -1.878 -0.022 1.00 91.19 637 ILE A N 1
ATOM 4983 C CA . ILE A 1 637 ? 10.147 -1.076 0.258 1.00 91.19 637 ILE A CA 1
ATOM 4984 C C . ILE A 1 637 ? 9.722 0.341 0.658 1.00 91.19 637 ILE A C 1
ATOM 4986 O O . ILE A 1 637 ? 9.247 1.125 -0.168 1.00 91.19 637 ILE A O 1
ATOM 4990 N N . ALA A 1 638 ? 9.898 0.678 1.935 1.00 89.50 638 ALA A N 1
ATOM 4991 C CA . ALA A 1 638 ? 9.563 1.994 2.469 1.00 89.50 638 ALA A CA 1
ATOM 4992 C C . ALA A 1 638 ? 10.654 3.025 2.129 1.00 89.50 638 ALA A C 1
ATOM 4994 O O . ALA A 1 638 ? 11.810 2.858 2.521 1.00 89.50 638 ALA A O 1
ATOM 4995 N N . THR A 1 639 ? 10.313 4.107 1.419 1.00 87.19 639 THR A N 1
ATOM 4996 C CA . THR A 1 639 ? 11.304 5.143 1.075 1.00 87.19 639 THR A CA 1
ATOM 4997 C C . THR A 1 639 ? 11.443 6.160 2.204 1.00 87.19 639 THR A C 1
ATOM 4999 O O . THR A 1 639 ? 10.514 6.926 2.482 1.00 87.19 639 THR A O 1
ATOM 5002 N N . ILE A 1 640 ? 12.619 6.193 2.833 1.00 86.56 640 ILE A N 1
ATOM 5003 C CA . ILE A 1 640 ? 12.984 7.187 3.848 1.00 86.56 640 ILE A CA 1
ATOM 5004 C C . ILE A 1 640 ? 13.609 8.422 3.201 1.00 86.56 640 ILE A C 1
ATOM 5006 O O . ILE A 1 640 ? 14.277 8.346 2.164 1.00 86.56 640 ILE A O 1
ATOM 5010 N N . GLY A 1 641 ? 13.389 9.578 3.822 1.00 84.38 641 GLY A N 1
ATOM 5011 C CA . GLY A 1 641 ? 13.763 10.871 3.259 1.00 84.38 641 GLY A CA 1
ATOM 5012 C C . GLY A 1 641 ? 14.853 11.560 4.049 1.00 84.38 641 GLY A C 1
ATOM 5013 O O . GLY A 1 641 ? 14.578 12.620 4.594 1.00 84.38 641 GLY A O 1
ATOM 5014 N N . ALA A 1 642 ? 16.079 11.034 4.069 1.00 83.50 642 ALA A N 1
ATOM 5015 C CA . ALA A 1 642 ? 17.174 11.550 4.902 1.00 83.50 642 ALA A CA 1
ATOM 5016 C C . ALA A 1 642 ? 17.406 13.077 4.764 1.00 83.50 642 ALA A C 1
ATOM 5018 O O . ALA A 1 642 ? 17.743 13.764 5.725 1.00 83.50 642 ALA A O 1
ATOM 5019 N N . TYR A 1 643 ? 17.141 13.668 3.591 1.00 79.88 643 TYR A N 1
ATOM 5020 C CA . TYR A 1 643 ? 17.196 15.125 3.381 1.00 79.88 643 TYR A CA 1
ATOM 5021 C C . TYR A 1 643 ? 16.126 15.945 4.135 1.00 79.88 643 TYR A C 1
ATOM 5023 O O . TYR A 1 643 ? 16.227 17.174 4.202 1.00 79.88 643 TYR A O 1
ATOM 5031 N N . LYS A 1 644 ? 15.080 15.292 4.649 1.00 82.00 644 LYS A N 1
ATOM 5032 C CA . LYS A 1 644 ? 13.968 15.855 5.428 1.00 82.00 644 LYS A CA 1
ATOM 5033 C C . LYS A 1 644 ? 14.217 15.772 6.927 1.00 82.00 644 LYS A C 1
ATOM 5035 O O . LYS A 1 644 ? 13.591 16.550 7.649 1.00 82.00 644 LYS A O 1
ATOM 5040 N N . ASP A 1 645 ? 15.048 14.848 7.392 1.00 86.88 645 ASP A N 1
ATOM 5041 C CA . ASP A 1 645 ? 15.237 14.563 8.811 1.00 86.88 645 ASP A CA 1
ATOM 5042 C C . ASP A 1 645 ? 16.210 15.558 9.432 1.00 86.88 645 ASP A C 1
ATOM 5044 O O . ASP A 1 645 ? 17.415 15.492 9.243 1.00 86.88 645 ASP A O 1
ATOM 5048 N N . THR A 1 646 ? 15.694 16.536 10.173 1.00 85.50 646 THR A N 1
ATOM 5049 C CA . THR A 1 646 ? 16.509 17.667 10.653 1.00 85.50 646 THR A CA 1
ATOM 5050 C C . THR A 1 646 ? 17.268 17.375 11.954 1.00 85.50 646 THR A C 1
ATOM 5052 O O . THR A 1 646 ? 17.654 18.309 12.654 1.00 85.50 646 THR A O 1
ATOM 5055 N N . SER A 1 647 ? 17.447 16.102 12.316 1.00 87.56 647 SER A N 1
ATOM 5056 C CA . SER A 1 647 ? 18.339 15.663 13.396 1.00 87.56 647 SER A CA 1
ATOM 5057 C C . SER A 1 647 ? 18.705 14.176 13.244 1.00 87.56 647 SER A C 1
ATOM 5059 O O . SER A 1 647 ? 17.893 13.413 12.711 1.00 87.56 647 SER A O 1
ATOM 5061 N N . PRO A 1 648 ? 19.859 13.722 13.779 1.00 88.81 648 PRO A N 1
ATOM 5062 C CA . PRO A 1 648 ? 20.298 12.327 13.650 1.00 88.81 648 PRO A CA 1
ATOM 5063 C C . PRO A 1 648 ? 19.280 11.331 14.222 1.00 88.81 648 PRO A C 1
ATOM 5065 O O . PRO A 1 648 ? 19.067 10.251 13.684 1.00 88.81 648 PRO A O 1
ATOM 5068 N N . ARG A 1 649 ? 18.590 11.727 15.300 1.00 88.69 649 ARG A N 1
ATOM 5069 C CA . ARG A 1 649 ? 17.553 10.921 15.952 1.00 88.69 649 ARG A CA 1
ATOM 5070 C C . ARG A 1 649 ? 16.248 10.847 15.152 1.00 88.69 649 ARG A C 1
ATOM 5072 O O . ARG A 1 649 ? 15.556 9.838 15.215 1.00 88.69 649 ARG A O 1
ATOM 5079 N N . MET A 1 650 ? 15.904 11.896 14.405 1.00 89.25 650 MET A N 1
ATOM 5080 C CA . MET A 1 650 ? 14.750 11.874 13.499 1.00 89.25 650 MET A CA 1
ATOM 5081 C C . MET A 1 650 ? 14.999 10.896 12.346 1.00 89.25 650 MET A C 1
ATOM 5083 O O . MET A 1 650 ? 14.128 10.090 12.037 1.00 89.25 650 MET A O 1
ATOM 5087 N N . TYR A 1 651 ? 16.223 10.895 11.813 1.00 90.62 651 TYR A N 1
ATOM 5088 C CA . TYR A 1 651 ? 16.682 9.942 10.804 1.00 90.62 651 TYR A CA 1
ATOM 5089 C C . TYR A 1 651 ? 16.741 8.498 11.342 1.00 90.62 651 TYR A C 1
ATOM 5091 O O . TYR A 1 651 ? 16.233 7.573 10.710 1.00 90.62 651 TYR A O 1
ATOM 5099 N N . GLU A 1 652 ? 17.264 8.295 12.558 1.00 91.50 652 GLU A N 1
ATOM 5100 C CA . GLU A 1 652 ? 17.234 6.992 13.240 1.00 91.50 652 GLU A CA 1
ATOM 5101 C C . GLU A 1 652 ? 15.794 6.490 13.472 1.00 91.50 652 GLU A C 1
ATOM 5103 O O . GLU A 1 652 ? 15.533 5.294 13.336 1.00 91.50 652 GLU A O 1
ATOM 5108 N N . ARG A 1 653 ? 14.834 7.389 13.733 1.00 91.06 653 ARG A N 1
ATOM 5109 C CA . ARG A 1 653 ? 13.406 7.052 13.834 1.00 91.06 653 ARG A CA 1
ATOM 5110 C C . ARG A 1 653 ? 12.789 6.692 12.478 1.00 91.06 653 ARG A C 1
ATOM 5112 O O . ARG A 1 653 ? 11.995 5.753 12.436 1.00 91.06 653 ARG A O 1
ATOM 5119 N N . ASP A 1 654 ? 13.135 7.393 11.394 1.00 91.19 654 ASP A N 1
ATOM 5120 C CA . ASP A 1 654 ? 12.644 7.072 10.040 1.00 91.19 654 ASP A CA 1
ATOM 5121 C C . ASP A 1 654 ? 13.120 5.673 9.611 1.00 91.19 654 ASP A C 1
ATOM 5123 O O . ASP A 1 654 ? 12.302 4.820 9.266 1.00 91.19 654 ASP A O 1
ATOM 5127 N N . LEU A 1 655 ? 14.416 5.381 9.800 1.00 91.19 655 LEU A N 1
ATOM 5128 C CA . LEU A 1 655 ? 14.998 4.039 9.644 1.00 91.19 655 LEU A CA 1
ATOM 5129 C C . LEU A 1 655 ? 14.232 2.972 10.446 1.00 91.19 655 LEU A C 1
ATOM 5131 O O . LEU A 1 655 ? 13.761 1.996 9.864 1.00 91.19 655 LEU A O 1
ATOM 5135 N N . CYS A 1 656 ? 14.078 3.151 11.765 1.00 91.12 656 CYS A N 1
ATOM 5136 C CA . CYS A 1 656 ? 13.408 2.163 12.625 1.00 91.12 656 CYS A CA 1
ATOM 5137 C C . CYS A 1 656 ? 11.924 1.961 12.279 1.00 91.12 656 CYS A C 1
ATOM 5139 O O . CYS A 1 656 ? 11.407 0.857 12.432 1.00 91.12 656 CYS A O 1
ATOM 5141 N N . THR A 1 657 ? 11.238 3.007 11.807 1.00 91.94 657 THR A N 1
ATOM 5142 C CA . THR A 1 657 ? 9.831 2.914 11.388 1.00 91.94 657 THR A CA 1
ATOM 5143 C C . THR A 1 657 ? 9.705 2.172 10.057 1.00 91.94 657 THR A C 1
ATOM 5145 O O . THR A 1 657 ? 8.781 1.383 9.882 1.00 91.94 657 THR A O 1
ATOM 5148 N N . ALA A 1 658 ? 10.644 2.378 9.127 1.00 89.69 658 ALA A N 1
ATOM 5149 C CA . ALA A 1 658 ? 10.629 1.739 7.817 1.00 89.69 658 ALA A CA 1
ATOM 5150 C C . ALA A 1 658 ? 10.694 0.202 7.909 1.00 89.69 658 ALA A C 1
ATOM 5152 O O . ALA A 1 658 ? 9.781 -0.464 7.424 1.00 89.69 658 ALA A O 1
ATOM 5153 N N . TYR A 1 659 ? 11.697 -0.368 8.593 1.00 86.31 659 TYR A N 1
ATOM 5154 C CA . TYR A 1 659 ? 11.875 -1.833 8.668 1.00 86.31 659 TYR A CA 1
ATOM 5155 C C . TYR A 1 659 ? 10.995 -2.553 9.710 1.00 86.31 659 TYR A C 1
ATOM 5157 O O . TYR A 1 659 ? 11.057 -3.774 9.832 1.00 86.31 659 TYR A O 1
ATOM 5165 N N . ALA A 1 660 ? 10.178 -1.825 10.476 1.00 90.00 660 ALA A N 1
ATOM 5166 C CA . ALA A 1 660 ? 9.127 -2.410 11.318 1.00 90.00 660 ALA A CA 1
ATOM 5167 C C . ALA A 1 660 ? 7.765 -2.513 10.597 1.00 90.00 660 ALA A C 1
ATOM 5169 O O . ALA A 1 660 ? 6.867 -3.233 11.053 1.00 90.00 660 ALA A O 1
ATOM 5170 N N . HIS A 1 661 ? 7.610 -1.790 9.479 1.00 91.94 661 HIS A N 1
ATOM 5171 C CA . HIS A 1 661 ? 6.366 -1.727 8.710 1.00 91.94 661 HIS A CA 1
ATOM 5172 C C . HIS A 1 661 ? 6.459 -2.261 7.272 1.00 91.94 661 HIS A C 1
ATOM 5174 O O . HIS A 1 661 ? 5.454 -2.744 6.759 1.00 91.94 661 HIS A O 1
ATOM 5180 N N . GLY A 1 662 ? 7.633 -2.228 6.636 1.00 89.81 662 GLY A N 1
ATOM 5181 C CA . GLY A 1 662 ? 7.891 -2.854 5.335 1.00 89.81 662 GLY A CA 1
ATOM 5182 C C . GLY A 1 662 ? 8.977 -3.932 5.403 1.00 89.81 662 GLY A C 1
ATOM 5183 O O . GLY A 1 662 ? 9.768 -3.970 6.344 1.00 89.81 662 GLY A O 1
ATOM 5184 N N . ASP A 1 663 ? 9.039 -4.781 4.375 1.00 87.94 663 ASP A N 1
ATOM 5185 C CA . ASP A 1 663 ? 10.055 -5.835 4.216 1.00 87.94 663 ASP A CA 1
ATOM 5186 C C . ASP A 1 663 ? 11.467 -5.285 3.924 1.00 87.94 663 ASP A C 1
ATOM 5188 O O . ASP A 1 663 ? 12.450 -6.020 3.995 1.00 87.94 663 ASP A O 1
ATOM 5192 N N . GLY A 1 664 ? 11.585 -4.000 3.578 1.00 87.06 664 GLY A N 1
ATOM 5193 C CA . GLY A 1 664 ? 12.857 -3.315 3.362 1.00 87.06 664 GLY A CA 1
ATOM 5194 C C . GLY A 1 664 ? 12.691 -1.798 3.264 1.00 87.06 664 GLY A C 1
ATOM 5195 O O . GLY A 1 664 ? 11.584 -1.269 3.383 1.00 87.06 664 GLY A O 1
ATOM 5196 N N . LEU A 1 665 ? 13.794 -1.082 3.027 1.00 88.38 665 LEU A N 1
ATOM 5197 C CA . LEU A 1 665 ? 13.781 0.376 2.878 1.00 88.38 665 LEU A CA 1
ATOM 5198 C C . LEU A 1 665 ? 14.671 0.865 1.733 1.00 88.38 665 LEU A C 1
ATOM 5200 O O . LEU A 1 665 ? 15.687 0.247 1.418 1.00 88.38 665 LEU A O 1
ATOM 5204 N N . LEU A 1 666 ? 14.295 1.996 1.133 1.00 87.44 666 LEU A N 1
ATOM 5205 C CA . LEU A 1 666 ? 15.110 2.726 0.159 1.00 87.44 666 LEU A CA 1
ATOM 5206 C C . LEU A 1 666 ? 15.416 4.124 0.694 1.00 87.44 666 LEU A C 1
ATOM 5208 O O . LEU A 1 666 ? 14.582 4.759 1.331 1.00 87.44 666 LEU A O 1
ATOM 5212 N N . LEU A 1 667 ? 16.632 4.602 0.451 1.00 84.88 667 LEU A N 1
ATOM 5213 C CA . LEU A 1 667 ? 17.165 5.807 1.074 1.00 84.88 667 LEU A CA 1
ATOM 5214 C C . LEU A 1 667 ? 17.307 6.927 0.041 1.00 84.88 667 LEU A C 1
ATOM 5216 O O . LEU A 1 667 ? 18.227 6.907 -0.778 1.00 84.88 667 LEU A O 1
ATOM 5220 N N . PHE A 1 668 ? 16.420 7.926 0.101 1.00 79.94 668 PHE A N 1
ATOM 5221 C CA . PHE A 1 668 ? 16.524 9.126 -0.728 1.00 79.94 668 PHE A CA 1
ATOM 5222 C C . PHE A 1 668 ? 17.093 10.313 0.085 1.00 79.94 668 PHE A C 1
ATOM 5224 O O . PHE A 1 668 ? 16.432 10.852 0.971 1.00 79.94 668 PHE A O 1
ATOM 5231 N N . GLU A 1 669 ? 18.320 10.777 -0.151 1.00 71.38 669 GLU A N 1
ATOM 5232 C CA . GLU A 1 669 ? 19.314 10.244 -1.090 1.00 71.38 669 GLU A CA 1
ATOM 5233 C C . GLU A 1 669 ? 20.697 10.117 -0.439 1.00 71.38 669 GLU A C 1
ATOM 5235 O O . GLU A 1 669 ? 20.981 10.712 0.597 1.00 71.38 669 GLU A O 1
ATOM 5240 N N . TRP A 1 670 ? 21.587 9.369 -1.088 1.00 70.94 670 TRP A N 1
ATOM 5241 C CA . TRP A 1 670 ? 22.999 9.209 -0.721 1.00 70.94 670 TRP A CA 1
ATOM 5242 C C . TRP A 1 670 ? 23.726 10.506 -0.302 1.00 70.94 670 TRP A C 1
ATOM 5244 O O . TRP A 1 670 ? 24.473 10.507 0.677 1.00 70.94 670 TRP A O 1
ATOM 5254 N N . SER A 1 671 ? 23.469 11.640 -0.969 1.00 69.25 671 SER A N 1
ATOM 5255 C CA . SER A 1 671 ? 24.082 12.935 -0.631 1.00 69.25 671 SER A CA 1
ATOM 5256 C C . SER A 1 671 ? 23.720 13.427 0.779 1.00 69.25 671 SER A C 1
ATOM 5258 O O . SER A 1 671 ? 24.491 14.165 1.389 1.00 69.25 671 SER A O 1
ATOM 5260 N N . SER A 1 672 ? 22.586 12.975 1.323 1.00 74.50 672 SER A N 1
ATOM 5261 C CA . SER A 1 672 ? 22.078 13.311 2.654 1.00 74.50 672 SER A CA 1
ATOM 5262 C C . SER A 1 672 ? 22.721 12.500 3.789 1.00 74.50 672 SER A C 1
ATOM 5264 O O . SER A 1 672 ? 22.466 12.807 4.956 1.00 74.50 672 SER A O 1
ATOM 5266 N N . ILE A 1 673 ? 23.547 11.486 3.482 1.00 76.38 673 ILE A N 1
ATOM 5267 C CA . ILE A 1 673 ? 24.137 10.581 4.490 1.00 76.38 673 ILE A CA 1
ATOM 5268 C C . ILE A 1 673 ? 25.666 10.471 4.470 1.00 76.38 673 ILE A C 1
ATOM 5270 O O . ILE A 1 673 ? 26.231 10.064 5.480 1.00 76.38 673 ILE A O 1
ATOM 5274 N N . TRP A 1 674 ? 26.363 10.810 3.379 1.00 75.69 674 TRP A N 1
ATOM 5275 C CA . TRP A 1 674 ? 27.823 10.632 3.311 1.00 75.69 674 TRP A CA 1
ATOM 5276 C C . TRP A 1 674 ? 28.574 11.507 4.326 1.00 75.69 674 TRP A C 1
ATOM 5278 O O . TRP A 1 674 ? 28.345 12.712 4.404 1.00 75.69 674 TRP A O 1
ATOM 5288 N N . LYS A 1 675 ? 29.545 10.927 5.044 1.00 72.44 675 LYS A N 1
ATOM 5289 C CA . LYS A 1 675 ? 30.262 11.565 6.171 1.00 72.44 675 LYS A CA 1
ATOM 5290 C C . LYS A 1 675 ? 30.962 12.901 5.848 1.00 72.44 675 LYS A C 1
ATOM 5292 O O . LYS A 1 675 ? 31.199 13.693 6.757 1.00 72.44 675 LYS A O 1
ATOM 5297 N N . HIS A 1 676 ? 31.257 13.165 4.572 1.00 67.88 676 HIS A N 1
ATOM 5298 C CA . HIS A 1 676 ? 31.965 14.360 4.089 1.00 67.88 676 HIS A CA 1
ATOM 5299 C C . HIS A 1 676 ? 31.235 15.087 2.934 1.00 67.88 676 HIS A C 1
ATOM 5301 O O . HIS A 1 676 ? 31.868 15.686 2.065 1.00 67.88 676 HIS A O 1
ATOM 5307 N N . ALA A 1 677 ? 29.896 15.038 2.894 1.00 61.53 677 ALA A N 1
ATOM 5308 C CA . ALA A 1 677 ? 29.108 15.762 1.890 1.00 61.53 677 ALA A CA 1
ATOM 5309 C C . ALA A 1 677 ? 29.324 17.293 1.959 1.00 61.53 677 ALA A C 1
ATOM 5311 O O . ALA A 1 677 ? 29.401 17.873 3.043 1.00 61.53 677 ALA A O 1
ATOM 5312 N N . GLN A 1 678 ? 29.380 17.982 0.808 1.00 52.78 678 GLN A N 1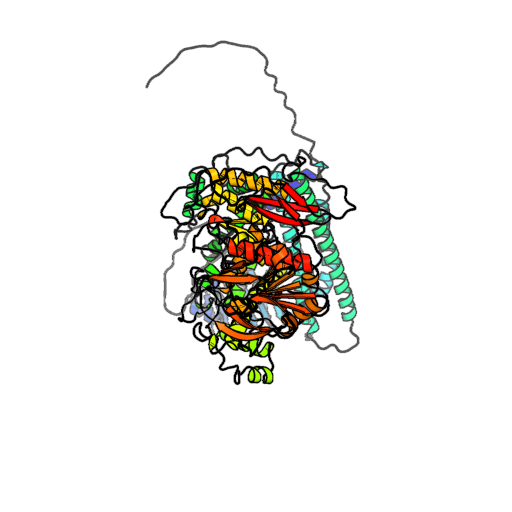
ATOM 5313 C CA . GLN A 1 678 ? 29.470 19.449 0.801 1.00 52.78 678 GLN A CA 1
ATOM 5314 C C . GLN A 1 678 ? 28.140 20.092 1.191 1.00 52.78 678 GLN A C 1
ATOM 5316 O O . GLN A 1 678 ? 27.128 19.945 0.502 1.00 52.78 678 GLN A O 1
ATOM 5321 N N . ARG A 1 679 ? 28.175 20.912 2.243 1.00 51.06 679 ARG A N 1
ATOM 5322 C CA . ARG A 1 679 ? 27.038 21.722 2.676 1.00 51.06 679 ARG A CA 1
ATOM 5323 C C . ARG A 1 679 ? 26.843 22.976 1.806 1.00 51.06 679 ARG A C 1
ATOM 5325 O O . ARG A 1 679 ? 27.212 24.080 2.186 1.00 51.06 679 ARG A O 1
ATOM 5332 N N . ASP A 1 680 ? 26.217 22.812 0.643 1.00 55.53 680 ASP A N 1
ATOM 5333 C CA . ASP A 1 680 ? 25.655 23.915 -0.158 1.00 55.53 680 ASP A CA 1
ATOM 5334 C C . ASP A 1 680 ? 24.199 24.188 0.269 1.00 55.53 680 ASP A C 1
ATOM 5336 O O . ASP A 1 680 ? 23.268 23.619 -0.301 1.00 55.53 680 ASP A O 1
ATOM 5340 N N . ASP A 1 681 ? 23.981 25.064 1.262 1.00 52.41 681 ASP A N 1
ATOM 5341 C CA . ASP A 1 681 ? 22.655 25.374 1.856 1.00 52.41 681 ASP A CA 1
ATOM 5342 C C . ASP A 1 681 ? 21.563 25.791 0.835 1.00 52.41 681 ASP A C 1
ATOM 5344 O O . ASP A 1 681 ? 20.365 25.793 1.140 1.00 52.41 681 ASP A O 1
ATOM 5348 N N . ARG A 1 682 ? 21.948 26.120 -0.406 1.00 52.41 682 ARG A N 1
ATOM 5349 C CA . ARG A 1 682 ? 21.027 26.395 -1.523 1.00 52.41 682 ARG A CA 1
ATOM 5350 C C . ARG A 1 682 ? 20.353 25.128 -2.072 1.00 52.41 682 ARG A C 1
ATOM 5352 O O . ARG A 1 682 ? 19.283 25.225 -2.678 1.00 52.41 682 ARG A O 1
ATOM 5359 N N . ARG A 1 683 ? 20.933 23.941 -1.863 1.00 57.75 683 ARG A N 1
ATOM 5360 C CA . ARG A 1 683 ? 20.401 22.652 -2.337 1.00 57.75 683 ARG A CA 1
ATOM 5361 C C . ARG A 1 683 ? 19.347 22.111 -1.375 1.00 57.75 683 ARG A C 1
ATOM 5363 O O . ARG A 1 683 ? 19.501 22.115 -0.158 1.00 57.75 683 ARG A O 1
ATOM 5370 N N . LYS A 1 684 ? 18.244 21.597 -1.926 1.00 55.94 684 LYS A N 1
ATOM 5371 C CA . LYS A 1 684 ? 17.131 21.051 -1.125 1.00 55.94 684 LYS A CA 1
ATOM 5372 C C . LYS A 1 684 ? 17.437 19.677 -0.510 1.00 55.94 684 LYS A C 1
ATOM 5374 O O . LYS A 1 684 ? 16.806 19.334 0.481 1.00 55.94 684 LYS A O 1
ATOM 5379 N N . HIS A 1 685 ? 18.400 18.941 -1.068 1.00 59.56 685 HIS A N 1
ATOM 5380 C CA . HIS A 1 685 ? 18.625 17.504 -0.839 1.00 59.56 685 HIS A CA 1
ATOM 5381 C C . HIS A 1 685 ? 19.638 17.170 0.275 1.00 59.56 685 HIS A C 1
ATOM 5383 O O . HIS A 1 685 ? 19.893 16.009 0.560 1.00 59.56 685 HIS A O 1
ATOM 5389 N N . ILE A 1 686 ? 20.174 18.182 0.960 1.00 65.12 686 ILE A N 1
ATOM 5390 C CA . ILE A 1 686 ? 21.141 18.020 2.064 1.00 65.12 686 ILE A CA 1
ATOM 5391 C C . ILE A 1 686 ? 20.701 18.747 3.345 1.00 65.12 686 ILE A C 1
ATOM 5393 O O . ILE A 1 686 ? 21.494 18.982 4.248 1.00 65.12 686 ILE A O 1
ATOM 5397 N N . ARG A 1 687 ? 19.418 19.122 3.442 1.00 69.12 687 ARG A N 1
ATOM 5398 C CA . ARG A 1 687 ? 18.879 19.909 4.569 1.00 69.12 687 ARG A CA 1
ATOM 5399 C C . ARG A 1 687 ? 18.792 19.140 5.892 1.00 69.12 687 ARG A C 1
ATOM 5401 O O . ARG A 1 687 ? 18.765 19.775 6.940 1.00 69.12 687 ARG A O 1
ATOM 5408 N N . GLY A 1 688 ? 18.729 17.812 5.823 1.00 74.38 688 GLY A N 1
ATOM 5409 C CA . GLY A 1 688 ? 18.809 16.890 6.959 1.00 74.38 688 GLY A CA 1
ATOM 5410 C C . GLY A 1 688 ? 20.178 16.221 7.128 1.00 74.38 688 GLY A C 1
ATOM 5411 O O . GLY A 1 688 ? 20.319 15.305 7.931 1.00 74.38 688 GLY A O 1
ATOM 5412 N N . TRP A 1 689 ? 21.195 16.639 6.363 1.00 82.56 689 TRP A N 1
ATOM 5413 C CA . TRP A 1 689 ? 22.528 16.051 6.485 1.00 82.56 689 TRP A CA 1
ATOM 5414 C C . TRP A 1 689 ? 23.181 16.422 7.819 1.00 82.56 689 TRP A C 1
ATOM 5416 O O . TRP A 1 689 ? 23.291 17.604 8.160 1.00 82.56 689 TRP A O 1
ATOM 5426 N N . THR A 1 690 ? 23.698 15.413 8.518 1.00 79.56 690 THR A N 1
ATOM 5427 C CA . THR A 1 690 ? 24.678 15.569 9.595 1.00 79.56 690 THR A CA 1
ATOM 5428 C C . THR A 1 690 ? 25.779 14.501 9.455 1.00 79.56 690 THR A C 1
ATOM 5430 O O . THR A 1 690 ? 25.543 13.468 8.818 1.00 79.56 690 THR A O 1
ATOM 5433 N N . PRO A 1 691 ? 26.979 14.695 10.039 1.00 76.19 691 PRO A N 1
ATOM 5434 C CA . PRO A 1 691 ? 28.063 13.708 9.968 1.00 76.19 691 PRO A CA 1
ATOM 5435 C C . PRO A 1 691 ? 27.699 12.333 10.551 1.00 76.19 691 PRO A C 1
ATOM 5437 O O . PRO A 1 691 ? 28.217 11.311 10.099 1.00 76.19 691 PRO A O 1
ATOM 5440 N N . GLU A 1 692 ? 26.804 12.301 11.542 1.00 87.19 692 GLU A N 1
ATOM 5441 C CA . GLU A 1 692 ? 26.349 11.087 12.225 1.00 87.19 692 GLU A CA 1
ATOM 5442 C C . GLU A 1 692 ? 25.474 10.199 11.330 1.00 87.19 692 GLU A C 1
ATOM 5444 O O . GLU A 1 692 ? 25.433 8.987 11.547 1.00 87.19 692 GLU A O 1
ATOM 5449 N N . ASN A 1 693 ? 24.812 10.760 10.307 1.00 87.06 693 ASN A N 1
ATOM 5450 C CA . ASN A 1 693 ? 23.919 10.007 9.422 1.00 87.06 693 ASN A CA 1
ATOM 5451 C C . ASN A 1 693 ? 24.626 8.800 8.782 1.00 87.06 693 ASN A C 1
ATOM 5453 O O . ASN A 1 693 ? 24.016 7.737 8.665 1.00 87.06 693 ASN A O 1
ATOM 5457 N N . TRP A 1 694 ? 25.914 8.903 8.429 1.00 85.31 694 TRP A N 1
ATOM 5458 C CA . TRP A 1 694 ? 26.676 7.767 7.892 1.00 85.31 694 TRP A CA 1
ATOM 5459 C C . TRP A 1 694 ? 26.800 6.619 8.897 1.00 85.31 694 TRP A C 1
ATOM 5461 O O . TRP A 1 694 ? 26.534 5.460 8.579 1.00 85.31 694 TRP A O 1
ATOM 5471 N N . ASP A 1 695 ? 27.188 6.941 10.129 1.00 87.25 695 ASP A N 1
ATOM 5472 C CA . ASP A 1 695 ? 27.460 5.939 11.156 1.00 87.25 695 ASP A CA 1
ATOM 5473 C C . ASP A 1 695 ? 26.156 5.340 11.719 1.00 87.25 695 ASP A C 1
ATOM 5475 O O . ASP A 1 695 ? 26.114 4.144 12.009 1.00 87.25 695 ASP A O 1
ATOM 5479 N N . ILE A 1 696 ? 25.062 6.114 11.745 1.00 90.75 696 ILE A N 1
ATOM 5480 C CA . ILE A 1 696 ? 23.694 5.618 11.981 1.00 90.75 696 ILE A CA 1
ATOM 5481 C C . ILE A 1 696 ? 23.250 4.677 10.851 1.00 90.75 696 ILE A C 1
ATOM 5483 O O . ILE A 1 696 ? 22.714 3.605 11.135 1.00 90.75 696 ILE A O 1
ATOM 5487 N N . THR A 1 697 ? 23.511 5.025 9.585 1.00 89.00 697 THR A N 1
ATOM 5488 C CA . THR A 1 697 ? 23.169 4.171 8.432 1.00 89.00 697 THR A CA 1
ATOM 5489 C C . THR A 1 697 ? 23.864 2.817 8.553 1.00 89.00 697 THR A C 1
ATOM 5491 O O . THR A 1 697 ? 23.188 1.794 8.618 1.00 89.00 697 THR A O 1
ATOM 5494 N N . ARG A 1 698 ? 25.197 2.790 8.705 1.00 87.25 698 ARG A N 1
ATOM 5495 C CA . ARG A 1 698 ? 25.950 1.531 8.869 1.00 87.25 698 ARG A CA 1
ATOM 5496 C C . ARG A 1 698 ? 25.482 0.719 10.081 1.00 87.25 698 ARG A C 1
ATOM 5498 O O . ARG A 1 698 ? 25.297 -0.490 9.966 1.00 87.25 698 ARG A O 1
ATOM 5505 N N . LYS A 1 699 ? 25.251 1.373 11.229 1.00 89.38 699 LYS A N 1
ATOM 5506 C CA . LYS A 1 699 ? 24.723 0.740 12.452 1.00 89.38 699 LYS A CA 1
ATOM 5507 C C . LYS A 1 699 ? 23.428 -0.024 12.172 1.00 89.38 699 LYS A C 1
ATOM 5509 O O . LYS A 1 699 ? 23.317 -1.178 12.581 1.00 89.38 699 LYS A O 1
ATOM 5514 N N . HIS A 1 700 ? 22.458 0.602 11.499 1.00 89.88 700 HIS A N 1
ATOM 5515 C CA . HIS A 1 700 ? 21.152 -0.017 11.247 1.00 89.88 700 HIS A CA 1
ATOM 5516 C C . HIS A 1 700 ? 21.152 -0.991 10.079 1.00 89.88 700 HIS A C 1
ATOM 5518 O O . HIS A 1 700 ? 20.512 -2.026 10.203 1.00 89.88 700 HIS A O 1
ATOM 5524 N N . PHE A 1 701 ? 21.899 -0.749 9.001 1.00 89.19 701 PHE A N 1
ATOM 5525 C CA . PHE A 1 701 ? 21.975 -1.703 7.890 1.00 89.19 701 PHE A CA 1
ATOM 5526 C C . PHE A 1 701 ? 22.615 -3.029 8.324 1.00 89.19 701 PHE A C 1
ATOM 5528 O O . PHE A 1 701 ? 21.995 -4.072 8.134 1.00 89.19 701 PHE A O 1
ATOM 5535 N N . HIS A 1 702 ? 23.731 -3.013 9.063 1.00 87.44 702 HIS A N 1
ATOM 5536 C CA . HIS A 1 702 ? 24.274 -4.245 9.659 1.00 87.44 702 HIS A CA 1
ATOM 5537 C C . HIS A 1 702 ? 23.348 -4.878 10.711 1.00 87.44 702 HIS A C 1
ATOM 5539 O O . HIS A 1 702 ? 23.439 -6.075 10.986 1.00 87.44 702 HIS A O 1
ATOM 5545 N N . ARG A 1 703 ? 22.469 -4.096 11.354 1.00 87.62 703 ARG A N 1
ATOM 5546 C CA . ARG A 1 703 ? 21.450 -4.634 12.269 1.00 87.62 703 ARG A CA 1
ATOM 5547 C C . ARG A 1 703 ? 20.357 -5.363 11.488 1.00 87.62 703 ARG A C 1
ATOM 5549 O O . ARG A 1 703 ? 20.028 -6.489 11.843 1.00 87.62 703 ARG A O 1
ATOM 5556 N N . MET A 1 704 ? 19.838 -4.751 10.422 1.00 88.56 704 MET A N 1
ATOM 5557 C CA . MET A 1 704 ? 18.857 -5.353 9.514 1.00 88.56 704 MET A CA 1
ATOM 5558 C C . MET A 1 704 ? 19.412 -6.627 8.870 1.00 88.56 704 MET A C 1
ATOM 5560 O O . MET A 1 704 ? 18.738 -7.645 8.913 1.00 88.56 704 MET A O 1
ATOM 5564 N N . GLU A 1 705 ? 20.662 -6.612 8.402 1.00 86.25 705 GLU A N 1
ATOM 5565 C CA . GLU A 1 705 ? 21.403 -7.770 7.874 1.00 86.25 705 GLU A CA 1
ATOM 5566 C C . GLU A 1 705 ? 21.378 -8.972 8.842 1.00 86.25 705 GLU A C 1
ATOM 5568 O O . GLU A 1 705 ? 20.982 -10.074 8.469 1.00 86.25 705 GLU A O 1
ATOM 5573 N N . ARG A 1 706 ? 21.693 -8.768 10.132 1.00 87.56 706 ARG A N 1
ATOM 5574 C CA . ARG A 1 706 ? 21.615 -9.848 11.141 1.00 87.56 706 ARG A CA 1
ATOM 5575 C C . ARG A 1 706 ? 20.180 -10.292 11.458 1.00 87.56 706 ARG A C 1
ATOM 5577 O O . ARG A 1 706 ? 19.973 -11.429 11.888 1.00 87.56 706 ARG A O 1
ATOM 5584 N N . MET A 1 707 ? 19.199 -9.411 11.256 1.00 90.06 707 MET A N 1
ATOM 5585 C CA . MET A 1 707 ? 17.782 -9.641 11.559 1.00 90.06 707 MET A CA 1
ATOM 5586 C C . MET A 1 707 ? 16.930 -10.071 10.350 1.00 90.06 707 MET A C 1
ATOM 5588 O O . MET A 1 707 ? 15.764 -10.392 10.554 1.00 90.06 707 MET A O 1
ATOM 5592 N N . GLU A 1 708 ? 17.459 -10.111 9.123 1.00 88.50 708 GLU A N 1
ATOM 5593 C CA . GLU A 1 708 ? 16.702 -10.185 7.854 1.00 88.50 708 GLU A CA 1
ATOM 5594 C C . GLU A 1 708 ? 15.598 -11.262 7.844 1.00 88.50 708 GLU A C 1
ATOM 5596 O O . GLU A 1 708 ? 14.431 -10.984 7.555 1.00 88.50 708 GLU A O 1
ATOM 5601 N N . LYS A 1 709 ? 15.953 -12.478 8.275 1.00 89.44 709 LYS A N 1
ATOM 5602 C CA . LYS A 1 709 ? 15.080 -13.661 8.455 1.00 89.44 709 LYS A CA 1
ATOM 5603 C C . LYS A 1 709 ? 13.907 -13.488 9.441 1.00 89.44 709 LYS A C 1
ATOM 5605 O O . LYS A 1 709 ? 13.087 -14.399 9.568 1.00 89.44 709 LYS A O 1
ATOM 5610 N N . TYR A 1 710 ? 13.863 -12.384 10.183 1.00 90.12 710 TYR A N 1
ATOM 5611 C CA . TYR A 1 710 ? 12.810 -12.005 11.132 1.00 90.12 710 TYR A CA 1
ATOM 5612 C C . TYR A 1 710 ? 12.030 -10.755 10.685 1.00 90.12 710 TYR A C 1
ATOM 5614 O O . TYR A 1 710 ? 10.949 -10.515 11.213 1.00 90.12 710 TYR A O 1
ATOM 5622 N N . LEU A 1 711 ? 12.569 -9.964 9.747 1.00 87.88 711 LEU A N 1
ATOM 5623 C CA . LEU A 1 711 ? 11.939 -8.745 9.217 1.00 87.88 711 LEU A CA 1
ATOM 5624 C C . LEU A 1 711 ? 11.119 -9.027 7.948 1.00 87.88 711 LEU A C 1
ATOM 5626 O O . LEU A 1 711 ? 10.033 -8.484 7.770 1.00 87.88 711 LEU A O 1
ATOM 5630 N N . THR A 1 712 ? 11.636 -9.897 7.080 1.00 87.75 712 THR A N 1
ATOM 5631 C CA . THR A 1 712 ? 11.040 -10.240 5.780 1.00 87.75 712 THR A CA 1
ATOM 5632 C C . THR A 1 712 ? 10.014 -11.373 5.884 1.00 87.75 712 THR A C 1
ATOM 5634 O O . THR A 1 712 ? 10.066 -12.190 6.808 1.00 87.75 712 THR A O 1
ATOM 5637 N N . GLN A 1 713 ? 9.099 -11.466 4.909 1.00 86.69 713 GLN A N 1
ATOM 5638 C CA . GLN A 1 713 ? 8.138 -12.582 4.786 1.00 86.69 713 GLN A CA 1
ATOM 5639 C C . GLN A 1 713 ? 7.279 -12.779 6.050 1.00 86.69 713 GLN A C 1
ATOM 5641 O O . GLN A 1 713 ? 7.059 -13.902 6.511 1.00 86.69 713 GLN A O 1
ATOM 5646 N N . THR A 1 714 ? 6.843 -11.674 6.652 1.00 90.56 714 THR A N 1
ATOM 5647 C CA . THR A 1 714 ? 6.002 -11.685 7.854 1.00 90.56 714 THR A CA 1
ATOM 5648 C C . THR A 1 714 ? 4.511 -11.632 7.506 1.00 90.56 714 THR A C 1
ATOM 5650 O O . THR A 1 714 ? 4.126 -11.257 6.403 1.00 90.56 714 THR A O 1
ATOM 5653 N N . GLU A 1 715 ? 3.650 -11.978 8.460 1.00 90.25 715 GLU A N 1
ATOM 5654 C CA . GLU A 1 715 ? 2.225 -11.635 8.448 1.00 90.25 715 GLU A CA 1
ATOM 5655 C C . GLU A 1 715 ? 1.897 -10.653 9.591 1.00 90.25 715 GLU A C 1
ATOM 5657 O O . GLU A 1 715 ? 2.640 -10.523 10.569 1.00 90.25 715 GLU A O 1
ATOM 5662 N N . SER A 1 716 ? 0.784 -9.922 9.469 1.00 91.75 716 SER A N 1
ATOM 5663 C CA . SER A 1 716 ? 0.257 -9.116 10.577 1.00 91.75 716 SER A CA 1
ATOM 5664 C C . SER A 1 716 ? -0.366 -10.037 11.625 1.00 91.75 716 SER A C 1
ATOM 5666 O O . SER A 1 716 ? -1.175 -10.900 11.288 1.00 91.75 716 SER A O 1
ATOM 5668 N N . ALA A 1 717 ? -0.048 -9.833 12.905 1.00 92.19 717 ALA A N 1
ATOM 5669 C CA . ALA A 1 717 ? -0.709 -10.560 13.991 1.00 92.19 717 ALA A CA 1
ATOM 5670 C C . ALA A 1 717 ? -2.121 -10.019 14.320 1.00 92.19 717 ALA A C 1
ATOM 5672 O O . ALA A 1 717 ? -2.806 -10.584 15.171 1.00 92.19 717 ALA A O 1
ATOM 5673 N N . ALA A 1 718 ? -2.560 -8.923 13.688 1.00 94.62 718 ALA A N 1
ATOM 5674 C CA . ALA A 1 718 ? -3.757 -8.181 14.079 1.00 94.62 718 ALA A CA 1
ATOM 5675 C C . ALA A 1 718 ? -5.075 -8.968 13.914 1.00 94.62 718 ALA A C 1
ATOM 5677 O O . ALA A 1 718 ? -5.436 -9.413 12.826 1.00 94.62 718 ALA A O 1
ATOM 5678 N N . VAL A 1 719 ? -5.871 -9.022 14.988 1.00 95.88 719 VAL A N 1
ATOM 5679 C CA . VAL A 1 719 ? -7.264 -9.526 14.968 1.00 95.88 719 VAL A CA 1
ATOM 5680 C C . VAL A 1 719 ? -8.295 -8.439 14.624 1.00 95.88 719 VAL A C 1
ATOM 5682 O O . VAL A 1 719 ? -9.491 -8.727 14.522 1.00 95.88 719 VAL A O 1
ATOM 5685 N N . ILE A 1 720 ? -7.839 -7.196 14.445 1.00 98.31 720 ILE A N 1
ATOM 5686 C CA . ILE A 1 720 ? -8.644 -6.027 14.082 1.00 98.31 720 ILE A CA 1
ATOM 5687 C C . ILE A 1 720 ? -8.293 -5.630 12.642 1.00 98.31 720 ILE A C 1
ATOM 5689 O O . ILE A 1 720 ? -7.145 -5.294 12.357 1.00 98.31 720 ILE A O 1
ATOM 5693 N N . GLY A 1 721 ? -9.271 -5.648 11.740 1.00 98.12 721 GLY A N 1
ATOM 5694 C CA . GLY A 1 721 ? -9.131 -5.100 10.389 1.00 98.12 721 GLY A CA 1
ATOM 5695 C C . GLY A 1 721 ? -9.609 -3.648 10.329 1.00 98.12 721 GLY A C 1
ATOM 5696 O O . GLY A 1 721 ? -10.601 -3.307 10.972 1.00 98.12 721 GLY A O 1
ATOM 5697 N N . LEU A 1 722 ? -8.947 -2.799 9.545 1.00 98.44 722 LEU A N 1
ATOM 5698 C CA . LEU A 1 722 ? -9.323 -1.399 9.321 1.00 98.44 722 LEU A CA 1
ATOM 5699 C C . LEU A 1 722 ? -9.532 -1.164 7.816 1.00 98.44 722 LEU A C 1
ATOM 5701 O O . LEU A 1 722 ? -8.568 -1.086 7.058 1.00 98.44 722 LEU A O 1
ATOM 5705 N N . LEU A 1 723 ? -10.791 -1.079 7.374 1.00 97.81 723 LEU A N 1
ATOM 5706 C CA . LEU A 1 723 ? -11.123 -0.981 5.951 1.00 97.81 723 LEU A CA 1
ATOM 5707 C C . LEU A 1 723 ? -10.916 0.447 5.434 1.00 97.81 723 LEU A C 1
ATOM 5709 O O . LEU A 1 723 ? -11.659 1.360 5.796 1.00 97.81 723 LEU A O 1
ATOM 5713 N N . HIS A 1 724 ? -9.937 0.620 4.551 1.00 94.94 724 HIS A N 1
ATOM 5714 C CA . HIS A 1 724 ? -9.816 1.787 3.689 1.00 94.94 724 HIS A CA 1
ATOM 5715 C C . HIS A 1 724 ? -10.613 1.532 2.409 1.00 94.94 724 HIS A C 1
ATOM 5717 O O . HIS A 1 724 ? -10.422 0.503 1.770 1.00 94.94 724 HIS A O 1
ATOM 5723 N N . SER A 1 725 ? -11.481 2.465 2.025 1.00 93.44 725 SER A N 1
ATOM 5724 C CA . SER A 1 725 ? -12.191 2.404 0.753 1.00 93.44 725 SER A CA 1
ATOM 5725 C C . SER A 1 725 ? -11.559 3.349 -0.257 1.00 93.44 725 SER A C 1
ATOM 5727 O O . SER A 1 725 ? -11.646 4.571 -0.090 1.00 93.44 725 SER A O 1
ATOM 5729 N N . ASP A 1 726 ? -10.963 2.811 -1.323 1.00 88.75 726 ASP A N 1
ATOM 5730 C CA . ASP A 1 726 ? -10.462 3.662 -2.402 1.00 88.75 726 ASP A CA 1
ATOM 5731 C C . ASP A 1 726 ? -11.616 4.294 -3.190 1.00 88.75 726 ASP A C 1
ATOM 5733 O O . ASP A 1 726 ? -11.513 5.439 -3.623 1.00 88.75 726 ASP A O 1
ATOM 5737 N N . ARG A 1 727 ? -12.787 3.641 -3.264 1.00 89.25 727 ARG A N 1
ATOM 5738 C CA . ARG A 1 727 ? -14.002 4.272 -3.818 1.00 89.25 727 ARG A CA 1
ATOM 5739 C C . ARG A 1 727 ? -14.374 5.542 -3.059 1.00 89.25 727 ARG A C 1
ATOM 5741 O O . ARG A 1 727 ? -14.694 6.563 -3.664 1.00 89.25 727 ARG A O 1
ATOM 5748 N N . THR A 1 728 ? -14.278 5.511 -1.732 1.00 90.69 728 THR A N 1
ATOM 5749 C CA . THR A 1 728 ? -14.505 6.696 -0.897 1.00 90.69 728 THR A CA 1
ATOM 5750 C C . THR A 1 728 ? -13.392 7.741 -1.061 1.00 90.69 728 THR A C 1
ATOM 5752 O O . THR A 1 728 ? -13.686 8.932 -1.172 1.00 90.69 728 THR A O 1
ATOM 5755 N N . HIS A 1 729 ? -12.130 7.320 -1.156 1.00 86.31 729 HIS A N 1
ATOM 5756 C CA . HIS A 1 729 ? -10.984 8.201 -1.413 1.00 86.31 729 HIS A CA 1
ATOM 5757 C C . HIS A 1 729 ? -11.045 8.893 -2.793 1.00 86.31 729 HIS A C 1
ATOM 5759 O O . HIS A 1 729 ? -10.719 10.076 -2.900 1.00 86.31 729 HIS A O 1
ATOM 5765 N N . ILE A 1 730 ? -11.557 8.217 -3.829 1.00 83.94 730 ILE A N 1
ATOM 5766 C CA . ILE A 1 730 ? -11.851 8.799 -5.149 1.00 83.94 730 ILE A CA 1
ATOM 5767 C C . ILE A 1 730 ? -12.903 9.919 -5.042 1.00 83.94 730 ILE A C 1
ATOM 5769 O O . ILE A 1 730 ? -12.822 10.896 -5.789 1.00 83.94 730 ILE A O 1
ATOM 5773 N N . LEU A 1 731 ? -13.867 9.820 -4.118 1.00 80.69 731 LEU A N 1
ATOM 5774 C CA . LEU A 1 731 ? -14.961 10.789 -3.936 1.00 80.69 731 LEU A CA 1
ATOM 5775 C C . LEU A 1 731 ? -14.597 11.983 -3.025 1.00 80.69 731 LEU A C 1
ATOM 5777 O O . LEU A 1 731 ? -15.028 13.109 -3.304 1.00 80.69 731 LEU A O 1
ATOM 5781 N N . ASP A 1 732 ? -13.766 11.774 -1.994 1.00 75.69 732 ASP A N 1
ATOM 5782 C CA . ASP A 1 732 ? -13.147 12.828 -1.157 1.00 75.69 732 ASP A CA 1
ATOM 5783 C C . ASP A 1 732 ? -11.621 12.951 -1.394 1.00 75.69 732 ASP A C 1
ATOM 5785 O O . ASP A 1 732 ? -10.826 12.751 -0.465 1.00 75.69 732 ASP A O 1
ATOM 5789 N N . PRO A 1 733 ? -11.174 13.271 -2.629 1.00 62.16 733 PRO A N 1
ATOM 5790 C CA . PRO A 1 733 ? -9.758 13.325 -2.961 1.00 62.16 733 PRO A CA 1
ATOM 5791 C C . PRO A 1 733 ? -9.073 14.510 -2.256 1.00 62.16 733 PRO A C 1
ATOM 5793 O O . PRO A 1 733 ? -9.678 15.579 -2.102 1.00 62.16 733 PRO A O 1
ATOM 5796 N N . PRO A 1 734 ? -7.796 14.370 -1.852 1.00 55.50 734 PRO A N 1
ATOM 5797 C CA . PRO A 1 734 ? -7.066 15.409 -1.130 1.00 55.50 734 PRO A CA 1
ATOM 5798 C C . PRO A 1 734 ? -6.985 16.705 -1.941 1.00 55.50 734 PRO A C 1
ATOM 5800 O O . PRO A 1 734 ? -6.638 16.719 -3.123 1.00 55.50 734 PRO A O 1
ATOM 5803 N N . ASN A 1 735 ? -7.313 17.825 -1.296 1.00 40.59 735 ASN A N 1
ATOM 5804 C CA . ASN A 1 735 ? -7.455 19.091 -2.000 1.00 40.59 735 ASN A CA 1
ATOM 5805 C C . ASN A 1 735 ? -6.074 19.666 -2.396 1.00 40.59 735 ASN A C 1
ATOM 5807 O O . ASN A 1 735 ? -5.227 19.926 -1.537 1.00 40.59 735 ASN A O 1
ATOM 5811 N N . THR A 1 736 ? -5.897 19.945 -3.694 1.00 37.38 736 THR A N 1
ATOM 5812 C CA . THR A 1 736 ? -4.699 20.484 -4.389 1.00 37.38 736 THR A CA 1
ATOM 5813 C C . THR A 1 736 ? -3.542 19.512 -4.699 1.00 37.38 736 THR A C 1
ATOM 5815 O O . THR A 1 736 ? -3.285 18.549 -3.982 1.00 37.38 736 THR A O 1
ATOM 5818 N N . ARG A 1 737 ? -2.795 19.840 -5.774 1.00 33.62 737 ARG A N 1
ATOM 5819 C CA . ARG A 1 737 ? -1.669 19.117 -6.425 1.00 33.62 737 ARG A CA 1
ATOM 5820 C C . ARG A 1 737 ? -0.427 18.809 -5.537 1.00 33.62 737 ARG A C 1
ATOM 5822 O O . ARG A 1 737 ? 0.702 18.899 -6.021 1.00 33.62 737 ARG A O 1
ATOM 5829 N N . SER A 1 738 ? -0.542 18.600 -4.222 1.00 32.31 738 SER A N 1
ATOM 5830 C CA . SER A 1 738 ? 0.633 18.529 -3.320 1.00 32.31 738 SER A CA 1
ATOM 5831 C C . SER A 1 738 ? 0.435 17.841 -1.956 1.00 32.31 738 SER A C 1
ATOM 5833 O O . SER A 1 738 ? 1.336 17.958 -1.127 1.00 32.31 738 SER A O 1
ATOM 5835 N N . PHE A 1 739 ? -0.719 17.229 -1.646 1.00 38.31 739 PHE A N 1
ATOM 5836 C CA . PHE A 1 739 ? -1.084 16.785 -0.275 1.00 38.31 739 PHE A CA 1
ATOM 5837 C C . PHE A 1 739 ? -1.060 17.872 0.818 1.00 38.31 739 PHE A C 1
ATOM 5839 O O . PHE A 1 739 ? -1.145 17.583 2.010 1.00 38.31 739 PHE A O 1
ATOM 5846 N N . LYS A 1 740 ? -0.967 19.150 0.439 1.00 34.81 740 LYS A N 1
ATOM 5847 C CA . LYS A 1 740 ? -0.924 20.271 1.393 1.00 34.81 740 LYS A CA 1
ATOM 5848 C C . LYS A 1 740 ? -2.310 20.741 1.844 1.00 34.81 740 LYS A C 1
ATOM 5850 O O . LYS A 1 740 ? -2.393 21.605 2.710 1.00 34.81 740 LYS A O 1
ATOM 5855 N N . GLY A 1 741 ? -3.374 20.157 1.292 1.00 39.06 741 GLY A N 1
ATOM 5856 C CA . GLY A 1 741 ? -4.731 20.199 1.832 1.00 39.06 741 GLY A CA 1
ATOM 5857 C C . GLY A 1 741 ? -5.180 18.783 2.221 1.00 39.06 741 GLY A C 1
ATOM 5858 O O . GLY A 1 741 ? -4.976 17.859 1.431 1.00 39.06 741 GLY A O 1
ATOM 5859 N N . PRO A 1 742 ? -5.768 18.577 3.414 1.00 50.31 742 PRO A N 1
ATOM 5860 C CA . PRO A 1 742 ? -6.224 17.256 3.836 1.00 50.31 742 PRO A CA 1
ATOM 5861 C C . PRO A 1 742 ? -7.470 16.808 3.057 1.00 50.31 742 PRO A C 1
ATOM 5863 O O . PRO A 1 742 ? -8.425 17.571 2.926 1.00 50.31 742 PRO A O 1
ATOM 5866 N N . SER A 1 743 ? -7.482 15.547 2.612 1.00 72.38 743 SER A N 1
ATOM 5867 C CA . SER A 1 743 ? -8.732 14.782 2.492 1.00 72.38 743 SER A CA 1
ATOM 5868 C C . SER A 1 743 ? -9.228 14.503 3.911 1.00 72.38 743 SER A C 1
ATOM 5870 O O . SER A 1 743 ? -8.435 14.117 4.779 1.00 72.38 743 SER A O 1
ATOM 5872 N N . LEU A 1 744 ? -10.512 14.740 4.176 1.00 81.06 744 LEU A N 1
ATOM 5873 C CA . LEU A 1 744 ? -11.068 14.538 5.514 1.00 81.06 744 LEU A CA 1
ATOM 5874 C C . LEU A 1 744 ? -11.211 13.043 5.801 1.00 81.06 744 LEU A C 1
ATOM 5876 O O . LEU A 1 744 ? -10.934 12.614 6.923 1.00 81.06 744 LEU A O 1
ATOM 5880 N N . TYR A 1 745 ? -11.521 12.258 4.766 1.00 86.56 745 TYR A N 1
ATOM 5881 C CA . TYR A 1 745 ? -11.459 10.803 4.799 1.00 86.56 745 TYR A CA 1
ATOM 5882 C C . TYR A 1 745 ? -10.047 10.290 5.135 1.00 86.56 745 TYR A C 1
ATOM 5884 O O . TYR A 1 745 ? -9.874 9.523 6.083 1.00 86.56 745 TYR A O 1
ATOM 5892 N N . ALA A 1 746 ? -9.002 10.772 4.450 1.00 83.19 746 ALA A N 1
ATOM 5893 C CA . ALA A 1 746 ? -7.627 10.329 4.713 1.00 83.19 746 ALA A CA 1
ATOM 5894 C C . ALA A 1 746 ? -7.124 10.706 6.125 1.00 83.19 746 ALA A C 1
ATOM 5896 O O . ALA A 1 746 ? -6.396 9.929 6.753 1.00 83.19 746 ALA A O 1
ATOM 5897 N N . GLU A 1 747 ? -7.526 11.865 6.667 1.00 84.69 747 GLU A N 1
ATOM 5898 C CA . GLU A 1 747 ? -7.258 12.209 8.073 1.00 84.69 747 GLU A CA 1
ATOM 5899 C C . GLU A 1 747 ? -8.034 11.329 9.060 1.00 84.69 747 GLU A C 1
ATOM 5901 O O . GLU A 1 747 ? -7.486 10.982 10.106 1.00 84.69 747 GLU A O 1
ATOM 5906 N N . ASN A 1 748 ? -9.276 10.952 8.738 1.00 90.12 748 ASN A N 1
ATOM 5907 C CA . ASN A 1 748 ? -10.088 10.046 9.550 1.00 90.12 748 ASN A CA 1
ATOM 5908 C C . ASN A 1 748 ? -9.469 8.641 9.608 1.00 90.12 748 ASN A C 1
ATOM 5910 O O . ASN A 1 748 ? -9.300 8.090 10.693 1.00 90.12 748 ASN A O 1
ATOM 5914 N N . MET A 1 749 ? -9.070 8.089 8.459 1.00 92.12 749 MET A N 1
ATOM 5915 C CA . MET A 1 749 ? -8.464 6.758 8.357 1.00 92.12 749 MET A CA 1
ATOM 5916 C C . MET A 1 749 ? -7.110 6.681 9.071 1.00 92.12 749 MET A C 1
ATOM 5918 O O . MET A 1 749 ? -6.929 5.866 9.977 1.00 92.12 749 MET A O 1
ATOM 5922 N N . SER A 1 750 ? -6.174 7.570 8.717 1.00 90.62 750 SER A N 1
ATOM 5923 C CA . SER A 1 750 ? -4.834 7.581 9.322 1.00 90.62 750 SER A CA 1
ATOM 5924 C C . SER A 1 750 ? -4.876 7.898 10.819 1.00 90.62 750 SER A C 1
ATOM 5926 O O . SER A 1 750 ? -4.170 7.273 11.604 1.00 90.62 750 SER A O 1
ATOM 5928 N N . GLY A 1 751 ? -5.739 8.823 11.246 1.00 92.44 751 GLY A N 1
ATOM 5929 C CA . GLY A 1 751 ? -5.908 9.140 12.660 1.00 92.44 751 GLY A CA 1
ATOM 5930 C C . GLY A 1 751 ? -6.638 8.053 13.460 1.00 92.44 751 GLY A C 1
ATOM 5931 O O . GLY A 1 751 ? -6.325 7.880 14.634 1.00 92.44 751 GLY A O 1
ATOM 5932 N N . THR A 1 752 ? -7.525 7.262 12.841 1.00 96.12 752 THR A N 1
ATOM 5933 C CA . THR A 1 752 ? -8.117 6.063 13.470 1.00 96.12 752 THR A CA 1
ATOM 5934 C C . THR A 1 752 ? -7.044 5.018 13.769 1.00 96.12 752 THR A C 1
ATOM 5936 O O . THR A 1 752 ? -6.954 4.555 14.903 1.00 96.12 752 THR A O 1
ATOM 5939 N N . TYR A 1 753 ? -6.183 4.702 12.793 1.00 96.25 753 TYR A N 1
ATOM 5940 C CA . TYR A 1 753 ? -5.032 3.818 13.012 1.00 96.25 753 TYR A CA 1
ATOM 5941 C C . TYR A 1 753 ? -4.150 4.342 14.154 1.00 96.25 753 TYR A C 1
ATOM 5943 O O . TYR A 1 753 ? -3.903 3.622 15.114 1.00 96.25 753 TYR A O 1
ATOM 5951 N N . VAL A 1 754 ? -3.751 5.619 14.110 1.00 94.50 754 VAL A N 1
ATOM 5952 C CA . VAL A 1 754 ? -2.854 6.210 15.120 1.00 94.50 754 VAL A CA 1
ATOM 5953 C C . VAL A 1 754 ? -3.464 6.203 16.527 1.00 94.50 754 VAL A C 1
ATOM 5955 O O . VAL A 1 754 ? -2.752 5.942 17.496 1.00 94.50 754 VAL A O 1
ATOM 5958 N N . ALA A 1 755 ? -4.774 6.436 16.659 1.00 95.44 755 ALA A N 1
ATOM 5959 C CA . ALA A 1 755 ? -5.474 6.330 17.940 1.00 95.44 755 ALA A CA 1
ATOM 5960 C C . ALA A 1 755 ? -5.377 4.916 18.531 1.00 95.44 755 ALA A C 1
ATOM 5962 O O . ALA A 1 755 ? -5.154 4.761 19.728 1.00 95.44 755 ALA A O 1
ATOM 5963 N N . LEU A 1 756 ? -5.504 3.894 17.683 1.00 96.25 756 LEU A N 1
ATOM 5964 C CA . LEU A 1 756 ? -5.391 2.488 18.064 1.00 96.25 756 LEU A CA 1
ATOM 5965 C C . LEU A 1 756 ? -3.943 2.103 18.396 1.00 96.25 756 LEU A C 1
ATOM 5967 O O . LEU A 1 756 ? -3.705 1.455 19.414 1.00 96.25 756 LEU A O 1
ATOM 5971 N N . THR A 1 757 ? -2.966 2.585 17.622 1.00 94.75 757 THR A N 1
ATOM 5972 C CA . THR A 1 757 ? -1.536 2.375 17.894 1.00 94.75 757 THR A CA 1
ATOM 5973 C C . THR A 1 757 ? -1.110 2.967 19.243 1.00 94.75 757 THR A C 1
ATOM 5975 O O . THR A 1 757 ? -0.408 2.296 19.997 1.00 94.75 757 THR A O 1
ATOM 5978 N N . TYR A 1 758 ? -1.561 4.182 19.588 1.00 94.06 758 TYR A N 1
ATOM 5979 C CA . TYR A 1 758 ? -1.303 4.795 20.903 1.00 94.06 758 TYR A CA 1
ATOM 5980 C C . TYR A 1 758 ? -2.126 4.176 22.049 1.00 94.06 758 TYR A C 1
ATOM 5982 O O . TYR A 1 758 ? -1.775 4.362 23.211 1.00 94.06 758 TYR A O 1
ATOM 5990 N N . ALA A 1 759 ? -3.193 3.432 21.743 1.00 93.75 759 ALA A N 1
ATOM 5991 C CA . ALA A 1 759 ? -3.911 2.578 22.695 1.00 93.75 759 ALA A CA 1
ATOM 5992 C C . ALA A 1 759 ? -3.327 1.149 22.784 1.00 93.75 759 ALA A C 1
ATOM 5994 O O . ALA A 1 759 ? -3.916 0.287 23.437 1.00 93.75 759 ALA A O 1
ATOM 5995 N N . HIS A 1 760 ? -2.209 0.882 22.091 1.00 94.38 760 HIS A N 1
ATOM 5996 C CA . HIS A 1 760 ? -1.551 -0.428 21.958 1.00 94.38 760 HIS A CA 1
ATOM 5997 C C . HIS A 1 760 ? -2.460 -1.555 21.432 1.00 94.38 760 HIS A C 1
ATOM 5999 O O . HIS A 1 760 ? -2.253 -2.734 21.717 1.00 94.38 760 HIS A O 1
ATOM 6005 N N . LEU A 1 761 ? -3.449 -1.187 20.613 1.00 95.38 761 LEU A N 1
ATOM 6006 C CA . LEU A 1 761 ? -4.378 -2.083 19.928 1.00 95.38 761 LEU A CA 1
ATOM 6007 C C . LEU A 1 761 ? -4.016 -2.117 18.438 1.00 95.38 761 LEU A C 1
ATOM 6009 O O . LEU A 1 761 ? -4.298 -1.185 17.689 1.00 95.38 761 LEU A O 1
ATOM 6013 N N . GLN A 1 762 ? -3.357 -3.182 17.992 1.00 95.50 762 GLN A N 1
ATOM 6014 C CA . GLN A 1 762 ? -2.887 -3.303 16.616 1.00 95.50 762 GLN A CA 1
ATOM 6015 C C . GLN A 1 762 ? -4.047 -3.642 15.673 1.00 95.50 762 GLN A C 1
ATOM 6017 O O . GLN A 1 762 ? -4.787 -4.607 15.881 1.00 95.50 762 GLN A O 1
ATOM 6022 N N . CYS A 1 763 ? -4.154 -2.880 14.585 1.00 96.94 763 CYS A N 1
ATOM 6023 C CA . CYS A 1 763 ? -5.036 -3.178 13.463 1.00 96.94 763 CYS A CA 1
ATOM 6024 C C . CYS A 1 763 ? -4.236 -3.318 12.161 1.00 96.94 763 CYS A C 1
ATOM 6026 O O . CYS A 1 763 ? -3.165 -2.733 12.022 1.00 96.94 763 CYS A O 1
ATOM 6028 N N . GLU A 1 764 ? -4.752 -4.096 11.211 1.00 96.75 764 GLU A N 1
ATOM 6029 C CA . GLU A 1 764 ? -4.239 -4.140 9.838 1.00 96.75 764 GLU A CA 1
ATOM 6030 C C . GLU A 1 764 ? -5.118 -3.241 8.952 1.00 96.75 764 GLU A C 1
ATOM 6032 O O . GLU A 1 764 ? -6.286 -3.581 8.726 1.00 96.75 764 GLU A O 1
ATOM 6037 N N . PRO A 1 765 ? -4.611 -2.097 8.456 1.00 97.00 765 PRO A N 1
ATOM 6038 C CA . PRO A 1 765 ? -5.295 -1.322 7.429 1.00 97.00 765 PRO A CA 1
ATOM 6039 C C . PRO A 1 765 ? -5.234 -2.048 6.077 1.00 97.00 765 PRO A C 1
ATOM 6041 O O . PRO A 1 765 ? -4.171 -2.522 5.682 1.00 97.00 765 PRO A O 1
ATOM 6044 N N . PHE A 1 766 ? -6.353 -2.132 5.353 1.00 96.56 766 PHE A N 1
ATOM 6045 C CA . PHE A 1 766 ? -6.400 -2.750 4.020 1.00 96.56 766 PHE A CA 1
ATOM 6046 C C . PHE A 1 766 ? -7.449 -2.113 3.096 1.00 96.56 766 PHE A C 1
ATOM 6048 O O . PHE A 1 766 ? -8.443 -1.571 3.574 1.00 96.56 766 PHE A O 1
ATOM 6055 N N . PHE A 1 767 ? -7.220 -2.188 1.781 1.00 95.50 767 PHE A N 1
ATOM 6056 C CA . PHE A 1 767 ? -8.125 -1.662 0.743 1.00 95.50 767 PHE A CA 1
ATOM 6057 C C . PHE A 1 767 ? -9.335 -2.571 0.466 1.00 95.50 767 PHE A C 1
ATOM 6059 O O . PHE A 1 767 ? -9.237 -3.794 0.602 1.00 95.50 767 PHE A O 1
ATOM 6066 N N . ASP A 1 768 ? -10.441 -1.992 -0.007 1.00 94.06 768 ASP A N 1
ATOM 6067 C CA . ASP A 1 768 ? -11.663 -2.691 -0.422 1.00 94.06 768 ASP A CA 1
ATOM 6068 C C . ASP A 1 768 ? -11.445 -3.658 -1.602 1.00 94.06 768 ASP A C 1
ATOM 6070 O O . ASP A 1 768 ? -11.924 -4.791 -1.522 1.00 94.06 768 ASP A O 1
ATOM 6074 N N . GLU A 1 769 ? -10.613 -3.337 -2.605 1.00 90.12 769 GLU A N 1
ATOM 6075 C CA . GLU A 1 769 ? -10.186 -4.325 -3.625 1.00 90.12 769 GLU A CA 1
ATOM 6076 C C . GLU A 1 769 ? -9.456 -5.540 -3.021 1.00 90.12 769 GLU A C 1
ATOM 6078 O O . GLU A 1 769 ? -9.455 -6.629 -3.595 1.00 90.12 769 GLU A O 1
ATOM 6083 N N . GLY A 1 770 ? -8.806 -5.360 -1.868 1.00 88.81 770 GLY A N 1
ATOM 6084 C CA . GLY A 1 770 ? -8.096 -6.412 -1.144 1.00 88.81 770 GLY A CA 1
ATOM 6085 C C . GLY A 1 770 ? -8.996 -7.264 -0.246 1.00 88.81 770 GLY A C 1
ATOM 6086 O O . GLY A 1 770 ? -8.480 -8.143 0.453 1.00 88.81 770 GLY A O 1
ATOM 6087 N N . MET A 1 771 ? -10.309 -7.006 -0.211 1.00 94.31 771 MET A N 1
ATOM 6088 C CA . MET A 1 771 ? -11.247 -7.682 0.680 1.00 94.31 771 MET A CA 1
ATOM 6089 C C . MET A 1 771 ? -11.708 -9.030 0.112 1.00 94.31 771 MET A C 1
ATOM 6091 O O . MET A 1 771 ? -12.315 -9.126 -0.950 1.00 94.31 771 MET A O 1
ATOM 6095 N N . THR A 1 772 ? -11.457 -10.101 0.866 1.00 95.19 772 THR A N 1
ATOM 6096 C CA . THR A 1 772 ? -11.908 -11.461 0.539 1.00 95.19 772 THR A CA 1
ATOM 6097 C C . THR A 1 772 ? -12.429 -12.161 1.789 1.00 95.19 772 THR A C 1
ATOM 6099 O O . THR A 1 772 ? -12.018 -11.836 2.905 1.00 95.19 772 THR A O 1
ATOM 6102 N N . ALA A 1 773 ? -13.277 -13.180 1.620 1.00 94.94 773 ALA A N 1
ATOM 6103 C CA . ALA A 1 773 ? -13.771 -13.984 2.740 1.00 94.94 773 ALA A CA 1
ATOM 6104 C C . ALA A 1 773 ? -12.624 -14.620 3.554 1.00 94.94 773 ALA A C 1
ATOM 6106 O O . ALA A 1 773 ? -12.698 -14.678 4.780 1.00 94.94 773 ALA A O 1
ATOM 6107 N N . ALA A 1 774 ? -11.533 -15.024 2.889 1.00 94.25 774 ALA A N 1
ATOM 6108 C CA . ALA A 1 774 ? -10.327 -15.530 3.542 1.00 94.25 774 ALA A CA 1
ATOM 6109 C C . ALA A 1 774 ? -9.623 -14.451 4.386 1.00 94.25 774 ALA A C 1
ATOM 6111 O O . ALA A 1 774 ? -9.240 -14.722 5.524 1.00 94.25 774 ALA A O 1
ATOM 6112 N N . ARG A 1 775 ? -9.506 -13.213 3.877 1.00 94.56 775 ARG A N 1
ATOM 6113 C CA . ARG A 1 775 ? -8.926 -12.093 4.636 1.00 94.56 775 ARG A CA 1
ATOM 6114 C C . ARG A 1 775 ? -9.783 -11.731 5.847 1.00 94.56 775 ARG A C 1
ATOM 6116 O O . ARG A 1 775 ? -9.259 -11.641 6.954 1.00 94.56 775 ARG A O 1
ATOM 6123 N N . LEU A 1 776 ? -11.095 -11.586 5.650 1.00 96.94 776 LEU A N 1
ATOM 6124 C CA . LEU A 1 776 ? -12.043 -11.254 6.716 1.00 96.94 776 LEU A CA 1
ATOM 6125 C C . LEU A 1 776 ? -12.109 -12.338 7.804 1.00 96.94 776 LEU A C 1
ATOM 6127 O O . LEU A 1 776 ? -12.281 -12.013 8.976 1.00 96.94 776 LEU A O 1
ATOM 6131 N N . ALA A 1 777 ? -11.914 -13.616 7.460 1.00 94.75 777 ALA A N 1
ATOM 6132 C CA . ALA A 1 777 ? -11.870 -14.707 8.436 1.00 94.75 777 ALA A CA 1
ATOM 6133 C C . ALA A 1 777 ? -10.695 -14.603 9.433 1.00 94.75 777 ALA A C 1
ATOM 6135 O O . ALA A 1 777 ? -10.799 -15.138 10.543 1.00 94.75 777 ALA A O 1
ATOM 6136 N N . ARG A 1 778 ? -9.605 -13.896 9.085 1.00 93.50 778 ARG A N 1
ATOM 6137 C CA . ARG A 1 778 ? -8.505 -13.595 10.022 1.00 93.50 778 ARG A CA 1
ATOM 6138 C C . ARG A 1 778 ? -8.995 -12.676 11.141 1.00 93.50 778 ARG A C 1
ATOM 6140 O O . ARG A 1 778 ? -8.834 -12.996 12.320 1.00 93.50 778 ARG A O 1
ATOM 6147 N N . TYR A 1 779 ? -9.695 -11.601 10.784 1.00 97.25 779 TYR A N 1
ATOM 6148 C CA . TYR A 1 779 ? -10.198 -10.614 11.736 1.00 97.25 779 TYR A CA 1
ATOM 6149 C C . TYR A 1 779 ? -11.351 -11.143 12.597 1.00 97.25 779 TYR A C 1
ATOM 6151 O O . TYR A 1 779 ? -11.992 -12.157 12.307 1.00 97.25 779 TYR A O 1
ATOM 6159 N N . LYS A 1 780 ? -11.578 -10.452 13.711 1.00 97.06 780 LYS A N 1
ATOM 6160 C CA . LYS A 1 780 ? -12.658 -10.684 14.681 1.00 97.06 780 LYS A CA 1
ATOM 6161 C C . LYS A 1 780 ? -13.448 -9.395 14.906 1.00 97.06 780 LYS A C 1
ATOM 6163 O O . LYS A 1 780 ? -14.668 -9.440 15.037 1.00 97.06 780 LYS A O 1
ATOM 6168 N N . VAL A 1 781 ? -12.753 -8.258 14.827 1.00 98.62 781 VAL A N 1
ATOM 6169 C CA . VAL A 1 781 ? -13.336 -6.920 14.700 1.00 98.62 781 VAL A CA 1
ATOM 6170 C C . VAL A 1 781 ? -12.956 -6.330 13.337 1.00 98.62 781 VAL A C 1
ATOM 6172 O O . VAL A 1 781 ? -11.804 -6.446 12.923 1.00 98.62 781 VAL A O 1
ATOM 6175 N N . LEU A 1 782 ? -13.901 -5.691 12.649 1.00 98.69 782 LEU A N 1
ATOM 6176 C CA . LEU A 1 782 ? -13.666 -4.921 11.424 1.00 98.69 782 LEU A CA 1
ATOM 6177 C C . LEU A 1 782 ? -14.128 -3.480 11.648 1.00 98.69 782 LEU A C 1
ATOM 6179 O O . LEU A 1 782 ? -15.257 -3.266 12.087 1.00 98.69 782 LEU A O 1
ATOM 6183 N N . ILE A 1 783 ? -13.276 -2.505 11.337 1.00 98.75 783 ILE A N 1
ATOM 6184 C CA . ILE A 1 783 ? -13.575 -1.079 11.474 1.00 98.75 783 ILE A CA 1
ATOM 6185 C C . ILE A 1 783 ? -13.859 -0.468 10.100 1.00 98.75 783 ILE A C 1
ATOM 6187 O O . ILE A 1 783 ? -13.038 -0.594 9.191 1.00 98.75 783 ILE A O 1
ATOM 6191 N N . LEU A 1 784 ? -14.986 0.240 9.981 1.00 98.00 784 LEU A N 1
ATOM 6192 C CA . LEU A 1 784 ? -15.375 1.071 8.836 1.00 98.00 784 LEU A CA 1
ATOM 6193 C C . LEU A 1 784 ? -15.484 2.547 9.282 1.00 98.00 784 LEU A C 1
ATOM 6195 O O . LEU A 1 784 ? -16.551 2.964 9.741 1.00 98.00 784 LEU A O 1
ATOM 6199 N N . PRO A 1 785 ? -14.413 3.356 9.181 1.00 95.00 785 PRO A N 1
ATOM 6200 C CA . PRO A 1 785 ? -14.466 4.789 9.461 1.00 95.00 785 PRO A CA 1
ATOM 6201 C C . PRO A 1 785 ? -14.919 5.540 8.200 1.00 95.00 785 PRO A C 1
ATOM 6203 O O . PRO A 1 785 ? -14.097 5.871 7.353 1.00 95.00 785 PRO A O 1
ATOM 6206 N N . ASP A 1 786 ? -16.221 5.807 8.070 1.00 94.06 786 ASP A N 1
ATOM 6207 C CA . ASP A 1 786 ? -16.838 6.492 6.918 1.00 94.06 786 ASP A CA 1
ATOM 6208 C C . ASP A 1 786 ? -16.524 5.806 5.569 1.00 94.06 786 ASP A C 1
ATOM 6210 O O . ASP A 1 786 ? -16.253 6.446 4.559 1.00 94.06 786 ASP A O 1
ATOM 6214 N N . ALA A 1 787 ? -16.586 4.470 5.519 1.00 95.62 787 ALA A N 1
ATOM 6215 C CA . ALA A 1 787 ? -16.499 3.710 4.265 1.00 95.62 787 ALA A CA 1
ATOM 6216 C C . ALA A 1 787 ? -17.806 3.883 3.462 1.00 95.62 787 ALA A C 1
ATOM 6218 O O . ALA A 1 787 ? -18.678 3.009 3.448 1.00 95.62 787 ALA A O 1
ATOM 6219 N N . ARG A 1 788 ? -18.020 5.090 2.924 1.00 94.12 788 ARG A N 1
ATOM 6220 C CA . ARG A 1 788 ? -19.346 5.580 2.523 1.00 94.12 788 ARG A CA 1
ATOM 6221 C C . ARG A 1 788 ? -19.844 5.014 1.207 1.00 94.12 788 ARG A C 1
ATOM 6223 O O . ARG A 1 788 ? -21.038 4.746 1.091 1.00 94.12 788 ARG A O 1
ATOM 6230 N N . SER A 1 789 ? -18.929 4.822 0.263 1.00 94.25 789 SER A N 1
ATOM 6231 C CA . SER A 1 789 ? -19.145 4.154 -1.015 1.00 94.25 789 SER A CA 1
ATOM 6232 C C . SER A 1 789 ? -18.366 2.845 -0.994 1.00 94.25 789 SER A C 1
ATOM 6234 O O . SER A 1 789 ? -17.194 2.845 -0.638 1.00 94.25 789 SER A O 1
ATOM 6236 N N . LEU A 1 790 ? -19.034 1.750 -1.343 1.00 95.81 790 LEU A N 1
ATOM 6237 C CA . LEU A 1 790 ? -18.496 0.395 -1.492 1.00 95.81 790 LEU A CA 1
ATOM 6238 C C . LEU A 1 790 ? -19.311 -0.298 -2.593 1.00 95.81 790 LEU A C 1
ATOM 6240 O O . LEU A 1 790 ? -20.492 0.025 -2.769 1.00 95.81 790 LEU A O 1
ATOM 6244 N N . ARG A 1 791 ? -18.716 -1.255 -3.313 1.00 93.69 791 ARG A N 1
ATOM 6245 C CA . ARG A 1 791 ? -19.427 -2.086 -4.302 1.00 93.69 791 ARG A CA 1
ATOM 6246 C C . ARG A 1 791 ? -20.467 -2.963 -3.612 1.00 93.69 791 ARG A C 1
ATOM 6248 O O . ARG A 1 791 ? -20.264 -3.427 -2.487 1.00 93.69 791 ARG A O 1
ATOM 6255 N N . ASN A 1 792 ? -21.558 -3.274 -4.310 1.00 94.31 792 ASN A N 1
ATOM 6256 C CA . ASN A 1 792 ? -22.609 -4.152 -3.773 1.00 94.31 792 ASN A CA 1
ATOM 6257 C C . ASN A 1 792 ? -22.054 -5.510 -3.277 1.00 94.31 792 ASN A C 1
ATOM 6259 O O . ASN A 1 792 ? -22.504 -6.043 -2.261 1.00 94.31 792 ASN A O 1
ATOM 6263 N N . ALA A 1 793 ? -21.031 -6.055 -3.947 1.00 95.12 793 ALA A N 1
ATOM 6264 C CA . ALA A 1 793 ? -20.347 -7.284 -3.535 1.00 95.12 793 ALA A CA 1
ATOM 6265 C C . ALA A 1 793 ? -19.571 -7.140 -2.208 1.00 95.12 793 ALA A C 1
ATOM 6267 O O . ALA A 1 793 ? -19.617 -8.039 -1.369 1.00 95.12 793 ALA A O 1
ATOM 6268 N N . GLU A 1 794 ? -18.901 -6.006 -1.995 1.00 97.19 794 GLU A N 1
ATOM 6269 C CA . GLU A 1 794 ? -18.128 -5.699 -0.784 1.00 97.19 794 GLU A CA 1
ATOM 6270 C C . GLU A 1 794 ? -19.062 -5.538 0.426 1.00 97.19 794 GLU A C 1
ATOM 6272 O O . GLU A 1 794 ? -18.856 -6.157 1.471 1.00 97.19 794 GLU A O 1
ATOM 6277 N N . VAL A 1 795 ? -20.161 -4.798 0.245 1.00 98.00 795 VAL A N 1
ATOM 6278 C CA . VAL A 1 795 ? -21.241 -4.641 1.233 1.00 98.00 795 VAL A CA 1
ATOM 6279 C C . VAL A 1 795 ? -21.858 -5.990 1.613 1.00 98.00 795 VAL A C 1
ATOM 6281 O O . VAL A 1 795 ? -22.040 -6.279 2.798 1.00 98.00 795 VAL A O 1
ATOM 6284 N N . ASN A 1 796 ? -22.145 -6.847 0.630 1.00 97.81 796 ASN A N 1
ATOM 6285 C CA . ASN A 1 796 ? -22.683 -8.183 0.885 1.00 97.81 796 ASN A CA 1
ATOM 6286 C C . ASN A 1 796 ? -21.688 -9.066 1.654 1.00 97.81 796 ASN A C 1
ATOM 6288 O O . ASN A 1 796 ? -22.087 -9.732 2.609 1.00 97.81 796 ASN A O 1
ATOM 6292 N N . MET A 1 797 ? -20.396 -9.016 1.312 1.00 98.19 797 MET A N 1
ATOM 6293 C CA . MET A 1 797 ? -19.355 -9.780 2.007 1.00 98.19 797 MET A CA 1
ATOM 6294 C C . MET A 1 797 ? -19.220 -9.368 3.482 1.00 98.19 797 MET A C 1
ATOM 6296 O O . MET A 1 797 ? -19.086 -10.231 4.350 1.00 98.19 797 MET A O 1
ATOM 6300 N N . ILE A 1 798 ? -19.328 -8.068 3.785 1.00 98.62 798 ILE A N 1
ATOM 6301 C CA . ILE A 1 798 ? -19.352 -7.559 5.165 1.00 98.62 798 ILE A CA 1
ATOM 6302 C C . ILE A 1 798 ? -20.618 -8.031 5.895 1.00 98.62 798 ILE A C 1
ATOM 6304 O O . ILE A 1 798 ? -20.519 -8.520 7.023 1.00 98.62 798 ILE A O 1
ATOM 6308 N N . ARG A 1 799 ? -21.799 -7.953 5.259 1.00 98.69 799 ARG A N 1
ATOM 6309 C CA . ARG A 1 799 ? -23.067 -8.428 5.846 1.00 98.69 799 ARG A CA 1
ATOM 6310 C C . ARG A 1 799 ? -22.994 -9.910 6.223 1.00 98.69 799 ARG A C 1
ATOM 6312 O O . ARG A 1 799 ? -23.355 -10.267 7.344 1.00 98.69 799 ARG A O 1
ATOM 6319 N N . ASP A 1 800 ? -22.503 -10.764 5.326 1.00 98.50 800 ASP A N 1
ATOM 6320 C CA . ASP A 1 800 ? -22.388 -12.202 5.588 1.00 98.50 800 ASP A CA 1
ATOM 6321 C C . ASP A 1 800 ? -21.272 -12.542 6.595 1.00 98.50 800 ASP A C 1
ATOM 6323 O O . ASP A 1 800 ? -21.441 -13.465 7.396 1.00 98.50 800 ASP A O 1
ATOM 6327 N N . TRP A 1 801 ? -20.180 -11.768 6.653 1.00 98.69 801 TRP A N 1
ATOM 6328 C CA . TRP A 1 801 ? -19.150 -11.916 7.691 1.00 98.69 801 TRP A CA 1
ATOM 6329 C C . TRP A 1 801 ? -19.685 -11.599 9.098 1.00 98.69 801 TRP A C 1
ATOM 6331 O O . TRP A 1 801 ? -19.492 -12.399 10.019 1.00 98.69 801 TRP A O 1
ATOM 6341 N N . VAL A 1 802 ? -20.433 -10.498 9.271 1.00 98.75 802 VAL A N 1
ATOM 6342 C CA . VAL A 1 802 ? -21.101 -10.198 10.555 1.00 98.75 802 VAL A CA 1
ATOM 6343 C C . VAL A 1 802 ? -22.111 -11.294 10.889 1.00 98.75 802 VAL A C 1
ATOM 6345 O O . VAL A 1 802 ? -22.063 -11.871 11.972 1.00 98.75 802 VAL A O 1
ATOM 6348 N N . LYS A 1 803 ? -22.964 -11.679 9.934 1.00 98.50 803 LYS A N 1
ATOM 6349 C CA . LYS A 1 803 ? -23.945 -12.766 10.097 1.00 98.50 803 LYS A CA 1
ATOM 6350 C C . LYS A 1 803 ? -23.308 -14.088 10.539 1.00 98.50 803 LYS A C 1
ATOM 6352 O O . LYS A 1 803 ? -23.922 -14.828 11.310 1.00 98.50 803 LYS A O 1
ATOM 6357 N N . GLY A 1 804 ? -22.088 -14.371 10.078 1.00 97.75 804 GLY A N 1
ATOM 6358 C CA . GLY A 1 804 ? -21.289 -15.536 10.457 1.00 97.75 804 GLY A CA 1
ATOM 6359 C C . GLY A 1 804 ? -20.698 -15.488 11.872 1.00 97.75 804 GLY A C 1
ATOM 6360 O O . GLY A 1 804 ? -20.460 -16.552 12.445 1.00 97.75 804 GLY A O 1
ATOM 6361 N N . GLY A 1 805 ? -20.513 -14.297 12.453 1.00 97.69 805 GLY A N 1
ATOM 6362 C CA . GLY A 1 805 ? -19.964 -14.099 13.803 1.00 97.69 805 GLY A CA 1
ATOM 6363 C C . GLY A 1 805 ? -19.027 -12.895 13.973 1.00 97.69 805 GLY A C 1
ATOM 6364 O O . GLY A 1 805 ? -18.553 -12.666 15.081 1.00 97.69 805 GLY A O 1
ATOM 6365 N N . GLY A 1 806 ? -18.730 -12.137 12.912 1.00 98.38 806 GLY A N 1
ATOM 6366 C CA . GLY A 1 806 ? -17.854 -10.965 12.991 1.00 98.38 806 GLY A CA 1
ATOM 6367 C C . GLY A 1 806 ? -18.445 -9.797 13.791 1.00 98.38 806 GLY A C 1
ATOM 6368 O O . GLY A 1 806 ? -19.665 -9.617 13.841 1.00 98.38 806 GLY A O 1
ATOM 6369 N N . VAL A 1 807 ? -17.582 -8.972 14.395 1.00 98.69 807 VAL A N 1
ATOM 6370 C CA . VAL A 1 807 ? -17.982 -7.725 15.066 1.00 98.69 807 VAL A CA 1
ATOM 6371 C C . VAL A 1 807 ? -17.616 -6.518 14.202 1.00 98.69 807 VAL A C 1
ATOM 6373 O O . VAL A 1 807 ? -16.444 -6.245 13.957 1.00 98.69 807 VAL A O 1
ATOM 6376 N N . LEU A 1 808 ? -18.618 -5.777 13.738 1.00 98.88 808 LEU A N 1
ATOM 6377 C CA . LEU A 1 808 ? -18.443 -4.597 12.890 1.00 98.88 808 LEU A CA 1
ATOM 6378 C C . LEU A 1 808 ? -18.494 -3.317 13.728 1.00 98.88 808 LEU A C 1
ATOM 6380 O O . LEU A 1 808 ? -19.486 -3.070 14.406 1.00 98.88 808 LEU A O 1
ATOM 6384 N N . VAL A 1 809 ? -17.470 -2.471 13.646 1.00 98.75 809 VAL A N 1
ATOM 6385 C CA . VAL A 1 809 ? -17.471 -1.125 14.234 1.00 98.75 809 VAL A CA 1
ATOM 6386 C C . VAL A 1 809 ? -17.480 -0.108 13.100 1.00 98.75 809 VAL A C 1
ATOM 6388 O O . VAL A 1 809 ? -16.473 0.093 12.429 1.00 98.75 809 VAL A O 1
ATOM 6391 N N . ALA A 1 810 ? -18.627 0.514 12.854 1.00 98.56 810 ALA A N 1
ATOM 6392 C CA . ALA A 1 810 ? -18.816 1.456 11.756 1.00 98.56 810 ALA A CA 1
ATOM 6393 C C . ALA A 1 810 ? -19.071 2.871 12.285 1.00 98.56 810 ALA A C 1
ATOM 6395 O O . ALA A 1 810 ? -19.659 3.048 13.353 1.00 98.56 810 ALA A O 1
ATOM 6396 N N . THR A 1 811 ? -18.643 3.881 11.534 1.00 97.44 811 THR A N 1
ATOM 6397 C CA . THR A 1 811 ? -18.954 5.288 11.822 1.00 97.44 811 THR A CA 1
ATOM 6398 C C . THR A 1 811 ? -19.953 5.837 10.805 1.00 97.44 811 THR A C 1
ATOM 6400 O O . THR A 1 811 ? -20.102 5.277 9.714 1.00 97.44 811 THR A O 1
ATOM 6403 N N . ALA A 1 812 ? -20.622 6.940 11.141 1.00 95.44 812 ALA A N 1
ATOM 6404 C CA . ALA A 1 812 ? -21.521 7.653 10.234 1.00 95.44 812 ALA A CA 1
ATOM 6405 C C . ALA A 1 812 ? -20.885 7.937 8.864 1.00 95.44 812 ALA A C 1
ATOM 6407 O O . ALA A 1 812 ? -19.665 8.030 8.727 1.00 95.44 812 ALA A O 1
ATOM 6408 N N . GLY A 1 813 ? -21.734 8.021 7.844 1.00 93.38 813 GLY A N 1
ATOM 6409 C CA . GLY A 1 813 ? -21.368 7.998 6.433 1.00 93.38 813 GLY A CA 1
ATOM 6410 C C . GLY A 1 813 ? -21.170 6.588 5.866 1.00 93.38 813 GLY A C 1
ATOM 6411 O O . GLY A 1 813 ? -21.448 6.381 4.688 1.00 93.38 813 GLY A O 1
ATOM 6412 N N . SER A 1 814 ? -20.774 5.585 6.660 1.00 97.25 814 SER A N 1
ATOM 6413 C CA . SER A 1 814 ? -20.465 4.236 6.146 1.00 97.25 814 SER A CA 1
ATOM 6414 C C . SER A 1 814 ? -21.648 3.577 5.426 1.00 97.25 814 SER A C 1
ATOM 6416 O O . SER A 1 814 ? -22.732 3.412 5.984 1.00 97.25 814 SER A O 1
ATOM 6418 N N . THR A 1 815 ? -21.438 3.147 4.180 1.00 97.50 815 THR A N 1
ATOM 6419 C CA . THR A 1 815 ? -22.463 2.610 3.262 1.00 97.50 815 THR A CA 1
ATOM 6420 C C . THR A 1 815 ? -23.669 3.527 3.006 1.00 97.50 815 THR A C 1
ATOM 6422 O O . THR A 1 815 ? -24.744 3.058 2.632 1.00 97.50 815 THR A O 1
ATOM 6425 N N . ARG A 1 816 ? -23.519 4.843 3.209 1.00 96.00 816 ARG A N 1
ATOM 6426 C CA . ARG A 1 816 ? -24.564 5.854 2.965 1.00 96.00 816 ARG A CA 1
ATOM 6427 C C . ARG A 1 816 ? -24.696 6.227 1.476 1.00 96.00 816 ARG A C 1
ATOM 6429 O O . ARG A 1 816 ? -25.686 6.853 1.098 1.00 96.00 816 ARG A O 1
ATOM 6436 N N . PHE A 1 817 ? -23.736 5.828 0.643 1.00 95.00 817 PHE A N 1
ATOM 6437 C CA . PHE A 1 817 ? -23.683 6.060 -0.802 1.00 95.00 817 PHE A CA 1
ATOM 6438 C C . PHE A 1 817 ? -23.657 4.720 -1.552 1.00 95.00 817 PHE A C 1
ATOM 6440 O O . PHE A 1 817 ? -23.315 3.682 -0.979 1.00 95.00 817 PHE A O 1
ATOM 6447 N N . ASP A 1 818 ? -24.015 4.736 -2.836 1.00 94.31 818 ASP A N 1
ATOM 6448 C CA . ASP A 1 818 ? -23.773 3.605 -3.735 1.00 94.31 818 ASP A CA 1
ATOM 6449 C C . ASP A 1 818 ? -22.321 3.565 -4.236 1.00 94.31 818 ASP A C 1
ATOM 6451 O O . ASP A 1 818 ? -21.492 4.416 -3.897 1.00 94.31 818 ASP A O 1
ATOM 6455 N N . GLU A 1 819 ? -21.995 2.567 -5.055 1.00 93.25 819 GLU A N 1
ATOM 6456 C CA . GLU A 1 819 ? -20.640 2.367 -5.573 1.00 93.25 819 GLU A CA 1
ATOM 6457 C C . GLU A 1 819 ? -20.174 3.435 -6.571 1.00 93.25 819 GLU A C 1
ATOM 6459 O O . GLU A 1 819 ? -18.977 3.547 -6.825 1.00 93.25 819 GLU A O 1
ATOM 6464 N N . TRP A 1 820 ? -21.076 4.267 -7.088 1.00 92.06 820 TRP A N 1
ATOM 6465 C CA . TRP A 1 820 ? -20.744 5.407 -7.944 1.00 92.06 820 TRP A CA 1
ATOM 6466 C C . TRP A 1 820 ? -20.683 6.732 -7.180 1.00 92.06 820 TRP A C 1
ATOM 6468 O O . TRP A 1 820 ? -20.446 7.774 -7.783 1.00 92.06 820 TRP A O 1
ATOM 6478 N N . GLY A 1 821 ? -20.899 6.719 -5.862 1.00 89.50 821 GLY A N 1
ATOM 6479 C CA . GLY A 1 821 ? -20.907 7.931 -5.050 1.00 89.50 821 GLY A CA 1
ATOM 6480 C C . GLY A 1 821 ? -22.183 8.759 -5.180 1.00 89.50 821 GLY A C 1
ATOM 6481 O O . GLY A 1 821 ? -22.155 9.955 -4.893 1.00 89.50 821 GLY A O 1
ATOM 6482 N N . ARG A 1 822 ? -23.311 8.152 -5.574 1.00 91.38 822 ARG A N 1
ATOM 6483 C CA . ARG A 1 822 ? -24.638 8.763 -5.399 1.00 91.38 822 ARG A CA 1
ATOM 6484 C C . ARG A 1 822 ? -25.104 8.529 -3.964 1.00 91.38 822 ARG A C 1
ATOM 6486 O O . ARG A 1 822 ? -24.997 7.416 -3.449 1.00 91.38 822 ARG A O 1
ATOM 6493 N N . GLU A 1 823 ? -25.615 9.566 -3.305 1.00 92.94 823 GLU A N 1
ATOM 6494 C CA . GLU A 1 823 ? -26.170 9.427 -1.955 1.00 92.94 823 GLU A CA 1
ATOM 6495 C C . GLU A 1 823 ? -27.496 8.653 -2.000 1.00 92.94 823 GLU A C 1
ATOM 6497 O O . GLU A 1 823 ? -28.352 8.907 -2.847 1.00 92.94 823 GLU A O 1
ATOM 6502 N N . LEU A 1 824 ? -27.662 7.685 -1.096 1.00 95.81 824 LEU A N 1
ATOM 6503 C CA . LEU A 1 824 ? -28.873 6.863 -1.007 1.00 95.81 824 LEU A CA 1
ATOM 6504 C C . LEU A 1 824 ? -29.967 7.562 -0.172 1.00 95.81 824 LEU A C 1
ATOM 6506 O O . LEU A 1 824 ? -29.783 8.675 0.323 1.00 95.81 824 LEU A O 1
ATOM 6510 N N . ALA A 1 825 ? -31.092 6.890 0.074 1.00 97.00 825 ALA A N 1
ATOM 6511 C CA . ALA A 1 825 ? -32.054 7.327 1.094 1.00 97.00 825 ALA A CA 1
ATOM 6512 C C . ALA A 1 825 ? -31.669 6.883 2.525 1.00 97.00 825 ALA A C 1
ATOM 6514 O O . ALA A 1 825 ? -32.118 7.483 3.497 1.00 97.00 825 ALA A O 1
ATOM 6515 N N . ASP A 1 826 ? -30.869 5.820 2.658 1.00 97.81 826 ASP A N 1
ATOM 6516 C CA . ASP A 1 826 ? -30.556 5.133 3.918 1.00 97.81 826 ASP A CA 1
ATOM 6517 C C . ASP A 1 826 ? -29.252 4.317 3.756 1.00 97.81 826 ASP A C 1
ATOM 6519 O O . ASP A 1 826 ? -28.713 4.242 2.649 1.00 97.81 826 ASP A O 1
ATOM 6523 N N . TYR A 1 827 ? -28.737 3.690 4.817 1.00 98.19 827 TYR A N 1
ATOM 6524 C CA . TYR A 1 827 ? -27.521 2.861 4.736 1.00 98.19 827 TYR A CA 1
ATOM 6525 C C . TYR A 1 827 ? -27.766 1.520 4.023 1.00 98.19 827 TYR A C 1
ATOM 6527 O O . TYR A 1 827 ? -28.751 0.836 4.314 1.00 98.19 827 TYR A O 1
ATOM 6535 N N . GLN A 1 828 ? -26.824 1.062 3.185 1.00 98.19 828 GLN A N 1
ATOM 6536 C CA . GLN A 1 828 ? -26.899 -0.289 2.600 1.00 98.19 828 GLN A CA 1
ATOM 6537 C C . GLN A 1 828 ? -26.814 -1.397 3.673 1.00 98.19 828 GLN A C 1
ATOM 6539 O O . GLN A 1 828 ? -27.377 -2.475 3.492 1.00 98.19 828 GLN A O 1
ATOM 6544 N N . LEU A 1 829 ? -26.132 -1.135 4.796 1.00 98.56 829 LEU A N 1
ATOM 6545 C CA . LEU A 1 829 ? -26.002 -2.043 5.947 1.00 98.56 829 LEU A CA 1
ATOM 6546 C C . LEU A 1 829 ? -26.955 -1.711 7.110 1.00 98.56 829 LEU A C 1
ATOM 6548 O O . LEU A 1 829 ? -26.686 -2.095 8.247 1.00 98.56 829 LEU A O 1
ATOM 6552 N N . LYS A 1 830 ? -28.070 -1.005 6.876 1.00 98.44 830 LYS A N 1
ATOM 6553 C CA . LYS A 1 830 ? -28.988 -0.602 7.961 1.00 98.44 830 LYS A CA 1
ATOM 6554 C C . LYS A 1 830 ? -29.573 -1.765 8.769 1.00 98.44 830 LYS A C 1
ATOM 6556 O O . LYS A 1 830 ? -29.865 -1.607 9.952 1.00 98.44 830 LYS A O 1
ATOM 6561 N N . ASP A 1 831 ? -29.716 -2.932 8.142 1.00 98.50 831 ASP A N 1
ATOM 6562 C CA . ASP A 1 831 ? -30.142 -4.185 8.768 1.00 98.50 831 ASP A CA 1
ATOM 6563 C C . ASP A 1 831 ? -29.080 -4.731 9.734 1.00 98.50 831 ASP A C 1
ATOM 6565 O O . ASP A 1 831 ? -29.407 -5.217 10.817 1.00 98.50 831 ASP A O 1
ATOM 6569 N N . VAL A 1 832 ? -27.803 -4.574 9.376 1.00 98.81 832 VAL A N 1
ATOM 6570 C CA . VAL A 1 832 ? -26.656 -4.903 10.228 1.00 98.81 832 VAL A CA 1
ATOM 6571 C C . VAL A 1 832 ? -26.489 -3.879 11.345 1.00 98.81 832 VAL A C 1
ATOM 6573 O O . VAL A 1 832 ? -26.320 -4.279 12.492 1.00 98.81 832 VAL A O 1
ATOM 6576 N N . PHE A 1 833 ? -26.582 -2.579 11.044 1.00 98.69 833 PHE A N 1
ATOM 6577 C CA . PHE A 1 833 ? -26.458 -1.493 12.026 1.00 98.69 833 PHE A CA 1
ATOM 6578 C C . PHE A 1 833 ? -27.652 -1.409 12.994 1.00 98.69 833 PHE A C 1
ATOM 6580 O O . PHE A 1 833 ? -27.522 -0.861 14.089 1.00 98.69 833 PHE A O 1
ATOM 6587 N N . GLY A 1 834 ? -28.817 -1.930 12.597 1.00 98.62 834 GLY A N 1
ATOM 6588 C CA . GLY A 1 834 ? -30.068 -1.856 13.353 1.00 98.62 834 GLY A CA 1
ATOM 6589 C C . GLY A 1 834 ? -30.635 -0.441 13.471 1.00 98.62 834 GLY A C 1
ATOM 6590 O O . GLY A 1 834 ? -31.318 -0.143 14.452 1.00 98.62 834 GLY A O 1
ATOM 6591 N N . THR A 1 835 ? -30.325 0.446 12.522 1.00 98.50 835 THR A N 1
ATOM 6592 C CA . THR A 1 835 ? -30.684 1.869 12.576 1.00 98.50 835 THR A CA 1
ATOM 6593 C C . THR A 1 835 ? -30.824 2.468 11.175 1.00 98.50 835 THR A C 1
ATOM 6595 O O . THR A 1 835 ? -30.065 2.112 10.274 1.00 98.50 835 THR A O 1
ATOM 6598 N N . SER A 1 836 ? -31.776 3.386 11.000 1.00 98.50 836 SER A N 1
ATOM 6599 C CA . SER A 1 836 ? -32.003 4.134 9.757 1.00 98.50 836 SER A CA 1
ATOM 6600 C C . SER A 1 836 ? -31.504 5.575 9.863 1.00 98.50 836 SER A C 1
ATOM 6602 O O . SER A 1 836 ? -31.643 6.211 10.911 1.00 98.50 836 SER A O 1
ATOM 6604 N N . TYR A 1 837 ? -30.973 6.110 8.765 1.00 98.38 837 TYR A N 1
ATOM 6605 C CA . TYR A 1 837 ? -30.605 7.525 8.634 1.00 98.38 837 TYR A CA 1
ATOM 6606 C C . TYR A 1 837 ? -31.825 8.460 8.781 1.00 98.38 837 TYR A C 1
ATOM 6608 O O . TYR A 1 837 ? -32.937 8.104 8.384 1.00 98.38 837 TYR A O 1
ATOM 6616 N N . VAL A 1 838 ? -31.616 9.664 9.331 1.00 97.62 838 VAL A N 1
ATOM 6617 C CA . VAL A 1 838 ? -32.635 10.728 9.418 1.00 97.62 838 VAL A CA 1
ATOM 6618 C C . VAL A 1 838 ? -32.118 12.040 8.819 1.00 97.62 838 VAL A C 1
ATOM 6620 O O . VAL A 1 838 ? -32.678 12.517 7.836 1.00 97.62 838 VAL A O 1
ATOM 6623 N N . GLU A 1 839 ? -31.056 12.618 9.382 1.00 95.44 839 GLU A N 1
ATOM 6624 C CA . GLU A 1 839 ? -30.471 13.892 8.931 1.00 95.44 839 GLU A CA 1
ATOM 6625 C C . GLU A 1 839 ? -28.971 13.979 9.262 1.00 95.44 839 GLU A C 1
ATOM 6627 O O . GLU A 1 839 ? -28.460 13.211 10.076 1.00 95.44 839 GLU A O 1
ATOM 6632 N N . PHE A 1 840 ? -28.261 14.937 8.663 1.00 93.25 840 PHE A N 1
ATOM 6633 C CA . PHE A 1 840 ? -26.860 15.247 8.961 1.00 93.25 840 PHE A CA 1
ATOM 6634 C C . PHE A 1 840 ? -26.751 16.629 9.617 1.00 93.25 840 PHE A C 1
ATOM 6636 O O . PHE A 1 840 ? -27.389 17.583 9.172 1.00 93.25 840 PHE A O 1
ATOM 6643 N N . ARG A 1 841 ? -25.915 16.750 10.654 1.00 91.00 841 ARG A N 1
ATOM 6644 C CA . ARG A 1 841 ? -25.708 17.978 11.434 1.00 91.00 841 ARG A CA 1
ATOM 6645 C C . ARG A 1 841 ? -24.233 18.381 11.438 1.00 91.00 841 ARG A C 1
ATOM 6647 O O . ARG A 1 841 ? -23.354 17.571 11.725 1.00 91.00 841 ARG A O 1
ATOM 6654 N N . SER A 1 842 ? -23.967 19.651 11.134 1.00 79.50 842 SER A N 1
ATOM 6655 C CA . SER A 1 842 ? -22.626 20.206 10.876 1.00 79.50 842 SER A CA 1
ATOM 6656 C C . SER A 1 842 ? -21.935 20.866 12.080 1.00 79.50 842 SER A C 1
ATOM 6658 O O . SER A 1 842 ? -20.849 21.424 11.930 1.00 79.50 842 SER A O 1
ATOM 6660 N N . GLU A 1 843 ? -22.543 20.826 13.264 1.00 69.19 843 GLU A N 1
ATOM 6661 C CA . GLU A 1 843 ? -22.032 21.424 14.505 1.00 69.19 843 GLU A CA 1
ATOM 6662 C C . GLU A 1 843 ? -22.214 20.444 15.674 1.00 69.19 843 GLU A C 1
ATOM 6664 O O . GLU A 1 843 ? -23.154 19.648 15.625 1.00 69.19 843 GLU A O 1
ATOM 6669 N N . PRO A 1 844 ? -21.407 20.504 16.754 1.00 70.94 844 PRO A N 1
ATOM 6670 C CA . PRO A 1 844 ? -20.240 21.357 17.020 1.00 70.94 844 PRO A CA 1
ATOM 6671 C C . PRO A 1 844 ? -18.896 20.671 16.678 1.00 70.94 844 PRO A C 1
ATOM 6673 O O . PRO A 1 844 ? -18.854 19.546 16.196 1.00 70.94 844 PRO A O 1
ATOM 6676 N N . LYS A 1 845 ? -17.760 21.323 16.981 1.00 73.75 845 LYS A N 1
ATOM 6677 C CA . LYS A 1 845 ? -16.408 20.758 16.750 1.00 73.75 845 LYS A CA 1
ATOM 6678 C C . LYS A 1 845 ? -16.071 19.529 17.601 1.00 73.75 845 LYS A C 1
ATOM 6680 O O . LYS A 1 845 ? -15.277 18.695 17.179 1.00 73.75 845 LYS A O 1
ATOM 6685 N N . THR A 1 846 ? -16.634 19.434 18.799 1.00 82.94 846 THR A N 1
ATOM 6686 C CA . THR A 1 846 ? -16.431 18.327 19.741 1.00 82.94 846 THR A CA 1
ATOM 6687 C C . THR A 1 846 ? -17.742 18.041 20.444 1.00 82.94 846 THR A C 1
ATOM 6689 O O . THR A 1 846 ? -18.343 18.969 20.988 1.00 82.94 846 THR A O 1
ATOM 6692 N N . LEU A 1 847 ? -18.162 16.781 20.453 1.00 88.56 847 LEU A N 1
ATOM 6693 C CA . LEU A 1 847 ? -19.370 16.335 21.142 1.00 88.56 847 LEU A CA 1
ATOM 6694 C C . LEU A 1 847 ? -19.012 15.512 22.376 1.00 88.56 847 LEU A C 1
ATOM 6696 O O . LEU A 1 847 ? -17.968 14.864 22.417 1.00 88.56 847 LEU A O 1
ATOM 6700 N N . GLU A 1 848 ? -19.904 15.529 23.359 1.00 93.38 848 GLU A N 1
ATOM 6701 C CA . GLU A 1 848 ? -19.904 14.605 24.487 1.00 93.38 848 GLU A CA 1
ATOM 6702 C C . GLU A 1 848 ? -21.151 13.723 24.394 1.00 93.38 848 GLU A C 1
ATOM 6704 O O . GLU A 1 848 ? -22.251 14.232 24.172 1.00 93.38 848 GLU A O 1
ATOM 6709 N N . MET A 1 849 ? -20.967 12.414 24.558 1.00 94.56 849 MET A N 1
ATOM 6710 C CA . MET A 1 849 ? -22.056 11.448 24.694 1.00 94.56 849 MET A CA 1
ATOM 6711 C C . MET A 1 849 ? -22.151 10.940 26.132 1.00 94.56 849 MET A C 1
ATOM 6713 O O . MET A 1 849 ? -21.129 10.665 26.766 1.00 94.56 849 MET A O 1
ATOM 6717 N N . ASP A 1 850 ? -23.376 10.764 26.614 1.00 96.50 850 ASP A N 1
ATOM 6718 C CA . ASP A 1 850 ? -23.684 10.047 27.848 1.00 96.50 850 ASP A CA 1
ATOM 6719 C C . ASP A 1 850 ? -23.856 8.552 27.533 1.00 96.50 850 ASP A C 1
ATOM 6721 O O . ASP A 1 850 ? -24.648 8.171 26.670 1.00 96.50 850 ASP A O 1
ATOM 6725 N N . ILE A 1 851 ? -23.082 7.703 28.211 1.00 96.12 851 ILE A N 1
ATOM 6726 C CA . ILE A 1 851 ? -23.024 6.249 28.013 1.00 96.12 851 ILE A CA 1
ATOM 6727 C C . ILE A 1 851 ? -23.974 5.559 28.995 1.00 96.12 851 ILE A C 1
ATOM 6729 O O . ILE A 1 851 ? -23.941 5.806 30.205 1.00 96.12 851 ILE A O 1
ATOM 6733 N N . GLU A 1 852 ? -24.782 4.629 28.490 1.00 93.94 852 GLU A N 1
ATOM 6734 C CA . GLU A 1 852 ? -25.694 3.831 29.300 1.00 93.94 852 GLU A CA 1
ATOM 6735 C C . GLU A 1 852 ? -24.926 2.927 30.285 1.00 93.94 852 GLU A C 1
ATOM 6737 O O . GLU A 1 852 ? -24.037 2.147 29.921 1.00 93.94 852 GLU A O 1
ATOM 6742 N N . THR A 1 853 ? -25.283 3.015 31.567 1.00 89.94 853 THR A N 1
ATOM 6743 C CA . THR A 1 853 ? -24.633 2.262 32.645 1.00 89.94 853 THR A CA 1
ATOM 6744 C C . THR A 1 853 ? -24.882 0.760 32.540 1.00 89.94 853 THR A C 1
ATOM 6746 O O . THR A 1 853 ? -26.024 0.331 32.411 1.00 89.94 853 THR A O 1
ATOM 6749 N N . GLY A 1 854 ? -23.825 -0.041 32.697 1.00 86.88 854 GLY A N 1
ATOM 6750 C CA . GLY A 1 854 ? -23.899 -1.508 32.650 1.00 86.88 854 GLY A CA 1
ATOM 6751 C C . GLY A 1 854 ? -23.646 -2.115 31.265 1.00 86.88 854 GLY A C 1
ATOM 6752 O O . GLY A 1 854 ? -23.550 -3.333 31.155 1.00 86.88 854 GLY A O 1
ATOM 6753 N N . THR A 1 855 ? -23.483 -1.288 30.230 1.00 90.38 855 THR A N 1
ATOM 6754 C CA . THR A 1 855 ? -23.063 -1.727 28.889 1.00 90.38 855 THR A CA 1
ATOM 6755 C C . THR A 1 855 ? -21.599 -2.172 28.855 1.00 90.38 855 THR A C 1
ATOM 6757 O O . THR A 1 855 ? -20.778 -1.750 29.677 1.00 90.38 855 THR A O 1
ATOM 6760 N N . GLU A 1 856 ? -21.229 -2.984 27.860 1.00 88.88 856 GLU A N 1
ATOM 6761 C CA . GLU A 1 856 ? -19.836 -3.376 27.624 1.00 88.88 856 GLU A CA 1
ATOM 6762 C C . GLU A 1 856 ? -18.923 -2.164 27.380 1.00 88.88 856 GLU A C 1
ATOM 6764 O O . GLU A 1 856 ? -17.764 -2.199 27.787 1.00 88.88 856 GLU A O 1
ATOM 6769 N N . LEU A 1 857 ? -19.447 -1.082 26.789 1.00 89.88 857 LEU A N 1
ATOM 6770 C CA . LEU A 1 857 ? -18.722 0.173 26.569 1.00 89.88 857 LEU A CA 1
ATOM 6771 C C . LEU A 1 857 ? -18.447 0.920 27.884 1.00 89.88 857 LEU A C 1
ATOM 6773 O O . LEU A 1 857 ? -17.304 1.298 28.139 1.00 89.88 857 LEU A O 1
ATOM 6777 N N . ALA A 1 858 ? -19.454 1.074 28.753 1.00 90.75 858 ALA A N 1
ATOM 6778 C CA . ALA A 1 858 ? -19.261 1.664 30.082 1.00 90.75 858 ALA A CA 1
ATOM 6779 C C . ALA A 1 858 ? -18.268 0.845 30.929 1.00 90.75 858 ALA A C 1
ATOM 6781 O O . ALA A 1 858 ? -17.436 1.412 31.636 1.00 90.75 858 ALA A O 1
ATOM 6782 N N . ALA A 1 859 ? -18.317 -0.488 30.823 1.00 89.56 859 ALA A N 1
ATOM 6783 C CA . ALA A 1 859 ? -17.386 -1.385 31.505 1.00 89.56 859 ALA A CA 1
ATOM 6784 C C . ALA A 1 859 ? -15.957 -1.342 30.926 1.00 89.56 859 ALA A C 1
ATOM 6786 O O . ALA A 1 859 ? -15.001 -1.521 31.674 1.00 89.56 859 ALA A O 1
ATOM 6787 N N . ALA A 1 860 ? -15.800 -1.109 29.618 1.00 87.69 860 ALA A N 1
ATOM 6788 C CA . ALA A 1 860 ? -14.498 -0.981 28.961 1.00 87.69 860 ALA A CA 1
ATOM 6789 C C . ALA A 1 860 ? -13.804 0.362 29.250 1.00 87.69 860 ALA A C 1
ATOM 6791 O O . ALA A 1 860 ? -12.577 0.418 29.273 1.00 87.69 860 ALA A O 1
ATOM 6792 N N . LEU A 1 861 ? -14.586 1.428 29.459 1.00 87.00 861 LEU A N 1
ATOM 6793 C CA . LEU A 1 861 ? -14.095 2.795 29.658 1.00 87.00 861 LEU A CA 1
ATOM 6794 C C . LEU A 1 861 ? -14.023 3.245 31.124 1.00 87.00 861 LEU A C 1
ATOM 6796 O O . LEU A 1 861 ? -13.306 4.193 31.426 1.00 87.00 861 LEU A O 1
ATOM 6800 N N . GLY A 1 862 ? -14.793 2.636 32.031 1.00 86.88 862 GLY A N 1
ATOM 6801 C CA . GLY A 1 862 ? -14.850 3.034 33.446 1.00 86.88 862 GLY A CA 1
ATOM 6802 C C . GLY A 1 862 ? -15.527 4.389 33.719 1.00 86.88 862 GLY A C 1
ATOM 6803 O O . GLY A 1 862 ? -15.570 4.831 34.866 1.00 86.88 862 GLY A O 1
ATOM 6804 N N . GLN A 1 863 ? -16.082 5.043 32.695 1.00 86.81 863 GLN A N 1
ATOM 6805 C CA . GLN A 1 863 ? -16.707 6.369 32.762 1.00 86.81 863 GLN A CA 1
ATOM 6806 C C . GLN A 1 863 ? -18.080 6.388 32.076 1.00 86.81 863 GLN A C 1
ATOM 6808 O O . GLN A 1 863 ? -18.365 5.576 31.197 1.00 86.81 863 GLN A O 1
ATOM 6813 N N . LYS A 1 864 ? -18.939 7.329 32.491 1.00 90.00 864 LYS A N 1
ATOM 6814 C CA . LYS A 1 864 ? -20.308 7.506 31.963 1.00 90.00 864 LYS A CA 1
ATOM 6815 C C . LYS A 1 864 ? -20.424 8.549 30.848 1.00 90.00 864 LYS A C 1
ATOM 6817 O O . LYS A 1 864 ? -21.502 8.706 30.294 1.00 90.00 864 LYS A O 1
ATOM 6822 N N . LYS A 1 865 ? -19.349 9.275 30.547 1.00 92.81 865 LYS A N 1
ATOM 6823 C CA . LYS A 1 865 ? -19.290 10.324 29.524 1.00 92.81 865 LYS A CA 1
ATOM 6824 C C . LYS A 1 865 ? -18.073 10.099 28.640 1.00 92.81 865 LYS A C 1
ATOM 6826 O O . LYS A 1 865 ? -17.076 9.551 29.110 1.00 92.81 865 LYS A O 1
ATOM 6831 N N . LEU A 1 866 ? -18.159 10.498 27.375 1.00 92.31 866 LEU A N 1
ATOM 6832 C CA . LEU A 1 866 ? -17.065 10.360 26.414 1.00 92.31 866 LEU A CA 1
ATOM 6833 C C . LEU A 1 866 ? -17.085 11.495 25.390 1.00 92.31 866 LEU A C 1
ATOM 6835 O O . LEU A 1 866 ? -18.100 11.737 24.739 1.00 92.31 866 LEU A O 1
ATOM 6839 N N . THR A 1 867 ? -15.949 12.174 25.234 1.00 91.81 867 THR A N 1
ATOM 6840 C CA . THR A 1 867 ? -15.761 13.234 24.234 1.00 91.81 867 THR A CA 1
ATOM 6841 C C . THR A 1 867 ? -15.264 12.653 22.908 1.00 91.81 867 THR A C 1
ATOM 6843 O O . THR A 1 867 ? -14.437 11.743 22.893 1.00 91.81 867 THR A O 1
ATOM 6846 N N . CYS A 1 868 ? -15.702 13.211 21.782 1.00 89.25 868 CYS A N 1
ATOM 6847 C CA . CYS A 1 868 ? -15.247 12.833 20.443 1.00 89.25 868 CYS A CA 1
ATOM 6848 C C . CYS A 1 868 ? -14.985 14.054 19.544 1.00 89.25 868 CYS A C 1
ATOM 6850 O O . CYS A 1 868 ? -15.589 15.117 19.715 1.00 89.25 868 CYS A O 1
ATOM 6852 N N . ALA A 1 869 ? -14.101 13.890 18.554 1.00 86.00 869 ALA A N 1
ATOM 6853 C CA . ALA A 1 869 ? -13.883 14.873 17.491 1.00 86.00 869 ALA A CA 1
ATOM 6854 C C . ALA A 1 869 ? -15.086 14.872 16.538 1.00 86.00 869 ALA A C 1
ATOM 6856 O O . ALA A 1 869 ? -15.421 13.826 15.990 1.00 86.00 869 ALA A O 1
ATOM 6857 N N . ALA A 1 870 ? -15.729 16.023 16.347 1.00 85.12 870 ALA A N 1
ATOM 6858 C CA . ALA A 1 870 ? -16.980 16.158 15.599 1.00 85.12 870 ALA A CA 1
ATOM 6859 C C . ALA A 1 870 ? -16.905 17.204 14.467 1.00 85.12 870 ALA A C 1
ATOM 6861 O O . ALA A 1 870 ? -17.913 17.509 13.840 1.00 85.12 870 ALA A O 1
ATOM 6862 N N . GLU A 1 871 ? -15.710 17.693 14.097 1.00 81.62 871 GLU A N 1
ATOM 6863 C CA . GLU A 1 871 ? -15.532 18.616 12.956 1.00 81.62 871 GLU A CA 1
ATOM 6864 C C . GLU A 1 871 ? -15.917 18.037 11.578 1.00 81.62 871 GLU A C 1
ATOM 6866 O O . GLU A 1 871 ? -15.826 18.739 10.573 1.00 81.62 871 GLU A O 1
ATOM 6871 N N . GLY A 1 872 ? -16.302 16.760 11.507 1.00 79.19 872 GLY A N 1
ATOM 6872 C CA . GLY A 1 872 ? -16.916 16.137 10.330 1.00 79.19 872 GLY A CA 1
ATOM 6873 C C . GLY A 1 872 ? -18.441 16.173 10.297 1.00 79.19 872 GLY A C 1
ATOM 6874 O O . GLY A 1 872 ? -19.021 15.662 9.342 1.00 79.19 872 GLY A O 1
ATOM 6875 N N . GLY A 1 873 ? -19.072 16.720 11.336 1.00 88.44 873 GLY A N 1
ATOM 6876 C CA . GLY A 1 873 ? -20.488 16.537 11.619 1.00 88.44 873 GLY A CA 1
ATOM 6877 C C . GLY A 1 873 ? -20.834 15.131 12.122 1.00 88.44 873 GLY A C 1
ATOM 6878 O O . GLY A 1 873 ? -19.978 14.242 12.249 1.00 88.44 873 GLY A O 1
ATOM 6879 N N . TYR A 1 874 ? -22.117 14.945 12.409 1.00 92.69 874 TYR A N 1
ATOM 6880 C CA . TYR A 1 874 ? -22.711 13.681 12.836 1.00 92.69 874 TYR A CA 1
ATOM 6881 C C . TYR A 1 874 ? -24.055 13.451 12.136 1.00 92.69 874 TYR A C 1
ATOM 6883 O O . TYR A 1 874 ? -24.660 14.378 11.599 1.00 92.69 874 TYR A O 1
ATOM 6891 N N . GLU A 1 875 ? -24.508 12.204 12.116 1.00 95.00 875 GLU A N 1
ATOM 6892 C CA . GLU A 1 875 ? -25.771 11.793 11.505 1.00 95.00 875 GLU A CA 1
ATOM 6893 C C . GLU A 1 875 ? -26.782 11.476 12.608 1.00 95.00 875 GLU A C 1
ATOM 6895 O O . GLU A 1 875 ? -26.534 10.643 13.475 1.00 95.00 875 GLU A O 1
ATOM 6900 N N . VAL A 1 876 ? -27.944 12.122 12.589 1.00 96.50 876 VAL A N 1
ATOM 6901 C CA . VAL A 1 876 ? -29.067 11.681 13.416 1.00 96.50 876 VAL A CA 1
ATOM 6902 C C . VAL A 1 876 ? -29.618 10.407 12.799 1.00 96.50 876 VAL A C 1
ATOM 6904 O O . VAL A 1 876 ? -29.900 10.347 11.598 1.00 96.50 876 VAL A O 1
ATOM 6907 N N . VAL A 1 877 ? -29.797 9.391 13.635 1.00 98.31 877 VAL A N 1
ATOM 6908 C CA . VAL A 1 877 ? -30.345 8.096 13.239 1.00 98.31 877 VAL A CA 1
ATOM 6909 C C . VAL A 1 877 ? -31.519 7.718 14.129 1.00 98.31 877 VAL A C 1
ATOM 6911 O O . VAL A 1 877 ? -31.578 8.091 15.302 1.00 98.31 877 VAL A O 1
ATOM 6914 N N . ARG A 1 878 ? -32.453 6.947 13.576 1.00 97.94 878 ARG A N 1
ATOM 6915 C CA . ARG A 1 878 ? -33.518 6.293 14.336 1.00 97.94 878 ARG A CA 1
ATOM 6916 C C . ARG A 1 878 ? -33.106 4.850 14.584 1.00 97.94 878 ARG A C 1
ATOM 6918 O O . ARG A 1 878 ? -32.812 4.119 13.637 1.00 97.94 878 ARG A O 1
ATOM 6925 N N . ALA A 1 879 ? -33.057 4.443 15.847 1.00 97.31 879 ALA A N 1
ATOM 6926 C CA . ALA A 1 879 ? -32.867 3.044 16.211 1.00 97.31 879 ALA A CA 1
ATOM 6927 C C . ALA A 1 879 ? -34.080 2.215 15.749 1.00 97.31 879 ALA A C 1
ATOM 6929 O O . ALA A 1 879 ? -35.217 2.635 15.954 1.00 97.31 879 ALA A O 1
ATOM 6930 N N . GLU A 1 880 ? -33.826 1.070 15.113 1.00 96.94 880 GLU A N 1
ATOM 6931 C CA . GLU A 1 880 ? -34.851 0.153 14.593 1.00 96.94 880 GLU A CA 1
ATOM 6932 C C . GLU A 1 880 ? -34.820 -1.157 15.401 1.00 96.94 880 GLU A C 1
ATOM 6934 O O . GLU A 1 880 ? -35.610 -1.341 16.324 1.00 96.94 880 GLU A O 1
ATOM 6939 N N . SER A 1 881 ? -33.858 -2.046 15.118 1.00 97.44 881 SER A N 1
ATOM 6940 C CA . SER A 1 881 ? -33.574 -3.246 15.926 1.00 97.44 881 SER A CA 1
ATOM 6941 C C . SER A 1 881 ? -32.408 -3.058 16.905 1.00 97.44 881 SER A C 1
ATOM 6943 O O . SER A 1 881 ? -32.242 -3.854 17.829 1.00 97.44 881 SER A O 1
ATOM 6945 N N . GLY A 1 882 ? -31.584 -2.027 16.697 1.00 97.75 882 GLY A N 1
ATOM 6946 C CA . GLY A 1 882 ? -30.416 -1.734 17.519 1.00 97.75 882 GLY A CA 1
ATOM 6947 C C . GLY A 1 882 ? -30.770 -1.036 18.833 1.00 97.75 882 GLY A C 1
ATOM 6948 O O . GLY A 1 882 ? -31.670 -0.204 18.902 1.00 97.75 882 GLY A O 1
ATOM 6949 N N . ARG A 1 883 ? -30.012 -1.335 19.889 1.00 97.62 883 ARG A N 1
ATOM 6950 C CA . ARG A 1 883 ? -30.073 -0.648 21.183 1.00 97.62 883 ARG A CA 1
ATOM 6951 C C . ARG A 1 883 ? -29.195 0.599 21.151 1.00 97.62 883 ARG A C 1
ATOM 6953 O O . ARG A 1 883 ? -28.012 0.504 20.836 1.00 97.62 883 ARG A O 1
ATOM 6960 N N . VAL A 1 884 ? -29.735 1.747 21.549 1.00 98.00 884 VAL A N 1
ATOM 6961 C CA . VAL A 1 884 ? -28.924 2.935 21.855 1.00 98.00 884 VAL A CA 1
ATOM 6962 C C . VAL A 1 884 ? -28.148 2.667 23.149 1.00 98.00 884 VAL A C 1
ATOM 6964 O O . VAL A 1 884 ? -28.763 2.401 24.176 1.00 98.00 884 VAL A O 1
ATOM 6967 N N . VAL A 1 885 ? -26.813 2.706 23.097 1.00 97.06 885 VAL A N 1
ATOM 6968 C CA . VAL A 1 885 ? -25.921 2.491 24.263 1.00 97.06 885 VAL A CA 1
ATOM 6969 C C . VAL A 1 885 ? -25.170 3.755 24.684 1.00 97.06 885 VAL A C 1
ATOM 6971 O O . VAL A 1 885 ? -24.580 3.794 25.762 1.00 97.06 885 VAL A O 1
ATOM 6974 N N . ALA A 1 886 ? -25.198 4.795 23.850 1.00 97.19 886 ALA A N 1
ATOM 6975 C CA . ALA A 1 886 ? -24.822 6.152 24.220 1.00 97.19 886 ALA A CA 1
ATOM 6976 C C . ALA A 1 886 ? -25.691 7.158 23.452 1.00 97.19 886 ALA A C 1
ATOM 6978 O O . ALA A 1 886 ? -26.063 6.896 22.304 1.00 97.19 886 ALA A O 1
ATOM 6979 N N . ALA A 1 887 ? -25.987 8.305 24.060 1.00 96.75 887 ALA A N 1
ATOM 6980 C CA . ALA A 1 887 ? -26.797 9.377 23.478 1.00 96.75 887 ALA A CA 1
ATOM 6981 C C . ALA A 1 887 ? -26.089 10.736 23.574 1.00 96.75 887 ALA A C 1
ATOM 6983 O O . ALA A 1 887 ? -25.263 10.956 24.460 1.00 96.75 887 ALA A O 1
ATOM 6984 N N . TRP A 1 888 ? -26.414 11.648 22.661 1.00 93.94 888 TRP A N 1
ATOM 6985 C CA . TRP A 1 888 ? -26.010 13.051 22.732 1.00 93.94 888 TRP A CA 1
ATOM 6986 C C . TRP A 1 888 ? -26.858 13.813 23.761 1.00 93.94 888 TRP A C 1
ATOM 6988 O O . TRP A 1 888 ? -27.913 13.345 24.188 1.00 93.94 888 TRP A O 1
ATOM 6998 N N . GLY A 1 889 ? -26.428 15.022 24.134 1.00 89.94 889 GLY A N 1
ATOM 6999 C CA . GLY A 1 889 ? -27.121 15.856 25.128 1.00 89.94 889 GLY A CA 1
ATOM 7000 C C . GLY A 1 889 ? -28.541 16.321 24.750 1.00 89.94 889 GLY A C 1
ATOM 7001 O O . GLY A 1 889 ? -29.244 16.839 25.612 1.00 89.94 889 GLY A O 1
ATOM 7002 N N . ASP A 1 890 ? -28.979 16.133 23.499 1.00 91.06 890 ASP A N 1
ATOM 7003 C CA . ASP A 1 890 ? -30.370 16.338 23.053 1.00 91.06 890 ASP A CA 1
ATOM 7004 C C . ASP A 1 890 ? -31.226 15.052 23.105 1.00 91.06 890 ASP A C 1
ATOM 7006 O O . ASP A 1 890 ? -32.402 15.071 22.745 1.00 91.06 890 ASP A O 1
ATOM 7010 N N . GLY A 1 891 ? -30.643 13.932 23.544 1.00 92.81 891 GLY A N 1
ATOM 7011 C CA . GLY A 1 891 ? -31.265 12.609 23.589 1.00 92.81 891 GLY A CA 1
ATOM 7012 C C . GLY A 1 891 ? -31.177 11.804 22.287 1.00 92.81 891 GLY A C 1
ATOM 7013 O O . GLY A 1 891 ? -31.614 10.653 22.271 1.00 92.81 891 GLY A O 1
ATOM 7014 N N . SER A 1 892 ? -30.615 12.352 21.202 1.00 94.62 892 SER A N 1
ATOM 7015 C CA . SER A 1 892 ? -30.458 11.609 19.943 1.00 94.62 892 SER A CA 1
ATOM 7016 C C . SER A 1 892 ? -29.308 10.579 20.013 1.00 94.62 892 SER A C 1
ATOM 7018 O O . SER A 1 892 ? -28.375 10.752 20.803 1.00 94.62 892 SER A O 1
ATOM 7020 N N . PRO A 1 893 ? -29.341 9.469 19.244 1.00 97.62 893 PRO A N 1
ATOM 7021 C CA . PRO A 1 893 ? -28.364 8.388 19.409 1.00 97.62 893 PRO A CA 1
ATOM 7022 C C . PRO A 1 893 ? -26.923 8.787 19.050 1.00 97.62 893 PRO A C 1
ATOM 7024 O O . PRO A 1 893 ? -26.651 9.266 17.948 1.00 97.62 893 PRO A O 1
ATOM 7027 N N . ALA A 1 894 ? -25.984 8.503 19.956 1.00 96.69 894 ALA A N 1
ATOM 7028 C CA . ALA A 1 894 ? -24.543 8.644 19.733 1.00 96.69 894 ALA A CA 1
ATOM 7029 C C . ALA A 1 894 ? -23.899 7.318 19.308 1.00 96.69 894 ALA A C 1
ATOM 7031 O O . ALA A 1 894 ? -23.100 7.278 18.373 1.00 96.69 894 ALA A O 1
ATOM 7032 N N . ILE A 1 895 ? -24.266 6.215 19.974 1.00 98.00 895 ILE A N 1
ATOM 7033 C CA . ILE A 1 895 ? -23.822 4.862 19.619 1.00 98.00 895 ILE A CA 1
ATOM 7034 C C . ILE A 1 895 ? -25.012 3.902 19.661 1.00 98.00 895 ILE A C 1
ATOM 7036 O O . ILE A 1 895 ? -25.711 3.811 20.675 1.00 98.00 895 ILE A O 1
ATOM 7040 N N . VAL A 1 896 ? -25.204 3.154 18.573 1.00 98.44 896 VAL A N 1
ATOM 7041 C CA . VAL A 1 896 ? -26.209 2.089 18.439 1.00 98.44 896 VAL A CA 1
ATOM 7042 C C . VAL A 1 896 ? -25.512 0.731 18.325 1.00 98.44 896 VAL A C 1
ATOM 7044 O O . VAL A 1 896 ? -24.522 0.592 17.611 1.00 98.44 896 VAL A O 1
ATOM 7047 N N . VAL A 1 897 ? -26.020 -0.283 19.024 1.00 98.31 897 VAL A N 1
ATOM 7048 C CA . VAL A 1 897 ? -25.489 -1.653 19.030 1.00 98.31 897 VAL A CA 1
ATOM 7049 C C . VAL A 1 897 ? -26.581 -2.638 18.628 1.00 98.31 897 VAL A C 1
ATOM 7051 O O . VAL A 1 897 ? -27.638 -2.682 19.254 1.00 98.31 897 VAL A O 1
ATOM 7054 N N . ASN A 1 898 ? -26.329 -3.454 17.605 1.00 98.56 898 ASN A N 1
ATOM 7055 C CA . ASN A 1 898 ? -27.306 -4.391 17.044 1.00 98.56 898 ASN A CA 1
ATOM 7056 C C . ASN A 1 898 ? -26.699 -5.792 16.903 1.00 98.56 898 ASN A C 1
ATOM 7058 O O . ASN A 1 898 ? -25.551 -5.926 16.490 1.00 98.56 898 ASN A O 1
ATOM 7062 N N . ASN A 1 899 ? -27.453 -6.845 17.232 1.00 98.19 899 ASN A N 1
ATOM 7063 C CA . ASN A 1 899 ? -27.022 -8.225 16.975 1.00 98.19 899 ASN A CA 1
ATOM 7064 C C . ASN A 1 899 ? -27.528 -8.651 15.590 1.00 98.19 899 ASN A C 1
ATOM 7066 O O . ASN A 1 899 ? -28.710 -8.476 15.296 1.00 98.19 899 ASN A O 1
ATOM 7070 N N . PHE A 1 900 ? -26.665 -9.233 14.756 1.00 98.19 900 PHE A N 1
ATOM 7071 C CA . PHE A 1 900 ? -27.009 -9.607 13.384 1.00 98.19 900 PHE A CA 1
ATOM 7072 C C . PHE A 1 900 ? -26.465 -10.998 13.041 1.00 98.19 900 PHE A C 1
ATOM 7074 O O . PHE A 1 900 ? -25.256 -11.216 12.953 1.00 98.19 900 PHE A O 1
ATOM 7081 N N . GLY A 1 901 ? -27.369 -11.965 12.862 1.00 97.81 901 GLY A N 1
ATOM 7082 C CA . GLY A 1 901 ? -27.005 -13.380 12.759 1.00 97.81 901 GLY A CA 1
ATOM 7083 C C . GLY A 1 901 ? -26.319 -13.861 14.040 1.00 97.81 901 GLY A C 1
ATOM 7084 O O . GLY A 1 901 ? -26.937 -13.870 15.101 1.00 97.81 901 GLY A O 1
ATOM 7085 N N . LYS A 1 902 ? -25.049 -14.266 13.935 1.00 97.69 902 LYS A N 1
ATOM 7086 C CA . LYS A 1 902 ? -24.191 -14.625 15.077 1.00 97.69 902 LYS A CA 1
ATOM 7087 C C . LYS A 1 902 ? -23.290 -13.483 15.564 1.00 97.69 902 LYS A C 1
ATOM 7089 O O . LYS A 1 902 ? -22.696 -13.621 16.628 1.00 97.69 902 LYS A O 1
ATOM 7094 N N . GLY A 1 903 ? -23.137 -12.415 14.782 1.00 98.06 903 GLY A N 1
ATOM 7095 C CA . GLY A 1 903 ? -22.257 -11.288 15.084 1.00 98.06 903 GLY A CA 1
ATOM 7096 C C . GLY A 1 903 ? -23.001 -10.067 15.615 1.00 98.06 903 GLY A C 1
ATOM 7097 O O . GLY A 1 903 ? -24.181 -10.124 15.977 1.00 98.06 903 GLY A O 1
ATOM 7098 N N . ARG A 1 904 ? -22.295 -8.936 15.663 1.00 97.88 904 ARG A N 1
ATOM 7099 C CA . ARG A 1 904 ? -22.793 -7.682 16.247 1.00 97.88 904 ARG A CA 1
ATOM 7100 C C . ARG A 1 904 ? -22.229 -6.468 15.511 1.00 97.88 904 ARG A C 1
ATOM 7102 O O . ARG A 1 904 ? -21.084 -6.498 15.069 1.00 97.88 904 ARG A O 1
ATOM 7109 N N . SER A 1 905 ? -22.996 -5.385 15.432 1.00 98.50 905 SER A N 1
ATOM 7110 C CA . SER A 1 905 ? -22.500 -4.064 15.047 1.00 98.50 905 SER A CA 1
ATOM 7111 C C . SER A 1 905 ? -22.377 -3.128 16.250 1.00 98.50 905 SER A C 1
ATOM 7113 O O . SER A 1 905 ? -23.173 -3.192 17.187 1.00 98.50 905 SER A O 1
ATOM 7115 N N . ILE A 1 906 ? -21.438 -2.191 16.169 1.00 98.44 906 ILE A N 1
ATOM 7116 C CA . ILE A 1 906 ? -21.363 -0.973 16.976 1.00 98.44 906 ILE A CA 1
ATOM 7117 C C . ILE A 1 906 ? -21.295 0.189 15.977 1.00 98.44 906 ILE A C 1
ATOM 7119 O O . ILE A 1 906 ? -20.312 0.321 15.252 1.00 98.44 906 ILE A O 1
ATOM 7123 N N . PHE A 1 907 ? -22.352 0.992 15.890 1.00 98.62 907 PHE A N 1
ATOM 7124 C CA . PHE A 1 907 ? -22.462 2.121 14.967 1.00 98.62 907 PHE A CA 1
ATOM 7125 C C . PHE A 1 907 ? -22.327 3.439 15.736 1.00 98.62 907 PHE A C 1
ATOM 7127 O O . PHE A 1 907 ? -23.193 3.770 16.545 1.00 98.62 907 PHE A O 1
ATOM 7134 N N . LEU A 1 908 ? -21.240 4.177 15.501 1.00 97.75 908 LEU A N 1
ATOM 7135 C CA . LEU A 1 908 ? -20.976 5.500 16.077 1.00 97.75 908 LEU A CA 1
ATOM 7136 C C . LEU A 1 908 ? -21.466 6.589 15.116 1.00 97.75 908 LEU A C 1
ATOM 7138 O O . LEU A 1 908 ? -20.994 6.674 13.986 1.00 97.75 908 LEU A O 1
ATOM 7142 N N . THR A 1 909 ? -22.354 7.474 15.562 1.00 96.81 909 THR A N 1
ATOM 7143 C CA . THR A 1 909 ? -23.044 8.423 14.671 1.00 96.81 909 THR A CA 1
ATOM 7144 C C . THR A 1 909 ? -22.219 9.644 14.237 1.00 96.81 909 THR A C 1
ATOM 7146 O O . THR A 1 909 ? -22.709 10.496 13.502 1.00 96.81 909 THR A O 1
ATOM 7149 N N . VAL A 1 910 ? -20.941 9.725 14.616 1.00 94.38 910 VAL A N 1
ATOM 7150 C CA . VAL A 1 910 ? -19.992 10.774 14.190 1.00 94.38 910 VAL A CA 1
ATOM 7151 C C . VAL A 1 910 ? -19.298 10.375 12.890 1.00 94.38 910 VAL A C 1
ATOM 7153 O O . VAL A 1 910 ? -18.842 9.239 12.783 1.00 94.38 910 VAL A O 1
ATOM 7156 N N . ARG A 1 911 ? -19.166 11.284 11.910 1.00 89.88 911 ARG A N 1
ATOM 7157 C CA . ARG A 1 911 ? -18.605 10.931 10.588 1.00 89.88 911 ARG A CA 1
ATOM 7158 C C . ARG A 1 911 ? -17.076 10.800 10.580 1.00 89.88 911 ARG A C 1
ATOM 7160 O O . ARG A 1 911 ? -16.558 9.807 10.082 1.00 89.88 911 ARG A O 1
ATOM 7167 N N . TYR A 1 912 ? -16.343 11.755 11.169 1.00 90.81 912 TYR A N 1
ATOM 7168 C CA . TYR A 1 912 ? -14.864 11.751 11.188 1.00 90.81 912 TYR A CA 1
ATOM 7169 C C . TYR A 1 912 ? -14.221 11.694 12.602 1.00 90.81 912 TYR A C 1
ATOM 7171 O O . TYR A 1 912 ? -13.380 12.543 12.926 1.00 90.81 912 TYR A O 1
ATOM 7179 N N . PRO A 1 913 ? -14.574 10.721 13.469 1.00 92.44 913 PRO A N 1
ATOM 7180 C CA . PRO A 1 913 ? -14.061 10.641 14.844 1.00 92.44 913 PRO A CA 1
ATOM 7181 C C . PRO A 1 913 ? -12.539 10.426 14.924 1.00 92.44 913 PRO A C 1
ATOM 7183 O O . PRO A 1 913 ? -11.913 10.804 15.917 1.00 92.44 913 PRO A O 1
ATOM 7186 N N . GLY A 1 914 ? -11.931 9.872 13.870 1.00 92.31 914 GLY A N 1
ATOM 7187 C CA . GLY A 1 914 ? -10.493 9.659 13.723 1.00 92.31 914 GLY A CA 1
ATOM 7188 C C . GLY A 1 914 ? -9.666 10.931 13.550 1.00 92.31 914 GLY A C 1
ATOM 7189 O O . GLY A 1 914 ? -8.442 10.846 13.580 1.00 92.31 914 GLY A O 1
ATOM 7190 N N . ARG A 1 915 ? -10.267 12.125 13.417 1.00 87.19 915 ARG A N 1
ATOM 7191 C CA . ARG A 1 915 ? -9.527 13.402 13.295 1.00 87.19 915 ARG A CA 1
ATOM 7192 C C . ARG A 1 915 ? -8.939 13.854 14.641 1.00 87.19 915 ARG A C 1
ATOM 7194 O O . ARG A 1 915 ? -9.339 14.849 15.247 1.00 87.19 915 ARG A O 1
ATOM 7201 N N . GLY A 1 916 ? -7.960 13.078 15.101 1.00 84.06 916 GLY A N 1
ATOM 7202 C CA . GLY A 1 916 ? -7.312 13.177 16.403 1.00 84.06 916 GLY A CA 1
ATOM 7203 C C . GLY A 1 916 ? -6.162 14.183 16.496 1.00 84.06 916 GLY A C 1
ATOM 7204 O O . GLY A 1 916 ? -5.726 14.482 17.599 1.00 84.06 916 GLY A O 1
ATOM 7205 N N . TYR A 1 917 ? -5.665 14.757 15.400 1.00 82.94 917 TYR A N 1
ATOM 7206 C CA . TYR A 1 917 ? -4.569 15.734 15.477 1.00 82.94 917 TYR A CA 1
ATOM 7207 C C . TYR A 1 917 ? -5.064 17.154 15.760 1.00 82.94 917 TYR A C 1
ATOM 7209 O O . TYR A 1 917 ? -5.998 17.642 15.127 1.00 82.94 917 TYR A O 1
ATOM 7217 N N . ARG A 1 918 ? -4.393 17.852 16.684 1.00 76.50 918 ARG A N 1
ATOM 7218 C CA . ARG A 1 918 ? -4.702 19.251 17.039 1.00 76.50 918 ARG A CA 1
ATOM 7219 C C . ARG A 1 918 ? -4.212 20.260 15.997 1.00 76.50 918 ARG A C 1
ATOM 7221 O O . ARG A 1 918 ? -4.736 21.367 15.929 1.00 76.50 918 ARG A O 1
ATOM 7228 N N . THR A 1 919 ? -3.183 19.900 15.232 1.00 69.69 919 THR A N 1
ATOM 7229 C CA . THR A 1 919 ? -2.443 20.797 14.334 1.00 69.69 919 THR A CA 1
ATOM 7230 C C . THR A 1 919 ? -2.098 20.107 13.010 1.00 69.69 919 THR A C 1
ATOM 7232 O O . THR A 1 919 ? -2.134 18.878 12.877 1.00 69.69 919 THR A O 1
ATOM 7235 N N . GLN A 1 920 ? -1.685 20.902 12.020 1.00 65.44 920 GLN A N 1
ATOM 7236 C CA . GLN A 1 920 ? -1.031 20.413 10.802 1.00 65.44 920 GLN A CA 1
ATOM 7237 C C . GLN A 1 920 ? 0.505 20.380 10.946 1.00 65.44 920 GLN A C 1
ATOM 7239 O O . GLN A 1 920 ? 1.227 20.703 10.006 1.00 65.44 920 GLN A O 1
ATOM 7244 N N . ALA A 1 921 ? 1.018 20.013 12.128 1.00 60.41 921 ALA A N 1
ATOM 7245 C CA . ALA A 1 921 ? 2.455 19.873 12.350 1.00 60.41 921 ALA A CA 1
ATOM 7246 C C . ALA A 1 921 ? 3.090 18.844 11.388 1.00 60.41 921 ALA A C 1
ATOM 7248 O O . ALA A 1 921 ? 2.480 17.832 11.037 1.00 60.41 921 ALA A O 1
ATOM 7249 N N . TYR A 1 922 ? 4.323 19.133 10.951 1.00 59.81 922 TYR A N 1
ATOM 7250 C CA . TYR A 1 922 ? 5.104 18.284 10.032 1.00 59.81 922 TYR A CA 1
ATOM 7251 C C . TYR A 1 922 ? 5.805 17.124 10.773 1.00 59.81 922 TYR A C 1
ATOM 7253 O O . TYR A 1 922 ? 6.261 16.164 10.166 1.00 59.81 922 TYR A O 1
ATOM 7261 N N . ILE A 1 923 ? 5.918 17.213 12.098 1.00 66.00 923 ILE A N 1
ATOM 7262 C CA . ILE A 1 923 ? 6.280 16.101 12.982 1.00 66.00 923 ILE A CA 1
ATOM 7263 C C . ILE A 1 923 ? 5.052 15.865 13.848 1.00 66.00 923 ILE A C 1
ATOM 7265 O O . ILE A 1 923 ? 4.401 16.831 14.245 1.00 66.00 923 ILE A O 1
ATOM 7269 N N . ARG A 1 924 ? 4.723 14.600 14.099 1.00 72.38 924 ARG A N 1
ATOM 7270 C CA . ARG A 1 924 ? 3.551 14.208 14.874 1.00 72.38 924 ARG A CA 1
ATOM 7271 C C . ARG A 1 924 ? 3.942 13.196 15.941 1.00 72.38 924 ARG A C 1
ATOM 7273 O O . ARG A 1 924 ? 4.694 12.264 15.666 1.00 72.38 924 ARG A O 1
ATOM 7280 N N . THR A 1 925 ? 3.423 13.421 17.139 1.00 76.94 925 THR A N 1
ATOM 7281 C CA . THR A 1 925 ? 3.616 12.631 18.363 1.00 76.94 925 THR A CA 1
ATOM 7282 C C . THR A 1 925 ? 2.273 12.475 19.083 1.00 76.94 925 THR A C 1
ATOM 7284 O O . THR A 1 925 ? 1.278 13.099 18.691 1.00 76.94 925 THR A O 1
ATOM 7287 N N . ALA A 1 926 ? 2.207 11.683 20.150 1.00 80.75 926 ALA A N 1
ATOM 7288 C CA . ALA A 1 926 ? 1.031 11.613 21.015 1.00 80.75 926 ALA A CA 1
ATOM 7289 C C . ALA A 1 926 ? 0.713 12.982 21.655 1.00 80.75 926 ALA A C 1
ATOM 7291 O O . ALA A 1 926 ? -0.457 13.319 21.858 1.00 80.75 926 ALA A O 1
ATOM 7292 N N . LYS A 1 927 ? 1.739 13.822 21.874 1.00 81.75 927 LYS A N 1
ATOM 7293 C CA . LYS A 1 927 ? 1.624 15.210 22.366 1.00 81.75 927 LYS A CA 1
ATOM 7294 C C . LYS A 1 927 ? 0.771 16.087 21.420 1.00 81.75 927 LYS A C 1
ATOM 7296 O O . LYS A 1 927 ? -0.011 16.918 21.887 1.00 81.75 927 LYS A O 1
ATOM 7301 N N . ASP A 1 928 ? 0.845 15.856 20.103 1.00 82.44 928 ASP A N 1
ATOM 7302 C CA . ASP A 1 928 ? 0.046 16.544 19.065 1.00 82.44 928 ASP A CA 1
ATOM 7303 C C . ASP A 1 928 ? -1.384 15.995 18.908 1.00 82.44 928 ASP A C 1
ATOM 7305 O O . ASP A 1 928 ? -2.223 16.596 18.222 1.00 82.44 928 ASP A O 1
ATOM 7309 N N . PHE A 1 929 ? -1.665 14.837 19.506 1.00 89.12 929 PHE A N 1
ATOM 7310 C CA . PHE A 1 929 ? -2.920 14.108 19.358 1.00 89.12 929 PHE A CA 1
ATOM 7311 C C . PHE A 1 929 ? -3.940 14.493 20.447 1.00 89.12 929 PHE A C 1
ATOM 7313 O O . PHE A 1 929 ? -3.634 15.167 21.439 1.00 89.12 929 PHE A O 1
ATOM 7320 N N . ARG A 1 930 ? -5.200 14.111 20.241 1.00 90.38 930 ARG A N 1
ATOM 7321 C CA . ARG A 1 930 ? -6.348 14.346 21.124 1.00 90.38 930 ARG A CA 1
ATOM 7322 C C . ARG A 1 930 ? -6.544 13.105 22.002 1.00 90.38 930 ARG A C 1
ATOM 7324 O O . ARG A 1 930 ? -6.951 12.076 21.465 1.00 90.38 930 ARG A O 1
ATOM 7331 N N . PRO A 1 931 ? -6.310 13.172 23.329 1.00 91.44 931 PRO A N 1
ATOM 7332 C CA . PRO A 1 931 ? -6.442 12.009 24.209 1.00 91.44 931 PRO A CA 1
ATOM 7333 C C . PRO A 1 931 ? -7.826 11.363 24.128 1.00 91.44 931 PRO A C 1
ATOM 7335 O O . PRO A 1 931 ? -7.924 10.147 24.044 1.00 91.44 931 PRO A O 1
ATOM 7338 N N . TYR A 1 932 ? -8.888 12.168 24.017 1.00 91.69 932 TYR A N 1
ATOM 7339 C CA . TYR A 1 932 ? -10.251 11.658 23.868 1.00 91.69 932 TYR A CA 1
ATOM 7340 C C . TYR A 1 932 ? -10.474 10.836 22.586 1.00 91.69 932 TYR A C 1
ATOM 7342 O O . TYR A 1 932 ? -11.303 9.935 22.593 1.00 91.69 932 TYR A O 1
ATOM 7350 N N . THR A 1 933 ? -9.722 11.076 21.503 1.00 94.00 933 THR A N 1
ATOM 7351 C CA . THR A 1 933 ? -9.778 10.225 20.301 1.00 94.00 933 THR A CA 1
ATOM 7352 C C . THR A 1 933 ? -9.134 8.862 20.569 1.00 94.00 933 THR A C 1
ATOM 7354 O O . THR A 1 933 ? -9.669 7.853 20.122 1.00 94.00 933 THR A O 1
ATOM 7357 N N . ILE A 1 934 ? -8.046 8.808 21.348 1.00 94.19 934 ILE A N 1
ATOM 7358 C CA . ILE A 1 934 ? -7.425 7.546 21.795 1.00 94.19 934 ILE A CA 1
ATOM 7359 C C . ILE A 1 934 ? -8.425 6.777 22.663 1.00 94.19 934 ILE A C 1
ATOM 7361 O O . ILE A 1 934 ? -8.806 5.664 22.314 1.00 94.19 934 ILE A O 1
ATOM 7365 N N . THR A 1 935 ? -8.948 7.416 23.714 1.00 94.44 935 THR A N 1
ATOM 7366 C CA . THR A 1 935 ? -9.936 6.830 24.633 1.00 94.44 935 THR A CA 1
ATOM 7367 C C . THR A 1 935 ? -11.200 6.341 23.915 1.00 94.44 935 THR A C 1
ATOM 7369 O O . THR A 1 935 ? -11.713 5.273 24.238 1.00 94.44 935 THR A O 1
ATOM 7372 N N . LEU A 1 936 ? -11.696 7.076 22.911 1.00 95.25 936 LEU A N 1
ATOM 7373 C CA . LEU A 1 936 ? -12.846 6.669 22.097 1.00 95.25 936 LEU A CA 1
ATOM 7374 C C . LEU A 1 936 ? -12.596 5.337 21.378 1.00 95.25 936 LEU A C 1
ATOM 7376 O O . LEU A 1 936 ? -13.389 4.406 21.522 1.00 95.25 936 LEU A O 1
ATOM 7380 N N . PHE A 1 937 ? -11.501 5.229 20.623 1.00 96.50 937 PHE A N 1
ATOM 7381 C CA . PHE A 1 937 ? -11.196 4.008 19.874 1.00 96.50 937 PHE A CA 1
ATOM 7382 C C . PHE A 1 937 ? -10.766 2.850 20.781 1.00 96.50 937 PHE A C 1
ATOM 7384 O O . PHE A 1 937 ? -11.168 1.714 20.537 1.00 96.50 937 PHE A O 1
ATOM 7391 N N . GLU A 1 938 ? -10.046 3.133 21.867 1.00 95.31 938 GLU A N 1
ATOM 7392 C CA . GLU A 1 938 ? -9.717 2.170 22.919 1.00 95.31 938 GLU A CA 1
ATOM 7393 C C . GLU A 1 938 ? -10.983 1.536 23.520 1.00 95.31 938 GLU A C 1
ATOM 7395 O O . GLU A 1 938 ? -11.101 0.310 23.567 1.00 95.31 938 GLU A O 1
ATOM 7400 N N . GLY A 1 939 ? -11.961 2.354 23.927 1.00 94.88 939 GLY A N 1
ATOM 7401 C CA . GLY A 1 939 ? -13.226 1.886 24.497 1.00 94.88 939 GLY A CA 1
ATOM 7402 C C . GLY A 1 939 ? -14.065 1.074 23.513 1.00 94.88 939 GLY A C 1
ATOM 7403 O O . GLY A 1 939 ? -14.543 -0.010 23.857 1.00 94.88 939 GLY A O 1
ATOM 7404 N N . LEU A 1 940 ? -14.202 1.565 22.276 1.00 96.50 940 LEU A N 1
ATOM 7405 C CA . LEU A 1 940 ? -14.915 0.865 21.203 1.00 96.50 940 LEU A CA 1
ATOM 7406 C C . LEU A 1 940 ? -14.285 -0.501 20.903 1.00 96.50 940 LEU A C 1
ATOM 7408 O O . LEU A 1 940 ? -15.004 -1.496 20.819 1.00 96.50 940 LEU A O 1
ATOM 7412 N N . MET A 1 941 ? -12.956 -0.577 20.784 1.00 97.25 941 MET A N 1
ATOM 7413 C CA . MET A 1 941 ? -12.270 -1.838 20.495 1.00 97.25 941 MET A CA 1
ATOM 7414 C C . MET A 1 941 ? -12.262 -2.796 21.682 1.00 97.25 941 MET A C 1
ATOM 7416 O O . MET A 1 941 ? -12.487 -3.985 21.479 1.00 97.25 941 MET A O 1
ATOM 7420 N N . LYS A 1 942 ? -12.085 -2.323 22.921 1.00 95.00 942 LYS A N 1
ATOM 7421 C CA . LYS A 1 942 ? -12.204 -3.182 24.113 1.00 95.00 942 LYS A CA 1
ATOM 7422 C C . LYS A 1 942 ? -13.616 -3.771 24.239 1.00 95.00 942 LYS A C 1
ATOM 7424 O O . LYS A 1 942 ? -13.752 -4.959 24.530 1.00 95.00 942 LYS A O 1
ATOM 7429 N N . ALA A 1 943 ? -14.664 -2.998 23.939 1.00 94.62 943 ALA A N 1
ATOM 7430 C CA . ALA A 1 943 ? -16.039 -3.501 23.881 1.00 94.62 943 ALA A CA 1
ATOM 7431 C C . ALA A 1 943 ? -16.274 -4.482 22.709 1.00 94.62 943 ALA A C 1
ATOM 7433 O O . ALA A 1 943 ? -16.974 -5.486 22.876 1.00 94.62 943 ALA A O 1
ATOM 7434 N N . ALA A 1 944 ? -15.668 -4.237 21.542 1.00 96.88 944 ALA A N 1
ATOM 7435 C CA . ALA A 1 944 ? -15.781 -5.097 20.362 1.00 96.88 944 ALA A CA 1
ATOM 7436 C C . ALA A 1 944 ? -15.025 -6.433 20.511 1.00 96.88 944 ALA A C 1
ATOM 7438 O O . ALA A 1 944 ? -15.586 -7.483 20.213 1.00 96.88 944 ALA A O 1
ATOM 7439 N N . LEU A 1 945 ? -13.797 -6.422 21.042 1.00 95.56 945 LEU A N 1
ATOM 7440 C CA . LEU A 1 945 ? -13.010 -7.623 21.353 1.00 95.56 945 LEU A CA 1
ATOM 7441 C C . LEU A 1 945 ? -13.704 -8.486 22.417 1.00 95.56 945 LEU A C 1
ATOM 7443 O O . LEU A 1 945 ? -13.873 -9.692 22.232 1.00 95.56 945 LEU A O 1
ATOM 7447 N N . LYS A 1 946 ? -14.216 -7.853 23.485 1.00 93.69 946 LYS A N 1
ATOM 7448 C CA . LYS A 1 946 ? -15.028 -8.525 24.510 1.00 93.69 946 LYS A CA 1
ATOM 7449 C C . LYS A 1 946 ? -16.306 -9.137 23.926 1.00 93.69 946 LYS A C 1
ATOM 7451 O O . LYS A 1 946 ? -16.658 -10.253 24.293 1.00 93.69 946 LYS A O 1
ATOM 7456 N N . THR A 1 947 ? -16.975 -8.440 23.003 1.00 91.88 947 THR A N 1
ATOM 7457 C CA . THR A 1 947 ? -18.125 -8.975 22.248 1.00 91.88 947 THR A CA 1
ATOM 7458 C C . THR A 1 947 ? -17.727 -10.191 21.407 1.00 91.88 947 THR A C 1
ATOM 7460 O O . THR A 1 947 ? -18.456 -11.177 21.386 1.00 91.88 947 THR A O 1
ATOM 7463 N N . ALA A 1 948 ? -16.577 -10.137 20.730 1.00 93.75 948 ALA A N 1
ATOM 7464 C CA . ALA A 1 948 ? -16.073 -11.222 19.890 1.00 93.75 948 ALA A CA 1
ATOM 7465 C C . ALA A 1 948 ? -15.600 -12.453 20.691 1.00 93.75 948 ALA A C 1
ATOM 7467 O O . ALA A 1 948 ? -15.335 -13.493 20.092 1.00 93.75 948 ALA A O 1
ATOM 7468 N N . GLY A 1 949 ? -15.470 -12.345 22.020 1.00 92.81 949 GLY A N 1
ATOM 7469 C CA . GLY A 1 949 ? -14.941 -13.407 22.879 1.00 92.81 949 GLY A CA 1
ATOM 7470 C C . GLY A 1 949 ? -13.450 -13.681 22.658 1.00 92.81 949 GLY A C 1
ATOM 7471 O O . GLY A 1 949 ? -13.011 -14.815 22.831 1.00 92.81 949 GLY A O 1
ATOM 7472 N N . ILE A 1 950 ? -12.687 -12.669 22.227 1.00 91.75 950 ILE A N 1
ATOM 7473 C CA . ILE A 1 950 ? -11.290 -12.800 21.798 1.00 91.75 950 ILE A CA 1
ATOM 7474 C C . ILE A 1 950 ? -10.414 -11.774 22.518 1.00 91.75 950 ILE A C 1
ATOM 7476 O O . ILE A 1 950 ? -10.736 -10.588 22.572 1.00 91.75 950 ILE A O 1
ATOM 7480 N N . GLU A 1 951 ? -9.274 -12.233 23.028 1.00 88.50 951 GLU A N 1
ATOM 7481 C CA . GLU A 1 951 ? -8.218 -11.365 23.547 1.00 88.50 951 GLU A CA 1
ATOM 7482 C C . GLU A 1 951 ? -7.357 -10.784 22.417 1.00 88.50 951 GLU A C 1
ATOM 7484 O O . GLU A 1 951 ? -7.228 -11.359 21.334 1.00 88.50 951 GLU A O 1
ATOM 7489 N N . HIS A 1 952 ? -6.731 -9.638 22.675 1.00 92.00 952 HIS A N 1
ATOM 7490 C CA . HIS A 1 952 ? -5.745 -9.070 21.760 1.00 92.00 952 HIS A CA 1
ATOM 7491 C C . HIS A 1 952 ? -4.476 -9.966 21.717 1.00 92.00 952 HIS A C 1
ATOM 7493 O O . HIS A 1 952 ? -4.162 -10.603 22.726 1.00 92.00 952 HIS A O 1
ATOM 7499 N N . PRO A 1 953 ? -3.725 -10.042 20.594 1.00 92.00 953 PRO A N 1
ATOM 7500 C CA . PRO A 1 953 ? -2.531 -10.897 20.471 1.00 92.00 953 PRO A CA 1
ATOM 7501 C C . PRO A 1 953 ? -1.423 -10.597 21.488 1.00 92.00 953 PRO A C 1
ATOM 7503 O O . PRO A 1 953 ? -0.604 -11.462 21.795 1.00 92.00 953 PRO A O 1
ATOM 7506 N N . PHE A 1 954 ? -1.403 -9.376 22.017 1.00 94.00 954 PHE A N 1
ATOM 7507 C CA . PHE A 1 954 ? -0.539 -8.960 23.111 1.00 94.00 954 PHE A CA 1
ATOM 7508 C C . PHE A 1 954 ? -1.241 -7.922 23.994 1.00 94.00 954 PHE A C 1
ATOM 7510 O O . PHE A 1 954 ? -2.186 -7.261 23.565 1.00 94.00 954 PHE A O 1
ATOM 7517 N N . THR A 1 955 ? -0.747 -7.721 25.208 1.00 93.94 955 THR A N 1
ATOM 7518 C CA . THR A 1 955 ? -1.042 -6.542 26.032 1.00 93.94 955 THR A CA 1
ATOM 7519 C C . THR A 1 955 ? 0.265 -5.959 26.556 1.00 93.94 955 THR A C 1
ATOM 7521 O O . THR A 1 955 ? 1.264 -6.672 26.663 1.00 93.94 955 THR A O 1
ATOM 7524 N N . VAL A 1 956 ? 0.281 -4.660 26.861 1.00 94.44 956 VAL A N 1
ATOM 7525 C CA . VAL A 1 956 ? 1.442 -4.002 27.472 1.00 94.44 956 VAL A CA 1
ATOM 7526 C C . VAL A 1 956 ? 1.050 -3.195 28.702 1.00 94.44 956 VAL A C 1
ATOM 7528 O O . VAL A 1 956 ? -0.040 -2.629 28.771 1.00 94.44 956 VAL A O 1
ATOM 7531 N N . ALA A 1 957 ? 1.966 -3.139 29.662 1.00 94.00 957 ALA A N 1
ATOM 7532 C CA . ALA A 1 957 ? 1.904 -2.303 30.852 1.00 94.00 957 ALA A CA 1
ATOM 7533 C C . ALA A 1 957 ? 3.180 -1.452 30.954 1.00 94.00 957 ALA A C 1
ATOM 7535 O O . ALA A 1 957 ? 4.206 -1.758 30.342 1.00 94.00 957 ALA A O 1
ATOM 7536 N N . ASN A 1 958 ? 3.098 -0.339 31.690 1.00 93.25 958 ASN A N 1
ATOM 7537 C CA . ASN A 1 958 ? 4.185 0.636 31.884 1.00 93.25 958 ASN A CA 1
ATOM 7538 C C . ASN A 1 958 ? 4.778 1.226 30.579 1.00 93.25 958 ASN A C 1
ATOM 7540 O O . ASN A 1 958 ? 5.851 1.827 30.594 1.00 93.25 958 ASN A O 1
ATOM 7544 N N . CYS A 1 959 ? 4.093 1.071 29.441 1.00 92.44 959 CYS A N 1
ATOM 7545 C CA . CYS A 1 959 ? 4.546 1.538 28.134 1.00 92.44 959 CYS A CA 1
ATOM 7546 C C . CYS A 1 959 ? 4.250 3.042 27.950 1.00 92.44 959 CYS A C 1
ATOM 7548 O O . CYS A 1 959 ? 3.087 3.438 28.073 1.00 92.44 959 CYS A O 1
ATOM 7550 N N . PRO A 1 960 ? 5.246 3.903 27.649 1.00 91.31 960 PRO A N 1
ATOM 7551 C CA . PRO A 1 960 ? 4.992 5.305 27.321 1.00 91.31 960 PRO A CA 1
ATOM 7552 C C . PRO A 1 960 ? 4.127 5.442 26.065 1.00 91.31 960 PRO A C 1
ATOM 7554 O O . PRO A 1 960 ? 4.308 4.705 25.103 1.00 91.31 960 PRO A O 1
ATOM 7557 N N . ILE A 1 961 ? 3.236 6.432 26.031 1.00 87.00 961 ILE A N 1
ATOM 7558 C CA . ILE A 1 961 ? 2.262 6.601 24.937 1.00 87.00 961 ILE A CA 1
ATOM 7559 C C . ILE A 1 961 ? 2.898 6.880 23.559 1.00 87.00 961 ILE A C 1
ATOM 7561 O O . ILE A 1 961 ? 2.356 6.461 22.543 1.00 87.00 961 ILE A O 1
ATOM 7565 N N . ASP A 1 962 ? 4.069 7.527 23.511 1.00 88.31 962 ASP A N 1
ATOM 7566 C CA . ASP A 1 962 ? 4.858 7.712 22.278 1.00 88.31 962 ASP A CA 1
ATOM 7567 C C . ASP A 1 962 ? 5.723 6.478 21.917 1.00 88.31 962 ASP A C 1
ATOM 7569 O O . ASP A 1 962 ? 6.393 6.475 20.884 1.00 88.31 962 ASP A O 1
ATOM 7573 N N . THR A 1 963 ? 5.709 5.412 22.730 1.00 92.06 963 THR A N 1
ATOM 7574 C CA . THR A 1 963 ? 6.272 4.100 22.372 1.00 92.06 963 THR A CA 1
ATOM 7575 C C . THR A 1 963 ? 5.181 3.238 21.749 1.00 92.06 963 THR A C 1
ATOM 7577 O O . THR A 1 963 ? 4.290 2.748 22.442 1.00 92.06 963 THR A O 1
ATOM 7580 N N . THR A 1 964 ? 5.231 3.055 20.432 1.00 92.19 964 THR A N 1
ATOM 7581 C CA . THR A 1 964 ? 4.288 2.187 19.718 1.00 92.19 964 THR A CA 1
ATOM 7582 C C . THR A 1 964 ? 4.746 0.731 19.774 1.00 92.19 964 THR A C 1
ATOM 7584 O O . THR A 1 964 ? 5.930 0.441 19.972 1.00 92.19 964 THR A O 1
ATOM 7587 N N . VAL A 1 965 ? 3.793 -0.193 19.634 1.00 93.44 965 VAL A N 1
ATOM 7588 C CA . VAL A 1 965 ? 4.032 -1.637 19.736 1.00 93.44 965 VAL A CA 1
ATOM 7589 C C . VAL A 1 965 ? 3.373 -2.337 18.553 1.00 93.44 965 VAL A C 1
ATOM 7591 O O . VAL A 1 965 ? 2.177 -2.165 18.320 1.00 93.44 965 VAL A O 1
ATOM 7594 N N . VAL A 1 966 ? 4.160 -3.104 17.796 1.00 93.81 966 VAL A N 1
ATOM 7595 C CA . VAL A 1 966 ? 3.731 -3.760 16.550 1.00 93.81 966 VAL A CA 1
ATOM 7596 C C . VAL A 1 966 ? 4.182 -5.214 16.562 1.00 93.81 966 VAL A C 1
ATOM 7598 O O . VAL A 1 966 ? 5.366 -5.503 16.722 1.00 93.81 966 VAL A O 1
ATOM 7601 N N . MET A 1 967 ? 3.240 -6.136 16.381 1.00 94.19 967 MET A N 1
ATOM 7602 C CA . MET A 1 967 ? 3.476 -7.575 16.377 1.00 94.19 967 MET A CA 1
ATOM 7603 C C . MET A 1 967 ? 3.342 -8.138 14.956 1.00 94.19 967 MET A C 1
ATOM 7605 O O . MET A 1 967 ? 2.293 -8.047 14.309 1.00 94.19 967 MET A O 1
ATOM 7609 N N . ARG A 1 968 ? 4.430 -8.739 14.478 1.00 93.50 968 ARG A N 1
ATOM 7610 C CA . ARG A 1 968 ? 4.508 -9.521 13.240 1.00 93.50 968 ARG A CA 1
ATOM 7611 C C . ARG A 1 968 ? 4.521 -11.011 13.580 1.00 93.50 968 ARG A C 1
ATOM 7613 O O . ARG A 1 968 ? 4.937 -11.411 14.671 1.00 93.50 968 ARG A O 1
ATOM 7620 N N . SER A 1 969 ? 4.092 -11.846 12.646 1.00 91.12 969 SER A N 1
ATOM 7621 C CA . SER A 1 969 ? 4.115 -13.306 12.761 1.00 91.12 969 SER A CA 1
ATOM 7622 C C . SER A 1 969 ? 4.873 -13.946 11.599 1.00 91.12 969 SER A C 1
ATOM 7624 O O . SER A 1 969 ? 5.006 -13.377 10.520 1.00 91.12 969 SER A O 1
ATOM 7626 N N . GLN A 1 970 ? 5.392 -15.146 11.838 1.00 91.81 970 GLN A N 1
ATOM 7627 C CA . GLN A 1 970 ? 5.960 -16.059 10.843 1.00 91.81 970 GLN A CA 1
ATOM 7628 C C . GLN A 1 970 ? 5.632 -17.498 11.295 1.00 91.81 970 GLN A C 1
ATOM 7630 O O . GLN A 1 970 ? 5.309 -17.708 12.470 1.00 91.81 970 GLN A O 1
ATOM 7635 N N . PRO A 1 971 ? 5.747 -18.525 10.432 1.00 88.44 971 PRO A N 1
ATOM 7636 C CA . PRO A 1 971 ? 5.546 -19.916 10.838 1.00 88.44 971 PRO A CA 1
ATOM 7637 C C . PRO A 1 971 ? 6.373 -20.299 12.080 1.00 88.44 971 PRO A C 1
ATOM 7639 O O . PRO A 1 971 ? 7.603 -20.350 12.051 1.00 88.44 971 PRO A O 1
ATOM 7642 N N . GLY A 1 972 ? 5.678 -20.549 13.194 1.00 86.50 972 GLY A N 1
ATOM 7643 C CA . GLY A 1 972 ? 6.277 -20.938 14.473 1.00 86.50 972 GLY A CA 1
ATOM 7644 C C . GLY A 1 972 ? 6.941 -19.818 15.290 1.00 86.50 972 GLY A C 1
ATOM 7645 O O . GLY A 1 972 ? 7.653 -20.146 16.239 1.00 86.50 972 GLY A O 1
ATOM 7646 N N . ARG A 1 973 ? 6.755 -18.526 14.969 1.00 89.50 973 ARG A N 1
ATOM 7647 C CA . ARG A 1 973 ? 7.271 -17.414 15.796 1.00 89.50 973 ARG A CA 1
ATOM 7648 C C . ARG A 1 973 ? 6.470 -16.113 15.677 1.00 89.50 973 ARG A C 1
ATOM 7650 O O . ARG A 1 973 ? 5.765 -15.880 14.698 1.00 89.50 973 ARG A O 1
ATOM 7657 N N . TYR A 1 974 ? 6.683 -15.233 16.649 1.00 92.12 974 TYR A N 1
ATOM 7658 C CA . TYR A 1 974 ? 6.238 -13.842 16.632 1.00 92.12 974 TYR A CA 1
ATOM 7659 C C . TYR A 1 974 ? 7.440 -12.907 16.783 1.00 92.12 974 TYR A C 1
ATOM 7661 O O . TYR A 1 974 ? 8.451 -13.291 17.371 1.00 92.12 974 TYR A O 1
ATOM 7669 N N . ILE A 1 975 ? 7.319 -11.692 16.256 1.00 93.06 975 ILE A N 1
ATOM 7670 C CA . ILE A 1 975 ? 8.315 -10.625 16.355 1.00 93.06 975 ILE A CA 1
ATOM 7671 C C . ILE A 1 975 ? 7.591 -9.391 16.894 1.00 93.06 975 ILE A C 1
ATOM 7673 O O . ILE A 1 975 ? 6.589 -8.968 16.319 1.00 93.06 975 ILE A O 1
ATOM 7677 N N . LEU A 1 976 ? 8.063 -8.843 18.015 1.00 93.69 976 LEU A N 1
ATOM 7678 C CA . LEU A 1 976 ? 7.445 -7.699 18.687 1.00 93.69 976 LEU A CA 1
ATOM 7679 C C . LEU A 1 976 ? 8.380 -6.489 18.595 1.00 93.69 976 LEU A C 1
ATOM 7681 O O . LEU A 1 976 ? 9.462 -6.484 19.178 1.00 93.69 976 LEU A O 1
ATOM 7685 N N . HIS A 1 977 ? 7.961 -5.470 17.853 1.00 93.62 977 HIS A N 1
ATOM 7686 C CA . HIS A 1 977 ? 8.684 -4.213 17.698 1.00 93.62 977 HIS A CA 1
ATOM 7687 C C . HIS A 1 977 ? 8.168 -3.210 18.732 1.00 93.62 977 HIS A C 1
ATOM 7689 O O . HIS A 1 977 ? 6.963 -2.969 18.801 1.00 93.62 977 HIS A O 1
ATOM 7695 N N . LEU A 1 978 ? 9.073 -2.616 19.513 1.00 92.81 978 LEU A N 1
ATOM 7696 C CA . LEU A 1 978 ? 8.794 -1.475 20.388 1.00 92.81 978 LEU A CA 1
ATOM 7697 C C . LEU A 1 978 ? 9.515 -0.256 19.801 1.00 92.81 978 LEU A C 1
ATOM 7699 O O . LEU A 1 978 ? 10.745 -0.249 19.723 1.00 92.81 978 LEU A O 1
ATOM 7703 N N . LEU A 1 979 ? 8.765 0.758 19.364 1.00 91.75 979 LEU A N 1
ATOM 7704 C CA . LEU A 1 979 ? 9.299 1.920 18.647 1.00 91.75 979 LEU A CA 1
ATOM 7705 C C . LEU A 1 979 ? 9.011 3.201 19.434 1.00 91.75 979 LEU A C 1
ATOM 7707 O O . LEU A 1 979 ? 7.872 3.652 19.505 1.00 91.75 979 LEU A O 1
ATOM 7711 N N . ASN A 1 980 ? 10.042 3.811 20.020 1.00 90.31 980 ASN A N 1
ATOM 7712 C CA . ASN A 1 980 ? 9.902 5.109 20.681 1.00 90.31 980 ASN A CA 1
ATOM 7713 C C . ASN A 1 980 ? 9.934 6.247 19.646 1.00 90.31 980 ASN A C 1
ATOM 7715 O O . ASN A 1 980 ? 10.989 6.537 19.079 1.00 90.31 980 ASN A O 1
ATOM 7719 N N . HIS A 1 981 ? 8.794 6.903 19.417 1.00 88.44 981 HIS A N 1
ATOM 7720 C CA . HIS A 1 981 ? 8.688 8.034 18.492 1.00 88.44 981 HIS A CA 1
ATOM 7721 C C . HIS A 1 981 ? 8.970 9.396 19.142 1.00 88.44 981 HIS A C 1
ATOM 7723 O O . HIS A 1 981 ? 9.106 10.381 18.402 1.00 88.44 981 HIS A O 1
ATOM 7729 N N . ASP A 1 982 ? 9.096 9.467 20.475 1.00 87.19 982 ASP A N 1
ATOM 7730 C CA . ASP A 1 982 ? 9.540 10.680 21.160 1.00 87.19 982 ASP A CA 1
ATOM 7731 C C . ASP A 1 982 ? 10.990 10.992 20.749 1.00 87.19 982 ASP A C 1
ATOM 7733 O O . ASP A 1 982 ? 11.861 10.117 20.724 1.00 87.19 982 ASP A O 1
ATOM 7737 N N . LEU A 1 983 ? 11.254 12.250 20.397 1.00 85.88 983 LEU A N 1
ATOM 7738 C CA . LEU A 1 983 ? 12.577 12.733 20.001 1.00 85.88 983 LEU A CA 1
ATOM 7739 C C . LEU A 1 983 ? 13.389 13.252 21.203 1.00 85.88 983 LEU A C 1
ATOM 7741 O O . LEU A 1 983 ? 14.607 13.404 21.092 1.00 85.88 983 LEU A O 1
ATOM 7745 N N . ASP A 1 984 ? 12.755 13.431 22.364 1.00 85.62 984 ASP A N 1
ATOM 7746 C CA . ASP A 1 984 ? 13.389 13.928 23.586 1.00 85.62 984 ASP A CA 1
ATOM 7747 C C . ASP A 1 984 ? 13.881 12.760 24.470 1.00 85.62 984 ASP A C 1
ATOM 7749 O O . ASP A 1 984 ? 15.061 12.667 24.818 1.00 85.62 984 ASP A O 1
ATOM 7753 N N . GLN A 1 985 ? 13.013 11.787 24.769 1.00 81.06 985 GLN A N 1
ATOM 7754 C CA . GLN A 1 985 ? 13.264 10.707 25.740 1.00 81.06 985 GLN A CA 1
ATOM 7755 C C . GLN A 1 985 ? 14.270 9.648 25.237 1.00 81.06 985 GLN A C 1
ATOM 7757 O O . GLN A 1 985 ? 13.867 8.697 24.575 1.00 81.06 985 GLN A O 1
ATOM 7762 N N . GLN A 1 986 ? 15.575 9.778 25.509 1.00 73.75 986 GLN A N 1
ATOM 7763 C CA . GLN A 1 986 ? 16.626 8.904 24.931 1.00 73.75 986 GLN A CA 1
ATOM 7764 C C . GLN A 1 986 ? 16.425 7.388 25.120 1.00 73.75 986 GLN A C 1
ATOM 7766 O O . GLN A 1 986 ? 16.801 6.623 24.235 1.00 73.75 986 GLN A O 1
ATOM 7771 N N . SER A 1 987 ? 15.843 6.943 26.235 1.00 84.38 987 SER A N 1
ATOM 7772 C CA . SER A 1 987 ? 15.601 5.524 26.511 1.00 84.38 987 SER A CA 1
ATOM 7773 C C . SER A 1 987 ? 14.272 5.285 27.230 1.00 84.38 987 SER A C 1
ATOM 7775 O O . SER A 1 987 ? 13.720 6.163 27.897 1.00 84.38 987 SER A O 1
ATOM 7777 N N . VAL A 1 988 ? 13.757 4.068 27.068 1.00 88.50 988 VAL A N 1
ATOM 7778 C CA . VAL A 1 988 ? 12.516 3.567 27.666 1.00 88.50 988 VAL A CA 1
ATOM 7779 C C . VAL A 1 988 ? 12.865 2.295 28.440 1.00 88.50 988 VAL A C 1
ATOM 7781 O O . VAL A 1 988 ? 13.649 1.480 27.957 1.00 88.50 988 VAL A O 1
ATOM 7784 N N . SER A 1 989 ? 12.320 2.130 29.643 1.00 90.19 989 SER A N 1
ATOM 7785 C CA . SER A 1 989 ? 12.577 0.982 30.519 1.00 90.19 989 SER A CA 1
ATOM 7786 C C . SER A 1 989 ? 11.342 0.656 31.363 1.00 90.19 989 SER A C 1
ATOM 7788 O O . SER A 1 989 ? 10.436 1.477 31.484 1.00 90.19 989 SER A O 1
ATOM 7790 N N . GLY A 1 990 ? 11.289 -0.559 31.918 1.00 89.81 990 GLY A N 1
ATOM 7791 C CA . GLY A 1 990 ? 10.170 -1.021 32.751 1.00 89.81 990 GLY A CA 1
ATOM 7792 C C . GLY A 1 990 ? 8.903 -1.429 31.990 1.00 89.81 990 GLY A C 1
ATOM 7793 O O . GLY A 1 990 ? 7.915 -1.766 32.633 1.00 89.81 990 GLY A O 1
ATOM 7794 N N . VAL A 1 991 ? 8.922 -1.415 30.651 1.00 92.69 991 VAL A N 1
ATOM 7795 C CA . VAL A 1 991 ? 7.801 -1.871 29.813 1.00 92.69 991 VAL A CA 1
ATOM 7796 C C . VAL A 1 991 ? 7.617 -3.374 29.970 1.00 92.69 991 VAL A C 1
ATOM 7798 O O . VAL A 1 991 ? 8.544 -4.148 29.740 1.00 92.69 991 VAL A O 1
ATOM 7801 N N . GLU A 1 992 ? 6.402 -3.776 30.313 1.00 94.19 992 GLU A N 1
ATOM 7802 C CA . GLU A 1 992 ? 5.990 -5.170 30.431 1.00 94.19 992 GLU A CA 1
ATOM 7803 C C . GLU A 1 992 ? 5.122 -5.525 29.220 1.00 94.19 992 GLU A C 1
ATOM 7805 O O . GLU A 1 992 ? 4.223 -4.763 28.861 1.00 94.19 992 GLU A O 1
ATOM 7810 N N . ALA A 1 993 ? 5.379 -6.669 28.582 1.00 92.50 993 ALA A N 1
ATOM 7811 C CA . ALA A 1 993 ? 4.623 -7.141 27.425 1.00 92.50 993 ALA A CA 1
ATOM 7812 C C . ALA A 1 993 ? 4.199 -8.602 27.613 1.00 92.50 993 ALA A C 1
ATOM 7814 O O . ALA A 1 993 ? 5.040 -9.495 27.708 1.00 92.50 993 ALA A O 1
ATOM 7815 N N . THR A 1 994 ? 2.890 -8.844 27.623 1.00 92.56 994 THR A N 1
ATOM 7816 C CA . THR A 1 994 ? 2.299 -10.187 27.634 1.00 92.56 994 THR A CA 1
ATOM 7817 C C . THR A 1 994 ? 1.908 -10.546 26.208 1.00 92.56 994 THR A C 1
ATOM 7819 O O . THR A 1 994 ? 1.176 -9.792 25.573 1.00 92.56 994 THR A O 1
ATOM 7822 N N . VAL A 1 995 ? 2.372 -11.686 25.694 1.00 91.06 995 VAL A N 1
ATOM 7823 C CA . VAL A 1 995 ? 2.065 -12.151 24.330 1.00 91.06 995 VAL A CA 1
ATOM 7824 C C . VAL A 1 995 ? 1.252 -13.439 24.400 1.00 91.06 995 VAL A C 1
ATOM 7826 O O . VAL A 1 995 ? 1.680 -14.419 25.010 1.00 91.06 995 VAL A O 1
ATOM 7829 N N . ASN A 1 996 ? 0.088 -13.445 23.754 1.00 87.50 996 ASN A N 1
ATOM 7830 C CA . ASN A 1 996 ? -0.841 -14.567 23.767 1.00 87.50 996 ASN A CA 1
ATOM 7831 C C . ASN A 1 996 ? -0.417 -15.630 22.743 1.00 87.50 996 ASN A C 1
ATOM 7833 O O . ASN A 1 996 ? -0.671 -15.520 21.543 1.00 87.50 996 ASN A O 1
ATOM 7837 N N . VAL A 1 997 ? 0.254 -16.671 23.241 1.00 80.25 997 VAL A N 1
ATOM 7838 C CA . VAL A 1 997 ? 0.804 -17.787 22.456 1.00 80.25 997 VAL A CA 1
ATOM 7839 C C . VAL A 1 997 ? -0.024 -19.074 22.617 1.00 80.25 997 VAL A C 1
ATOM 7841 O O . VAL A 1 997 ? -0.615 -19.295 23.675 1.00 80.25 997 VAL A O 1
ATOM 7844 N N . PRO A 1 998 ? -0.047 -19.978 21.615 1.00 70.81 998 PRO A N 1
ATOM 7845 C CA . PRO A 1 998 ? -0.675 -21.292 21.758 1.00 70.81 998 PRO A CA 1
ATOM 7846 C C . PRO A 1 998 ? -0.062 -22.121 22.899 1.00 70.81 998 PRO A C 1
ATOM 7848 O O . PRO A 1 998 ? 1.158 -22.250 23.010 1.00 70.81 998 PRO A O 1
ATOM 7851 N N . THR A 1 999 ? -0.915 -22.744 23.714 1.00 64.06 999 THR A N 1
ATOM 7852 C CA . THR A 1 999 ? -0.569 -23.396 24.997 1.00 64.06 999 THR A CA 1
ATOM 7853 C C . THR A 1 999 ? 0.319 -24.645 24.908 1.00 64.06 999 THR A C 1
ATOM 7855 O O . THR A 1 999 ? 0.675 -25.214 25.936 1.00 64.06 999 THR A O 1
ATOM 7858 N N . THR A 1 1000 ? 0.699 -25.086 23.708 1.00 61.41 1000 THR A N 1
ATOM 7859 C CA . THR A 1 1000 ? 1.526 -26.284 23.472 1.00 61.41 1000 THR A CA 1
ATOM 7860 C C . THR A 1 1000 ? 3.007 -25.974 23.205 1.00 61.41 1000 THR A C 1
ATOM 7862 O O . THR A 1 1000 ? 3.745 -26.865 22.787 1.00 61.41 1000 THR A O 1
ATOM 7865 N N . ALA A 1 1001 ? 3.449 -24.723 23.371 1.00 64.75 1001 ALA A N 1
ATOM 7866 C CA . ALA A 1 1001 ? 4.779 -24.270 22.963 1.00 64.75 1001 ALA A CA 1
ATOM 7867 C C . ALA A 1 1001 ? 5.778 -24.131 24.129 1.00 64.75 1001 ALA A C 1
ATOM 7869 O O . ALA A 1 1001 ? 5.531 -23.411 25.093 1.00 64.75 1001 ALA A O 1
ATOM 7870 N N . ASN A 1 1002 ? 6.973 -24.712 23.971 1.00 79.50 1002 ASN A N 1
ATOM 7871 C CA . ASN A 1 1002 ? 8.163 -24.263 24.700 1.00 79.50 1002 ASN A CA 1
ATOM 7872 C C . ASN A 1 1002 ? 8.627 -22.933 24.087 1.00 79.50 1002 ASN A C 1
ATOM 7874 O O . ASN A 1 1002 ? 9.236 -22.919 23.016 1.00 79.50 1002 ASN A O 1
ATOM 7878 N N . VAL A 1 1003 ? 8.313 -21.814 24.739 1.00 85.12 1003 VAL A N 1
ATOM 7879 C CA . VAL A 1 1003 ? 8.649 -20.469 24.247 1.00 85.12 1003 VAL A CA 1
ATOM 7880 C C . VAL A 1 1003 ? 10.111 -20.132 24.553 1.00 85.12 1003 VAL A C 1
ATOM 7882 O O . VAL A 1 1003 ? 10.565 -20.299 25.682 1.00 85.12 1003 VAL A O 1
ATOM 7885 N N . LYS A 1 1004 ? 10.838 -19.592 23.566 1.00 88.50 1004 LYS A N 1
ATOM 7886 C CA . LYS A 1 1004 ? 12.115 -18.892 23.777 1.00 88.50 1004 LYS A CA 1
ATOM 7887 C C . LYS A 1 1004 ? 11.950 -17.428 23.374 1.00 88.50 1004 LYS A C 1
ATOM 7889 O O . LYS A 1 1004 ? 11.633 -17.155 22.219 1.00 88.50 1004 LYS A O 1
ATOM 7894 N N . VAL A 1 1005 ? 12.237 -16.510 24.294 1.00 90.62 1005 VAL A N 1
ATOM 7895 C CA . VAL A 1 1005 ? 12.297 -15.063 24.036 1.00 90.62 1005 VAL A CA 1
ATOM 7896 C C . VAL A 1 1005 ? 13.769 -14.637 23.958 1.00 90.62 1005 VAL A C 1
ATOM 7898 O O . VAL A 1 1005 ? 14.596 -15.128 24.727 1.00 90.62 1005 VAL A O 1
ATOM 7901 N N . PHE A 1 1006 ? 14.127 -13.814 22.971 1.00 92.38 1006 PHE A N 1
ATOM 7902 C CA . PHE A 1 1006 ? 15.497 -13.339 22.738 1.00 92.38 1006 PHE A CA 1
ATOM 7903 C C . PHE A 1 1006 ? 15.504 -12.104 21.823 1.00 92.38 1006 PHE A C 1
ATOM 7905 O O . PHE A 1 1006 ? 14.597 -11.936 21.006 1.00 92.38 1006 PHE A O 1
ATOM 7912 N N . TYR A 1 1007 ? 16.546 -11.279 21.918 1.00 90.38 1007 TYR A N 1
ATOM 7913 C CA . TYR A 1 1007 ? 16.793 -10.164 21.003 1.00 90.38 1007 TYR A CA 1
ATOM 7914 C C . TYR A 1 1007 ? 17.337 -10.681 19.655 1.00 90.38 1007 TYR A C 1
ATOM 7916 O O . TYR A 1 1007 ? 18.292 -11.463 19.633 1.00 90.38 1007 TYR A O 1
ATOM 7924 N N . PRO A 1 1008 ? 16.736 -10.315 18.507 1.00 86.75 1008 PRO A N 1
ATOM 7925 C CA . PRO A 1 1008 ? 17.053 -10.937 17.217 1.00 86.75 1008 PRO A CA 1
ATOM 7926 C C . PRO A 1 1008 ? 18.400 -10.510 16.611 1.00 86.75 1008 PRO A C 1
ATOM 7928 O O . PRO A 1 1008 ? 18.905 -11.206 15.732 1.00 86.75 1008 PRO A O 1
ATOM 7931 N N . ASP A 1 1009 ? 18.982 -9.392 17.054 1.00 83.62 1009 ASP A N 1
ATOM 7932 C CA . ASP A 1 1009 ? 20.209 -8.794 16.515 1.00 83.62 1009 ASP A CA 1
ATOM 7933 C C . ASP A 1 1009 ? 21.517 -9.279 17.162 1.00 83.62 1009 ASP A C 1
ATOM 7935 O O . ASP A 1 1009 ? 22.585 -9.053 16.585 1.00 83.62 1009 ASP A O 1
ATOM 7939 N N . ASP A 1 1010 ? 21.451 -9.955 18.310 1.00 84.38 1010 ASP A N 1
ATOM 7940 C CA . ASP A 1 1010 ? 22.592 -10.591 18.992 1.00 84.38 1010 ASP A CA 1
ATOM 7941 C C . ASP A 1 1010 ? 22.290 -12.010 19.536 1.00 84.38 1010 ASP A C 1
ATOM 7943 O O . ASP A 1 1010 ? 23.207 -12.748 19.890 1.00 84.38 1010 ASP A O 1
ATOM 7947 N N . SER A 1 1011 ? 21.019 -12.439 19.523 1.00 82.62 1011 SER A N 1
ATOM 7948 C CA . SER A 1 1011 ? 20.503 -13.691 20.106 1.00 82.62 1011 SER A CA 1
ATOM 7949 C C . SER A 1 1011 ? 20.536 -13.793 21.641 1.00 82.62 1011 SER A C 1
ATOM 7951 O O . SER A 1 1011 ? 20.302 -14.887 22.175 1.00 82.62 1011 SER A O 1
ATOM 7953 N N . THR A 1 1012 ? 20.753 -12.680 22.350 1.00 87.75 1012 THR A N 1
ATOM 7954 C CA . THR A 1 1012 ? 20.712 -12.593 23.819 1.00 87.75 1012 THR A CA 1
ATOM 7955 C C . THR A 1 1012 ? 19.301 -12.914 24.338 1.00 87.75 1012 THR A C 1
ATOM 7957 O O . THR A 1 1012 ? 18.332 -12.355 23.822 1.00 87.75 1012 THR A O 1
ATOM 7960 N N . PRO A 1 1013 ? 19.132 -13.818 25.326 1.00 85.44 1013 PRO A N 1
ATOM 7961 C CA . PRO A 1 1013 ? 17.835 -14.065 25.964 1.00 85.44 1013 PRO A CA 1
ATOM 7962 C C . PRO A 1 1013 ? 17.242 -12.802 26.606 1.00 85.44 1013 PRO A C 1
ATOM 7964 O O . PRO A 1 1013 ? 17.992 -11.941 27.063 1.00 85.44 1013 PRO A O 1
ATOM 7967 N N . VAL A 1 1014 ? 15.909 -12.722 26.655 1.00 80.19 1014 VAL A N 1
ATOM 7968 C CA . VAL A 1 1014 ? 15.169 -11.705 27.432 1.00 80.19 1014 VAL A CA 1
ATOM 7969 C C . VAL A 1 1014 ? 14.903 -12.230 28.839 1.00 80.19 1014 VAL A C 1
ATOM 7971 O O . VAL A 1 1014 ? 14.492 -13.410 28.926 1.00 80.19 1014 VAL A O 1
#

Radius of gyration: 39.21 Å; chains: 1; bounding box: 121×66×116 Å

Secondary structure (DSSP, 8-state):
------------------------S---TTHHHHHHHHHHHHHTTTTS-------------SS---------SSS-EEEE-SS-B-HHHHHHHH--TTTEEEETTTTEEEESSEEEE-TT-EEEEES-EEEE-SSEEEE-TT-EEEEES-EEEE-TT---EEEESSEEEEES-EEES------SS----EEEES-EEE-----TTS------------------HHHHHHHHHHHHHHHHHHHHHHHHT---SGGGTT---HHHHHHHHHHHHHHHHHHHHHHHHHHHHHHHHHHHHTTSPPPSS-THHHHHHHHHHHHHHHHHHHHHHHHHHHHHHHHHHHHHTTSPPP--------HHHHHHHHHHHSS-----S-TTSSBPGGG-BHHHHHHHHHHHTT--SEE-SSHHHHHHHSHHHHHHHHHHHHHHHHHTT--EEEE--HHHHTTSGGGBPPPTTS-PPTT-B-TT-HHHHHHHHHHHHHHHHHHTTSTTEEEEEEES-------SHHHHHHHHHHHHHH--HHHHHHTT-S-SSS--PPPTTTTTTSHHHHHHHHHHHHHHHHHHHHHHHHHHHHH-TT-EEEEEEPTTS-GGGTTTTSSSEEE----TT-HHHHHHHHHHHTT-SS-EEEEE-GGG--SHHHHHHHHHHHHHHSSEEEES-GGGT-TT----TT-GGGTT--THHHHHHHHHHHHHHHHHHHHSS-EE--SEEEEE-HHHHHHSPPSSTTS-S--HHHHHHHHHHHHHHHTT--EEEEEGGG--HHHHHH-SEEEESS-----HHHHHHHHHHHHHT-EEEEETTTT-B-TTS-B-SS-TTHHHHTEEEEEEE---SEEEEEEPTTSHHHHHHS-SEEEEE-TT-EEEEEESSSEEEEEETTS-EEEEEEEETTEEEEEE-BS-TT--BSS--SS--GGGB-HHHHHHHHHHHHHHHHHHT---SEEEES--TTEEEEEEEETTEEEEEEEE--SS-------EEEE---TT-----B-TTT--B-

pLDDT: mean 72.97, std 23.52, range [20.95, 98.88]

Sequence (1014 aa):
MLCAERSSKCGLLGRNRLLTVRRKDIMSKRFTRFLAVVAMTIVFFTIATTVTAGSTTLTDKQRDPLETLATTVAGKSAVVKGAGNTLQSIAEDIADATVFSYDASSKTAVSKVNIVVEFGAILTIQGETLKMLGPKILVRFGGEVFIDNATVSGASGHRYDFAIFGGATIRNSRISGLSFEPMPFNSAVVNYRNVKLFPKRASEGRYFIGKVNIDQPADDTPVNVQTVAFIKTHIPLVKLYLEPKFDLLQFDLDDLSGRIDTAVFDALYEAVAGIRADISLTTRDLQATLTTRAKQEVAQPLESDDPELSMLRQRQTYLREINRVQNRLEARIDAVSRQMQEQLARLAPVEVPDVPMDDWLRDTFHRSIGSGISMAEPTFADPVPDGLTSMEILMRHLAKAGMTPYVDDICLRMINRGPEVGKTYMKALYREASKQNIKVFTPGDFKELMRDPTWGCLGQEGKRERHAPCWNNPKLINAMKEQIKTAVDLVGHEPSFAGFYLNEPRAFNGWDDICQTAFRAYLRDKYTAAELKALGIDDVDAVVPPLVTERGAQPILWAEHGDFRDESMKNAFQQLMDYMRSLHPDAKLFPIINPDVCPAKYGPIVDVLGCDFYSRGETRQAYATDLWWSTAKGPLIATIGAYKDTSPRMYERDLCTAYAHGDGLLLFEWSSIWKHAQRDDRRKHIRGWTPENWDITRKHFHRMERMEKYLTQTESAAVIGLLHSDRTHILDPPNTRSFKGPSLYAENMSGTYVALTYAHLQCEPFFDEGMTAARLARYKVLILPDARSLRNAEVNMIRDWVKGGGVLVATAGSTRFDEWGRELADYQLKDVFGTSYVEFRSEPKTLEMDIETGTELAAALGQKKLTCAAEGGYEVVRAESGRVVAAWGDGSPAIVVNNFGKGRSIFLTVRYPGRGYRTQAYIRTAKDFRPYTITLFEGLMKAALKTAGIEHPFTVANCPIDTTVVMRSQPGRYILHLLNHDLDQQSVSGVEATVNVPTTANVKVFYPDDSTPV